Protein AF-A0A2B4S7H3-F1 (afdb_monomer_lite)

Structure (mmCIF, N/CA/C/O backbone):
data_AF-A0A2B4S7H3-F1
#
_entry.id   AF-A0A2B4S7H3-F1
#
loop_
_atom_site.group_PDB
_atom_site.id
_atom_site.type_symbol
_atom_site.label_atom_id
_atom_site.label_alt_id
_atom_site.label_comp_id
_atom_site.label_asym_id
_atom_site.label_entity_id
_atom_site.label_seq_id
_atom_site.pdbx_PDB_ins_code
_atom_site.Cartn_x
_atom_site.Cartn_y
_atom_site.Cartn_z
_atom_site.occupancy
_atom_site.B_iso_or_equiv
_atom_site.auth_seq_id
_atom_site.auth_comp_id
_atom_site.auth_asym_id
_atom_site.auth_atom_id
_atom_site.pdbx_PDB_model_num
ATOM 1 N N . MET A 1 1 ? -83.362 22.284 67.537 1.00 34.41 1 MET A N 1
ATOM 2 C CA . MET A 1 1 ? -83.623 21.867 66.145 1.00 34.41 1 MET A CA 1
ATOM 3 C C . MET A 1 1 ? -82.871 22.805 65.212 1.00 34.41 1 MET A C 1
ATOM 5 O O . MET A 1 1 ? -83.369 23.893 64.980 1.00 34.41 1 MET A O 1
ATOM 9 N N . LEU A 1 2 ? -81.685 22.493 64.699 1.00 31.84 2 LEU A N 1
ATOM 10 C CA . LEU A 1 2 ? -80.593 21.630 65.180 1.00 31.84 2 LEU A CA 1
ATOM 11 C C . LEU A 1 2 ? -79.336 22.086 64.398 1.00 31.84 2 LEU A C 1
ATOM 13 O O . LEU A 1 2 ? -79.417 22.077 63.178 1.00 31.84 2 LEU A O 1
ATOM 17 N N . ALA A 1 3 ? -78.272 22.494 65.109 1.00 28.67 3 ALA A N 1
ATOM 18 C CA . ALA A 1 3 ? -76.850 22.154 64.896 1.00 28.67 3 ALA A CA 1
ATOM 19 C C . ALA A 1 3 ? -76.158 22.307 63.515 1.00 28.67 3 ALA A C 1
ATOM 21 O O . ALA A 1 3 ? -76.767 22.058 62.487 1.00 28.67 3 ALA A O 1
ATOM 22 N N . GLU A 1 4 ? -74.845 22.555 63.360 1.00 30.20 4 GLU A N 1
ATOM 23 C CA . GLU A 1 4 ? -73.701 23.131 64.131 1.00 30.20 4 GLU A CA 1
ATOM 24 C C . GLU A 1 4 ? -72.479 23.115 63.136 1.00 30.20 4 GLU A C 1
ATOM 26 O O . GLU A 1 4 ? -72.575 22.444 62.112 1.00 30.20 4 GLU A O 1
ATOM 31 N N . SER A 1 5 ? -71.307 23.770 63.255 1.00 27.23 5 SER A N 1
ATOM 32 C CA . SER A 1 5 ? -70.693 24.744 64.187 1.00 27.23 5 SER A CA 1
ATOM 33 C C . SER A 1 5 ? -69.396 25.359 63.571 1.00 27.23 5 SER A C 1
ATOM 35 O O . SER A 1 5 ? -68.818 24.721 62.706 1.00 27.23 5 SER A O 1
ATOM 37 N N . TRP A 1 6 ? -68.936 26.537 64.052 1.00 25.72 6 TRP A N 1
ATOM 38 C CA . TRP A 1 6 ? -67.558 26.922 64.510 1.00 25.72 6 TRP A CA 1
ATOM 39 C C . TRP A 1 6 ? -66.275 26.328 63.823 1.00 25.72 6 TRP A C 1
ATOM 41 O O . TRP A 1 6 ? -66.257 25.157 63.491 1.00 25.72 6 TRP A O 1
ATOM 51 N N . SER A 1 7 ? -65.084 26.965 63.720 1.00 27.59 7 SER A N 1
ATOM 52 C CA . SER A 1 7 ? -64.559 28.320 64.043 1.00 27.59 7 SER A CA 1
ATOM 53 C C . SER A 1 7 ? -63.035 28.459 63.695 1.00 27.59 7 SER A C 1
ATOM 55 O O . SER A 1 7 ? -62.321 27.465 63.752 1.00 27.59 7 SER A O 1
ATOM 57 N N . LEU A 1 8 ? -62.546 29.703 63.486 1.00 28.56 8 LEU A N 1
ATOM 58 C CA . LEU A 1 8 ? -61.177 30.258 63.741 1.00 28.56 8 LEU A CA 1
ATOM 59 C C . LEU A 1 8 ? -59.907 29.991 62.859 1.00 28.56 8 LEU A C 1
ATOM 61 O O . LEU A 1 8 ? -59.495 28.858 62.648 1.00 28.56 8 LEU A O 1
ATOM 65 N N . LYS A 1 9 ? -59.180 31.119 62.637 1.00 24.50 9 LYS A N 1
ATOM 66 C CA . LYS A 1 9 ? -57.708 31.386 62.496 1.00 24.50 9 LYS A CA 1
ATOM 67 C C . LYS A 1 9 ? -57.012 31.576 61.119 1.00 24.50 9 LYS A C 1
ATOM 69 O O . LYS A 1 9 ? -57.218 30.837 60.169 1.00 24.50 9 LYS A O 1
ATOM 74 N N . GLU A 1 10 ? -56.133 32.594 61.104 1.00 27.91 10 GLU A N 1
ATOM 75 C CA . GLU A 1 10 ? -55.059 32.933 60.134 1.00 27.91 10 GLU A CA 1
ATOM 76 C C . GLU A 1 10 ? -53.807 32.013 60.308 1.00 27.91 10 GLU A C 1
ATOM 78 O O . GLU A 1 10 ? -53.836 31.203 61.242 1.00 27.91 10 GLU A O 1
ATOM 83 N N . PRO A 1 11 ? -52.660 32.172 59.580 1.00 41.97 11 PRO A N 1
ATOM 84 C CA . PRO A 1 11 ? -52.334 33.030 58.417 1.00 41.97 11 PRO A CA 1
ATOM 85 C C . PRO A 1 11 ? -51.598 32.308 57.243 1.00 41.97 11 PRO A C 1
ATOM 87 O O . PRO A 1 11 ? -51.229 31.144 57.328 1.00 41.97 11 PRO A O 1
ATOM 90 N N . SER A 1 12 ? -51.297 33.072 56.177 1.00 29.95 12 SER A N 1
ATOM 91 C CA . SER A 1 12 ? -50.147 32.939 55.239 1.00 29.95 12 SER A CA 1
ATOM 92 C C . SER A 1 12 ? -49.863 31.635 54.460 1.00 29.95 12 SER A C 1
ATOM 94 O O . SER A 1 12 ? -49.490 30.616 55.033 1.00 29.95 12 SER A O 1
ATOM 96 N N . SER A 1 13 ? -49.770 31.744 53.125 1.00 26.84 13 SER A N 1
ATOM 97 C CA . SER A 1 13 ? -48.615 31.237 52.343 1.00 26.84 13 SER A CA 1
ATOM 98 C C . SER A 1 13 ? -48.635 31.717 50.881 1.00 26.84 13 SER A C 1
ATOM 100 O O . SER A 1 13 ? -49.639 31.603 50.183 1.00 26.84 13 SER A O 1
ATOM 102 N N . LEU A 1 14 ? -47.495 32.233 50.406 1.00 32.25 14 LEU A N 1
ATOM 103 C CA . LEU A 1 14 ? -47.147 32.232 48.980 1.00 32.25 14 LEU A CA 1
ATOM 104 C C . LEU A 1 14 ? -46.810 30.790 48.585 1.00 32.25 14 LEU A C 1
ATOM 106 O O . LEU A 1 14 ? -45.944 30.214 49.236 1.00 32.25 14 LEU A O 1
ATOM 110 N N . LEU A 1 15 ? -47.414 30.261 47.515 1.00 28.00 15 LEU A N 1
ATOM 111 C CA . LEU A 1 15 ? -46.869 29.194 46.653 1.00 28.00 15 LEU A CA 1
ATOM 112 C C . LEU A 1 15 ? -47.893 28.833 45.563 1.00 28.00 15 LEU A C 1
ATOM 114 O O . LEU A 1 15 ? -48.907 28.223 45.879 1.00 28.00 15 LEU A O 1
ATOM 118 N N . CYS A 1 16 ? -47.626 29.222 44.306 1.00 25.30 16 CYS A N 1
ATOM 119 C CA . CYS A 1 16 ? -48.048 28.548 43.053 1.00 25.30 16 CYS A CA 1
ATOM 120 C C . CYS A 1 16 ? -47.700 29.392 41.803 1.00 25.30 16 CYS A C 1
ATOM 122 O O . CYS A 1 16 ? -48.545 29.654 40.952 1.00 25.30 16 CYS A O 1
ATOM 124 N N . ILE A 1 17 ? -46.439 29.821 41.675 1.00 29.22 17 ILE A N 1
ATOM 125 C CA . ILE A 1 17 ? -45.863 30.274 40.396 1.00 29.22 17 ILE A CA 1
ATOM 126 C C . ILE A 1 17 ? -44.456 29.675 40.311 1.00 29.22 17 ILE A C 1
ATOM 128 O O . ILE A 1 17 ? -43.520 30.251 40.850 1.00 29.22 17 ILE A O 1
ATOM 132 N N . ASN A 1 18 ? -44.343 28.479 39.724 1.00 28.16 18 ASN A N 1
ATOM 133 C CA . ASN A 1 18 ? -43.093 27.862 39.247 1.00 28.16 18 ASN A CA 1
ATOM 134 C C . ASN A 1 18 ? -43.422 26.554 38.501 1.00 28.16 18 ASN A C 1
ATOM 136 O O . ASN A 1 18 ? -43.292 25.465 39.051 1.00 28.16 18 ASN A O 1
ATOM 140 N N . ALA A 1 19 ? -43.919 26.671 37.264 1.00 26.91 19 ALA A N 1
ATOM 141 C CA . ALA A 1 19 ? -44.167 25.523 36.376 1.00 26.91 19 ALA A CA 1
ATOM 142 C C . ALA A 1 19 ? -44.256 25.890 34.873 1.00 26.91 19 ALA A C 1
ATOM 144 O O . ALA A 1 19 ? -44.846 25.136 34.105 1.00 26.91 19 ALA A O 1
ATOM 145 N N . VAL A 1 20 ? -43.731 27.047 34.431 1.00 28.33 20 VAL A N 1
ATOM 146 C CA . VAL A 1 20 ? -43.805 27.475 33.013 1.00 28.33 20 VAL A CA 1
ATOM 147 C C . VAL A 1 20 ? -42.570 28.287 32.577 1.00 28.33 20 VAL A C 1
ATOM 149 O O . VAL A 1 20 ? -42.705 29.470 32.309 1.00 28.33 20 VAL A O 1
ATOM 152 N N . VAL A 1 21 ? -41.382 27.665 32.493 1.00 29.25 21 VAL A N 1
ATOM 153 C CA . VAL A 1 21 ? -40.319 27.986 31.499 1.00 29.25 21 VAL A CA 1
ATOM 154 C C . VAL A 1 21 ? -39.378 26.769 31.355 1.00 29.25 21 VAL A C 1
ATOM 156 O O . VAL A 1 21 ? -38.278 26.786 31.894 1.00 29.25 21 VAL A O 1
ATOM 159 N N . LEU A 1 22 ? -39.786 25.697 30.657 1.00 34.03 22 LEU A N 1
ATOM 160 C CA . LEU A 1 22 ? -38.830 24.711 30.105 1.00 34.03 22 LEU A CA 1
ATOM 161 C C . LEU A 1 22 ? -39.448 23.806 29.015 1.00 34.03 22 LEU A C 1
ATOM 163 O O . LEU A 1 22 ? -39.567 22.601 29.198 1.00 34.03 22 LEU A O 1
ATOM 167 N N . ALA A 1 23 ? -39.874 24.391 27.890 1.00 31.88 23 ALA A N 1
ATOM 168 C CA . ALA A 1 23 ? -40.125 23.681 26.624 1.00 31.88 23 ALA A CA 1
ATOM 169 C C . ALA A 1 23 ? -40.464 24.683 25.505 1.00 31.88 23 ALA A C 1
ATOM 171 O O . ALA A 1 23 ? -41.635 24.936 25.225 1.00 31.88 23 ALA A O 1
ATOM 172 N N . LEU A 1 24 ? -39.450 25.240 24.838 1.00 28.36 24 LEU A N 1
ATOM 173 C CA . LEU A 1 24 ? -39.626 25.782 23.488 1.00 28.36 24 LEU A CA 1
ATOM 174 C C . LEU A 1 24 ? -39.149 24.726 22.493 1.00 28.36 24 LEU A C 1
ATOM 176 O O . LEU A 1 24 ? -37.999 24.714 22.069 1.00 28.36 24 LEU A O 1
ATOM 180 N N . VAL A 1 25 ? -40.057 23.809 22.157 1.00 34.62 25 VAL A N 1
ATOM 181 C CA . VAL A 1 25 ? -39.905 22.940 20.988 1.00 34.62 25 VAL A CA 1
ATOM 182 C C . VAL A 1 25 ? -40.322 23.763 19.773 1.00 34.62 25 VAL A C 1
ATOM 184 O O . VAL A 1 25 ? -41.513 23.972 19.545 1.00 34.62 25 VAL A O 1
ATOM 187 N N . VAL A 1 26 ? -39.344 24.246 19.010 1.00 28.08 26 VAL A N 1
ATOM 188 C CA . VAL A 1 26 ? -39.568 24.815 17.675 1.00 28.08 26 VAL A CA 1
ATOM 189 C C . VAL A 1 26 ? -39.280 23.723 16.647 1.00 28.08 26 VAL A C 1
ATOM 191 O O . VAL A 1 26 ? -38.313 22.977 16.771 1.00 28.08 26 VAL A O 1
ATOM 194 N N . SER A 1 27 ? -40.177 23.575 15.672 1.00 33.31 27 SER A N 1
ATOM 195 C CA . SER A 1 27 ? -40.174 22.473 14.708 1.00 33.31 27 SER A CA 1
ATOM 196 C C . SER A 1 27 ? -39.666 22.929 13.336 1.00 33.31 27 SER A C 1
ATOM 198 O O . SER A 1 27 ? -40.458 23.153 12.420 1.00 33.31 27 SER A O 1
ATOM 200 N N . SER A 1 28 ? -38.345 22.965 13.196 1.00 29.19 28 SER A N 1
ATOM 201 C CA . SER A 1 28 ? -37.583 23.046 11.939 1.00 29.19 28 SER A CA 1
ATOM 202 C C . SER A 1 28 ? -36.501 21.963 12.017 1.00 29.19 28 SER A C 1
ATOM 204 O O . SER A 1 28 ? -36.005 21.751 13.118 1.00 29.19 28 SER A O 1
ATOM 206 N N . CYS A 1 29 ? -36.168 21.260 10.918 1.00 29.39 29 CYS A N 1
ATOM 207 C CA . CYS A 1 29 ? -35.172 20.163 10.835 1.00 29.39 29 CYS A CA 1
ATOM 208 C C . CYS A 1 29 ? -34.281 19.994 12.082 1.00 29.39 29 CYS A C 1
ATOM 210 O O . CYS A 1 29 ? -33.235 20.632 12.175 1.00 29.39 29 CYS A O 1
ATOM 212 N N . ALA A 1 30 ? -34.709 19.147 13.026 1.00 39.62 30 ALA A N 1
ATOM 213 C CA . ALA A 1 30 ? -34.082 19.056 14.340 1.00 39.62 30 ALA A CA 1
ATOM 214 C C . ALA A 1 30 ? -32.590 18.721 14.210 1.00 39.62 30 ALA A C 1
ATOM 216 O O . ALA A 1 30 ? -32.221 17.588 13.889 1.00 39.62 30 ALA A O 1
ATOM 217 N N . ILE A 1 31 ? -31.739 19.718 14.467 1.00 51.81 31 ILE A N 1
ATOM 218 C CA . ILE A 1 31 ? -30.294 19.539 14.579 1.00 51.81 31 ILE A CA 1
ATOM 219 C C . ILE A 1 31 ? -30.084 18.487 15.661 1.00 51.81 31 ILE A C 1
ATOM 221 O O . ILE A 1 31 ? -30.572 18.647 16.783 1.00 51.81 31 ILE A O 1
ATOM 225 N N . ASN A 1 32 ? -29.377 17.401 15.342 1.00 61.34 32 ASN A N 1
ATOM 226 C CA . ASN A 1 32 ? -29.088 16.402 16.357 1.00 61.34 32 ASN A CA 1
ATOM 227 C C . ASN A 1 32 ? -28.058 16.959 17.351 1.00 61.34 32 ASN A C 1
ATOM 229 O O . ASN A 1 32 ? -26.849 16.832 17.164 1.00 61.34 32 ASN A O 1
ATOM 233 N N . MET A 1 33 ? -28.557 17.568 18.425 1.00 69.81 33 MET A N 1
ATOM 234 C CA . MET A 1 33 ? -27.746 18.126 19.504 1.00 69.81 33 MET A CA 1
ATOM 235 C C . MET A 1 33 ? -26.990 17.052 20.305 1.00 69.81 33 MET A C 1
ATOM 237 O O . MET A 1 33 ? -26.126 17.412 21.095 1.00 69.81 33 MET A O 1
ATOM 241 N N . SER A 1 34 ? -27.243 15.748 20.103 1.00 69.06 34 SER A N 1
ATOM 242 C CA . SER A 1 34 ? -26.579 14.682 20.874 1.00 69.06 34 SER A CA 1
ATOM 243 C C . SER A 1 34 ? -25.061 14.617 20.668 1.00 69.06 34 SER A C 1
ATOM 245 O O . SER A 1 34 ? -24.359 14.103 21.533 1.00 69.06 34 SER A O 1
ATOM 247 N N . SER A 1 35 ? -24.546 15.125 19.540 1.00 78.69 35 SER A N 1
ATOM 248 C CA . SER A 1 35 ? -23.104 15.214 19.263 1.00 78.69 35 SER A CA 1
ATOM 249 C C . SER A 1 35 ? -22.470 16.547 19.674 1.00 78.69 35 SER A C 1
ATOM 251 O O . SER A 1 35 ? -21.281 16.735 19.443 1.00 78.69 35 SER A O 1
ATOM 253 N N . TRP A 1 36 ? -23.250 17.500 20.192 1.00 87.44 36 TRP A N 1
ATOM 254 C CA . TRP A 1 36 ? -22.811 18.870 20.465 1.00 87.44 36 TRP A CA 1
ATOM 255 C C . TRP A 1 36 ? -22.725 19.128 21.968 1.00 87.44 36 TRP A C 1
ATOM 257 O O . TRP A 1 36 ? -23.679 18.906 22.711 1.00 87.44 36 TRP A O 1
ATOM 267 N N . GLN A 1 37 ? -21.588 19.646 22.425 1.00 88.62 37 GLN A N 1
ATOM 268 C CA . GLN A 1 37 ? -21.340 19.931 23.835 1.00 88.62 37 GLN A CA 1
ATOM 269 C C . GLN A 1 37 ? -21.399 21.427 24.107 1.00 88.62 37 GLN A C 1
ATOM 271 O O . GLN A 1 37 ? -20.606 22.186 23.555 1.00 88.62 37 GLN A O 1
ATOM 276 N N . ARG A 1 38 ? -22.321 21.861 24.975 1.00 92.19 38 ARG A N 1
ATOM 277 C CA . ARG A 1 38 ? -22.397 23.259 25.421 1.00 92.19 38 ARG A CA 1
ATOM 278 C C . ARG A 1 38 ? -21.208 23.553 26.332 1.00 92.19 38 ARG A C 1
ATOM 280 O O . ARG A 1 38 ? -21.051 22.870 27.340 1.00 92.19 38 ARG A O 1
ATOM 287 N N . PHE A 1 39 ? -20.413 24.567 26.002 1.00 92.88 39 PHE A N 1
ATOM 288 C CA . PHE A 1 39 ? -19.275 24.991 26.831 1.00 92.88 39 PHE A CA 1
ATOM 289 C C . PHE A 1 39 ? -19.446 26.412 27.374 1.00 92.88 39 PHE A C 1
ATOM 291 O O . PHE A 1 39 ? -19.030 26.702 28.488 1.00 92.88 39 PHE A O 1
ATOM 298 N N . TRP A 1 40 ? -20.129 27.286 26.634 1.00 96.69 40 TRP A N 1
ATOM 299 C CA . TRP A 1 40 ? -20.283 28.696 26.988 1.00 96.69 40 TRP A CA 1
ATOM 300 C C . TRP A 1 40 ? -21.749 29.110 26.879 1.00 96.69 40 TRP A C 1
ATOM 302 O O . TRP A 1 40 ? -22.422 28.709 25.927 1.00 96.69 40 TRP A O 1
ATOM 312 N N . TRP A 1 41 ? -22.274 29.899 27.820 1.00 96.25 41 TRP A N 1
ATOM 313 C CA . TRP A 1 41 ? -23.615 30.481 27.687 1.00 96.25 41 TRP A CA 1
ATOM 314 C C . TRP A 1 41 ? -23.860 31.722 28.549 1.00 96.25 41 TRP A C 1
ATOM 316 O O . TRP A 1 41 ? -23.256 31.927 29.599 1.00 96.25 41 TRP A O 1
ATOM 326 N N . TRP A 1 42 ? -24.847 32.511 28.131 1.00 95.69 42 TRP A N 1
ATOM 327 C CA . TRP A 1 42 ? -25.443 33.612 28.879 1.00 95.69 42 TRP A CA 1
ATOM 328 C C . TRP A 1 42 ? -26.968 33.557 28.722 1.00 95.69 42 TRP A C 1
ATOM 330 O O . TRP A 1 42 ? -27.479 33.602 27.599 1.00 95.69 42 TRP A O 1
ATOM 340 N N . ILE A 1 43 ? -27.703 33.438 29.833 1.00 94.44 43 ILE A N 1
ATOM 341 C CA . ILE A 1 43 ? -29.174 33.454 29.826 1.00 94.44 43 ILE A CA 1
ATOM 342 C C . ILE A 1 43 ? -29.668 34.913 29.721 1.00 94.44 43 ILE A C 1
ATOM 344 O O . ILE A 1 43 ? -29.138 35.787 30.410 1.00 94.44 43 ILE A O 1
ATOM 348 N N . PRO A 1 44 ? -30.695 35.215 28.901 1.00 94.44 44 PRO A N 1
ATOM 349 C CA . PRO A 1 44 ? -31.216 36.573 28.776 1.00 94.44 44 PRO A CA 1
ATOM 350 C C . PRO A 1 44 ? -31.860 37.067 30.080 1.00 94.44 44 PRO A C 1
ATOM 352 O O . PRO A 1 44 ? -32.512 36.319 30.808 1.00 94.44 44 PRO A O 1
ATOM 355 N N . GLY A 1 45 ? -31.715 38.364 30.351 1.00 92.06 45 GLY A N 1
ATOM 356 C CA . GLY A 1 45 ? -32.287 39.058 31.509 1.00 92.06 45 GLY A CA 1
ATOM 357 C C . GLY A 1 45 ? -31.418 39.055 32.771 1.00 92.06 45 GLY A C 1
ATOM 358 O O . GLY A 1 45 ? -31.830 39.633 33.777 1.00 92.06 45 GLY A O 1
ATOM 359 N N . GLN A 1 46 ? -30.234 38.438 32.743 1.00 90.75 46 GLN A N 1
ATOM 360 C CA . GLN A 1 46 ? -29.336 38.370 33.899 1.00 90.75 46 GLN A CA 1
ATOM 361 C C . GLN A 1 46 ? -28.596 39.696 34.155 1.00 90.75 46 GLN A C 1
ATOM 363 O O . GLN A 1 46 ? -28.410 40.524 33.263 1.00 90.75 46 GLN A O 1
ATOM 368 N N . THR A 1 47 ? -28.157 39.904 35.400 1.00 91.38 47 THR A N 1
ATOM 369 C CA . THR A 1 47 ? -27.265 41.021 35.764 1.00 91.38 47 THR A CA 1
ATOM 370 C C . THR A 1 47 ? -25.813 40.580 35.628 1.00 91.38 47 THR A C 1
ATOM 372 O O . THR A 1 47 ? -25.473 39.487 36.073 1.00 91.38 47 THR A O 1
ATOM 375 N N . TRP A 1 48 ? -24.950 41.419 35.046 1.00 92.50 48 TRP A N 1
ATOM 376 C CA . TRP A 1 48 ? -23.532 41.081 34.889 1.00 92.50 48 TRP A CA 1
ATOM 377 C C . TRP A 1 48 ? -22.852 40.827 36.251 1.00 92.50 48 TRP A C 1
ATOM 379 O O . TRP A 1 48 ? -22.938 41.697 37.126 1.00 92.50 48 TRP A O 1
ATOM 389 N N . PRO A 1 49 ? -22.165 39.686 36.454 1.00 90.75 49 PRO A N 1
ATOM 390 C CA . PRO A 1 49 ? -21.498 39.386 37.719 1.00 90.75 49 PRO A CA 1
ATOM 391 C C . PRO A 1 49 ? -20.367 40.379 38.015 1.00 90.75 49 PRO A C 1
ATOM 393 O O . PRO A 1 49 ? -19.521 40.665 37.166 1.00 90.75 49 PRO A O 1
ATOM 396 N N . ALA A 1 50 ? -20.331 40.915 39.236 1.00 86.19 50 ALA A N 1
ATOM 397 C CA . ALA A 1 50 ? -19.407 41.993 39.599 1.00 86.19 50 ALA A CA 1
ATOM 398 C C . ALA A 1 50 ? -17.922 41.573 39.566 1.00 86.19 50 ALA A C 1
ATOM 400 O O . ALA A 1 50 ? -17.048 42.408 39.308 1.00 86.19 50 ALA A O 1
ATOM 401 N N . ASP A 1 51 ? -17.647 40.292 39.808 1.00 87.56 51 ASP A N 1
ATOM 402 C CA . ASP A 1 51 ? -16.332 39.648 39.855 1.00 87.56 51 ASP A CA 1
ATOM 403 C C . ASP A 1 51 ? -15.879 39.059 38.505 1.00 87.56 51 ASP A C 1
ATOM 405 O O . ASP A 1 51 ? -14.704 38.722 38.344 1.00 87.56 51 ASP A O 1
ATOM 409 N N . VAL A 1 52 ? -16.765 38.989 37.505 1.00 91.06 52 VAL A N 1
ATOM 410 C CA . VAL A 1 52 ? -16.380 38.625 36.138 1.00 91.06 52 VAL A CA 1
ATOM 411 C C . VAL A 1 52 ? -15.722 39.825 35.452 1.00 91.06 52 VAL A C 1
ATOM 413 O O . VAL A 1 52 ? -16.291 40.919 35.350 1.00 91.06 52 VAL A O 1
ATOM 416 N N . LYS A 1 53 ? -14.495 39.595 34.975 1.00 94.81 53 LYS A N 1
ATOM 417 C CA . LYS A 1 53 ? -13.660 40.544 34.217 1.00 94.81 53 LYS A CA 1
ATOM 418 C C . LYS A 1 53 ? -13.215 39.994 32.865 1.00 94.81 53 LYS A C 1
ATOM 420 O O . LYS A 1 53 ? -12.386 40.604 32.203 1.00 94.81 53 LYS A O 1
ATOM 425 N N . ASP A 1 54 ? -13.737 38.843 32.465 1.00 96.75 54 ASP A N 1
ATOM 426 C CA . ASP A 1 54 ? -13.279 38.105 31.295 1.00 96.75 54 ASP A CA 1
ATOM 427 C C . ASP A 1 54 ? -14.375 37.118 30.868 1.00 96.75 54 ASP A C 1
ATOM 429 O O . ASP A 1 54 ? -14.883 36.371 31.707 1.00 96.75 54 ASP A O 1
ATOM 433 N N . VAL A 1 55 ? -14.776 37.152 29.593 1.00 96.38 55 VAL A N 1
ATOM 434 C CA . VAL A 1 55 ? -15.809 36.255 29.041 1.00 96.38 55 VAL A CA 1
ATOM 435 C C . VAL A 1 55 ? -15.292 34.859 28.696 1.00 96.38 55 VAL A C 1
ATOM 437 O O . VAL A 1 55 ? -16.095 33.985 28.400 1.00 96.38 55 VAL A O 1
ATOM 440 N N . LEU A 1 56 ? -13.982 34.626 28.769 1.00 96.25 56 LEU A N 1
ATOM 441 C CA . LEU A 1 56 ? -13.309 33.340 28.564 1.00 96.25 56 LEU A CA 1
ATOM 442 C C . LEU A 1 56 ? -12.414 33.002 29.767 1.00 96.25 56 LEU A C 1
ATOM 444 O O . LEU A 1 56 ? -11.344 32.411 29.616 1.00 96.25 56 LEU A O 1
ATOM 448 N N . LYS A 1 57 ? -12.837 33.409 30.971 1.00 88.38 57 LYS A N 1
ATOM 449 C CA . LYS A 1 57 ? -12.090 33.290 32.232 1.00 88.38 57 LYS A CA 1
ATOM 450 C C . LYS A 1 57 ? -11.778 31.843 32.612 1.00 88.38 57 LYS A C 1
ATOM 452 O O . LYS A 1 57 ? -10.651 31.538 33.015 1.00 88.38 57 LYS A O 1
ATOM 457 N N . ASP A 1 58 ? -12.769 30.965 32.526 1.00 90.81 58 ASP A N 1
ATOM 458 C CA . ASP A 1 58 ? -12.744 29.684 33.226 1.00 90.81 58 ASP A CA 1
ATOM 459 C C . ASP A 1 58 ? -12.342 28.521 32.297 1.00 90.81 58 ASP A C 1
ATOM 461 O O . ASP A 1 58 ? -12.457 28.590 31.073 1.00 90.81 58 ASP A O 1
ATOM 465 N N . ALA A 1 59 ? -11.812 27.441 32.873 1.00 89.56 59 ALA A N 1
ATOM 466 C CA . ALA A 1 59 ? -11.502 26.221 32.126 1.00 89.56 59 ALA A CA 1
ATOM 467 C C . ALA A 1 59 ? -12.763 25.363 31.929 1.00 89.56 59 ALA A C 1
ATOM 469 O O . ALA A 1 59 ? -13.675 25.416 32.755 1.00 89.56 59 ALA A O 1
ATOM 470 N N . PHE A 1 60 ? -12.793 24.560 30.862 1.00 89.62 60 PHE A N 1
ATOM 471 C CA . PHE A 1 60 ? -13.893 23.636 30.582 1.00 89.62 60 PHE A CA 1
ATOM 472 C C . PHE A 1 60 ? -14.239 22.748 31.794 1.00 89.62 60 PHE A C 1
ATOM 474 O O . PHE A 1 60 ? -13.345 22.287 32.501 1.00 89.62 60 PHE A O 1
ATOM 481 N N . GLY A 1 61 ? -15.533 22.516 32.036 1.00 83.81 61 GLY A N 1
ATOM 482 C CA . GLY A 1 61 ? -16.028 21.680 33.143 1.00 83.81 61 GLY A CA 1
ATOM 483 C C . GLY A 1 61 ? -16.186 22.377 34.507 1.00 83.81 61 GLY A C 1
ATOM 484 O O . GLY A 1 61 ? -16.614 21.746 35.468 1.00 83.81 61 GLY A O 1
ATOM 485 N N . SER A 1 62 ? -15.898 23.678 34.615 1.00 85.75 62 SER A N 1
ATOM 486 C CA . SER A 1 62 ? -16.059 24.481 35.845 1.00 85.75 62 SER A CA 1
ATOM 487 C C . SER A 1 62 ? -17.506 24.850 36.231 1.00 85.75 62 SER A C 1
ATOM 489 O O . SER A 1 62 ? -17.753 25.212 37.380 1.00 85.75 62 SER A O 1
ATOM 491 N N . CYS A 1 63 ? -18.444 24.783 35.283 1.00 85.50 63 CYS A N 1
ATOM 492 C CA . CYS A 1 63 ? -19.845 25.194 35.414 1.00 85.50 63 CYS A CA 1
ATOM 493 C C . CYS A 1 63 ? -20.768 23.976 35.458 1.00 85.50 63 CYS A C 1
ATOM 495 O O . CYS A 1 63 ? -20.476 22.933 34.868 1.00 85.50 63 CYS A O 1
ATOM 497 N N . LYS A 1 64 ? -21.939 24.145 36.063 1.00 86.00 64 LYS A N 1
ATOM 498 C CA . LYS A 1 64 ? -23.027 23.167 36.081 1.00 86.00 64 LYS A CA 1
ATOM 499 C C . LYS A 1 64 ? -24.050 23.459 34.979 1.00 86.00 64 LYS A C 1
ATOM 501 O O . LYS A 1 64 ? -24.197 24.613 34.585 1.00 86.00 64 LYS A O 1
ATOM 506 N N . PRO A 1 65 ? -24.808 22.460 34.487 1.00 79.88 65 PRO A N 1
ATOM 507 C CA . PRO A 1 65 ? -25.797 22.668 33.423 1.00 79.88 65 PRO A CA 1
ATOM 508 C C . PRO A 1 65 ? -26.895 23.702 33.737 1.00 79.88 65 PRO A C 1
ATOM 510 O O . PRO A 1 65 ? -27.473 24.263 32.801 1.00 79.88 65 PRO A O 1
ATOM 513 N N . ASP A 1 66 ? -27.174 23.935 35.022 1.00 84.50 66 ASP A N 1
ATOM 514 C CA . ASP A 1 66 ? -28.191 24.839 35.568 1.00 84.50 66 ASP A CA 1
ATOM 515 C C . ASP A 1 66 ? -27.672 26.239 35.957 1.00 84.50 66 ASP A C 1
ATOM 517 O O . ASP A 1 66 ? -28.477 27.093 36.336 1.00 84.50 66 ASP A O 1
ATOM 521 N N . ASP A 1 67 ? -26.368 26.516 35.827 1.00 90.06 67 ASP A N 1
ATOM 522 C CA . ASP A 1 67 ? -25.819 27.846 36.121 1.00 90.06 67 ASP A CA 1
ATOM 523 C C . ASP A 1 67 ? -26.406 28.920 35.170 1.00 90.06 67 ASP A C 1
ATOM 525 O O . ASP A 1 67 ? -26.578 28.673 33.970 1.00 90.06 67 ASP A O 1
ATOM 529 N N . PRO A 1 68 ? -26.692 30.150 35.651 1.00 90.25 68 PRO A N 1
ATOM 530 C CA . PRO A 1 68 ? -27.331 31.200 34.845 1.00 90.25 68 PRO A CA 1
ATOM 531 C C . PRO A 1 68 ? -26.442 31.769 33.724 1.00 90.25 68 PRO A C 1
ATOM 533 O O . PRO A 1 68 ? -26.926 32.461 32.827 1.00 90.25 68 PRO A O 1
ATOM 536 N N . TYR A 1 69 ? -25.143 31.493 33.778 1.00 93.06 69 TYR A N 1
ATOM 537 C CA . TYR A 1 69 ? -24.146 31.803 32.760 1.00 93.06 69 TYR A CA 1
ATOM 538 C C . TYR A 1 69 ? -22.972 30.834 32.917 1.00 93.06 69 TYR A C 1
ATOM 540 O O . TYR A 1 69 ? -22.793 30.234 33.976 1.00 93.06 69 TYR A O 1
ATOM 548 N N . CYS A 1 70 ? -22.148 30.716 31.885 1.00 94.06 70 CYS A N 1
ATOM 549 C CA . CYS A 1 70 ? -20.895 29.984 31.939 1.00 94.06 70 CYS A CA 1
ATOM 550 C C . CYS A 1 70 ? -19.903 30.563 30.933 1.00 94.06 70 CYS A C 1
ATOM 552 O O . CYS A 1 70 ? -20.201 30.646 29.742 1.00 94.06 70 CYS A O 1
ATOM 554 N N . PHE A 1 71 ? -18.728 30.957 31.420 1.00 95.38 71 PHE A N 1
ATOM 555 C CA . PHE A 1 71 ? -17.712 31.696 30.666 1.00 95.38 71 PHE A CA 1
ATOM 556 C C . PHE A 1 71 ? -16.425 30.874 30.514 1.00 95.38 71 PHE A C 1
ATOM 558 O O . PHE A 1 71 ? -15.324 31.314 30.857 1.00 95.38 71 PHE A O 1
ATOM 565 N N . GLN A 1 72 ? -16.592 29.637 30.032 1.00 94.69 72 GLN A N 1
ATOM 566 C CA . GLN A 1 72 ? -15.496 28.699 29.803 1.00 94.69 72 GLN A CA 1
ATOM 567 C C . GLN A 1 72 ? -14.847 28.855 28.433 1.00 94.69 72 GLN A C 1
ATOM 569 O O . GLN A 1 72 ? -15.472 29.242 27.446 1.00 94.69 72 GLN A O 1
ATOM 574 N N . ARG A 1 73 ? -13.593 28.422 28.379 1.00 95.19 73 ARG A N 1
ATOM 575 C CA . ARG A 1 73 ? -12.880 28.064 27.154 1.00 95.19 73 ARG A CA 1
ATOM 576 C C . ARG A 1 73 ? -13.274 26.676 26.639 1.00 95.19 73 ARG A C 1
ATOM 578 O O . ARG A 1 73 ? -13.822 25.853 27.375 1.00 95.19 73 ARG A O 1
ATOM 585 N N . LEU A 1 74 ? -12.946 26.412 25.377 1.00 94.81 74 LEU A N 1
ATOM 586 C CA . LEU A 1 74 ? -12.920 25.071 24.795 1.00 94.81 74 LEU A CA 1
ATOM 587 C C . LEU A 1 74 ? -12.003 24.151 25.627 1.00 94.81 74 LEU A C 1
ATOM 589 O O . LEU A 1 74 ? -11.039 24.624 26.239 1.00 94.81 74 LEU A O 1
ATOM 593 N N . PRO A 1 75 ? -12.276 22.837 25.678 1.00 91.19 75 PRO A N 1
ATOM 594 C CA . PRO A 1 75 ? -11.461 21.921 26.460 1.00 91.19 75 PRO A CA 1
ATOM 595 C C . PRO A 1 75 ? -10.056 21.766 25.882 1.00 91.19 75 PRO A C 1
ATOM 597 O O . PRO A 1 75 ? -9.878 21.639 24.673 1.00 91.19 75 PRO A O 1
ATOM 600 N N . SER A 1 76 ? -9.073 21.625 26.775 1.00 88.19 76 SER A N 1
ATOM 601 C CA . SER A 1 76 ? -7.637 21.504 26.465 1.00 88.19 76 SER A CA 1
ATOM 602 C C . SER A 1 76 ? -7.212 20.192 25.764 1.00 88.19 76 SER A C 1
ATOM 604 O O . SER A 1 76 ? -6.046 19.789 25.827 1.00 88.19 76 SER A O 1
ATOM 606 N N . TRP A 1 77 ? -8.167 19.469 25.173 1.00 86.38 77 TRP A N 1
ATOM 607 C CA . TRP A 1 77 ? -7.997 18.258 24.357 1.00 86.38 77 TRP A CA 1
ATOM 608 C C . TRP A 1 77 ? -8.631 18.366 22.969 1.00 86.38 77 TRP A C 1
ATOM 610 O O . TRP A 1 77 ? -8.600 17.386 22.214 1.00 86.38 77 TRP A O 1
ATOM 620 N N . ALA A 1 78 ? -9.288 19.486 22.665 1.00 90.00 78 ALA A N 1
ATOM 621 C CA . ALA A 1 78 ? -9.843 19.730 21.348 1.00 90.00 78 ALA A CA 1
ATOM 622 C C . ALA A 1 78 ? -8.693 20.031 20.374 1.00 90.00 78 ALA A C 1
ATOM 624 O O . ALA A 1 78 ? -7.758 20.755 20.704 1.00 90.00 78 ALA A O 1
ATOM 625 N N . GLU A 1 79 ? -8.757 19.454 19.179 1.00 90.44 79 GLU A N 1
ATOM 626 C CA . GLU A 1 79 ? -7.795 19.714 18.106 1.00 90.44 79 GLU A CA 1
ATOM 627 C C . GLU A 1 79 ? -8.442 20.677 17.109 1.00 90.44 79 GLU A C 1
ATOM 629 O O . GLU A 1 79 ? -9.595 20.471 16.723 1.00 90.44 79 GLU A O 1
ATOM 634 N N . GLU A 1 80 ? -7.724 21.729 16.715 1.00 94.50 80 GLU A N 1
ATOM 635 C CA . GLU A 1 80 ? -8.268 22.864 15.958 1.00 94.50 80 GLU A CA 1
ATOM 636 C C . GLU A 1 80 ? -8.981 22.426 14.670 1.00 94.50 80 GLU A C 1
ATOM 638 O O . GLU A 1 80 ? -10.204 22.501 14.589 1.00 94.50 80 GLU A O 1
ATOM 643 N N . ASP A 1 81 ? -8.253 21.850 13.710 1.00 91.50 81 ASP A N 1
ATOM 644 C CA . ASP A 1 81 ? -8.788 21.438 12.398 1.00 91.50 81 ASP A CA 1
ATOM 645 C C . ASP A 1 81 ? -9.860 20.321 12.470 1.00 91.50 81 ASP A C 1
ATOM 647 O O . ASP A 1 81 ? -10.556 20.033 11.484 1.00 91.50 81 ASP A O 1
ATOM 651 N N . ALA A 1 82 ? -9.992 19.672 13.632 1.00 88.56 82 ALA A N 1
ATOM 652 C CA . ALA A 1 82 ? -10.982 18.636 13.922 1.00 88.56 82 ALA A CA 1
ATOM 653 C C . ALA A 1 82 ? -12.228 19.174 14.648 1.00 88.56 82 ALA A C 1
ATOM 655 O O . ALA A 1 82 ? -13.172 18.412 14.870 1.00 88.56 82 ALA A O 1
ATOM 656 N N . THR A 1 83 ? -12.248 20.452 15.036 1.00 94.00 83 THR A N 1
ATOM 657 C CA . THR A 1 83 ? -13.300 21.031 15.878 1.00 94.00 83 TH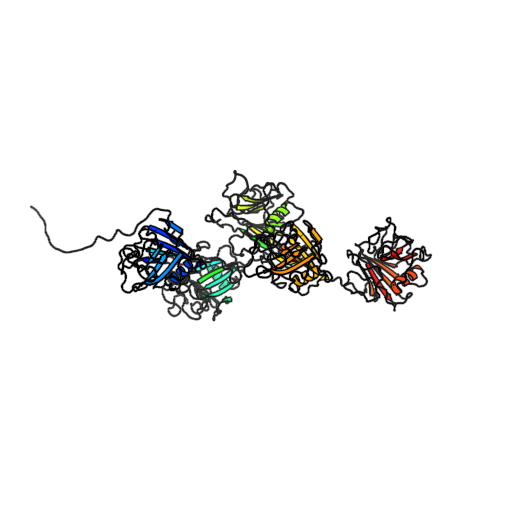R A CA 1
ATOM 658 C C . THR A 1 83 ? -14.233 21.952 15.096 1.00 94.00 83 THR A C 1
ATOM 660 O O . THR A 1 83 ? -13.834 22.742 14.240 1.00 94.00 83 THR A O 1
ATOM 663 N N . GLU A 1 84 ? -15.515 21.863 15.429 1.00 95.88 84 GLU A N 1
ATOM 664 C CA . GLU A 1 84 ? -16.561 22.752 14.941 1.00 95.88 84 GLU A CA 1
ATOM 665 C C . GLU A 1 84 ? -17.191 23.522 16.102 1.00 95.88 84 GLU A C 1
ATOM 667 O O . GLU A 1 84 ? -17.302 23.008 17.218 1.00 95.88 84 GLU A O 1
ATOM 672 N N . LEU A 1 85 ? -17.632 24.744 15.810 1.00 97.44 85 LEU A N 1
ATOM 673 C CA . LEU A 1 85 ? -18.325 25.658 16.713 1.00 97.44 85 LEU A CA 1
ATOM 674 C C . LEU A 1 85 ? -19.767 25.831 16.225 1.00 97.44 85 LEU A C 1
ATOM 676 O O . LEU A 1 85 ? -19.996 26.044 15.038 1.00 97.44 85 LEU A O 1
ATOM 680 N N . LEU A 1 86 ? -20.732 25.787 17.136 1.00 97.00 86 LEU A N 1
ATOM 681 C CA . LEU A 1 86 ? -22.141 26.073 16.876 1.00 97.00 86 LEU A CA 1
ATOM 682 C C . LEU A 1 86 ? -22.611 27.129 17.875 1.00 97.00 86 LEU A C 1
ATOM 684 O O . LEU A 1 86 ? -22.445 26.954 19.081 1.00 97.00 86 LEU A O 1
ATOM 688 N N . ALA A 1 87 ? -23.213 28.207 17.391 1.00 96.69 87 ALA A N 1
ATOM 689 C CA . ALA A 1 87 ? -23.782 29.258 18.222 1.00 96.69 87 ALA A CA 1
ATOM 690 C C . ALA A 1 87 ? -25.303 29.303 18.062 1.00 96.69 87 ALA A C 1
ATOM 692 O O . ALA A 1 87 ? -25.812 29.176 16.949 1.00 96.69 87 ALA A O 1
ATOM 693 N N . VAL A 1 88 ? -26.011 29.507 19.174 1.00 95.81 88 VAL A N 1
ATOM 694 C CA . VAL A 1 88 ? -27.474 29.638 19.234 1.00 95.81 88 VAL A CA 1
ATOM 695 C C . VAL A 1 88 ? -27.827 30.864 20.074 1.00 95.81 88 VAL A C 1
ATOM 697 O O . VAL A 1 88 ? -27.438 30.917 21.243 1.00 95.81 88 VAL A O 1
ATOM 700 N N . ASP A 1 89 ? -28.559 31.831 19.516 1.00 94.94 89 ASP A N 1
ATOM 701 C CA . ASP A 1 89 ? -29.053 32.994 20.273 1.00 94.94 89 ASP A CA 1
ATOM 702 C C . ASP A 1 89 ? -30.498 32.850 20.776 1.00 94.94 89 ASP A C 1
ATOM 704 O O . ASP A 1 89 ? -31.239 31.933 20.421 1.00 94.94 89 ASP A O 1
ATOM 708 N N . SER A 1 90 ? -30.908 33.783 21.639 1.00 93.06 90 SER A N 1
ATOM 709 C CA . SER A 1 90 ? -32.260 33.847 22.207 1.00 93.06 90 SER A CA 1
ATOM 710 C C . SER A 1 90 ? -33.370 34.164 21.198 1.00 93.06 90 SER A C 1
ATOM 712 O O . SER A 1 90 ? -34.542 34.058 21.557 1.00 93.06 90 SER A O 1
ATOM 714 N N . ASP A 1 91 ? -33.026 34.579 19.977 1.00 90.81 91 ASP A N 1
ATOM 715 C CA . ASP A 1 91 ? -33.981 34.832 18.894 1.00 90.81 91 ASP A CA 1
ATOM 716 C C . ASP A 1 91 ? -34.190 33.577 18.014 1.00 90.81 91 ASP A C 1
ATOM 718 O O . ASP A 1 91 ? -35.095 33.565 17.179 1.00 90.81 91 ASP A O 1
ATOM 722 N N . GLY A 1 92 ? -33.406 32.510 18.231 1.00 87.69 92 GLY A N 1
ATOM 723 C CA . GLY A 1 92 ? -33.474 31.250 17.484 1.00 87.69 92 GLY A CA 1
ATOM 724 C C . GLY A 1 92 ? -32.565 31.197 16.253 1.00 87.69 92 GLY A C 1
ATOM 725 O O . GLY A 1 92 ? -32.714 30.298 15.429 1.00 87.69 92 GLY A O 1
ATOM 726 N N . THR A 1 93 ? -31.629 32.137 16.102 1.00 91.81 93 THR A N 1
ATOM 727 C CA . THR A 1 93 ? -30.609 32.064 15.046 1.00 91.81 93 THR A CA 1
ATOM 728 C C . THR A 1 93 ? -29.603 30.970 15.394 1.00 91.81 93 THR A C 1
ATOM 730 O O . THR A 1 93 ? -29.171 30.881 16.546 1.00 91.81 93 THR A O 1
ATOM 733 N N . VAL A 1 94 ? -29.198 30.164 14.407 1.00 94.00 94 VAL A N 1
ATOM 734 C CA . VAL A 1 94 ? -28.202 29.099 14.579 1.00 94.00 94 VAL A CA 1
ATOM 735 C C . VAL A 1 94 ? -27.141 29.168 13.486 1.00 94.00 94 VAL A C 1
ATOM 737 O O . VAL A 1 94 ? -27.428 28.955 12.304 1.00 94.00 94 VAL A O 1
ATOM 740 N N . TYR A 1 95 ? -25.898 29.412 13.895 1.00 96.00 95 TYR A N 1
ATOM 741 C CA . TYR A 1 95 ? -24.724 29.462 13.021 1.00 96.00 95 TYR A CA 1
ATOM 742 C C . TYR A 1 95 ? -23.711 28.383 13.389 1.00 96.00 95 TYR A C 1
ATOM 744 O O . TYR A 1 95 ? -23.507 28.092 14.567 1.00 96.00 95 TYR A O 1
ATOM 752 N N . GLN A 1 96 ? -23.043 27.831 12.379 1.00 94.69 96 GLN A N 1
ATOM 753 C CA . GLN A 1 96 ? -22.005 26.817 12.520 1.00 94.69 96 GLN A CA 1
ATOM 754 C C . GLN A 1 96 ? -20.725 27.258 11.803 1.00 94.69 96 GLN A C 1
ATOM 756 O O . GLN A 1 96 ? -20.767 27.715 10.663 1.00 94.69 96 GLN A O 1
ATOM 761 N N . TRP A 1 97 ? -19.579 27.049 12.441 1.00 96.75 97 TRP A N 1
ATOM 762 C CA . TRP A 1 97 ? -18.253 27.225 11.858 1.00 96.75 97 TRP A CA 1
ATOM 763 C C . TRP A 1 97 ? -17.442 25.943 12.016 1.00 96.75 97 TRP A C 1
ATOM 765 O O . TRP A 1 97 ? -17.632 25.178 12.963 1.00 96.75 97 TRP A O 1
ATOM 775 N N . LYS A 1 98 ? -16.475 25.752 11.123 1.00 94.75 98 LYS A N 1
ATOM 776 C CA . LYS A 1 98 ? -15.383 24.797 11.306 1.00 94.75 98 LYS A CA 1
ATOM 777 C C . LYS A 1 98 ? -14.086 25.577 11.511 1.00 94.75 98 LYS A C 1
ATOM 779 O O . LYS A 1 98 ? -13.836 26.522 10.763 1.00 94.75 98 LYS A O 1
ATOM 784 N N . PHE A 1 99 ? -13.291 25.207 12.510 1.00 96.88 99 PHE A N 1
ATOM 785 C CA . PHE A 1 99 ? -11.967 25.796 12.704 1.00 96.88 99 PHE A CA 1
ATOM 786 C C . PHE A 1 99 ? -10.987 25.314 11.622 1.00 96.88 99 PHE A C 1
ATOM 788 O O . PHE A 1 99 ? -11.104 24.204 11.101 1.00 96.88 99 PHE A O 1
ATOM 795 N N . ASP A 1 100 ? -10.053 26.188 11.258 1.00 94.44 100 ASP A N 1
ATOM 796 C CA . ASP A 1 100 ? -9.026 25.954 10.242 1.00 94.44 100 ASP A CA 1
ATOM 797 C C . ASP A 1 100 ? -7.778 26.745 10.640 1.00 94.44 100 ASP A C 1
ATOM 799 O O . ASP A 1 100 ? -7.753 27.973 10.531 1.00 94.44 100 ASP A O 1
ATOM 803 N N . SER A 1 101 ? -6.743 26.030 11.076 1.00 95.69 101 SER A N 1
ATOM 804 C CA . SER A 1 101 ? -5.451 26.574 11.508 1.00 95.69 101 SER A CA 1
ATOM 805 C C . SER A 1 101 ? -4.723 27.379 10.425 1.00 95.69 101 SER A C 1
ATOM 807 O O . SER A 1 101 ? -3.815 28.158 10.723 1.00 95.69 101 SER A O 1
ATOM 809 N N . LYS A 1 102 ? -5.121 27.235 9.152 1.00 95.88 102 LYS A N 1
ATOM 810 C CA . LYS A 1 102 ? -4.567 27.992 8.019 1.00 95.88 102 LYS A CA 1
ATOM 811 C C . LYS A 1 102 ? -5.323 29.288 7.747 1.00 95.88 102 LYS A C 1
ATOM 813 O O . LYS A 1 102 ? -4.787 30.157 7.060 1.00 95.88 102 LYS A O 1
ATOM 818 N N . ASN A 1 103 ? -6.537 29.441 8.275 1.00 96.62 103 ASN A N 1
ATOM 819 C CA . ASN A 1 103 ? -7.308 30.671 8.177 1.00 96.62 103 ASN A CA 1
ATOM 820 C C . ASN A 1 103 ? -6.963 31.578 9.376 1.00 96.62 103 ASN A C 1
ATOM 822 O O . ASN A 1 103 ? -7.339 31.263 10.504 1.00 96.62 103 ASN A O 1
ATOM 826 N N . PRO A 1 104 ? -6.284 32.727 9.182 1.00 97.31 104 PRO A N 1
ATOM 827 C CA . PRO A 1 104 ? -5.810 33.566 10.287 1.00 97.31 104 PRO A CA 1
ATOM 828 C C . PRO A 1 104 ? -6.928 34.116 11.187 1.00 97.31 104 PRO A C 1
ATOM 830 O O . PRO A 1 104 ? -6.672 34.405 12.359 1.00 97.31 104 PRO A O 1
ATOM 833 N N . THR A 1 105 ? -8.151 34.260 10.667 1.00 97.50 105 THR A N 1
ATOM 834 C CA . THR A 1 105 ? -9.315 34.711 11.442 1.00 97.50 105 THR A CA 1
ATOM 835 C C . THR A 1 105 ? -9.822 33.578 12.330 1.00 97.50 105 THR A C 1
ATOM 837 O O . THR A 1 105 ? -9.887 33.748 13.548 1.00 97.50 105 THR A O 1
ATOM 840 N N . ALA A 1 106 ? -10.068 32.399 11.745 1.00 97.88 106 ALA A N 1
ATOM 841 C CA . ALA A 1 106 ? -10.468 31.195 12.477 1.00 97.88 106 ALA A CA 1
ATOM 842 C C . ALA A 1 106 ? -9.443 30.819 13.557 1.00 97.88 106 ALA A C 1
ATOM 844 O O . ALA A 1 106 ? -9.812 30.595 14.709 1.00 97.88 106 ALA A O 1
ATOM 845 N N . HIS A 1 107 ? -8.155 30.842 13.204 1.00 97.81 107 HIS A N 1
ATOM 846 C CA . HIS A 1 107 ? -7.058 30.515 14.108 1.00 97.81 107 HIS A CA 1
ATOM 847 C C . HIS A 1 107 ? -6.935 31.496 15.273 1.00 97.81 107 HIS A C 1
ATOM 849 O O . HIS A 1 107 ? -6.693 31.100 16.410 1.00 97.81 107 HIS A O 1
ATOM 855 N N . SER A 1 108 ? -7.167 32.790 15.044 1.00 98.00 108 SER A N 1
ATOM 856 C CA . SER A 1 108 ? -7.143 33.765 16.141 1.00 98.00 108 SER A CA 1
ATOM 857 C C . SER A 1 108 ? -8.353 33.622 17.071 1.00 98.00 108 SER A C 1
ATOM 859 O O . SER A 1 108 ? -8.215 33.807 18.281 1.00 98.00 108 SER A O 1
ATOM 861 N N . VAL A 1 109 ? -9.518 33.241 16.534 1.00 98.25 109 VAL A N 1
ATOM 862 C CA . VAL A 1 109 ? -10.698 32.891 17.340 1.00 98.25 109 VAL A CA 1
ATOM 863 C C . VAL A 1 109 ? -10.443 31.619 18.154 1.00 98.25 109 VAL A C 1
ATOM 865 O O . VAL A 1 109 ? -10.763 31.591 19.343 1.00 98.25 109 VAL A O 1
ATOM 868 N N . TRP A 1 110 ? -9.809 30.602 17.562 1.00 98.19 110 TRP A N 1
ATOM 869 C CA . TRP A 1 110 ? -9.357 29.402 18.269 1.00 98.19 110 TRP A CA 1
ATOM 870 C C . TRP A 1 110 ? -8.396 29.747 19.412 1.00 98.19 110 TRP A C 1
ATOM 872 O O . TRP A 1 110 ? -8.646 29.376 20.556 1.00 98.19 110 TRP A O 1
ATOM 882 N N . GLN A 1 111 ? -7.349 30.532 19.144 1.00 98.00 111 GLN A N 1
ATOM 883 C CA . GLN A 1 111 ? -6.378 30.975 20.151 1.00 98.00 111 GLN A CA 1
ATOM 884 C C . GLN A 1 111 ? -7.031 31.716 21.332 1.00 98.00 111 GLN A C 1
ATOM 886 O O . GLN A 1 111 ? -6.586 31.571 22.470 1.00 98.00 111 GLN A O 1
ATOM 891 N N . ALA A 1 112 ? -8.101 32.483 21.103 1.00 97.88 112 ALA A N 1
ATOM 892 C CA . ALA A 1 112 ? -8.871 33.088 22.188 1.00 97.88 112 ALA A CA 1
ATOM 893 C C . ALA A 1 112 ? -9.705 32.041 22.952 1.00 97.88 112 ALA A C 1
ATOM 895 O O . ALA A 1 112 ? -9.607 31.948 24.178 1.00 97.88 112 ALA A O 1
ATOM 896 N N . LEU A 1 113 ? -10.503 31.240 22.232 1.00 97.75 113 LEU A N 1
ATOM 897 C CA . LEU A 1 113 ? -11.446 30.272 22.805 1.00 97.75 113 LEU A CA 1
ATOM 898 C C . LEU A 1 113 ? -10.781 29.064 23.474 1.00 97.75 113 LEU A C 1
ATOM 900 O O . LEU A 1 113 ? -11.395 28.496 24.368 1.00 97.75 113 LEU A O 1
ATOM 904 N N . HIS A 1 114 ? -9.577 28.663 23.069 1.00 96.50 114 HIS A N 1
ATOM 905 C CA . HIS A 1 114 ? -8.842 27.506 23.594 1.00 96.50 114 HIS A CA 1
ATOM 906 C C . HIS A 1 114 ? -7.629 27.944 24.433 1.00 96.50 114 HIS A C 1
ATOM 908 O O . HIS A 1 114 ? -7.569 27.664 25.632 1.00 96.50 114 HIS A O 1
ATOM 914 N N . ASP A 1 115 ? -6.699 28.700 23.837 1.00 95.19 115 ASP A N 1
ATOM 915 C CA . ASP A 1 115 ? -5.407 29.052 24.457 1.00 95.19 115 ASP A CA 1
ATOM 916 C C . ASP A 1 115 ? -5.448 30.301 25.360 1.00 95.19 115 ASP A C 1
ATOM 918 O O . ASP A 1 115 ? -4.431 30.672 25.947 1.00 95.19 115 ASP A O 1
ATOM 922 N N . HIS A 1 116 ? -6.605 30.967 25.476 1.00 96.19 116 HIS A N 1
ATOM 923 C CA . HIS A 1 116 ? -6.802 32.213 26.239 1.00 96.19 116 HIS A CA 1
ATOM 924 C C . HIS A 1 116 ? -5.975 33.421 25.741 1.00 96.19 116 HIS A C 1
ATOM 926 O O . HIS A 1 116 ? -5.760 34.383 26.482 1.00 96.19 116 HIS A O 1
ATOM 932 N N . GLN A 1 117 ? -5.513 33.408 24.487 1.00 97.06 117 GLN A N 1
ATOM 933 C CA . GLN A 1 117 ? -4.619 34.440 23.947 1.00 97.06 117 GLN A CA 1
ATOM 934 C C . GLN A 1 117 ? -5.363 35.698 23.484 1.00 97.06 117 GLN A C 1
ATOM 936 O O . GLN A 1 117 ? -6.268 35.635 22.654 1.00 97.06 117 GLN A O 1
ATOM 941 N N . GLU A 1 118 ? -4.916 36.868 23.945 1.00 96.88 118 GLU A N 1
ATOM 942 C CA . GLU A 1 118 ? -5.460 38.159 23.510 1.00 96.88 118 GLU A CA 1
ATOM 943 C C . GLU A 1 118 ? -5.159 38.482 22.036 1.00 96.88 118 GLU A C 1
ATOM 945 O O . GLU A 1 118 ? -4.052 38.298 21.516 1.00 96.88 118 GLU A O 1
ATOM 950 N N . THR A 1 119 ? -6.159 39.059 21.371 1.00 97.12 119 THR A N 1
ATOM 951 C CA . THR A 1 119 ? -6.056 39.629 20.028 1.00 97.12 119 THR A CA 1
ATOM 952 C C . THR A 1 119 ? -6.427 41.114 20.100 1.00 97.12 119 THR A C 1
ATOM 954 O O . THR A 1 119 ? -7.613 41.450 20.165 1.00 97.12 119 THR A O 1
ATOM 957 N N . PRO A 1 120 ? -5.431 42.024 20.128 1.00 95.19 120 PRO A N 1
ATOM 958 C CA . PRO A 1 120 ? -5.681 43.458 20.142 1.00 95.19 120 PRO A CA 1
ATOM 959 C C . PRO A 1 120 ? -6.223 43.953 18.795 1.00 95.19 120 PRO A C 1
ATOM 961 O O . PRO A 1 120 ? -5.984 43.353 17.745 1.00 95.19 120 PRO A O 1
ATOM 964 N N . HIS A 1 121 ? -6.896 45.103 18.843 1.00 93.69 121 HIS A N 1
ATOM 965 C CA . HIS A 1 121 ? -7.391 45.838 17.679 1.00 93.69 121 HIS A CA 1
ATOM 966 C C . HIS A 1 121 ? -6.354 45.930 16.546 1.00 93.69 121 HIS A C 1
ATOM 968 O O . HIS A 1 121 ? -5.197 46.294 16.777 1.00 93.69 121 HIS A O 1
ATOM 974 N N . GLY A 1 122 ? -6.787 45.645 15.316 1.00 92.12 122 GLY A N 1
ATOM 975 C CA . GLY A 1 122 ? -5.971 45.760 14.108 1.00 92.12 122 GLY A CA 1
ATOM 976 C C . GLY A 1 122 ? -4.999 44.599 13.859 1.00 92.12 122 GLY A C 1
ATOM 977 O O . GLY A 1 122 ? -4.390 44.560 12.790 1.00 92.12 122 GLY A O 1
ATOM 978 N N . LYS A 1 123 ? -4.855 43.634 14.786 1.00 95.50 123 LYS A N 1
ATOM 979 C CA . LYS A 1 123 ? -4.083 42.394 14.547 1.00 95.50 123 LYS A CA 1
ATOM 980 C C . LYS A 1 123 ? -4.779 41.537 13.482 1.00 95.50 123 LYS A C 1
ATOM 982 O O . LYS A 1 123 ? -4.150 41.152 12.494 1.00 95.50 123 LYS A O 1
ATOM 987 N N . ILE A 1 124 ? -6.080 41.301 13.662 1.00 97.31 124 ILE A N 1
ATOM 988 C CA . ILE A 1 124 ? -6.959 40.606 12.714 1.00 97.31 124 ILE A CA 1
ATOM 989 C C . ILE A 1 124 ? -8.036 41.588 12.266 1.00 97.31 124 ILE A C 1
ATOM 991 O O . ILE A 1 124 ? -9.044 41.794 12.938 1.00 97.31 124 ILE A O 1
ATOM 995 N N . LEU A 1 125 ? -7.750 42.234 11.142 1.00 96.25 125 LEU A N 1
ATOM 996 C CA . LEU A 1 125 ? -8.593 43.220 10.486 1.00 96.25 125 LEU A CA 1
ATOM 997 C C . LEU A 1 125 ? -8.492 42.984 8.977 1.00 96.25 125 LEU A C 1
ATOM 999 O O . LEU A 1 125 ? -7.371 42.979 8.452 1.00 96.25 125 LEU A O 1
ATOM 1003 N N . ASN A 1 126 ? -9.637 42.794 8.318 1.00 94.19 126 ASN A N 1
ATOM 1004 C CA . ASN A 1 126 ? -9.779 42.525 6.884 1.00 94.19 126 ASN A CA 1
ATOM 1005 C C . ASN A 1 126 ? -8.800 41.432 6.395 1.00 94.19 126 ASN A C 1
ATOM 1007 O O . ASN A 1 126 ? -7.924 41.686 5.560 1.00 94.19 126 ASN A O 1
ATOM 1011 N N . LYS A 1 127 ? -8.844 40.246 7.022 1.00 95.25 127 LYS A N 1
ATOM 1012 C CA . LYS A 1 127 ? -7.926 39.127 6.743 1.00 95.25 127 LYS A CA 1
ATOM 1013 C C . LYS A 1 127 ? -8.536 38.129 5.761 1.00 95.25 127 LYS A C 1
ATOM 1015 O O . LYS A 1 127 ? -8.687 38.435 4.584 1.00 95.25 127 LYS A O 1
ATOM 1020 N N . GLN A 1 128 ? -8.797 36.908 6.213 1.00 95.81 128 GLN A N 1
ATOM 1021 C CA . GLN A 1 128 ? -9.437 35.867 5.421 1.00 95.81 128 GLN A CA 1
ATOM 1022 C C . GLN A 1 128 ? -10.829 35.638 5.997 1.00 95.81 128 GLN A C 1
ATOM 1024 O O . GLN A 1 128 ? -10.984 35.549 7.215 1.00 95.81 128 GLN A O 1
ATOM 1029 N N . LEU A 1 129 ? -11.834 35.546 5.129 1.00 94.38 129 LEU A N 1
ATOM 1030 C CA . LEU A 1 129 ? -13.210 35.319 5.557 1.00 94.38 129 LEU A CA 1
ATOM 1031 C C . LEU A 1 129 ? -13.364 33.982 6.287 1.00 94.38 129 LEU A C 1
ATOM 1033 O O . LEU A 1 129 ? -12.800 32.961 5.887 1.00 94.38 129 LEU A O 1
ATOM 1037 N N . TRP A 1 130 ? -14.150 34.011 7.354 1.00 96.56 130 TRP A N 1
ATOM 1038 C CA . TRP A 1 130 ? -14.566 32.867 8.155 1.00 96.56 130 TRP A CA 1
ATOM 1039 C C . TRP A 1 130 ? -16.071 32.975 8.450 1.00 96.56 130 TRP A C 1
ATOM 1041 O O . TRP A 1 130 ? -16.533 32.936 9.590 1.00 96.56 130 TRP A O 1
ATOM 1051 N N . ASP A 1 131 ? -16.843 33.171 7.377 1.00 94.44 131 ASP A N 1
ATOM 1052 C CA . ASP A 1 131 ? -18.300 33.287 7.422 1.00 94.44 131 ASP A CA 1
ATOM 1053 C C . ASP A 1 131 ? -18.954 31.996 7.971 1.00 94.44 131 ASP A C 1
ATOM 1055 O O . ASP A 1 131 ? -18.541 30.892 7.595 1.00 94.44 131 ASP A O 1
ATOM 1059 N N . PRO A 1 132 ? -20.018 32.101 8.790 1.00 95.12 132 PRO A N 1
ATOM 1060 C CA . PRO A 1 132 ? -20.765 30.939 9.260 1.00 95.12 132 PRO A CA 1
ATOM 1061 C C . PRO A 1 132 ? -21.537 30.225 8.146 1.00 95.12 132 PRO A C 1
ATOM 1063 O O . PRO A 1 132 ? -22.147 30.846 7.268 1.00 95.12 132 PRO A O 1
ATOM 1066 N N . LEU A 1 133 ? -21.651 28.905 8.284 1.00 92.88 133 LEU A N 1
ATOM 1067 C CA . LEU A 1 133 ? -22.772 28.157 7.732 1.00 92.88 133 LEU A CA 1
ATOM 1068 C C . LEU A 1 133 ? -24.036 28.513 8.529 1.00 92.88 133 LEU A C 1
ATOM 1070 O O . LEU A 1 133 ? -24.113 28.295 9.738 1.00 92.88 133 LEU A O 1
ATOM 1074 N N . VAL A 1 134 ? -25.043 29.046 7.840 1.00 91.38 134 VAL A N 1
ATOM 1075 C CA . VAL A 1 134 ? -26.365 29.310 8.423 1.00 91.38 134 VAL A CA 1
ATOM 1076 C C . VAL A 1 134 ? -27.116 27.988 8.528 1.00 91.38 134 VAL A C 1
ATOM 1078 O O . VAL A 1 134 ? -27.406 27.371 7.502 1.00 91.38 134 VAL A O 1
ATOM 1081 N N . VAL A 1 135 ? -27.444 27.569 9.749 1.00 87.88 135 VAL A N 1
ATOM 1082 C CA . VAL A 1 135 ? -28.270 26.378 9.994 1.00 87.88 135 VAL A CA 1
ATOM 1083 C C . VAL A 1 135 ? -29.734 26.782 10.182 1.00 87.88 135 VAL A C 1
ATOM 1085 O O . VAL A 1 135 ? -30.620 26.165 9.596 1.00 87.88 135 VAL A O 1
ATOM 1088 N N . GLU A 1 136 ? -29.986 27.869 10.919 1.00 86.50 136 GLU A N 1
ATOM 1089 C CA . GLU A 1 136 ? -31.310 28.485 11.072 1.00 86.50 136 GLU A CA 1
ATOM 1090 C C . GLU A 1 136 ? -31.187 30.016 11.206 1.00 86.50 136 GLU A C 1
ATOM 1092 O O . GLU A 1 136 ? -30.197 30.530 11.729 1.00 86.50 136 GLU A O 1
ATOM 1097 N N . GLY A 1 137 ? -32.180 30.761 10.711 1.00 89.88 137 GLY A N 1
ATOM 1098 C CA . GLY A 1 137 ? -32.181 32.229 10.692 1.00 89.88 137 GLY A CA 1
ATOM 1099 C C . GLY A 1 137 ? -31.749 32.843 9.351 1.00 89.88 137 GLY A C 1
ATOM 1100 O O . GLY A 1 137 ? -32.021 32.296 8.282 1.00 89.88 137 GLY A O 1
ATOM 1101 N N . TYR A 1 138 ? -31.131 34.026 9.401 1.00 89.75 138 TYR A N 1
ATOM 1102 C CA . TYR A 1 138 ? -30.727 34.805 8.220 1.00 89.75 138 TYR A CA 1
ATOM 1103 C C . TYR A 1 138 ? -29.225 34.684 7.946 1.00 89.75 138 TYR A C 1
ATOM 1105 O O . TYR A 1 138 ? -28.448 34.377 8.840 1.00 89.75 138 TYR A O 1
ATOM 1113 N N . LYS A 1 139 ? -28.787 34.970 6.712 1.00 89.50 139 LYS A N 1
ATOM 1114 C CA . LYS A 1 139 ? -27.351 35.075 6.415 1.00 89.50 139 LYS A CA 1
ATOM 1115 C C . LYS A 1 139 ? -26.745 36.301 7.105 1.00 89.50 139 LYS A C 1
ATOM 1117 O O . LYS A 1 139 ? -27.325 37.386 7.026 1.00 89.50 139 LYS A O 1
ATOM 1122 N N . ALA A 1 140 ? -25.554 36.128 7.685 1.00 88.12 140 ALA A N 1
ATOM 1123 C CA . ALA A 1 140 ? -24.678 37.215 8.118 1.00 88.12 140 ALA A CA 1
ATOM 1124 C C . ALA A 1 140 ? -24.616 38.336 7.061 1.00 88.12 140 ALA A C 1
ATOM 1126 O O . ALA A 1 140 ? -24.522 38.081 5.855 1.00 88.12 140 ALA A O 1
ATOM 1127 N N . LYS A 1 141 ? -24.751 39.585 7.521 1.00 88.12 141 LYS A N 1
ATOM 1128 C CA . LYS A 1 141 ? -24.945 40.759 6.653 1.00 88.12 141 LYS A CA 1
ATOM 1129 C C . LYS A 1 141 ? -23.627 41.345 6.130 1.00 88.12 141 LYS A C 1
ATOM 1131 O O . LYS A 1 141 ? -23.651 42.012 5.098 1.00 88.12 141 LYS A O 1
ATOM 1136 N N . ALA A 1 142 ? -22.523 41.072 6.818 1.00 88.69 142 ALA A N 1
ATOM 1137 C CA . ALA A 1 142 ? -21.161 41.433 6.446 1.00 88.69 142 ALA A CA 1
ATOM 1138 C C . ALA A 1 142 ? -20.249 40.192 6.501 1.00 88.69 142 ALA A C 1
ATOM 1140 O O . ALA A 1 142 ? -20.650 39.158 7.047 1.00 88.69 142 ALA A O 1
ATOM 1141 N N . THR A 1 143 ? -19.052 40.281 5.917 1.00 91.81 143 THR A N 1
ATOM 1142 C CA . THR A 1 143 ? -18.023 39.230 6.007 1.00 91.81 143 THR A CA 1
ATOM 1143 C C . THR A 1 143 ? -17.531 39.077 7.439 1.00 91.81 143 THR A C 1
ATOM 1145 O O . THR A 1 143 ? -17.655 39.998 8.233 1.00 91.81 143 THR A O 1
ATOM 1148 N N . GLN A 1 144 ? -17.021 37.903 7.800 1.00 94.19 144 GLN A N 1
ATOM 1149 C CA . GLN A 1 144 ? -16.448 37.667 9.127 1.00 94.19 144 GLN A CA 1
ATOM 1150 C C . GLN A 1 144 ? -14.946 37.408 8.986 1.00 94.19 144 GLN A C 1
ATOM 1152 O O . GLN A 1 144 ? -14.482 36.269 9.010 1.00 94.19 144 GLN A O 1
ATOM 1157 N N . ASP A 1 145 ? -14.194 38.476 8.725 1.00 95.81 145 ASP A N 1
ATOM 1158 C CA . ASP A 1 145 ? -12.759 38.479 8.409 1.00 95.81 145 ASP A CA 1
ATOM 1159 C C . ASP A 1 145 ? -11.914 39.345 9.365 1.00 95.81 145 ASP A C 1
ATOM 1161 O O . ASP A 1 145 ? -10.715 39.560 9.140 1.00 95.81 145 ASP A O 1
ATOM 1165 N N . SER A 1 146 ? -12.531 39.796 10.459 1.00 97.06 146 SER A N 1
ATOM 1166 C CA . SER A 1 146 ? -11.954 40.653 11.490 1.00 97.06 146 SER A CA 1
ATOM 1167 C C . SER A 1 146 ? -12.287 40.115 12.891 1.00 97.06 146 SER A C 1
ATOM 1169 O O . SER A 1 146 ? -13.375 39.603 13.143 1.00 97.06 146 SER A O 1
ATOM 1171 N N . PHE A 1 147 ? -11.317 40.155 13.813 1.00 97.81 147 PHE A N 1
ATOM 1172 C CA . PHE A 1 147 ? -11.460 39.563 15.150 1.00 97.81 147 PHE A CA 1
ATOM 1173 C C . PHE A 1 147 ? -10.715 40.348 16.239 1.00 97.81 147 PHE A C 1
ATOM 1175 O O . PHE A 1 147 ? -9.568 40.765 16.052 1.00 97.81 147 PHE A O 1
ATOM 1182 N N . MET A 1 148 ? -11.338 40.478 17.413 1.00 97.25 148 MET A N 1
ATOM 1183 C CA . MET A 1 148 ? -10.730 41.013 18.633 1.00 97.25 148 MET A CA 1
ATOM 1184 C C . MET A 1 148 ? -11.104 40.197 19.872 1.00 97.25 148 MET A C 1
ATOM 1186 O O . MET A 1 148 ? -12.258 39.829 20.080 1.00 97.25 148 MET A O 1
ATOM 1190 N N . TYR A 1 149 ? -10.133 40.035 20.769 1.00 97.81 149 TYR A N 1
ATOM 1191 C CA . TYR A 1 149 ? -10.362 39.590 22.142 1.00 97.81 149 TYR A CA 1
ATOM 1192 C C . TYR A 1 149 ? -9.396 40.328 23.076 1.00 97.81 149 TYR A C 1
ATOM 1194 O O . TYR A 1 149 ? -8.187 40.092 23.040 1.00 97.81 149 TYR A O 1
ATOM 1202 N N . ARG A 1 150 ? -9.915 41.300 23.837 1.00 96.25 150 ARG A N 1
ATOM 1203 C CA . ARG A 1 150 ? -9.119 42.273 24.615 1.00 96.25 150 ARG A CA 1
ATOM 1204 C C . ARG A 1 150 ? -9.940 42.919 25.730 1.00 96.25 150 ARG A C 1
ATOM 1206 O O . ARG A 1 150 ? -11.168 42.885 25.695 1.00 96.25 150 ARG A O 1
ATOM 1213 N N . GLU A 1 151 ? -9.282 43.550 26.701 1.00 94.88 151 GLU A N 1
ATOM 1214 C CA . GLU A 1 151 ? -9.980 44.335 27.728 1.00 94.88 151 GLU A CA 1
ATOM 1215 C C . GLU A 1 151 ? -10.652 45.589 27.137 1.00 94.88 151 GLU A C 1
ATOM 1217 O O . GLU A 1 151 ? -10.007 46.418 26.493 1.00 94.88 151 GLU A O 1
ATOM 1222 N N . GLN A 1 152 ? -11.951 45.743 27.407 1.00 91.88 152 GLN A N 1
ATOM 1223 C CA . GLN A 1 152 ? -12.734 46.943 27.129 1.00 91.88 152 GLN A CA 1
ATOM 1224 C C . GLN A 1 152 ? -13.623 47.250 28.345 1.00 91.88 152 GLN A C 1
ATOM 1226 O O . GLN A 1 152 ? -14.351 46.391 28.835 1.00 91.88 152 GLN A O 1
ATOM 1231 N N . ASN A 1 153 ? -13.542 48.480 28.869 1.00 89.88 153 ASN A N 1
ATOM 1232 C CA . ASN A 1 153 ? -14.267 48.922 30.073 1.00 89.88 153 ASN A CA 1
ATOM 1233 C C . ASN A 1 153 ? -14.144 47.965 31.287 1.00 89.88 153 ASN A C 1
ATOM 1235 O O . ASN A 1 153 ? -15.096 47.772 32.042 1.00 89.88 153 ASN A O 1
ATOM 1239 N N . GLY A 1 154 ? -12.958 47.374 31.484 1.00 90.62 154 GLY A N 1
ATOM 1240 C CA . GLY A 1 154 ? -12.664 46.475 32.606 1.00 90.62 154 GLY A CA 1
ATOM 1241 C C . GLY A 1 154 ? -13.210 45.049 32.460 1.00 90.62 154 GLY A C 1
ATOM 1242 O O . GLY A 1 154 ? -13.282 44.332 33.459 1.00 90.62 154 GLY A O 1
ATOM 1243 N N . VAL A 1 155 ? -13.615 44.637 31.252 1.00 94.38 155 VAL A N 1
ATOM 1244 C CA . VAL A 1 155 ? -13.976 43.251 30.916 1.00 94.38 155 VAL A CA 1
ATOM 1245 C C . VAL A 1 155 ? -13.265 42.837 29.625 1.00 94.38 155 VAL A C 1
ATOM 1247 O O . VAL A 1 155 ? -13.394 43.517 28.604 1.00 94.38 155 VAL A O 1
ATOM 1250 N N . LYS A 1 156 ? -12.536 41.713 29.630 1.00 96.62 156 LYS A N 1
ATOM 1251 C CA . LYS A 1 156 ? -12.054 41.094 28.387 1.00 96.62 156 LYS A CA 1
ATOM 1252 C C . LYS A 1 156 ? -13.242 40.602 27.582 1.00 96.62 156 LYS A C 1
ATOM 1254 O O . LYS A 1 156 ? -13.988 39.739 28.040 1.00 96.62 156 LYS A O 1
ATOM 1259 N N . SER A 1 157 ? -13.418 41.216 26.423 1.00 96.62 157 SER A N 1
ATOM 1260 C CA . SER A 1 157 ? -14.587 41.090 25.559 1.00 96.62 157 SER A CA 1
ATOM 1261 C C . SER A 1 157 ? -14.156 40.514 24.215 1.00 96.62 157 SER A C 1
ATOM 1263 O O . SER A 1 157 ? -13.010 40.696 23.804 1.00 96.62 157 SER A O 1
ATOM 1265 N N . PHE A 1 158 ? -15.059 39.799 23.555 1.00 97.44 158 PHE A N 1
ATOM 1266 C CA . PHE A 1 158 ? -14.822 39.038 22.328 1.00 97.44 158 PHE A CA 1
ATOM 1267 C C . PHE A 1 158 ? -15.696 39.602 21.209 1.00 97.44 158 PHE A C 1
ATOM 1269 O O . PHE A 1 158 ? -16.880 39.844 21.442 1.00 97.44 158 PHE A O 1
ATOM 1276 N N . LEU A 1 159 ? -15.135 39.775 20.011 1.00 97.19 159 LEU A N 1
ATOM 1277 C CA . LEU A 1 159 ? -15.841 40.286 18.837 1.00 97.19 159 LEU A CA 1
ATOM 1278 C C . LEU A 1 159 ? -15.319 39.645 17.543 1.00 97.19 159 LEU A C 1
ATOM 1280 O O . LEU A 1 159 ? -14.125 39.740 17.263 1.00 97.19 159 LEU A O 1
ATOM 1284 N N . LEU A 1 160 ? -16.219 39.043 16.763 1.00 97.12 160 LEU A N 1
ATOM 1285 C CA . LEU A 1 160 ? -16.018 38.568 15.388 1.00 97.12 160 LEU A CA 1
ATOM 1286 C C . LEU A 1 160 ? -16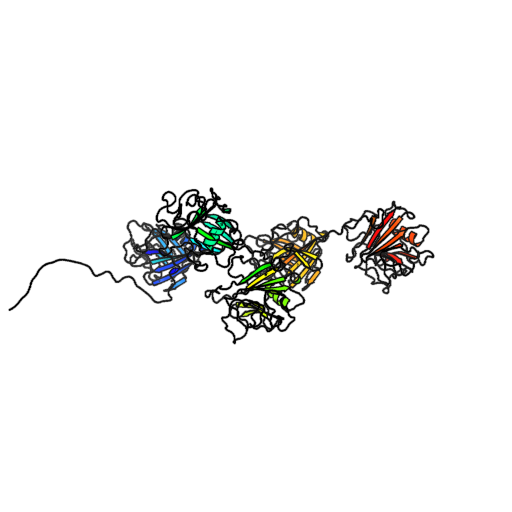.931 39.376 14.452 1.00 97.12 160 LEU A C 1
ATOM 1288 O O . LEU A 1 160 ? -18.153 39.360 14.633 1.00 97.12 160 LEU A O 1
ATOM 1292 N N . ASP A 1 161 ? -16.330 40.092 13.501 1.00 94.50 161 ASP A N 1
ATOM 1293 C CA . ASP A 1 161 ? -16.971 41.107 12.654 1.00 94.50 161 ASP A CA 1
ATOM 1294 C C . ASP A 1 161 ? -16.279 41.273 11.280 1.00 94.50 161 ASP A C 1
ATOM 1296 O O . ASP A 1 161 ? -15.429 40.461 10.896 1.00 94.50 161 ASP A O 1
ATOM 1300 N N . ASP A 1 162 ? -16.658 42.315 10.528 1.00 93.56 162 ASP A N 1
ATOM 1301 C CA . ASP A 1 162 ? -16.012 42.750 9.283 1.00 93.56 162 ASP A CA 1
ATOM 1302 C C . ASP A 1 162 ? -14.896 43.791 9.495 1.00 93.56 162 ASP A C 1
ATOM 1304 O O . ASP A 1 162 ? -13.883 43.734 8.793 1.00 93.56 162 ASP A O 1
ATOM 1308 N N . ASP A 1 163 ? -15.005 44.722 10.455 1.00 92.94 163 ASP A N 1
ATOM 1309 C CA . ASP A 1 163 ? -14.111 45.898 10.520 1.00 92.94 163 ASP A CA 1
ATOM 1310 C C . ASP A 1 163 ? -13.491 46.262 11.893 1.00 92.94 163 ASP A C 1
ATOM 1312 O O . ASP A 1 163 ? -12.890 47.333 12.025 1.00 92.94 163 ASP A O 1
ATOM 1316 N N . ASN A 1 164 ? -13.535 45.375 12.897 1.00 93.75 164 ASN A N 1
ATOM 1317 C CA . ASN A 1 164 ? -13.199 45.667 14.304 1.00 93.75 164 ASN A CA 1
ATOM 1318 C C . ASN A 1 164 ? -14.121 46.731 14.964 1.00 93.75 164 ASN A C 1
ATOM 1320 O O . ASN A 1 164 ? -13.672 47.487 15.843 1.00 93.75 164 ASN A O 1
ATOM 1324 N N . CYS A 1 165 ? -15.406 46.778 14.598 1.00 91.38 165 CYS A N 1
ATOM 1325 C CA . CYS A 1 165 ? -16.484 47.459 15.318 1.00 91.38 165 CYS A CA 1
ATOM 1326 C C . CYS A 1 165 ? -17.756 46.596 15.425 1.00 91.38 165 CYS A C 1
ATOM 1328 O O . CYS A 1 165 ? -18.216 46.050 14.437 1.00 91.38 165 CYS A O 1
ATOM 1330 N N . ASP A 1 166 ? -18.400 46.579 16.608 1.00 83.12 166 ASP A N 1
ATOM 1331 C CA . ASP A 1 166 ? -19.570 45.735 16.979 1.00 83.12 166 ASP A CA 1
ATOM 1332 C C . ASP A 1 166 ? -20.694 45.565 15.928 1.00 83.12 166 ASP A C 1
ATOM 1334 O O . ASP A 1 166 ? -21.483 44.617 15.989 1.00 83.12 166 ASP A O 1
ATOM 1338 N N . CYS A 1 167 ? -20.844 46.534 15.026 1.00 85.50 167 CYS A N 1
ATOM 1339 C CA . CYS A 1 167 ? -21.923 46.608 14.055 1.00 85.50 167 CYS A CA 1
ATOM 1340 C C . CYS A 1 167 ? -21.817 45.455 13.048 1.00 85.50 167 CYS A C 1
ATOM 1342 O O . CYS A 1 167 ? -20.773 45.260 12.454 1.00 85.50 167 CYS A O 1
ATOM 1344 N N . LEU A 1 168 ? -22.909 44.717 12.817 1.00 89.12 168 LEU A N 1
ATOM 1345 C CA . LEU A 1 168 ? -22.956 43.572 11.886 1.00 89.12 168 LEU A CA 1
ATOM 1346 C C . LEU A 1 168 ? -22.078 42.362 12.270 1.00 89.12 168 LEU A C 1
ATOM 1348 O O . LEU A 1 168 ? -21.931 41.441 11.461 1.00 89.12 168 LEU A O 1
ATOM 1352 N N . SER A 1 169 ? -21.578 42.326 13.507 1.00 92.25 169 SER A N 1
ATOM 1353 C CA . SER A 1 169 ? -20.898 41.164 14.081 1.00 92.25 169 SER A CA 1
ATOM 1354 C C . SER A 1 169 ? -21.774 39.906 14.094 1.00 92.25 169 SER A C 1
ATOM 1356 O O . SER A 1 169 ? -23.005 39.978 14.135 1.00 92.25 169 SER A O 1
ATOM 1358 N N . THR A 1 170 ? -21.130 38.736 14.061 1.00 93.94 170 THR A N 1
ATOM 1359 C CA . THR A 1 170 ? -21.815 37.440 14.246 1.00 93.94 170 THR A CA 1
ATOM 1360 C C . THR A 1 170 ? -21.571 36.820 15.615 1.00 93.94 170 THR A C 1
ATOM 1362 O O . THR A 1 170 ? -22.341 35.957 16.024 1.00 93.94 170 THR A O 1
ATOM 1365 N N . LEU A 1 171 ? -20.550 37.269 16.351 1.00 95.75 171 LEU A N 1
ATOM 1366 C CA . LEU A 1 171 ? -20.341 36.940 17.761 1.00 95.75 171 LEU A CA 1
ATOM 1367 C C . LEU A 1 171 ? -19.795 38.174 18.487 1.00 95.75 171 LEU A C 1
ATOM 1369 O O . LEU A 1 171 ? -18.683 38.610 18.198 1.00 95.75 171 LEU A O 1
ATOM 1373 N N . SER A 1 172 ? -20.541 38.698 19.462 1.00 95.56 172 SER A N 1
ATOM 1374 C CA . SER A 1 172 ? -20.075 39.762 20.362 1.00 95.56 172 SER A CA 1
ATOM 1375 C C . SER A 1 172 ? -20.472 39.448 21.807 1.00 95.56 172 SER A C 1
ATOM 1377 O O . SER A 1 172 ? -21.643 39.189 22.101 1.00 95.56 172 SER A O 1
ATOM 1379 N N . MET A 1 173 ? -19.487 39.405 22.709 1.00 95.94 173 MET A N 1
ATOM 1380 C CA . MET A 1 173 ? -19.638 38.958 24.102 1.00 95.94 173 MET A CA 1
ATOM 1381 C C . MET A 1 173 ? -18.827 39.848 25.053 1.00 95.94 173 MET A C 1
ATOM 1383 O O . MET A 1 173 ? -17.633 40.064 24.845 1.00 95.94 173 MET A O 1
ATOM 1387 N N . GLY A 1 174 ? -19.450 40.315 26.138 1.00 95.19 174 GLY A N 1
ATOM 1388 C CA . GLY A 1 174 ? -18.835 41.206 27.126 1.00 95.19 174 GLY A CA 1
ATOM 1389 C C . GLY A 1 174 ? -19.293 42.653 26.955 1.00 95.19 174 GLY A C 1
ATOM 1390 O O . GLY A 1 174 ? -20.488 42.936 27.044 1.00 95.19 174 GLY A O 1
ATOM 1391 N N . HIS A 1 175 ? -18.344 43.573 26.765 1.00 94.56 175 HIS A N 1
ATOM 1392 C CA . HIS A 1 175 ? -18.585 44.976 26.416 1.00 94.56 175 HIS A CA 1
ATOM 1393 C C . HIS A 1 175 ? -18.359 45.218 24.919 1.00 94.56 175 HIS A C 1
ATOM 1395 O O . HIS A 1 175 ? -17.504 44.585 24.307 1.00 94.56 175 HIS A O 1
ATOM 1401 N N . GLY A 1 176 ? -19.106 46.160 24.346 1.00 92.56 176 GLY A N 1
ATOM 1402 C CA . GLY A 1 176 ? -18.997 46.495 22.930 1.00 92.56 176 GLY A CA 1
ATOM 1403 C C . GLY A 1 176 ? -17.713 47.254 22.560 1.00 92.56 176 GLY A C 1
ATOM 1404 O O . GLY A 1 176 ? -17.334 48.238 23.209 1.00 92.56 176 GLY A O 1
ATOM 1405 N N . MET A 1 177 ? -17.052 46.811 21.494 1.00 93.88 177 MET A N 1
ATOM 1406 C CA . MET A 1 177 ? -15.774 47.320 21.003 1.00 93.88 177 MET A CA 1
ATOM 1407 C C . MET A 1 177 ? -15.912 47.986 19.630 1.00 93.88 177 MET A C 1
ATOM 1409 O O . MET A 1 177 ? -16.643 47.533 18.756 1.00 93.88 177 MET A O 1
ATOM 1413 N N . CYS A 1 178 ? -15.165 49.069 19.413 1.00 92.44 178 CYS A N 1
ATOM 1414 C CA . CYS A 1 178 ? -14.984 49.656 18.089 1.00 92.44 178 CYS A CA 1
ATOM 1415 C C . CYS A 1 178 ? -13.650 50.396 17.982 1.00 92.44 178 CYS A C 1
ATOM 1417 O O . CYS A 1 178 ? -13.327 51.255 18.812 1.00 92.44 178 CYS A O 1
ATOM 1419 N N . ASN A 1 179 ? -12.871 50.064 16.950 1.00 88.75 179 ASN A N 1
ATOM 1420 C CA . ASN A 1 179 ? -11.471 50.464 16.817 1.00 88.75 179 ASN A CA 1
ATOM 1421 C C . ASN A 1 179 ? -10.694 50.124 18.113 1.00 88.75 179 ASN A C 1
ATOM 1423 O O . ASN A 1 179 ? -10.855 49.044 18.680 1.00 88.75 179 ASN A O 1
ATOM 1427 N N . ALA A 1 180 ? -9.883 51.050 18.633 1.00 86.62 180 ALA A N 1
ATOM 1428 C CA . ALA A 1 180 ? -9.142 50.882 19.884 1.00 86.62 180 ALA A CA 1
ATOM 1429 C C . ALA A 1 180 ? -9.988 51.065 21.169 1.00 86.62 180 ALA A C 1
ATOM 1431 O O . ALA A 1 180 ? -9.457 50.887 22.266 1.00 86.62 180 ALA A O 1
ATOM 1432 N N . GLY A 1 181 ? -11.281 51.405 21.079 1.00 87.75 181 GLY A N 1
ATOM 1433 C CA . GLY A 1 181 ? -12.106 51.786 22.235 1.00 87.75 181 GLY A CA 1
ATOM 1434 C C . GLY A 1 181 ? -13.569 51.346 22.132 1.00 87.75 181 GLY A C 1
ATOM 1435 O O . GLY A 1 181 ? -13.859 50.250 21.661 1.00 87.75 181 GLY A O 1
ATOM 1436 N N . HIS A 1 182 ? -14.480 52.212 22.588 1.00 88.31 182 HIS A N 1
ATOM 1437 C CA . HIS A 1 182 ? -15.937 52.032 22.549 1.00 88.31 182 HIS A CA 1
ATOM 1438 C C . HIS A 1 182 ? -16.592 53.102 21.657 1.00 88.31 182 HIS A C 1
ATOM 1440 O O . HIS A 1 182 ? -16.150 54.251 21.648 1.00 88.31 182 HIS A O 1
ATOM 1446 N N . SER A 1 183 ? -17.669 52.743 20.948 1.00 87.56 183 SER A N 1
ATOM 1447 C CA . SER A 1 183 ? -18.497 53.663 20.158 1.00 87.56 183 SER A CA 1
ATOM 1448 C C . SER A 1 183 ? -19.940 53.679 20.667 1.00 87.56 183 SER A C 1
ATOM 1450 O O . SER A 1 183 ? -20.662 52.688 20.556 1.00 87.56 183 SER A O 1
ATOM 1452 N N . THR A 1 184 ? -20.416 54.835 21.144 1.00 86.31 184 THR A N 1
ATOM 1453 C CA . THR A 1 184 ? -21.827 55.016 21.545 1.00 86.31 184 THR A CA 1
ATOM 1454 C C . THR A 1 184 ? -22.818 54.921 20.381 1.00 86.31 184 THR A C 1
ATOM 1456 O O . THR A 1 184 ? -24.023 54.937 20.620 1.00 86.31 184 THR A O 1
ATOM 1459 N N . SER A 1 185 ? -22.332 54.853 19.138 1.00 83.88 185 SER A N 1
ATOM 1460 C CA . SER A 1 185 ? -23.155 54.652 17.940 1.00 83.88 185 SER A CA 1
ATOM 1461 C C . SER A 1 185 ? -23.530 53.187 17.703 1.00 83.88 185 SER A C 1
ATOM 1463 O O . SER A 1 185 ? -24.493 52.946 16.984 1.00 83.88 185 SER A O 1
ATOM 1465 N N . TYR A 1 186 ? -22.778 52.235 18.274 1.00 83.00 186 TYR A N 1
ATOM 1466 C CA . TYR A 1 186 ? -22.930 50.793 18.009 1.00 83.00 186 TYR A CA 1
ATOM 1467 C C . TYR A 1 186 ? -23.213 49.962 19.268 1.00 83.00 186 TYR A C 1
ATOM 1469 O O . TYR A 1 186 ? -23.753 48.867 19.177 1.00 83.00 186 TYR A O 1
ATOM 1477 N N . SER A 1 187 ? -22.888 50.480 20.455 1.00 84.56 187 SER A N 1
ATOM 1478 C CA . SER A 1 187 ? -23.164 49.804 21.725 1.00 84.56 187 SER A CA 1
ATOM 1479 C C . SER A 1 187 ? -23.304 50.802 22.879 1.00 84.56 187 SER A C 1
ATOM 1481 O O . SER A 1 187 ? -22.852 51.949 22.812 1.00 84.56 187 SER A O 1
ATOM 1483 N N . LYS A 1 188 ? -23.955 50.399 23.976 1.00 86.44 188 LYS A N 1
ATOM 1484 C CA . LYS A 1 188 ? -24.180 51.281 25.136 1.00 86.44 188 LYS A CA 1
ATOM 1485 C C . LYS A 1 188 ? -22.971 51.297 26.081 1.00 86.44 188 LYS A C 1
ATOM 1487 O O . LYS A 1 188 ? -22.397 50.263 26.419 1.00 86.44 188 LYS A O 1
ATOM 1492 N N . SER A 1 189 ? -22.608 52.488 26.558 1.00 85.44 189 SER A N 1
ATOM 1493 C CA . SER A 1 189 ? -21.532 52.649 27.545 1.00 85.44 189 SER A CA 1
ATOM 1494 C C . SER A 1 189 ? -21.895 51.951 28.864 1.00 85.44 189 SER A C 1
ATOM 1496 O O . SER A 1 189 ? -23.016 52.105 29.348 1.00 85.44 189 SER A O 1
ATOM 1498 N N . ASN A 1 190 ? -20.951 51.190 29.430 1.00 85.62 190 ASN A N 1
ATOM 1499 C CA . ASN A 1 190 ? -21.100 50.416 30.674 1.00 85.62 190 ASN A CA 1
ATOM 1500 C C . ASN A 1 190 ? -22.264 49.398 30.690 1.00 85.62 190 ASN A C 1
ATOM 1502 O O . ASN A 1 190 ? -22.784 49.070 31.757 1.00 85.62 190 ASN A O 1
ATOM 1506 N N . VAL A 1 191 ? -22.678 48.891 29.524 1.00 90.94 191 VAL A N 1
ATOM 1507 C CA . VAL A 1 191 ? -23.645 47.788 29.398 1.00 90.94 191 VAL A CA 1
ATOM 1508 C C . VAL A 1 191 ? -22.913 46.537 28.933 1.00 90.94 191 VAL A C 1
ATOM 1510 O O . VAL A 1 191 ? -22.253 46.570 27.900 1.00 90.94 191 VAL A O 1
ATOM 1513 N N . PHE A 1 192 ? -23.043 45.452 29.693 1.00 94.00 192 PHE A N 1
ATOM 1514 C CA . PHE A 1 192 ? -22.401 44.168 29.419 1.00 94.00 192 PHE A CA 1
ATOM 1515 C C . PHE A 1 192 ? -23.453 43.089 29.135 1.00 94.00 192 PHE A C 1
ATOM 1517 O O . PHE A 1 192 ? -24.567 43.155 29.665 1.00 94.00 192 PHE A O 1
ATOM 1524 N N . GLY A 1 193 ? -23.099 42.098 28.322 1.00 94.62 193 GLY A N 1
ATOM 1525 C CA . GLY A 1 193 ? -23.968 40.979 27.963 1.00 94.62 193 GLY A CA 1
ATOM 1526 C C . GLY A 1 193 ? -23.467 40.281 26.704 1.00 94.62 193 GLY A C 1
ATOM 1527 O O . GLY A 1 193 ? -22.265 40.075 26.548 1.00 94.62 193 GLY A O 1
ATOM 1528 N N . VAL A 1 194 ? -24.385 39.960 25.797 1.00 95.44 194 VAL A N 1
ATOM 1529 C CA . VAL A 1 194 ? -24.092 39.409 24.462 1.00 95.44 194 VAL A CA 1
ATOM 1530 C C . VAL A 1 194 ? -24.883 40.166 23.407 1.00 95.44 194 VAL A C 1
ATOM 1532 O O . VAL A 1 194 ? -25.912 40.759 23.740 1.00 95.44 194 VAL A O 1
ATOM 1535 N N . ASP A 1 195 ? -24.414 40.177 22.162 1.00 94.06 195 ASP A N 1
ATOM 1536 C CA . ASP A 1 195 ? -25.252 40.556 21.018 1.00 94.06 195 ASP A CA 1
ATOM 1537 C C . ASP A 1 195 ? -25.926 39.315 20.397 1.00 94.06 195 ASP A C 1
ATOM 1539 O O . ASP A 1 195 ? -25.680 38.175 20.801 1.00 94.06 195 ASP A O 1
ATOM 1543 N N . ARG A 1 196 ? -26.820 39.540 19.438 1.00 93.56 196 ARG A N 1
ATOM 1544 C CA . ARG A 1 196 ? -27.461 38.511 18.610 1.00 93.56 196 ARG A CA 1
ATOM 1545 C C . ARG A 1 196 ? -26.511 38.071 17.501 1.00 93.56 196 ARG A C 1
ATOM 1547 O O . ARG A 1 196 ? -25.720 38.876 17.021 1.00 93.56 196 ARG A O 1
ATOM 1554 N N . LEU A 1 197 ? -26.671 36.847 16.999 1.00 94.31 197 LEU A N 1
ATOM 1555 C CA . LEU A 1 197 ? -25.904 36.366 15.837 1.00 94.31 197 LEU A CA 1
ATOM 1556 C C . LEU A 1 197 ? -26.268 37.126 14.549 1.00 94.31 197 LEU A C 1
ATOM 1558 O O . LEU A 1 197 ? -25.508 37.165 13.582 1.00 94.31 197 LEU A O 1
ATOM 1562 N N . TYR A 1 198 ? -27.457 37.728 14.521 1.00 93.81 198 TYR A N 1
ATOM 1563 C CA . TYR A 1 198 ? -27.914 38.589 13.440 1.00 93.81 198 TYR A CA 1
ATOM 1564 C C . TYR A 1 198 ? -28.481 39.900 14.000 1.00 93.81 198 TYR A C 1
ATOM 1566 O O . TYR A 1 198 ? -29.692 40.021 14.219 1.00 93.81 198 TYR A O 1
ATOM 1574 N N . ASP A 1 199 ? -27.621 40.908 14.210 1.00 88.56 199 ASP A N 1
ATOM 1575 C CA . ASP A 1 199 ? -28.071 42.273 14.508 1.00 88.56 199 ASP A CA 1
ATOM 1576 C C . ASP A 1 199 ? -27.835 43.286 13.366 1.00 88.56 199 ASP A C 1
ATOM 1578 O O . ASP A 1 199 ? -26.876 44.062 13.380 1.00 88.56 199 ASP A O 1
ATOM 1582 N N . PRO A 1 200 ? -28.762 43.396 12.394 1.00 86.19 200 PRO A N 1
ATOM 1583 C CA . PRO A 1 200 ? -28.684 44.417 11.352 1.00 86.19 200 PRO A CA 1
ATOM 1584 C C . PRO A 1 200 ? -28.921 45.848 11.872 1.00 86.19 200 PRO A C 1
ATOM 1586 O O . PRO A 1 200 ? -28.836 46.777 11.063 1.00 86.19 200 PRO A O 1
ATOM 1589 N N . GLY A 1 201 ? -29.271 46.015 13.157 1.00 85.88 201 GLY A N 1
ATOM 1590 C CA . GLY A 1 201 ? -29.549 47.288 13.823 1.00 85.88 201 GLY A CA 1
ATOM 1591 C C . GLY A 1 201 ? -28.403 47.849 14.672 1.00 85.88 201 GLY A C 1
ATOM 1592 O O . GLY A 1 201 ? -28.570 48.949 15.194 1.00 85.88 201 GLY A O 1
ATOM 1593 N N . CYS A 1 202 ? -27.279 47.131 14.799 1.00 87.31 202 CYS A N 1
ATOM 1594 C CA . CYS A 1 202 ? -26.058 47.555 15.501 1.00 87.31 202 CYS A CA 1
ATOM 1595 C C . CYS A 1 202 ? -26.315 48.132 16.904 1.00 87.31 202 CYS A C 1
ATOM 1597 O O . CYS A 1 202 ? -26.031 49.296 17.194 1.00 87.31 202 CYS A O 1
ATOM 1599 N N . ARG A 1 203 ? -26.931 47.305 17.752 1.00 85.69 203 ARG A N 1
ATOM 1600 C CA . ARG A 1 203 ? -27.299 47.594 19.144 1.00 85.69 203 ARG A CA 1
ATOM 1601 C C . ARG A 1 203 ? -26.216 47.136 20.123 1.00 85.69 203 ARG A C 1
ATOM 1603 O O . ARG A 1 203 ? -26.148 47.705 21.220 1.00 85.69 203 ARG A O 1
ATOM 1610 N N . GLY A 1 204 ? -25.406 46.150 19.732 1.00 88.88 204 GLY A N 1
ATOM 1611 C CA . GLY A 1 204 ? -24.279 45.645 20.501 1.00 88.88 204 GLY A CA 1
ATOM 1612 C C . GLY A 1 204 ? -24.695 44.834 21.733 1.00 88.88 204 GLY A C 1
ATOM 1613 O O . GLY A 1 204 ? -25.890 44.625 21.988 1.00 88.88 204 GLY A O 1
ATOM 1614 N N . PRO A 1 205 ? -23.711 44.424 22.557 1.00 93.69 205 PRO A N 1
ATOM 1615 C CA . PRO A 1 205 ? -23.950 43.621 23.747 1.00 93.69 205 PRO A CA 1
ATOM 1616 C C . PRO A 1 205 ? -25.015 44.182 24.697 1.00 93.69 205 PRO A C 1
ATOM 1618 O O . PRO A 1 205 ? -25.011 45.357 25.080 1.00 93.69 205 PRO A O 1
ATOM 1621 N N . SER A 1 206 ? -25.931 43.307 25.115 1.00 93.25 206 SER A N 1
ATOM 1622 C CA . SER A 1 206 ? -27.055 43.636 25.987 1.00 93.25 206 SER A CA 1
ATOM 1623 C C . SER A 1 206 ? -27.333 42.514 26.991 1.00 93.25 206 SER A C 1
ATOM 1625 O O . SER A 1 206 ? -27.309 41.342 26.611 1.00 93.25 206 SER A O 1
ATOM 1627 N N . PRO A 1 207 ? -27.698 42.822 28.251 1.00 93.25 207 PRO A N 1
ATOM 1628 C CA . PRO A 1 207 ? -28.160 41.802 29.191 1.00 93.25 207 PRO A CA 1
ATOM 1629 C C . PRO A 1 207 ? -29.500 41.182 28.765 1.00 93.25 207 PRO A C 1
ATOM 1631 O O . PRO A 1 207 ? -29.877 40.138 29.283 1.00 93.25 207 PRO A O 1
ATOM 1634 N N . SER A 1 208 ? -30.244 41.808 27.843 1.00 93.88 208 SER A N 1
ATOM 1635 C CA . SER A 1 208 ? -31.560 41.339 27.387 1.00 93.88 208 SER A CA 1
ATOM 1636 C C . SER A 1 208 ? -31.513 40.235 26.328 1.00 93.88 208 SER A C 1
ATOM 1638 O O . SER A 1 208 ? -32.566 39.691 26.002 1.00 93.88 208 SER A O 1
ATOM 1640 N N . TYR A 1 209 ? -30.339 39.919 25.779 1.00 94.69 209 TYR A N 1
ATOM 1641 C CA . TYR A 1 209 ? -30.158 38.846 24.800 1.00 94.69 209 TYR A CA 1
ATOM 1642 C C . TYR A 1 209 ? -29.483 37.642 25.456 1.00 94.69 209 TYR A C 1
ATOM 1644 O O . TYR A 1 209 ? -28.863 37.769 26.512 1.00 94.69 209 TYR A O 1
ATOM 1652 N N . GLY A 1 210 ? -29.644 36.470 24.849 1.00 95.62 210 GLY A N 1
ATOM 1653 C CA . GLY A 1 210 ? -29.003 35.231 25.271 1.00 95.62 210 GLY A CA 1
ATOM 1654 C C . GLY A 1 210 ? -28.203 34.609 24.139 1.00 95.62 210 GLY A C 1
ATOM 1655 O O . GLY A 1 210 ? -28.541 34.790 22.972 1.00 95.62 210 GLY A O 1
ATOM 1656 N N . LEU A 1 211 ? -27.167 33.861 24.503 1.00 97.00 211 LEU A N 1
ATOM 1657 C CA . LEU A 1 211 ? -26.282 33.158 23.578 1.00 97.00 211 LEU A CA 1
ATOM 1658 C C . LEU A 1 211 ? -25.801 31.867 24.243 1.00 97.00 211 LEU A C 1
ATOM 1660 O O . LEU A 1 211 ? -25.537 31.839 25.444 1.00 97.00 211 LEU A O 1
ATOM 1664 N N . SER A 1 212 ? -25.689 30.790 23.477 1.00 96.75 212 SER A N 1
ATOM 1665 C CA . SER A 1 212 ? -25.051 29.537 23.881 1.00 96.75 212 SER A CA 1
ATOM 1666 C C . SER A 1 212 ? -24.112 29.073 22.780 1.00 96.75 212 SER A C 1
ATOM 1668 O O . SER A 1 212 ? -24.523 28.990 21.623 1.00 96.75 212 SER A O 1
ATOM 1670 N N . LEU A 1 213 ? -22.873 28.748 23.146 1.00 97.50 213 LEU A N 1
ATOM 1671 C CA . LEU A 1 213 ? -21.897 28.143 22.252 1.00 97.50 213 LEU A CA 1
ATOM 1672 C C . LEU A 1 213 ? -21.728 26.665 22.596 1.00 97.50 213 LEU A C 1
ATOM 1674 O O . LEU A 1 213 ? -21.570 26.269 23.759 1.00 97.50 213 LEU A O 1
ATOM 1678 N N . TYR A 1 214 ? -21.736 25.863 21.546 1.00 95.50 214 TYR A N 1
ATOM 1679 C CA . TYR A 1 214 ? -21.502 24.436 21.567 1.00 95.50 214 TYR A CA 1
ATOM 1680 C C . TYR A 1 214 ? -20.303 24.123 20.682 1.00 95.50 214 TYR A C 1
ATOM 1682 O O . TYR A 1 214 ? -20.033 24.830 19.712 1.00 95.50 214 TYR A O 1
ATOM 1690 N N . PHE A 1 215 ? -19.609 23.039 20.985 1.00 94.62 215 PHE A N 1
ATOM 1691 C CA . PHE A 1 215 ? -18.554 22.515 20.132 1.00 94.62 215 PHE A CA 1
ATOM 1692 C C . PHE A 1 215 ? -18.741 21.016 19.913 1.00 94.62 215 PHE A C 1
ATOM 1694 O O . PHE A 1 215 ? -19.441 20.337 20.671 1.00 94.62 215 PHE A O 1
ATOM 1701 N N . ARG A 1 216 ? -18.093 20.495 18.876 1.00 91.38 216 ARG A N 1
ATOM 1702 C CA . ARG A 1 216 ? -17.835 19.062 18.716 1.00 91.38 216 ARG A CA 1
ATOM 1703 C C . ARG A 1 216 ? -16.465 18.878 18.088 1.00 91.38 216 ARG A C 1
ATOM 1705 O O . ARG A 1 216 ? -16.067 19.689 17.258 1.00 91.38 216 ARG A O 1
ATOM 1712 N N . THR A 1 217 ? -15.751 17.830 18.481 1.00 88.25 217 THR A N 1
ATOM 1713 C CA . THR A 1 217 ? -14.463 17.464 17.878 1.00 88.25 217 THR A CA 1
ATOM 1714 C C . THR A 1 217 ? -14.618 16.106 17.204 1.00 88.25 217 THR A C 1
ATOM 1716 O O . THR A 1 217 ? -15.219 15.203 17.789 1.00 88.25 217 THR A O 1
ATOM 1719 N N . ALA A 1 218 ? -14.100 15.950 15.990 1.00 84.19 218 ALA A N 1
ATOM 1720 C CA . ALA A 1 218 ? -13.999 14.647 15.351 1.00 84.19 218 ALA A CA 1
ATOM 1721 C C . ALA A 1 218 ? -12.845 13.863 15.992 1.00 84.19 218 ALA A C 1
ATOM 1723 O O . ALA A 1 218 ? -11.695 14.306 16.020 1.00 84.19 218 ALA A O 1
ATOM 1724 N N . LYS A 1 219 ? -13.128 12.676 16.526 1.00 85.06 219 LYS A N 1
ATOM 1725 C CA . LYS A 1 219 ? -12.099 11.748 16.985 1.00 85.06 219 LYS A CA 1
ATOM 1726 C C . LYS A 1 219 ? -11.369 11.182 15.768 1.00 85.06 219 LYS A C 1
ATOM 1728 O O . LYS A 1 219 ? -11.983 10.539 14.925 1.00 85.06 219 LYS A O 1
ATOM 1733 N N . LYS A 1 220 ? -10.041 11.326 15.724 1.00 79.12 220 LYS A N 1
ATOM 1734 C CA . LYS A 1 220 ? -9.174 10.558 14.816 1.00 79.12 220 LYS A CA 1
ATOM 1735 C C . LYS A 1 220 ? -9.366 9.053 15.090 1.00 79.12 220 LYS A C 1
ATOM 1737 O O . LYS A 1 220 ? -8.827 8.528 16.065 1.00 79.12 220 LYS A O 1
ATOM 1742 N N . LEU A 1 221 ? -10.195 8.392 14.273 1.00 79.00 221 LEU A N 1
ATOM 1743 C CA . LEU A 1 221 ? -10.539 6.966 14.401 1.00 79.00 221 LEU A CA 1
ATOM 1744 C C . LEU A 1 221 ? -9.469 6.032 13.816 1.00 79.00 221 LEU A C 1
ATOM 1746 O O . LEU A 1 221 ? -9.402 4.873 14.218 1.00 79.00 221 LEU A O 1
ATOM 1750 N N . ALA A 1 222 ? -8.631 6.529 12.903 1.00 75.56 222 ALA A N 1
ATOM 1751 C CA . ALA A 1 222 ? -7.496 5.811 12.327 1.00 75.56 222 ALA A CA 1
ATOM 1752 C C . ALA A 1 222 ? -6.178 6.517 12.683 1.00 75.56 222 ALA A C 1
ATOM 1754 O O . ALA A 1 222 ? -6.075 7.740 12.556 1.00 75.56 222 ALA A O 1
ATOM 1755 N N . LEU A 1 223 ? -5.176 5.765 13.139 1.00 71.88 223 LEU A N 1
ATOM 1756 C CA . LEU A 1 223 ? -3.870 6.289 13.537 1.00 71.88 223 LEU A CA 1
ATOM 1757 C C . LEU A 1 223 ? -2.759 5.650 12.688 1.00 71.88 223 LEU A C 1
ATOM 1759 O O . LEU A 1 223 ? -2.441 4.474 12.840 1.00 71.88 223 LEU A O 1
ATOM 1763 N N . GLU A 1 224 ? -2.166 6.446 11.796 1.00 68.38 224 GLU A N 1
ATOM 1764 C CA . GLU A 1 224 ? -1.038 6.003 10.956 1.00 68.38 224 GLU A CA 1
ATOM 1765 C C . GLU A 1 224 ? 0.313 6.099 11.671 1.00 68.38 224 GLU A C 1
ATOM 1767 O O . GLU A 1 224 ? 1.234 5.310 11.430 1.00 68.38 224 GLU A O 1
ATOM 1772 N N . ASP A 1 225 ? 0.405 7.039 12.610 1.00 63.66 225 ASP A N 1
ATOM 1773 C CA . ASP A 1 225 ? 1.507 7.149 13.553 1.00 63.66 225 ASP A CA 1
ATOM 1774 C C . ASP A 1 225 ? 1.699 5.797 14.273 1.00 63.66 225 ASP A C 1
ATOM 1776 O O . ASP A 1 225 ? 0.734 5.095 14.576 1.00 63.66 225 ASP A O 1
ATOM 1780 N N . PHE A 1 226 ? 2.948 5.410 14.549 1.00 70.12 226 PHE A N 1
ATOM 1781 C CA . PHE A 1 226 ? 3.295 4.095 15.123 1.00 70.12 226 PHE A CA 1
ATOM 1782 C C . PHE A 1 226 ? 3.064 2.887 14.192 1.00 70.12 226 PHE A C 1
ATOM 1784 O O . PHE A 1 226 ? 2.850 1.756 14.641 1.00 70.12 226 PHE A O 1
ATOM 1791 N N . GLY A 1 227 ? 3.211 3.107 12.883 1.00 60.09 227 GLY A N 1
ATOM 1792 C CA . GLY A 1 227 ? 3.403 2.044 11.895 1.00 60.09 227 GLY A CA 1
ATOM 1793 C C . GLY A 1 227 ? 2.121 1.519 11.258 1.00 60.09 227 GLY A C 1
ATOM 1794 O O . GLY A 1 227 ? 2.092 0.341 10.902 1.00 60.09 227 GLY A O 1
ATOM 1795 N N . GLY A 1 228 ? 1.103 2.371 11.135 1.00 65.88 228 GLY A N 1
ATOM 1796 C CA . GLY A 1 228 ? -0.054 2.163 10.268 1.00 65.88 228 GLY A CA 1
ATOM 1797 C C . GLY A 1 228 ? -1.166 1.255 10.793 1.00 65.88 228 GLY A C 1
ATOM 1798 O O . GLY A 1 228 ? -0.945 0.341 11.599 1.00 65.88 228 GLY A O 1
ATOM 1799 N N . GLY A 1 229 ? -2.370 1.485 10.263 1.00 68.25 229 GLY A N 1
ATOM 1800 C CA . GLY A 1 229 ? -3.502 0.558 10.351 1.00 68.25 229 GLY A CA 1
ATOM 1801 C C . GLY A 1 229 ? -4.148 0.407 11.732 1.00 68.25 229 GLY A C 1
ATOM 1802 O O . GLY A 1 229 ? -4.858 -0.571 11.957 1.00 68.25 229 GLY A O 1
ATOM 1803 N N . TRP A 1 230 ? -3.906 1.328 12.666 1.00 81.69 230 TRP A N 1
ATOM 1804 C CA . TRP A 1 230 ? -4.523 1.311 13.994 1.00 81.69 230 TRP A CA 1
ATOM 1805 C C . TRP A 1 230 ? -5.934 1.904 13.962 1.00 81.69 230 TRP A C 1
ATOM 1807 O O . TRP A 1 230 ? -6.113 3.055 13.568 1.00 81.69 230 TRP A O 1
ATOM 1817 N N . ARG A 1 231 ? -6.933 1.159 14.445 1.00 86.00 231 ARG A N 1
ATOM 1818 C CA . ARG A 1 231 ? -8.338 1.586 14.536 1.00 86.00 231 ARG A CA 1
ATOM 1819 C C . ARG A 1 231 ? -8.757 1.795 15.982 1.00 86.00 231 ARG A C 1
ATOM 1821 O O . ARG A 1 231 ? -8.671 0.871 16.787 1.00 86.00 231 ARG A O 1
ATOM 1828 N N . ALA A 1 232 ? -9.238 2.991 16.312 1.00 90.75 232 ALA A N 1
ATOM 1829 C CA . ALA A 1 232 ? -9.779 3.291 17.630 1.00 90.75 232 ALA A CA 1
ATOM 1830 C C . ALA A 1 232 ? -11.018 2.424 17.869 1.00 90.75 232 ALA A C 1
ATOM 1832 O O . ALA A 1 232 ? -11.945 2.419 17.057 1.00 90.75 232 ALA A O 1
ATOM 1833 N N . PHE A 1 233 ? -11.043 1.715 18.995 1.00 91.94 233 PHE A N 1
ATOM 1834 C CA . PHE A 1 233 ? -12.268 1.085 19.478 1.00 91.94 233 PHE A CA 1
ATOM 1835 C C . PHE A 1 233 ? -12.717 1.715 20.790 1.00 91.94 233 PHE A C 1
ATOM 1837 O O . PHE A 1 233 ? -13.899 1.980 20.929 1.00 91.94 233 PHE A O 1
ATOM 1844 N N . TRP A 1 234 ? -11.813 2.072 21.698 1.00 96.19 234 TRP A N 1
ATOM 1845 C CA . TRP A 1 234 ? -12.183 2.556 23.030 1.00 96.19 234 TRP A CA 1
ATOM 1846 C C . TRP A 1 234 ? -11.574 3.934 23.301 1.00 96.19 234 TRP A C 1
ATOM 1848 O O . TRP A 1 234 ? -10.410 4.154 22.966 1.00 96.19 234 TRP A O 1
ATOM 1858 N N . TRP A 1 235 ? -12.307 4.875 23.905 1.00 95.31 235 TRP A N 1
ATOM 1859 C CA . TRP A 1 235 ? -11.713 6.141 24.360 1.00 95.31 235 TRP A CA 1
ATOM 1860 C C . TRP A 1 235 ? -12.451 6.839 25.501 1.00 95.31 235 TRP A C 1
ATOM 1862 O O . TRP A 1 235 ? -13.665 6.747 25.653 1.00 95.31 235 TRP A O 1
ATOM 1872 N N . TRP A 1 236 ? -11.686 7.644 26.233 1.00 93.81 236 TRP A N 1
ATOM 1873 C CA . TRP A 1 236 ? -12.132 8.608 27.229 1.00 93.81 236 TRP A CA 1
ATOM 1874 C C . TRP A 1 236 ? -11.349 9.910 27.019 1.00 93.81 236 TRP A C 1
ATOM 1876 O O . TRP A 1 236 ? -10.118 9.888 26.971 1.00 93.81 236 TRP A O 1
ATOM 1886 N N . LYS A 1 237 ? -12.021 11.053 26.843 1.00 90.62 237 LYS A N 1
ATOM 1887 C CA . LYS A 1 237 ? -11.347 12.365 26.808 1.00 90.62 237 LYS A CA 1
ATOM 1888 C C . LYS A 1 237 ? -11.164 12.883 28.243 1.00 90.62 237 LYS A C 1
ATOM 1890 O O . LYS A 1 237 ? -12.035 12.679 29.083 1.00 90.62 237 LYS A O 1
ATOM 1895 N N . LYS A 1 238 ? -10.039 13.558 28.514 1.00 89.44 238 LYS A N 1
ATOM 1896 C CA . LYS A 1 238 ? -9.758 14.154 29.834 1.00 89.44 238 LYS A CA 1
ATOM 1897 C C . LYS A 1 238 ? -10.789 15.230 30.199 1.00 89.44 238 LYS A C 1
ATOM 1899 O O . LYS A 1 238 ? -11.433 15.808 29.327 1.00 89.44 238 LYS A O 1
ATOM 1904 N N . ASP A 1 239 ? -10.892 15.527 31.485 1.00 83.88 239 ASP A N 1
ATOM 1905 C CA . ASP A 1 239 ? -11.745 16.566 32.073 1.00 83.88 239 ASP A CA 1
ATOM 1906 C C . ASP A 1 239 ? -13.260 16.348 31.839 1.00 83.88 239 ASP A C 1
ATOM 1908 O O . ASP A 1 239 ? -14.061 17.270 31.990 1.00 83.88 239 ASP A O 1
ATOM 1912 N N . LEU A 1 240 ? -13.674 15.123 31.487 1.00 84.31 240 LEU A N 1
ATOM 1913 C CA . LEU A 1 240 ? -15.081 14.731 31.382 1.00 84.31 240 LEU A CA 1
ATOM 1914 C C . LEU A 1 240 ? -15.661 14.284 32.737 1.00 84.31 240 LEU A C 1
ATOM 1916 O O . LEU A 1 240 ? -14.975 13.701 33.577 1.00 84.31 240 LEU A O 1
ATOM 1920 N N . THR A 1 241 ? -16.968 14.484 32.909 1.00 85.88 241 THR A N 1
ATOM 1921 C CA . THR A 1 241 ? -17.759 13.872 33.991 1.00 85.88 241 THR A CA 1
ATOM 1922 C C . THR A 1 241 ? -18.199 12.468 33.580 1.00 85.88 241 THR A C 1
ATOM 1924 O O . THR A 1 241 ? -18.674 12.284 32.457 1.00 85.88 241 THR A O 1
ATOM 1927 N N . TRP A 1 242 ? -18.071 11.479 34.475 1.00 88.31 242 TRP A N 1
ATOM 1928 C CA . TRP A 1 242 ? -18.494 10.101 34.191 1.00 88.31 242 TRP A CA 1
ATOM 1929 C C . TRP A 1 242 ? -19.995 10.028 33.853 1.00 88.31 242 TRP A C 1
ATOM 1931 O O . TRP A 1 242 ? -20.800 10.580 34.608 1.00 88.31 242 TRP A O 1
ATOM 1941 N N . PRO A 1 243 ? -20.410 9.374 32.751 1.00 88.44 243 PRO A N 1
ATOM 1942 C CA . PRO A 1 243 ? -21.820 9.307 32.385 1.00 88.44 243 PRO A CA 1
ATOM 1943 C C . PRO A 1 243 ? -22.583 8.375 33.334 1.00 88.44 243 PRO A C 1
ATOM 1945 O O . PRO A 1 243 ? -22.269 7.192 33.422 1.00 88.44 243 PRO A O 1
ATOM 1948 N N . GLU A 1 244 ? -23.635 8.873 33.990 1.00 85.19 244 GLU A N 1
ATOM 1949 C CA . GLU A 1 244 ? -24.399 8.125 35.013 1.00 85.19 244 GLU A CA 1
ATOM 1950 C C . GLU A 1 244 ? -25.007 6.796 34.522 1.00 85.19 244 GLU A C 1
ATOM 1952 O O . GLU A 1 244 ? -25.295 5.911 35.322 1.00 85.19 244 GLU A O 1
ATOM 1957 N N . HIS A 1 245 ? -25.211 6.643 33.210 1.00 87.44 245 HIS A N 1
ATOM 1958 C CA . HIS A 1 245 ? -25.755 5.426 32.601 1.00 87.44 245 HIS A CA 1
ATOM 1959 C C . HIS A 1 245 ? -24.681 4.388 32.222 1.00 87.44 245 HIS A C 1
ATOM 1961 O O . HIS A 1 245 ? -25.028 3.283 31.805 1.00 87.44 245 HIS A O 1
ATOM 1967 N N . VAL A 1 246 ? -23.389 4.723 32.331 1.00 91.69 246 VAL A N 1
ATOM 1968 C CA . VAL A 1 246 ? -22.290 3.789 32.061 1.00 91.69 246 VAL A CA 1
ATOM 1969 C C . VAL A 1 246 ? -21.964 3.009 33.328 1.00 91.69 246 VAL A C 1
ATOM 1971 O O . VAL A 1 246 ? -21.338 3.525 34.254 1.00 91.69 246 VAL A O 1
ATOM 1974 N N . ILE A 1 247 ? -22.324 1.728 33.298 1.00 95.19 247 ILE A N 1
ATOM 1975 C CA . ILE A 1 247 ? -22.030 0.734 34.341 1.00 95.19 247 ILE A CA 1
ATOM 1976 C C . ILE A 1 247 ? -20.969 -0.293 33.911 1.00 95.19 247 ILE A C 1
ATOM 1978 O O . ILE A 1 247 ? -20.712 -1.250 34.635 1.00 95.19 247 ILE A O 1
ATOM 1982 N N . ASP A 1 248 ? -20.371 -0.147 32.725 1.00 96.81 248 ASP A N 1
ATOM 1983 C CA . ASP A 1 248 ? -19.419 -1.118 32.174 1.00 96.81 248 ASP A CA 1
ATOM 1984 C C . ASP A 1 248 ? -18.485 -0.473 31.140 1.00 96.81 248 ASP A C 1
ATOM 1986 O O . ASP A 1 248 ? -18.950 0.037 30.116 1.00 96.81 248 ASP A O 1
ATOM 1990 N N . VAL A 1 249 ? -17.169 -0.521 31.379 1.00 96.50 249 VAL A N 1
ATOM 1991 C CA . VAL A 1 249 ? -16.164 0.021 30.447 1.00 96.50 249 VAL A CA 1
ATOM 1992 C C . VAL A 1 249 ? -16.034 -0.782 29.148 1.00 96.50 249 VAL A C 1
ATOM 1994 O O . VAL A 1 249 ? -15.475 -0.268 28.184 1.00 96.50 249 VAL A O 1
ATOM 1997 N N . LEU A 1 250 ? -16.584 -1.997 29.075 1.00 96.62 250 LEU A N 1
ATOM 1998 C CA . LEU A 1 250 ? -16.622 -2.855 27.882 1.00 96.62 250 LEU A CA 1
ATOM 1999 C C . LEU A 1 250 ? -18.061 -3.268 27.518 1.00 96.62 250 LEU A C 1
ATOM 2001 O O . LEU A 1 250 ? -18.285 -4.301 26.885 1.00 96.62 250 LEU A O 1
ATOM 2005 N N . GLY A 1 251 ? -19.059 -2.468 27.907 1.00 90.62 251 GLY A N 1
ATOM 2006 C CA . GLY A 1 251 ? -20.473 -2.826 27.758 1.00 90.62 251 GLY A CA 1
ATOM 2007 C C . GLY A 1 251 ? -20.971 -2.916 26.309 1.00 90.62 251 GLY A C 1
ATOM 2008 O O . GLY A 1 251 ? -21.822 -3.758 26.006 1.00 90.62 251 GLY A O 1
ATOM 2009 N N . SER A 1 252 ? -20.442 -2.093 25.398 1.00 88.19 252 SER A N 1
ATOM 2010 C CA . SER A 1 252 ? -20.992 -1.948 24.039 1.00 88.19 252 SER A CA 1
ATOM 2011 C C . SER A 1 252 ? -20.329 -2.890 23.016 1.00 88.19 252 SER A C 1
ATOM 2013 O O . SER A 1 252 ? -19.124 -3.136 23.097 1.00 88.19 252 SER A O 1
ATOM 2015 N N . PRO A 1 253 ? -21.053 -3.402 22.004 1.00 85.81 253 PRO A N 1
ATOM 2016 C CA . PRO A 1 253 ? -20.432 -4.074 20.862 1.00 85.81 253 PRO A CA 1
ATOM 2017 C C . PRO A 1 253 ? -19.692 -3.071 19.960 1.00 85.81 253 PRO A C 1
ATOM 2019 O O . PRO A 1 253 ? -20.033 -1.885 19.926 1.00 85.81 253 PRO A O 1
ATOM 2022 N N . TYR A 1 254 ? -18.700 -3.548 19.204 1.00 84.62 254 TYR A N 1
ATOM 2023 C CA . TYR A 1 254 ? -17.989 -2.722 18.226 1.00 84.62 254 TYR A CA 1
ATOM 2024 C C . TYR A 1 254 ? -18.945 -2.139 17.167 1.00 84.62 254 TYR A C 1
ATOM 2026 O O . TYR A 1 254 ? -19.833 -2.836 16.680 1.00 84.62 254 TYR A O 1
ATOM 2034 N N . GLY A 1 255 ? -18.754 -0.866 16.814 1.00 75.12 255 GLY A N 1
ATOM 2035 C CA . GLY A 1 255 ? -19.629 -0.101 15.917 1.00 75.12 255 GLY A CA 1
ATOM 2036 C C . GLY A 1 255 ? -20.656 0.786 16.636 1.00 75.12 255 GLY A C 1
ATOM 2037 O O . GLY A 1 255 ? -21.363 1.543 15.980 1.00 75.12 255 GLY A O 1
ATOM 2038 N N . SER A 1 256 ? -20.714 0.761 17.973 1.00 80.19 256 SER A N 1
ATOM 2039 C CA . SER A 1 256 ? -21.689 1.545 18.760 1.00 80.19 256 SER A CA 1
ATOM 2040 C C . SER A 1 256 ? -21.368 3.046 18.866 1.00 80.19 256 SER A C 1
ATOM 2042 O O . SER A 1 256 ? -22.146 3.805 19.445 1.00 80.19 256 SER A O 1
ATOM 2044 N N . CYS A 1 257 ? -20.215 3.490 18.358 1.00 80.06 257 CYS A N 1
ATOM 2045 C CA . CYS A 1 257 ? -19.697 4.843 18.560 1.00 80.06 257 CYS A CA 1
ATOM 2046 C C . CYS A 1 257 ? -19.434 5.582 17.245 1.00 80.06 257 CYS A C 1
ATOM 2048 O O . CYS A 1 257 ? -18.788 5.044 16.348 1.00 80.06 257 CYS A O 1
ATOM 2050 N N . GLY A 1 258 ? -19.865 6.844 17.170 1.00 77.19 258 GLY A N 1
ATOM 2051 C CA . GLY A 1 258 ? -19.505 7.765 16.090 1.00 77.19 258 GLY A CA 1
ATOM 2052 C C . GLY A 1 258 ? -18.264 8.604 16.411 1.00 77.19 258 GLY A C 1
ATOM 2053 O O . GLY A 1 258 ? -17.890 8.765 17.573 1.00 77.19 258 GLY A O 1
ATOM 2054 N N . GLU A 1 259 ? -17.656 9.200 15.383 1.00 78.94 259 GLU A N 1
ATOM 2055 C CA . GLU A 1 259 ? -16.440 10.024 15.510 1.00 78.94 259 GLU A CA 1
ATOM 2056 C C . GLU A 1 259 ? -16.598 11.227 16.459 1.00 78.94 259 GLU A C 1
ATOM 2058 O O . GLU A 1 259 ? -15.640 11.621 17.113 1.00 78.94 259 GLU A O 1
ATOM 2063 N N . PHE A 1 260 ? -17.802 11.791 16.587 1.00 83.06 260 PHE A N 1
ATOM 2064 C CA . PHE A 1 260 ? -18.069 12.945 17.458 1.00 83.06 260 PHE A CA 1
ATOM 2065 C C . PHE A 1 260 ? -18.371 12.573 18.920 1.00 83.06 260 PHE A C 1
ATOM 2067 O O . PHE A 1 260 ? -18.655 13.455 19.731 1.00 83.06 260 PHE A O 1
ATOM 2074 N N . HIS A 1 261 ? -18.351 11.286 19.288 1.00 85.31 261 HIS A N 1
ATOM 2075 C CA . HIS A 1 261 ? -18.532 10.891 20.685 1.00 85.31 261 HIS A CA 1
ATOM 2076 C C . HIS A 1 261 ? -17.278 11.248 21.497 1.00 85.31 261 HIS A C 1
ATOM 2078 O O . HIS A 1 261 ? -16.160 10.899 21.120 1.00 85.31 261 HIS A O 1
ATOM 2084 N N . VAL A 1 262 ? -17.439 11.903 22.649 1.00 86.25 262 VAL A N 1
ATOM 2085 C CA . VAL A 1 262 ? -16.296 12.278 23.510 1.00 86.25 262 VAL A CA 1
ATOM 2086 C C . VAL A 1 262 ? -15.769 11.129 24.381 1.00 86.25 262 VAL A C 1
ATOM 2088 O O . VAL A 1 262 ? -14.651 11.199 24.883 1.00 86.25 262 VAL A O 1
ATOM 2091 N N . TYR A 1 263 ? -16.540 10.053 24.518 1.00 91.12 263 TYR A N 1
ATOM 2092 C CA . TYR A 1 263 ? -16.107 8.770 25.067 1.00 91.12 263 TYR A CA 1
ATOM 2093 C C . TYR A 1 263 ? -16.706 7.633 24.233 1.00 91.12 263 TYR A C 1
ATOM 2095 O O . TYR A 1 263 ? -17.712 7.816 23.546 1.00 91.12 263 TYR A O 1
ATOM 2103 N N . CYS A 1 264 ? -16.100 6.456 24.299 1.00 92.75 264 CYS A N 1
ATOM 2104 C CA . CYS A 1 264 ? -16.603 5.246 23.674 1.00 92.75 264 CYS A CA 1
ATOM 2105 C C . CYS A 1 264 ? -16.126 4.020 24.447 1.00 92.75 264 CYS A C 1
ATOM 2107 O O . CYS A 1 264 ? -14.924 3.790 24.571 1.00 92.75 264 CYS A O 1
ATOM 2109 N N . PHE A 1 265 ? -17.080 3.229 24.931 1.00 95.38 265 PHE A N 1
ATOM 2110 C CA . PHE A 1 265 ? -16.854 2.069 25.790 1.00 95.38 265 PHE A CA 1
ATOM 2111 C C . PHE A 1 265 ? -17.398 0.809 25.110 1.00 95.38 265 PHE A C 1
ATOM 2113 O O . PHE A 1 265 ? -18.422 0.239 25.503 1.00 95.38 265 PHE A O 1
ATOM 2120 N N . GLN A 1 266 ? -16.739 0.437 24.011 1.00 93.88 266 GLN A N 1
ATOM 2121 C CA . GLN A 1 266 ? -17.046 -0.758 23.225 1.00 93.88 266 GLN A CA 1
ATOM 2122 C C . GLN A 1 266 ? -15.904 -1.776 23.264 1.00 93.88 266 GLN A C 1
ATOM 2124 O O . GLN A 1 266 ? -14.753 -1.441 23.549 1.00 93.88 266 GLN A O 1
ATOM 2129 N N . ARG A 1 267 ? -16.255 -3.021 22.951 1.00 94.25 267 ARG A N 1
ATOM 2130 C CA . ARG A 1 267 ? -15.353 -4.165 22.805 1.00 94.25 267 ARG A CA 1
ATOM 2131 C C . ARG A 1 267 ? -14.576 -4.147 21.491 1.00 94.25 267 ARG A C 1
ATOM 2133 O O . ARG A 1 267 ? -14.877 -3.378 20.573 1.00 94.25 267 ARG A O 1
ATOM 2140 N N . LEU A 1 268 ? -13.584 -5.028 21.407 1.00 91.50 268 LEU A N 1
ATOM 2141 C CA . LEU A 1 268 ? -12.954 -5.414 20.152 1.00 91.50 268 LEU A CA 1
ATOM 2142 C C . LEU A 1 268 ? -14.000 -6.019 19.189 1.00 91.50 268 LEU A C 1
ATOM 2144 O O . LEU A 1 268 ? -14.960 -6.650 19.637 1.00 91.50 268 LEU A O 1
ATOM 2148 N N . PRO A 1 269 ? -13.835 -5.841 17.867 1.00 83.94 269 PRO A N 1
ATOM 2149 C CA . PRO A 1 269 ? -14.699 -6.482 16.887 1.00 83.94 269 PRO A CA 1
ATOM 2150 C C . PRO A 1 269 ? -14.647 -8.015 16.951 1.00 83.94 269 PRO A C 1
ATOM 2152 O O . PRO A 1 269 ? -13.569 -8.603 17.001 1.00 83.94 269 PRO A O 1
ATOM 2155 N N . SER A 1 270 ? -15.816 -8.652 16.842 1.00 80.69 270 SER A N 1
ATOM 2156 C CA . SER A 1 270 ? -16.020 -10.106 16.983 1.00 80.69 270 SER A CA 1
ATOM 2157 C C . SER A 1 270 ? -15.433 -10.975 15.858 1.00 80.69 270 SER A C 1
ATOM 2159 O O . SER A 1 270 ? -15.546 -12.200 15.892 1.00 80.69 270 SER A O 1
ATOM 2161 N N . TRP A 1 271 ? -14.860 -10.354 14.823 1.00 72.06 271 TRP A N 1
ATOM 2162 C CA . TRP A 1 271 ? -14.184 -11.029 13.709 1.00 72.06 271 TRP A CA 1
ATOM 2163 C C . TRP A 1 271 ? -12.662 -11.098 13.873 1.00 72.06 271 TRP A C 1
ATOM 2165 O O . TRP A 1 271 ? -11.980 -11.671 13.020 1.00 72.06 271 TRP A O 1
ATOM 2175 N N . LEU A 1 272 ? -12.107 -10.486 14.923 1.00 80.25 272 LEU A N 1
ATOM 2176 C CA . LEU A 1 272 ? -10.670 -10.506 15.161 1.00 80.25 272 LEU A CA 1
ATOM 2177 C C . LEU A 1 272 ? -10.209 -11.879 15.674 1.00 80.25 272 LEU A C 1
ATOM 2179 O O . LEU A 1 272 ? -10.968 -12.652 16.253 1.00 80.25 272 LEU A O 1
ATOM 2183 N N . LYS A 1 273 ? -8.925 -12.179 15.466 1.00 83.88 273 LYS A N 1
ATOM 2184 C CA . LYS A 1 273 ? -8.267 -13.393 15.965 1.00 83.88 273 LYS A CA 1
ATOM 2185 C C . LYS A 1 273 ? -7.193 -13.009 16.968 1.00 83.88 273 LYS A C 1
ATOM 2187 O O . LYS A 1 273 ? -6.383 -12.122 16.689 1.00 83.88 273 LYS A O 1
ATOM 2192 N N . GLU A 1 274 ? -7.160 -13.699 18.102 1.00 90.56 274 GLU A N 1
ATOM 2193 C CA . GLU A 1 274 ? -6.285 -13.364 19.226 1.00 90.56 274 GLU A CA 1
ATOM 2194 C C . GLU A 1 274 ? -4.806 -13.286 18.816 1.00 90.56 274 GLU A C 1
ATOM 2196 O O . GLU A 1 274 ? -4.175 -12.242 18.933 1.00 90.56 274 GLU A O 1
ATOM 2201 N N . ASN A 1 275 ? -4.258 -14.358 18.240 1.00 87.56 275 ASN A N 1
ATOM 2202 C CA . ASN A 1 275 ? -2.848 -14.446 17.839 1.00 87.56 275 ASN A CA 1
ATOM 2203 C C . ASN A 1 275 ? -2.419 -13.415 16.774 1.00 87.56 275 ASN A C 1
ATOM 2205 O O . ASN A 1 275 ? -1.223 -13.145 16.623 1.00 87.56 275 ASN A O 1
ATOM 2209 N N . ASP A 1 276 ? -3.375 -12.854 16.033 1.00 84.94 276 ASP A N 1
ATOM 2210 C CA . ASP A 1 276 ? -3.126 -11.911 14.943 1.00 84.94 276 ASP A CA 1
ATOM 2211 C C . ASP A 1 276 ? -3.343 -10.449 15.366 1.00 84.94 276 ASP A C 1
ATOM 2213 O O . ASP A 1 276 ? -2.953 -9.543 14.630 1.00 84.94 276 ASP A O 1
ATOM 2217 N N . THR A 1 277 ? -3.896 -10.192 16.557 1.00 89.19 277 THR A N 1
ATOM 2218 C CA . THR A 1 277 ? -4.272 -8.842 17.002 1.00 89.19 277 THR A CA 1
ATOM 2219 C C . THR A 1 277 ? -3.187 -8.178 17.856 1.00 89.19 277 THR A C 1
ATOM 2221 O O . THR A 1 277 ? -2.580 -8.778 18.746 1.00 89.19 277 THR A O 1
ATOM 2224 N N . GLU A 1 278 ? -2.948 -6.894 17.599 1.00 93.19 278 GLU A N 1
ATOM 2225 C CA . GLU A 1 278 ? -2.181 -5.998 18.464 1.00 93.19 278 GLU A CA 1
ATOM 2226 C C . GLU A 1 278 ? -3.102 -4.946 19.093 1.00 93.19 278 GLU A C 1
ATOM 2228 O O . GLU A 1 278 ? -4.066 -4.497 18.468 1.00 93.19 278 GLU A O 1
ATOM 2233 N N . LEU A 1 279 ? -2.762 -4.533 20.313 1.00 96.00 279 LEU A N 1
ATOM 2234 C CA . LEU A 1 279 ? -3.409 -3.459 21.068 1.00 96.00 279 LEU A CA 1
ATOM 2235 C C . LEU A 1 279 ? -2.429 -2.286 21.184 1.00 96.00 279 LEU A C 1
ATOM 2237 O O . LEU A 1 279 ? -1.252 -2.501 21.474 1.00 96.00 279 LEU A O 1
ATOM 2241 N N . LEU A 1 280 ? -2.905 -1.060 20.993 1.00 95.88 280 LEU A N 1
ATOM 2242 C CA . LEU A 1 280 ? -2.154 0.175 21.214 1.00 95.88 280 LEU A CA 1
ATOM 2243 C C . LEU A 1 280 ? -2.951 1.077 22.153 1.00 95.88 280 LEU A C 1
ATOM 2245 O O . LEU A 1 280 ? -4.136 1.300 21.922 1.00 95.88 280 LEU A O 1
ATOM 2249 N N . ALA A 1 281 ? -2.302 1.639 23.163 1.00 96.69 281 ALA A N 1
ATOM 2250 C CA . ALA A 1 281 ? -2.891 2.629 24.052 1.00 96.69 281 ALA A CA 1
ATOM 2251 C C . ALA A 1 281 ? -2.143 3.962 23.938 1.00 96.69 281 ALA A C 1
ATOM 2253 O O . ALA A 1 281 ? -0.913 3.980 23.870 1.00 96.69 281 ALA A O 1
ATOM 2254 N N . VAL A 1 282 ? -2.889 5.069 23.919 1.00 95.44 282 VAL A N 1
ATOM 2255 C CA . VAL A 1 282 ? -2.363 6.443 23.890 1.00 95.44 282 VAL A CA 1
ATOM 2256 C C . VAL A 1 282 ? -3.070 7.265 24.962 1.00 95.44 282 VAL A C 1
ATOM 2258 O O . VAL A 1 282 ? -4.286 7.455 24.869 1.00 95.44 282 VAL A O 1
ATOM 2261 N N . ASP A 1 283 ? -2.329 7.758 25.955 1.00 95.06 283 ASP A N 1
ATOM 2262 C CA . ASP A 1 283 ? -2.869 8.641 26.998 1.00 95.06 283 ASP A CA 1
ATOM 2263 C C . ASP A 1 283 ? -2.736 10.137 26.653 1.00 95.06 283 ASP A C 1
ATOM 2265 O O . ASP A 1 283 ? -2.051 10.543 25.709 1.00 95.06 283 ASP A O 1
ATOM 2269 N N . SER A 1 284 ? -3.409 10.986 27.432 1.00 92.50 284 SER A N 1
ATOM 2270 C CA . SER A 1 284 ? -3.370 12.444 27.286 1.00 92.50 284 SER A CA 1
ATOM 2271 C C . SER A 1 284 ? -2.079 13.099 27.789 1.00 92.50 284 SER A C 1
ATOM 2273 O O . SER A 1 284 ? -1.940 14.313 27.652 1.00 92.50 284 SER A O 1
ATOM 2275 N N . LEU A 1 285 ? -1.162 12.335 28.391 1.00 92.06 285 LEU A N 1
ATOM 2276 C CA . LEU A 1 285 ? 0.185 12.789 28.759 1.00 92.06 285 LEU A CA 1
ATOM 2277 C C . LEU A 1 285 ? 1.189 12.536 27.618 1.00 92.06 285 LEU A C 1
ATOM 2279 O O . LEU A 1 285 ? 2.269 13.126 27.585 1.00 92.06 285 LEU A O 1
ATOM 2283 N N . GLY A 1 286 ? 0.804 11.716 26.636 1.00 90.00 286 GLY A N 1
ATOM 2284 C CA . GLY A 1 286 ? 1.576 11.400 25.443 1.00 90.00 286 GLY A CA 1
ATOM 2285 C C . GLY A 1 286 ? 2.386 10.108 25.547 1.00 90.00 286 GLY A C 1
ATOM 2286 O O . GLY A 1 286 ? 3.257 9.905 24.695 1.00 90.00 286 GLY A O 1
ATOM 2287 N N . THR A 1 287 ? 2.117 9.260 26.544 1.00 94.31 287 THR A N 1
ATOM 2288 C CA . THR A 1 287 ? 2.634 7.886 26.626 1.00 94.31 287 THR A CA 1
ATOM 2289 C C . THR A 1 287 ? 1.952 7.029 25.563 1.00 94.31 287 THR A C 1
ATOM 2291 O O . THR A 1 287 ? 0.753 7.175 25.312 1.00 94.31 287 THR A O 1
ATOM 2294 N N . VAL A 1 288 ? 2.710 6.134 24.925 1.00 96.12 288 VAL A N 1
ATOM 2295 C CA . VAL A 1 288 ? 2.194 5.217 23.901 1.00 96.12 288 VAL A CA 1
ATOM 2296 C C . VAL A 1 288 ? 2.717 3.811 24.148 1.00 96.12 288 VAL A C 1
ATOM 2298 O O . VAL A 1 288 ? 3.917 3.559 24.014 1.00 96.12 288 VAL A O 1
ATOM 2301 N N . TYR A 1 289 ? 1.810 2.894 24.472 1.00 97.25 289 TYR A N 1
ATOM 2302 C CA . TYR A 1 289 ? 2.098 1.486 24.752 1.00 97.25 289 TYR A CA 1
ATOM 2303 C C . TYR A 1 289 ? 1.511 0.573 23.687 1.00 97.25 289 TYR A C 1
ATOM 2305 O O . TYR A 1 289 ? 0.429 0.836 23.167 1.00 97.25 289 TYR A O 1
ATOM 2313 N N . LYS A 1 290 ? 2.214 -0.524 23.387 1.00 95.56 290 LYS A N 1
ATOM 2314 C CA . LYS A 1 290 ? 1.777 -1.539 22.428 1.00 95.56 290 LYS A CA 1
ATOM 2315 C C . LYS A 1 290 ? 1.925 -2.953 22.986 1.00 95.56 290 LYS A C 1
ATOM 2317 O O . LYS A 1 290 ? 3.012 -3.333 23.415 1.00 95.56 290 LYS A O 1
ATOM 2322 N N . TRP A 1 291 ? 0.886 -3.766 22.839 1.00 96.25 291 TRP A N 1
ATOM 2323 C CA . TRP A 1 291 ? 0.884 -5.197 23.139 1.00 96.25 291 TRP A CA 1
ATOM 2324 C C . TRP A 1 291 ? 0.592 -6.030 21.881 1.00 96.25 291 TRP A C 1
ATOM 2326 O O . TRP A 1 291 ? 0.026 -5.549 20.900 1.00 96.25 291 TRP A O 1
ATOM 2336 N N . SER A 1 292 ? 0.954 -7.312 21.914 1.00 93.75 292 SER A N 1
ATOM 2337 C CA . SER A 1 292 ? 0.412 -8.344 21.016 1.00 93.75 292 SER A CA 1
ATOM 2338 C C . SER A 1 292 ? -0.352 -9.352 21.864 1.00 93.75 292 SER A C 1
ATOM 2340 O O . SER A 1 292 ? 0.190 -9.817 22.868 1.00 93.75 292 SER A O 1
ATOM 2342 N N . PHE A 1 293 ? -1.571 -9.702 21.464 1.00 95.12 293 PHE A N 1
ATOM 2343 C CA . PHE A 1 293 ? -2.321 -10.782 22.101 1.00 95.12 293 PHE A CA 1
ATOM 2344 C C . PHE A 1 293 ? -1.680 -12.146 21.785 1.00 95.12 293 PHE A C 1
ATOM 2346 O O . PHE A 1 293 ? -0.985 -12.310 20.776 1.00 95.12 293 PHE A O 1
ATOM 2353 N N . ASN A 1 294 ? -1.832 -13.113 22.694 1.00 92.19 294 ASN A N 1
ATOM 2354 C CA . ASN A 1 294 ? -1.181 -14.419 22.596 1.00 92.19 294 ASN A CA 1
ATOM 2355 C C . ASN A 1 294 ? -1.911 -15.464 23.467 1.00 92.19 294 ASN A C 1
ATOM 2357 O O . ASN A 1 294 ? -1.722 -15.427 24.685 1.00 92.19 294 ASN A O 1
ATOM 2361 N N . PRO A 1 295 ? -2.576 -16.479 22.877 1.00 94.50 295 PRO A N 1
ATOM 2362 C CA . PRO A 1 295 ? -3.339 -17.494 23.623 1.00 94.50 295 PRO A CA 1
ATOM 2363 C C . PRO A 1 295 ? -2.491 -18.400 24.530 1.00 94.50 295 PRO A C 1
ATOM 2365 O O . PRO A 1 295 ? -3.019 -19.256 25.233 1.00 94.50 295 PRO A O 1
ATOM 2368 N N . LYS A 1 296 ? -1.158 -18.271 24.497 1.00 95.50 296 LYS A N 1
ATOM 2369 C CA . LYS A 1 296 ? -0.229 -19.001 25.376 1.00 95.50 296 LYS A CA 1
ATOM 2370 C C . LYS A 1 296 ? 0.256 -18.183 26.576 1.00 95.50 296 LYS A C 1
ATOM 2372 O O . LYS A 1 296 ? 1.004 -18.719 27.388 1.00 95.50 296 LYS A O 1
ATOM 2377 N N . ASN A 1 297 ? -0.106 -16.905 26.672 1.00 97.19 297 ASN A N 1
ATOM 2378 C CA . ASN A 1 297 ? 0.156 -16.069 27.839 1.00 97.19 297 ASN A CA 1
ATOM 2379 C C . ASN A 1 297 ? -1.178 -15.838 28.564 1.00 97.19 297 ASN A C 1
ATOM 2381 O O . ASN A 1 297 ? -2.101 -15.282 27.978 1.00 97.19 297 ASN A O 1
ATOM 2385 N N . SER A 1 298 ? -1.276 -16.263 29.825 1.00 97.12 298 SER A N 1
ATOM 2386 C CA . SER A 1 298 ? -2.528 -16.241 30.596 1.00 97.12 298 SER A CA 1
ATOM 2387 C C . SER A 1 298 ? -3.143 -14.845 30.727 1.00 97.12 298 SER A C 1
ATOM 2389 O O . SER A 1 298 ? -4.358 -14.705 30.661 1.00 97.12 298 SER A O 1
ATOM 2391 N N . VAL A 1 299 ? -2.304 -13.818 30.883 1.00 97.62 299 VAL A N 1
ATOM 2392 C CA . VAL A 1 299 ? -2.713 -12.419 31.076 1.00 97.62 299 VAL A CA 1
ATOM 2393 C C . VAL A 1 299 ? -3.210 -11.835 29.760 1.00 97.62 299 VAL A C 1
ATOM 2395 O O . VAL A 1 299 ? -4.291 -11.258 29.710 1.00 97.62 299 VAL A O 1
ATOM 2398 N N . ALA A 1 300 ? -2.470 -12.069 28.672 1.00 97.69 300 ALA A N 1
ATOM 2399 C CA . ALA A 1 300 ? -2.878 -11.684 27.325 1.00 97.69 300 ALA A CA 1
ATOM 2400 C C . ALA A 1 300 ? -4.202 -12.350 26.919 1.00 97.69 300 ALA A C 1
ATOM 2402 O O . ALA A 1 300 ? -5.067 -11.692 26.348 1.00 97.69 300 ALA A O 1
ATOM 2403 N N . HIS A 1 301 ? -4.366 -13.637 27.236 1.00 97.62 301 HIS A N 1
ATOM 2404 C CA . HIS A 1 301 ? -5.566 -14.401 26.908 1.00 97.62 301 HIS A CA 1
ATOM 2405 C C . HIS A 1 301 ? -6.778 -13.961 27.737 1.00 97.62 301 HIS A C 1
ATOM 2407 O O . HIS A 1 301 ? -7.848 -13.724 27.186 1.00 97.62 301 HIS A O 1
ATOM 2413 N N . ALA A 1 302 ? -6.619 -13.747 29.044 1.00 97.81 302 ALA A N 1
ATOM 2414 C CA . ALA A 1 302 ? -7.694 -13.204 29.872 1.00 97.81 302 ALA A CA 1
ATOM 2415 C C . ALA A 1 302 ? -8.069 -11.765 29.466 1.00 97.81 302 ALA A C 1
ATOM 2417 O O . ALA A 1 302 ? -9.250 -11.417 29.439 1.00 97.81 302 ALA A O 1
ATOM 2418 N N . ALA A 1 303 ? -7.091 -10.945 29.061 1.00 97.94 303 ALA A N 1
ATOM 2419 C CA . ALA A 1 303 ? -7.351 -9.614 28.521 1.00 97.94 303 ALA A CA 1
ATOM 2420 C C . ALA A 1 303 ? -8.098 -9.693 27.184 1.00 97.94 303 ALA A C 1
ATOM 2422 O O . ALA A 1 303 ? -9.021 -8.914 26.958 1.00 97.94 303 ALA A O 1
ATOM 2423 N N . TRP A 1 304 ? -7.750 -10.650 26.317 1.00 97.88 304 TRP A N 1
ATOM 2424 C CA . TRP A 1 304 ? -8.499 -10.926 25.093 1.00 97.88 304 TRP A CA 1
ATOM 2425 C C . TRP A 1 304 ? -9.958 -11.276 25.400 1.00 97.88 304 TRP A C 1
ATOM 2427 O O . TRP A 1 304 ? -10.851 -10.608 24.885 1.00 97.88 304 TRP A O 1
ATOM 2437 N N . LEU A 1 305 ? -10.208 -12.251 26.280 1.00 97.69 305 LEU A N 1
ATOM 2438 C CA . LEU A 1 305 ? -11.561 -12.684 26.651 1.00 97.69 305 LEU A CA 1
ATOM 2439 C C . LEU A 1 305 ? -12.397 -11.539 27.255 1.00 97.69 305 LEU A C 1
ATOM 2441 O O . LEU A 1 305 ? -13.579 -11.409 26.939 1.00 97.69 305 LEU A O 1
ATOM 2445 N N . ALA A 1 306 ? -11.786 -10.649 28.043 1.00 97.56 306 ALA A N 1
ATOM 2446 C CA . ALA A 1 306 ? -12.447 -9.436 28.526 1.00 97.56 306 ALA A CA 1
ATOM 2447 C C . ALA A 1 306 ? -12.773 -8.458 27.377 1.00 97.56 306 ALA A C 1
ATOM 2449 O O . ALA A 1 306 ? -13.928 -8.057 27.205 1.00 97.56 306 ALA A O 1
ATOM 2450 N N . PHE A 1 307 ? -11.773 -8.088 26.564 1.00 97.38 307 PHE A N 1
ATOM 2451 C CA . PHE A 1 307 ? -11.915 -7.096 25.491 1.00 97.38 307 PHE A CA 1
ATOM 2452 C C . PHE A 1 307 ? -12.775 -7.557 24.308 1.00 97.38 307 PHE A C 1
ATOM 2454 O O . PHE A 1 307 ? -13.378 -6.703 23.662 1.00 97.38 307 PHE A O 1
ATOM 2461 N N . HIS A 1 308 ? -12.816 -8.852 23.996 1.00 95.62 308 HIS A N 1
ATOM 2462 C CA . HIS A 1 308 ? -13.493 -9.434 22.832 1.00 95.62 308 HIS A CA 1
ATOM 2463 C C . HIS A 1 308 ? -14.800 -10.135 23.234 1.00 95.62 308 HIS A C 1
ATOM 2465 O O . HIS A 1 308 ? -15.882 -9.734 22.796 1.00 95.62 308 HIS A O 1
ATOM 2471 N N . ASP A 1 309 ? -14.708 -11.128 24.121 1.00 94.31 309 ASP A N 1
ATOM 2472 C CA . ASP A 1 309 ? -15.802 -12.051 24.460 1.00 94.31 309 ASP A CA 1
ATOM 2473 C C . ASP A 1 309 ? -16.671 -11.592 25.650 1.00 94.31 309 ASP A C 1
ATOM 2475 O O . ASP A 1 309 ? -17.712 -12.188 25.925 1.00 94.31 309 ASP A O 1
ATOM 2479 N N . HIS A 1 310 ? -16.310 -10.473 26.297 1.00 96.12 310 HIS A N 1
ATOM 2480 C CA . HIS A 1 310 ? -16.998 -9.877 27.458 1.00 96.12 310 HIS A CA 1
ATOM 2481 C C . HIS A 1 310 ? -16.929 -10.725 28.744 1.00 96.12 310 HIS A C 1
ATOM 2483 O O . HIS A 1 310 ? -17.746 -10.556 29.654 1.00 96.12 310 HIS A O 1
ATOM 2489 N N . GLU A 1 311 ? -15.954 -11.632 28.846 1.00 96.94 311 GLU A N 1
ATOM 2490 C CA . GLU A 1 311 ? -15.794 -12.506 30.013 1.00 96.94 311 GLU A CA 1
ATOM 2491 C C . GLU A 1 311 ? -15.139 -11.777 31.192 1.00 96.94 311 GLU A C 1
ATOM 2493 O O . GLU A 1 311 ? -14.158 -11.056 31.029 1.00 96.94 311 GLU A O 1
ATOM 2498 N N . GLN A 1 312 ? -15.682 -11.964 32.398 1.00 96.69 312 GLN A N 1
ATOM 2499 C CA . GLN A 1 312 ? -15.161 -11.343 33.620 1.00 96.69 312 GLN A CA 1
ATOM 2500 C C . GLN A 1 312 ? -13.975 -12.115 34.199 1.00 96.69 312 GLN A C 1
ATOM 2502 O O . GLN A 1 312 ? -13.969 -13.343 34.195 1.00 96.69 312 GLN A O 1
ATOM 2507 N N . VAL A 1 313 ? -13.044 -11.375 34.799 1.00 96.62 313 VAL A N 1
ATOM 2508 C CA . VAL A 1 313 ? -11.855 -11.894 35.485 1.00 96.62 313 VAL A CA 1
ATOM 2509 C C . VAL A 1 313 ? -11.872 -11.353 36.914 1.00 96.62 313 VAL A C 1
ATOM 2511 O O . VAL A 1 313 ? -11.774 -10.142 37.128 1.00 96.62 313 VAL A O 1
ATOM 2514 N N . GLN A 1 314 ? -12.071 -12.231 37.895 1.00 95.31 314 GLN A N 1
ATOM 2515 C CA . GLN A 1 314 ? -12.113 -11.871 39.311 1.00 95.31 314 GLN A CA 1
ATOM 2516 C C . GLN A 1 314 ? -10.703 -11.833 39.913 1.00 95.31 314 GLN A C 1
ATOM 2518 O O . GLN A 1 314 ? -9.732 -12.328 39.343 1.00 95.31 314 GLN A O 1
ATOM 2523 N N . HIS A 1 315 ? -10.586 -11.263 41.114 1.00 91.88 315 HIS A N 1
ATOM 2524 C CA . HIS A 1 315 ? -9.318 -11.259 41.844 1.00 91.88 315 HIS A CA 1
ATOM 2525 C C . HIS A 1 315 ? -8.843 -12.693 42.122 1.00 91.88 315 HIS A C 1
ATOM 2527 O O . HIS A 1 315 ? -9.600 -13.499 42.671 1.00 91.88 315 HIS A O 1
ATOM 2533 N N . LYS A 1 316 ? -7.569 -12.958 41.797 1.00 92.25 316 LYS A N 1
ATOM 2534 C CA . LYS A 1 316 ? -6.891 -14.276 41.795 1.00 92.25 316 LYS A CA 1
ATOM 2535 C C . LYS A 1 316 ? -7.231 -15.231 40.648 1.00 92.25 316 LYS A C 1
ATOM 2537 O O . LYS A 1 316 ? -6.627 -16.301 40.610 1.00 92.25 316 LYS A O 1
ATOM 2542 N N . ASP A 1 317 ? -8.104 -14.868 39.709 1.00 94.12 317 ASP A N 1
ATOM 2543 C CA . ASP A 1 317 ? -8.266 -15.668 38.486 1.00 94.12 317 ASP A CA 1
ATOM 2544 C C . ASP A 1 317 ? -7.006 -15.550 37.606 1.00 94.12 317 ASP A C 1
ATOM 2546 O O . ASP A 1 317 ? -6.531 -16.547 37.059 1.00 94.12 317 ASP A O 1
ATOM 2550 N N . VAL A 1 318 ? -6.412 -14.347 37.546 1.00 95.81 318 VAL A N 1
ATOM 2551 C CA . VAL A 1 318 ? -5.094 -14.074 36.950 1.00 95.81 318 VAL A CA 1
ATOM 2552 C C . VAL A 1 318 ? -4.284 -13.154 37.875 1.00 95.81 318 VAL A C 1
ATOM 2554 O O . VAL A 1 318 ? -4.561 -11.961 37.993 1.00 95.81 318 VAL A O 1
ATOM 2557 N N . LEU A 1 319 ? -3.290 -13.734 38.549 1.00 96.00 319 LEU A N 1
ATOM 2558 C CA . LEU A 1 319 ? -2.384 -13.086 39.507 1.00 96.00 319 LEU A CA 1
ATOM 2559 C C . LEU A 1 319 ? -0.998 -13.747 39.407 1.00 96.00 319 LEU A C 1
ATOM 2561 O O . LEU A 1 319 ? -0.942 -14.969 39.227 1.00 96.00 319 LEU A O 1
ATOM 2565 N N . ASP A 1 320 ? 0.082 -12.968 39.533 1.00 94.25 320 ASP A N 1
ATOM 2566 C CA . ASP A 1 320 ? 1.487 -13.423 39.543 1.00 94.25 320 ASP A CA 1
ATOM 2567 C C . ASP A 1 320 ? 1.829 -14.382 38.373 1.00 94.25 320 ASP A C 1
ATOM 2569 O O . ASP A 1 320 ? 2.471 -15.428 38.547 1.00 94.25 320 ASP A O 1
ATOM 2573 N N . SER A 1 321 ? 1.299 -14.109 37.174 1.00 95.06 321 SER A N 1
ATOM 2574 C CA . SER A 1 321 ? 1.293 -15.065 36.059 1.00 95.06 321 SER A CA 1
ATOM 2575 C C . SER A 1 321 ? 2.492 -14.903 35.105 1.00 95.06 321 SER A C 1
ATOM 2577 O O . SER A 1 321 ? 3.596 -14.542 35.497 1.00 95.06 321 SER A O 1
ATOM 2579 N N . SER A 1 322 ? 2.331 -15.238 33.820 1.00 94.56 322 SER A N 1
ATOM 2580 C CA . SER A 1 322 ? 3.338 -14.914 32.796 1.00 94.56 322 SER A CA 1
ATOM 2581 C C . SER A 1 322 ? 3.198 -13.448 32.359 1.00 94.56 322 SER A C 1
ATOM 2583 O O . SER A 1 322 ? 2.171 -13.129 31.758 1.00 94.56 322 SER A O 1
ATOM 2585 N N . PRO A 1 323 ? 4.205 -12.571 32.554 1.00 95.38 323 PRO A N 1
ATOM 2586 C CA . PRO A 1 323 ? 4.058 -11.143 32.273 1.00 95.38 323 PRO A CA 1
ATOM 2587 C C . PRO A 1 323 ? 3.679 -10.819 30.829 1.00 95.38 323 PRO A C 1
ATOM 2589 O O . PRO A 1 323 ? 4.258 -11.355 29.879 1.00 95.38 323 PRO A O 1
ATOM 2592 N N . TRP A 1 324 ? 2.738 -9.892 30.669 1.00 96.88 324 TRP A N 1
ATOM 2593 C CA . TRP A 1 324 ? 2.291 -9.325 29.398 1.00 96.88 324 TRP A CA 1
ATOM 2594 C C . TRP A 1 324 ? 2.658 -7.837 29.314 1.00 96.88 324 TRP A C 1
ATOM 2596 O O . TRP A 1 324 ? 1.829 -6.951 29.115 1.00 96.88 324 TRP A O 1
ATOM 2606 N N . ASN A 1 325 ? 3.952 -7.565 29.482 1.00 96.00 325 ASN A N 1
ATOM 2607 C CA . ASN A 1 325 ? 4.492 -6.208 29.492 1.00 96.00 325 ASN A CA 1
ATOM 2608 C C . ASN A 1 325 ? 4.296 -5.500 28.132 1.00 96.00 325 ASN A C 1
ATOM 2610 O O . ASN A 1 325 ? 4.611 -6.093 27.092 1.00 96.00 325 ASN A O 1
ATOM 2614 N N . PRO A 1 326 ? 3.866 -4.224 28.114 1.00 95.94 326 PRO A N 1
ATOM 2615 C CA . PRO A 1 326 ? 3.827 -3.426 26.895 1.00 95.94 326 PRO A CA 1
ATOM 2616 C C . PRO A 1 326 ? 5.224 -3.127 26.349 1.00 95.94 326 PRO A C 1
ATOM 2618 O O . PRO A 1 326 ? 6.195 -2.942 27.084 1.00 95.94 326 PRO A O 1
ATOM 2621 N N . VAL A 1 327 ? 5.293 -2.943 25.033 1.00 94.44 327 VAL A N 1
ATOM 2622 C CA . VAL A 1 327 ? 6.377 -2.204 24.385 1.00 94.44 327 VAL A CA 1
ATOM 2623 C C . VAL A 1 327 ? 6.030 -0.717 24.439 1.00 94.44 327 VAL A C 1
ATOM 2625 O O . VAL A 1 327 ? 5.072 -0.282 23.798 1.00 94.44 327 VAL A O 1
ATOM 2628 N N . ALA A 1 328 ? 6.817 0.072 25.170 1.00 93.75 328 ALA A N 1
ATOM 2629 C CA . ALA A 1 328 ? 6.715 1.527 25.132 1.00 93.75 328 ALA A CA 1
ATOM 2630 C C . ALA A 1 328 ? 7.249 2.055 23.789 1.00 93.75 328 ALA A C 1
ATOM 2632 O O . ALA A 1 328 ? 8.436 1.932 23.488 1.00 93.75 328 ALA A O 1
ATOM 2633 N N . LEU A 1 329 ? 6.366 2.634 22.973 1.00 90.25 329 LEU A N 1
ATOM 2634 C CA . LEU A 1 329 ? 6.725 3.326 21.729 1.00 90.25 329 LEU A CA 1
ATOM 2635 C C . LEU A 1 329 ? 7.035 4.809 21.976 1.00 90.25 329 LEU A C 1
ATOM 2637 O O . LEU A 1 329 ? 7.759 5.430 21.200 1.00 90.25 329 LEU A O 1
ATOM 2641 N N . LYS A 1 330 ? 6.490 5.371 23.061 1.00 91.06 330 LYS A N 1
ATOM 2642 C CA . LYS A 1 330 ? 6.778 6.718 23.562 1.00 91.06 330 LYS A CA 1
ATOM 2643 C C . LYS A 1 330 ? 6.523 6.762 25.071 1.00 91.06 330 LYS A C 1
ATOM 2645 O O . LYS A 1 330 ? 5.524 6.217 25.533 1.00 91.06 330 LYS A O 1
ATOM 2650 N N . GLY A 1 331 ? 7.402 7.427 25.819 1.00 90.94 331 GLY A N 1
ATOM 2651 C CA . GLY A 1 331 ? 7.409 7.391 27.286 1.00 90.94 331 GLY A CA 1
ATOM 2652 C C . GLY A 1 331 ? 8.304 6.275 27.840 1.00 90.94 331 GLY A C 1
ATOM 2653 O O . GLY A 1 331 ? 9.096 5.687 27.104 1.00 90.94 331 GLY A O 1
ATOM 2654 N N . ASN A 1 332 ? 8.198 6.012 29.142 1.00 91.81 332 ASN A N 1
ATOM 2655 C CA . ASN A 1 332 ? 8.930 4.937 29.821 1.00 91.81 332 ASN A CA 1
ATOM 2656 C C . ASN A 1 332 ? 8.094 3.653 29.823 1.00 91.81 332 ASN A C 1
ATOM 2658 O O . ASN A 1 332 ? 6.875 3.738 29.817 1.00 91.81 332 ASN A O 1
ATOM 2662 N N . ALA A 1 333 ? 8.727 2.480 29.865 1.00 88.75 333 ALA A N 1
ATOM 2663 C CA . ALA A 1 333 ? 8.018 1.222 30.121 1.00 88.75 333 ALA A CA 1
ATOM 2664 C C . ALA A 1 333 ? 7.619 1.100 31.612 1.00 88.75 333 ALA A C 1
ATOM 2666 O O . ALA A 1 333 ? 8.255 1.754 32.446 1.00 88.75 333 ALA A O 1
ATOM 2667 N N . PRO A 1 334 ? 6.629 0.253 31.968 1.00 89.44 334 PRO A N 1
ATOM 2668 C CA . PRO A 1 334 ? 6.259 0.005 33.360 1.00 89.44 334 PRO A CA 1
ATOM 2669 C C . PRO A 1 334 ? 7.449 -0.460 34.204 1.00 89.44 334 PRO A C 1
ATOM 2671 O O . PRO A 1 334 ? 8.317 -1.199 33.734 1.00 89.44 334 PRO A O 1
ATOM 2674 N N . SER A 1 335 ? 7.484 -0.019 35.460 1.00 87.00 335 SER A N 1
ATOM 2675 C CA . SER A 1 335 ? 8.535 -0.355 36.427 1.00 87.00 335 SER A CA 1
ATOM 2676 C C . SER A 1 335 ? 8.329 -1.716 37.105 1.00 87.00 335 SER A C 1
ATOM 2678 O O . SER A 1 335 ? 9.303 -2.289 37.597 1.00 87.00 335 SER A O 1
ATOM 2680 N N . ALA A 1 336 ? 7.102 -2.245 37.079 1.00 90.38 336 ALA A N 1
ATOM 2681 C CA . ALA A 1 336 ? 6.717 -3.563 37.579 1.00 90.38 336 ALA A CA 1
ATOM 2682 C C . ALA A 1 336 ? 6.244 -4.493 36.442 1.00 90.38 336 ALA A C 1
ATOM 2684 O O . ALA A 1 336 ? 5.870 -4.035 35.356 1.00 90.38 336 ALA A O 1
ATOM 2685 N N . ALA A 1 337 ? 6.280 -5.806 36.683 1.00 92.81 337 ALA A N 1
ATOM 2686 C CA . ALA A 1 337 ? 5.837 -6.810 35.719 1.00 92.81 337 ALA A CA 1
ATOM 2687 C C . ALA A 1 337 ? 4.308 -6.813 35.620 1.00 92.81 337 ALA A C 1
ATOM 2689 O O . ALA A 1 337 ? 3.629 -6.926 36.620 1.00 92.81 337 ALA A O 1
ATOM 2690 N N . GLN A 1 338 ? 3.766 -6.698 34.413 1.00 94.75 338 GLN A N 1
ATOM 2691 C CA . GLN A 1 338 ? 2.326 -6.656 34.175 1.00 94.75 338 GLN A CA 1
ATOM 2692 C C . GLN A 1 338 ? 1.812 -8.092 34.024 1.00 94.75 338 GLN A C 1
ATOM 2694 O O . GLN A 1 338 ? 1.621 -8.576 32.902 1.00 94.75 338 GLN A O 1
ATOM 2699 N N . ASP A 1 339 ? 1.739 -8.824 35.136 1.00 96.50 339 ASP A N 1
ATOM 2700 C CA . ASP A 1 339 ? 1.422 -10.258 35.186 1.00 96.50 339 ASP A CA 1
ATOM 2701 C C . ASP A 1 339 ? 0.089 -10.610 35.880 1.00 96.50 339 ASP A C 1
ATOM 2703 O O . ASP A 1 339 ? -0.250 -11.793 36.026 1.00 96.50 339 ASP A O 1
ATOM 2707 N N . SER A 1 340 ? -0.708 -9.580 36.174 1.00 97.12 340 SER A N 1
ATOM 2708 C CA . SER A 1 340 ? -1.994 -9.633 36.865 1.00 97.12 340 SER A CA 1
ATOM 2709 C C . SER A 1 340 ? -3.103 -8.912 36.084 1.00 97.12 340 SER A C 1
ATOM 2711 O O . SER A 1 340 ? -2.856 -7.922 35.397 1.00 97.12 340 SER A O 1
ATOM 2713 N N . LEU A 1 341 ? -4.342 -9.422 36.143 1.00 97.56 341 LEU A N 1
ATOM 2714 C CA . LEU A 1 341 ? -5.485 -8.829 35.433 1.00 97.56 341 LEU A CA 1
ATOM 2715 C C . LEU A 1 341 ? -6.799 -9.010 36.202 1.00 97.56 341 LEU A C 1
ATOM 2717 O O . LEU A 1 341 ? -7.124 -10.111 36.643 1.00 97.56 341 LEU A O 1
ATOM 2721 N N . MET A 1 342 ? -7.616 -7.956 36.242 1.00 97.12 342 MET A N 1
ATOM 2722 C CA . MET A 1 342 ? -9.020 -8.015 36.656 1.00 97.12 342 MET A CA 1
ATOM 2723 C C . MET A 1 342 ? -9.939 -7.312 35.653 1.00 97.12 342 MET A C 1
ATOM 2725 O O . MET A 1 342 ? -9.615 -6.250 35.127 1.00 97.12 342 MET A O 1
ATOM 2729 N N . TYR A 1 343 ? -11.137 -7.864 35.458 1.00 97.56 343 TYR A N 1
ATOM 2730 C CA . TYR A 1 343 ? -12.262 -7.186 34.816 1.00 97.56 343 TYR A CA 1
ATOM 2731 C C . TYR A 1 343 ? -13.566 -7.624 35.494 1.00 97.56 343 TYR A C 1
ATOM 2733 O O . TYR A 1 343 ? -14.072 -8.725 35.264 1.00 97.56 343 TYR A O 1
ATOM 2741 N N . ARG A 1 344 ? -14.090 -6.775 36.384 1.00 95.75 344 ARG A N 1
ATOM 2742 C CA . ARG A 1 344 ? -15.238 -7.086 37.253 1.00 95.75 344 ARG A CA 1
ATOM 2743 C C . ARG A 1 344 ? -15.978 -5.825 37.688 1.00 95.75 344 ARG A C 1
ATOM 2745 O O . ARG A 1 344 ? -15.473 -4.718 37.530 1.00 95.75 344 ARG A O 1
ATOM 2752 N N . GLU A 1 345 ? -17.155 -5.987 38.286 1.00 93.94 345 GLU A N 1
ATOM 2753 C CA . GLU A 1 345 ? -17.876 -4.879 38.922 1.00 93.94 345 GLU A CA 1
ATOM 2754 C C . GLU A 1 345 ? -17.132 -4.357 40.164 1.00 93.94 345 GLU A C 1
ATOM 2756 O O . GLU A 1 345 ? -16.855 -5.111 41.096 1.00 93.94 345 GLU A O 1
ATOM 2761 N N . GLN A 1 346 ? -16.841 -3.054 40.186 1.00 89.00 346 GLN A N 1
ATOM 2762 C CA . GLN A 1 346 ? -16.322 -2.335 41.345 1.00 89.00 346 GLN A CA 1
ATOM 2763 C C . GLN A 1 346 ? -17.109 -1.030 41.510 1.00 89.00 346 GLN A C 1
ATOM 2765 O O . GLN A 1 346 ? -17.220 -0.235 40.581 1.00 89.00 346 GLN A O 1
ATOM 2770 N N . ASN A 1 347 ? -17.671 -0.804 42.701 1.00 89.19 347 ASN A N 1
ATOM 2771 C CA . ASN A 1 347 ? -18.445 0.403 43.028 1.00 89.19 347 ASN A CA 1
ATOM 2772 C C . ASN A 1 347 ? -19.583 0.733 42.024 1.00 89.19 347 ASN A C 1
ATOM 2774 O O . ASN A 1 347 ? -19.866 1.897 41.760 1.00 89.19 347 ASN A O 1
ATOM 2778 N N . GLY A 1 348 ? -20.227 -0.291 41.447 1.00 89.81 348 GLY A N 1
ATOM 2779 C CA . GLY A 1 348 ? -21.313 -0.145 40.464 1.00 89.81 348 GLY A CA 1
ATOM 2780 C C . GLY A 1 348 ? -20.876 0.039 39.003 1.00 89.81 348 GLY A C 1
ATOM 2781 O O . GLY A 1 348 ? -21.736 0.190 38.138 1.00 89.81 348 GLY A O 1
ATOM 2782 N N . VAL A 1 349 ? -19.571 0.000 38.706 1.00 94.12 349 VAL A N 1
ATOM 2783 C CA . VAL A 1 349 ? -19.030 0.045 37.337 1.00 94.12 349 VAL A CA 1
ATOM 2784 C C . VAL A 1 349 ? -18.130 -1.165 37.098 1.00 94.12 349 VAL A C 1
ATOM 2786 O O . VAL A 1 349 ? -17.164 -1.382 37.834 1.00 94.12 349 VAL A O 1
ATOM 2789 N N . LYS A 1 350 ? -18.390 -1.952 36.047 1.00 96.31 350 LYS A N 1
ATOM 2790 C CA . LYS A 1 350 ? -17.419 -2.951 35.590 1.00 96.31 350 LYS A CA 1
ATOM 2791 C C . LYS A 1 350 ? -16.178 -2.256 35.062 1.00 96.31 350 LYS A C 1
ATOM 2793 O O . LYS A 1 350 ? -16.250 -1.528 34.074 1.00 96.31 350 LYS A O 1
ATOM 2798 N N . SER A 1 351 ? -15.078 -2.485 35.762 1.00 96.12 351 SER A N 1
ATOM 2799 C CA . SER A 1 351 ? -13.800 -1.796 35.631 1.00 96.12 351 SER A CA 1
ATOM 2800 C C . SER A 1 351 ? -12.721 -2.811 35.261 1.00 96.12 351 SER A C 1
ATOM 2802 O O . SER A 1 351 ? -12.858 -3.993 35.585 1.00 96.12 351 SER A O 1
ATOM 2804 N N . LEU A 1 352 ? -11.676 -2.371 34.560 1.00 97.00 352 LEU A N 1
ATOM 2805 C CA . LEU A 1 352 ? -10.577 -3.216 34.080 1.00 97.00 352 LEU A CA 1
ATOM 2806 C C . LEU A 1 352 ? -9.250 -2.717 34.648 1.00 97.00 352 LEU A C 1
ATOM 2808 O O . LEU A 1 352 ? -9.017 -1.511 34.656 1.00 97.00 352 LEU A O 1
ATOM 2812 N N . LEU A 1 353 ? -8.391 -3.640 35.076 1.00 96.06 353 LEU A N 1
ATOM 2813 C CA . LEU A 1 353 ? -7.058 -3.360 35.603 1.00 96.06 353 LEU A CA 1
ATOM 2814 C C . LEU A 1 353 ? -6.051 -4.399 35.093 1.00 96.06 353 LEU A C 1
ATOM 2816 O O . LEU A 1 353 ? -6.319 -5.596 35.181 1.00 96.06 353 LEU A O 1
ATOM 2820 N N . LEU A 1 354 ? -4.920 -3.923 34.570 1.00 95.88 354 LEU A N 1
ATOM 2821 C CA . LEU A 1 354 ? -3.713 -4.675 34.215 1.00 95.88 354 LEU A CA 1
ATOM 2822 C C . LEU A 1 354 ? -2.540 -4.084 35.011 1.00 95.88 354 LEU A C 1
ATOM 2824 O O . LEU A 1 354 ? -2.162 -2.929 34.782 1.00 95.88 354 LEU A O 1
ATOM 2828 N N . ASP A 1 355 ? -2.007 -4.874 35.939 1.00 93.75 355 ASP A N 1
ATOM 2829 C CA . ASP A 1 355 ? -1.037 -4.478 36.967 1.00 93.75 355 ASP A CA 1
ATOM 2830 C C . ASP A 1 355 ? -0.069 -5.631 37.311 1.00 93.75 355 ASP A C 1
ATOM 2832 O O . ASP A 1 355 ? 0.033 -6.609 36.560 1.00 93.75 355 ASP A O 1
ATOM 2836 N N . ASP A 1 356 ? 0.674 -5.494 38.415 1.00 92.88 356 ASP A N 1
ATOM 2837 C CA . ASP A 1 356 ? 1.530 -6.538 38.983 1.00 92.88 356 ASP A CA 1
ATOM 2838 C C . ASP A 1 356 ? 0.834 -7.389 40.060 1.00 92.88 356 ASP A C 1
ATOM 2840 O O . ASP A 1 356 ? 0.946 -8.610 40.006 1.00 92.88 356 ASP A O 1
ATOM 2844 N N . ASP A 1 357 ? 0.063 -6.821 40.997 1.00 92.19 357 ASP A N 1
ATOM 2845 C CA . ASP A 1 357 ? -0.424 -7.570 42.178 1.00 92.19 357 ASP A CA 1
ATOM 2846 C C . ASP A 1 357 ? -1.956 -7.630 42.396 1.00 92.19 357 ASP A C 1
ATOM 2848 O O . ASP A 1 357 ? -2.411 -8.007 43.483 1.00 92.19 357 ASP A O 1
ATOM 2852 N N . ASN A 1 358 ? -2.777 -7.337 41.374 1.00 93.00 358 ASN A N 1
ATOM 2853 C CA . ASN A 1 358 ? -4.227 -7.094 41.505 1.00 93.00 358 ASN A CA 1
ATOM 2854 C C . ASN A 1 358 ? -4.557 -5.869 42.408 1.00 93.00 358 ASN A C 1
ATOM 2856 O O . ASN A 1 358 ? -5.647 -5.817 43.003 1.00 93.00 358 ASN A O 1
ATOM 2860 N N . CYS A 1 359 ? -3.662 -4.883 42.528 1.00 91.19 359 CYS A N 1
ATOM 2861 C CA . CYS A 1 359 ? -3.945 -3.549 43.050 1.00 91.19 359 CYS A CA 1
ATOM 2862 C C . CYS A 1 359 ? -3.358 -2.424 42.174 1.00 91.19 359 CYS A C 1
ATOM 2864 O O . CYS A 1 359 ? -2.200 -2.448 41.793 1.00 91.19 359 CYS A O 1
ATOM 2866 N N . ASP A 1 360 ? -4.150 -1.360 41.981 1.00 84.94 360 ASP A N 1
ATOM 2867 C CA . ASP A 1 360 ? -3.982 -0.225 41.037 1.00 84.94 360 ASP A CA 1
ATOM 2868 C C . ASP A 1 360 ? -2.601 0.481 40.948 1.00 84.94 360 ASP A C 1
ATOM 2870 O O . ASP A 1 360 ? -2.381 1.288 40.043 1.00 84.94 360 ASP A O 1
ATOM 2874 N N . CYS A 1 361 ? -1.676 0.235 41.883 1.00 84.88 361 CYS A N 1
ATOM 2875 C CA . CYS A 1 361 ? -0.324 0.793 41.820 1.00 84.88 361 CYS A CA 1
ATOM 2876 C C . CYS A 1 361 ? 0.442 0.215 40.620 1.00 84.88 361 CYS A C 1
ATOM 2878 O O . CYS A 1 361 ? 0.274 -0.945 40.274 1.00 84.88 361 CYS A O 1
ATOM 2880 N N . TYR A 1 362 ? 1.330 1.002 40.004 1.00 87.12 362 TYR A N 1
ATOM 2881 C CA . TYR A 1 362 ? 2.198 0.540 38.898 1.00 87.12 362 TYR A CA 1
ATOM 2882 C C . TYR A 1 362 ? 1.469 -0.110 37.702 1.00 87.12 362 TYR A C 1
ATOM 2884 O O . TYR A 1 362 ? 2.105 -0.788 36.884 1.00 87.12 362 TYR A O 1
ATOM 2892 N N . SER A 1 363 ? 0.163 0.137 37.566 1.00 91.06 363 SER A N 1
ATOM 2893 C CA . SER A 1 363 ? -0.645 -0.379 36.468 1.00 91.06 363 SER A CA 1
ATOM 2894 C C . SER A 1 363 ? -0.179 0.166 35.114 1.00 91.06 363 SER A C 1
ATOM 2896 O O . SER A 1 363 ? 0.393 1.255 35.002 1.00 91.06 363 SER A O 1
ATOM 2898 N N . SER A 1 364 ? -0.407 -0.617 34.060 1.00 93.12 364 SER A N 1
ATOM 2899 C CA . SER A 1 364 ? -0.199 -0.192 32.667 1.00 93.12 364 SER A CA 1
ATOM 2900 C C . SER A 1 364 ? -1.506 0.042 31.917 1.00 93.12 364 SER A C 1
ATOM 2902 O O . SER A 1 364 ? -1.479 0.566 30.801 1.00 93.12 364 SER A O 1
ATOM 2904 N N . LEU A 1 365 ? -2.642 -0.336 32.516 1.00 95.00 365 LEU A N 1
ATOM 2905 C CA . LEU A 1 365 ? -3.979 -0.016 32.032 1.00 95.00 365 LEU A CA 1
ATOM 2906 C C . LEU A 1 365 ? -5.009 -0.135 33.168 1.00 95.00 365 LEU A C 1
ATOM 2908 O O . LEU A 1 365 ? -5.284 -1.241 33.626 1.00 95.00 365 LEU A O 1
ATOM 2912 N N . SER A 1 366 ? -5.620 0.983 33.571 1.00 94.94 366 SER A N 1
ATOM 2913 C CA . SER A 1 366 ? -6.698 1.021 34.573 1.00 94.94 366 SER A CA 1
ATOM 2914 C C . SER A 1 366 ? -7.876 1.860 34.062 1.00 94.94 366 SER A C 1
ATOM 2916 O O . SER A 1 366 ? -7.706 3.023 33.681 1.00 94.94 366 SER A O 1
ATOM 2918 N N . LEU A 1 367 ? -9.064 1.247 33.979 1.00 95.88 367 LEU A N 1
ATOM 2919 C CA . LEU A 1 367 ? -10.271 1.778 33.329 1.00 95.88 367 LEU A CA 1
ATOM 2920 C C . LEU A 1 367 ? -11.489 1.674 34.256 1.00 95.88 367 LEU A C 1
ATOM 2922 O O . LEU A 1 367 ? -11.843 0.577 34.690 1.00 95.88 367 LEU A O 1
ATOM 2926 N N . GLY A 1 368 ? -12.212 2.778 34.460 1.00 94.94 368 GLY A N 1
ATOM 2927 C CA . GLY A 1 368 ? -13.428 2.810 35.278 1.00 94.94 368 GLY A CA 1
ATOM 2928 C C . GLY A 1 368 ? -13.133 3.282 36.697 1.00 94.94 368 GLY A C 1
ATOM 2929 O O . GLY A 1 368 ? -12.782 4.445 36.883 1.00 94.94 368 GLY A O 1
ATOM 2930 N N . HIS A 1 369 ? -13.312 2.408 37.687 1.00 93.38 369 HIS A N 1
ATOM 2931 C CA . HIS A 1 369 ? -13.001 2.650 39.096 1.00 93.38 369 HIS A CA 1
ATOM 2932 C C . HIS A 1 369 ? -11.791 1.820 39.536 1.00 93.38 369 HIS A C 1
ATOM 2934 O O . HIS A 1 369 ? -11.690 0.643 39.193 1.00 93.38 369 HIS A O 1
ATOM 2940 N N . GLY A 1 370 ? -10.913 2.402 40.354 1.00 91.25 370 GLY A N 1
ATOM 2941 C CA . GLY A 1 370 ? -9.717 1.713 40.837 1.00 91.25 370 GLY A CA 1
ATOM 2942 C C . GLY A 1 370 ? -10.027 0.507 41.732 1.00 91.25 370 GLY A C 1
ATOM 2943 O O . GLY A 1 370 ? -10.968 0.538 42.537 1.00 91.25 370 GLY A O 1
ATOM 2944 N N . MET A 1 371 ? -9.234 -0.557 41.598 1.00 91.94 371 MET A N 1
ATOM 2945 C CA . MET A 1 371 ? -9.437 -1.856 42.259 1.00 91.94 371 MET A CA 1
ATOM 2946 C C . MET A 1 371 ? -8.218 -2.254 43.101 1.00 91.94 371 MET A C 1
ATOM 2948 O O . MET A 1 371 ? -7.090 -1.895 42.773 1.00 91.94 371 MET A O 1
ATOM 2952 N N . CYS A 1 372 ? -8.437 -2.987 44.198 1.00 92.06 372 CYS A N 1
ATOM 2953 C CA . CYS A 1 372 ? -7.352 -3.628 44.944 1.00 92.06 372 CYS A CA 1
ATOM 2954 C C . CYS A 1 372 ? -7.844 -4.859 45.714 1.00 92.06 372 CYS A C 1
ATOM 2956 O O . CYS A 1 372 ? -8.752 -4.773 46.546 1.00 92.06 372 CYS A O 1
ATOM 2958 N N . LEU A 1 373 ? -7.233 -6.017 45.452 1.00 89.38 373 LEU A N 1
ATOM 2959 C CA . LEU A 1 373 ? -7.667 -7.317 45.968 1.00 89.38 373 LEU A CA 1
ATOM 2960 C C . LEU A 1 373 ? -9.152 -7.568 45.631 1.00 89.38 373 LEU A C 1
ATOM 2962 O O . LEU A 1 373 ? -9.586 -7.342 44.504 1.00 89.38 373 LEU A O 1
ATOM 2966 N N . ALA A 1 374 ? -9.960 -8.023 46.592 1.00 85.94 374 ALA A N 1
ATOM 2967 C CA . ALA A 1 374 ? -11.391 -8.282 46.406 1.00 85.94 374 ALA A CA 1
ATOM 2968 C C . ALA A 1 374 ? -12.286 -7.022 46.440 1.00 85.94 374 ALA A C 1
ATOM 2970 O O . ALA A 1 374 ? -13.465 -7.130 46.120 1.00 85.94 374 ALA A O 1
ATOM 2971 N N . ASP A 1 375 ? -11.748 -5.850 46.801 1.00 83.94 375 ASP A N 1
ATOM 2972 C CA . ASP A 1 375 ? -12.521 -4.645 47.134 1.00 83.94 375 ASP A CA 1
ATOM 2973 C C . ASP A 1 375 ? -11.883 -3.363 46.530 1.00 83.94 375 ASP A C 1
ATOM 2975 O O . ASP A 1 375 ? -11.127 -3.405 45.555 1.00 83.94 375 ASP A O 1
ATOM 2979 N N . HIS A 1 376 ? -12.216 -2.196 47.094 1.00 84.56 376 HIS A N 1
ATOM 2980 C CA . HIS A 1 376 ? -11.516 -0.922 46.886 1.00 84.56 376 HIS A CA 1
ATOM 2981 C C . HIS A 1 376 ? -10.569 -0.634 48.061 1.00 84.56 376 HIS A C 1
ATOM 2983 O O . HIS A 1 376 ? -10.855 -1.008 49.198 1.00 84.56 376 HIS A O 1
ATOM 2989 N N . SER A 1 377 ? -9.478 0.096 47.810 1.00 84.44 377 SER A N 1
ATOM 2990 C CA . SER A 1 377 ? -8.594 0.603 48.860 1.00 84.44 377 SER A CA 1
ATOM 2991 C C . SER A 1 377 ? -8.220 2.069 48.638 1.00 84.44 377 SER A C 1
ATOM 2993 O O . SER A 1 377 ? -7.641 2.436 47.616 1.00 84.44 377 SER A O 1
ATOM 2995 N N . ILE A 1 378 ? -8.478 2.902 49.653 1.00 84.00 378 ILE A N 1
ATOM 2996 C CA . ILE A 1 378 ? -8.141 4.339 49.667 1.00 84.00 378 ILE A CA 1
ATOM 2997 C C . ILE A 1 378 ? -6.632 4.630 49.605 1.00 84.00 378 ILE A C 1
ATOM 2999 O O . ILE A 1 378 ? -6.245 5.780 49.416 1.00 84.00 378 ILE A O 1
ATOM 3003 N N . SER A 1 379 ? -5.789 3.612 49.802 1.00 83.25 379 SER A N 1
ATOM 3004 C CA . SER A 1 379 ? -4.333 3.713 49.650 1.00 83.25 379 SER A CA 1
ATOM 3005 C C . SER A 1 379 ? -3.868 3.607 48.194 1.00 83.25 379 SER A C 1
ATOM 3007 O O . SER A 1 379 ? -2.712 3.918 47.929 1.00 83.25 379 SER A O 1
ATOM 3009 N N . TYR A 1 380 ? -4.744 3.160 47.287 1.00 81.75 380 TYR A N 1
ATOM 3010 C CA . TYR A 1 380 ? -4.421 2.834 45.894 1.00 81.75 380 TYR A CA 1
ATOM 3011 C C . TYR A 1 380 ? -5.182 3.727 44.905 1.00 81.75 380 TYR A C 1
ATOM 3013 O O . TYR A 1 380 ? -4.632 4.113 43.883 1.00 81.75 380 TYR A O 1
ATOM 3021 N N . SER A 1 381 ? -6.423 4.111 45.231 1.00 83.75 381 SER A N 1
ATOM 3022 C CA . SER A 1 381 ? -7.220 5.046 44.425 1.00 83.75 381 SER A CA 1
ATOM 3023 C C . SER A 1 381 ? -8.274 5.780 45.262 1.00 83.75 381 SER A C 1
ATOM 3025 O O . SER A 1 381 ? -8.601 5.393 46.388 1.00 83.75 381 SER A O 1
ATOM 3027 N N . LYS A 1 382 ? -8.836 6.871 44.730 1.00 85.19 382 LYS A N 1
ATOM 3028 C CA . LYS A 1 382 ? -9.845 7.679 45.440 1.00 85.19 382 LYS A CA 1
ATOM 3029 C C . LYS A 1 382 ? -11.237 7.025 45.381 1.00 85.19 382 LYS A C 1
ATOM 3031 O O . LYS A 1 382 ? -11.655 6.603 44.308 1.00 85.19 382 LYS A O 1
ATOM 3036 N N . PRO A 1 383 ? -12.001 6.996 46.489 1.00 83.75 383 PRO A N 1
ATOM 3037 C CA . PRO A 1 383 ? -13.341 6.414 46.495 1.00 83.75 383 PRO A CA 1
ATOM 3038 C C . PRO A 1 383 ? -14.323 7.271 45.684 1.00 83.75 383 PRO A C 1
ATOM 3040 O O . PRO A 1 383 ? -14.334 8.496 45.824 1.00 83.75 383 PRO A O 1
ATOM 3043 N N . ASN A 1 384 ? -15.194 6.625 44.902 1.00 84.94 384 ASN A N 1
ATOM 3044 C CA . ASN A 1 384 ? -16.192 7.271 44.033 1.00 84.94 384 ASN A CA 1
ATOM 3045 C C . ASN A 1 384 ? -15.599 8.191 42.948 1.00 84.94 384 ASN A C 1
ATOM 3047 O O . ASN A 1 384 ? -16.264 9.131 42.510 1.00 84.94 384 ASN A O 1
ATOM 3051 N N . VAL A 1 385 ? -14.362 7.935 42.514 1.00 88.81 385 VAL A N 1
ATOM 3052 C CA . VAL A 1 385 ? -13.755 8.604 41.356 1.00 88.81 385 VAL A CA 1
ATOM 3053 C C . VAL A 1 385 ? -13.694 7.613 40.199 1.00 88.81 385 VAL A C 1
ATOM 3055 O O . VAL A 1 385 ? -13.278 6.472 40.379 1.00 88.81 385 VAL A O 1
ATOM 3058 N N . TYR A 1 386 ? -14.141 8.056 39.025 1.00 92.31 386 TYR A N 1
ATOM 3059 C CA . TYR A 1 386 ? -14.188 7.252 37.808 1.00 92.31 386 TYR A CA 1
ATOM 3060 C C . TYR A 1 386 ? -13.451 7.968 36.676 1.00 92.31 386 TYR A C 1
ATOM 3062 O O . TYR A 1 386 ? -13.486 9.200 36.591 1.00 92.31 386 TYR A O 1
ATOM 3070 N N . GLY A 1 387 ? -12.819 7.200 35.795 1.00 93.62 387 GLY A N 1
ATOM 3071 C CA . GLY A 1 387 ? -12.080 7.721 34.652 1.00 93.62 387 GLY A CA 1
ATOM 3072 C C . GLY A 1 387 ? -11.116 6.682 34.095 1.00 93.62 387 GLY A C 1
ATOM 3073 O O . GLY A 1 387 ? -11.494 5.532 33.866 1.00 93.62 387 GLY A O 1
ATOM 3074 N N . VAL A 1 388 ? -9.870 7.100 33.893 1.00 94.31 388 VAL A N 1
ATOM 3075 C CA . VAL A 1 388 ? -8.739 6.251 33.490 1.00 94.31 388 VAL A CA 1
ATOM 3076 C C . VAL A 1 388 ? -7.484 6.702 34.224 1.00 94.31 388 VAL A C 1
ATOM 3078 O O . VAL A 1 388 ? -7.398 7.869 34.611 1.00 94.31 388 VAL A O 1
ATOM 3081 N N . ASP A 1 389 ? -6.528 5.802 34.421 1.00 92.81 389 ASP A N 1
ATOM 3082 C CA . ASP A 1 389 ? -5.189 6.184 34.885 1.00 92.81 389 ASP A CA 1
ATOM 3083 C C . ASP A 1 389 ? -4.266 6.517 33.691 1.00 92.81 389 ASP A C 1
ATOM 3085 O O . ASP A 1 389 ? -4.594 6.258 32.525 1.00 92.81 389 ASP A O 1
ATOM 3089 N N . ALA A 1 390 ? -3.116 7.130 33.965 1.00 92.00 390 ALA A N 1
ATOM 3090 C CA . ALA A 1 390 ? -2.034 7.283 33.001 1.00 92.00 390 ALA A CA 1
ATOM 3091 C C . ALA A 1 390 ? -1.395 5.919 32.690 1.00 92.00 390 ALA A C 1
ATOM 3093 O O . ALA A 1 390 ? -1.285 5.059 33.557 1.00 92.00 390 ALA A O 1
ATOM 3094 N N . LEU A 1 391 ? -0.898 5.724 31.463 1.00 93.00 391 LEU A N 1
ATOM 3095 C CA . LEU A 1 391 ? -0.238 4.459 31.093 1.00 93.00 391 LEU A CA 1
ATOM 3096 C C . LEU A 1 391 ? 1.107 4.274 31.816 1.00 93.00 391 LEU A C 1
ATOM 3098 O O . LEU A 1 391 ? 1.586 3.157 32.000 1.00 93.00 391 LEU A O 1
ATOM 3102 N N . TYR A 1 392 ? 1.738 5.379 32.212 1.00 90.00 392 TYR A N 1
ATOM 3103 C CA . TYR A 1 392 ? 2.927 5.389 33.054 1.00 90.00 392 TYR A CA 1
ATOM 3104 C C . TYR A 1 392 ? 2.694 6.320 34.246 1.00 90.00 392 TYR A C 1
ATOM 3106 O O . TYR A 1 392 ? 3.041 7.501 34.200 1.00 90.00 392 TYR A O 1
ATOM 3114 N N . ASP A 1 393 ? 2.095 5.783 35.307 1.00 73.56 393 ASP A N 1
ATOM 3115 C CA . ASP A 1 393 ? 1.837 6.533 36.540 1.00 73.56 393 ASP A CA 1
ATOM 3116 C C . ASP A 1 393 ? 2.999 6.430 37.557 1.00 73.56 393 ASP A C 1
ATOM 3118 O O . ASP A 1 393 ? 3.376 7.404 38.211 1.00 73.56 393 ASP A O 1
ATOM 3122 N N . ASN A 1 394 ? 3.637 5.252 37.648 1.00 73.25 394 ASN A N 1
ATOM 3123 C CA . ASN A 1 394 ? 4.732 4.941 38.588 1.00 73.25 394 ASN A CA 1
ATOM 3124 C C . ASN A 1 394 ? 4.422 5.336 40.054 1.00 73.25 394 ASN A C 1
ATOM 3126 O O . ASN A 1 394 ? 5.313 5.699 40.831 1.00 73.25 394 ASN A O 1
ATOM 3130 N N . GLY A 1 395 ? 3.142 5.267 40.410 1.00 77.25 395 GLY A N 1
ATOM 3131 C CA . GLY A 1 395 ? 2.577 5.607 41.701 1.00 77.25 395 GLY A CA 1
ATOM 3132 C C . GLY A 1 395 ? 1.290 4.821 41.928 1.00 77.25 395 GLY A C 1
ATOM 3133 O O . GLY A 1 395 ? 1.135 3.718 41.406 1.00 77.25 395 GLY A O 1
ATOM 3134 N N . CYS A 1 396 ? 0.411 5.389 42.749 1.00 83.56 396 CYS A N 1
ATOM 3135 C CA . CYS A 1 396 ? -0.888 4.823 43.098 1.00 83.56 396 CYS A CA 1
ATOM 3136 C C . CYS A 1 396 ? -1.928 5.953 43.052 1.00 83.56 396 CYS A C 1
ATOM 3138 O O . CYS A 1 396 ? -2.422 6.411 44.090 1.00 83.56 396 CYS A O 1
ATOM 3140 N N . HIS A 1 397 ? -2.144 6.515 41.861 1.00 81.25 397 HIS A N 1
ATOM 3141 C CA . HIS A 1 397 ? -3.123 7.583 41.659 1.00 81.25 397 HIS A CA 1
ATOM 3142 C C . HIS A 1 397 ? -4.486 7.021 41.222 1.00 81.25 397 HIS A C 1
ATOM 3144 O O . HIS A 1 397 ? -5.516 7.524 41.699 1.00 81.25 397 HIS A O 1
ATOM 3150 N N . GLY A 1 398 ? -4.483 5.950 40.419 1.00 84.00 398 GLY A N 1
ATOM 3151 C CA . GLY A 1 398 ? -5.663 5.231 39.950 1.00 84.00 398 GLY A CA 1
ATOM 3152 C C . GLY A 1 398 ? -6.491 6.039 38.945 1.00 84.00 398 GLY A C 1
ATOM 3153 O O . GLY A 1 398 ? -6.110 7.146 38.558 1.00 84.00 398 GLY A O 1
ATOM 3154 N N . PRO A 1 399 ? -7.672 5.544 38.536 1.00 91.75 399 PRO A N 1
ATOM 3155 C CA . PRO A 1 399 ? -8.538 6.250 37.601 1.00 91.75 399 PRO A CA 1
ATOM 3156 C C . PRO A 1 399 ? -8.909 7.675 38.035 1.00 91.75 399 PRO A C 1
ATOM 3158 O O . PRO A 1 399 ? -9.477 7.904 39.107 1.00 91.75 399 PRO A O 1
ATOM 3161 N N . LEU A 1 400 ? -8.637 8.644 37.157 1.00 89.88 400 LEU A N 1
ATOM 3162 C CA . LEU A 1 400 ? -8.939 10.063 37.347 1.00 89.88 400 LEU A CA 1
ATOM 3163 C C . LEU A 1 400 ? -9.709 10.634 36.148 1.00 89.88 400 LEU A C 1
ATOM 3165 O O . LEU A 1 400 ? -9.551 10.203 35.006 1.00 89.88 400 LEU A O 1
ATOM 3169 N N . SER A 1 401 ? -10.518 11.667 36.391 1.00 85.31 401 SER A N 1
ATOM 3170 C CA . SER A 1 401 ? -11.261 12.357 35.328 1.00 85.31 401 SER A CA 1
ATOM 3171 C C . SER A 1 401 ? -10.373 13.244 34.447 1.00 85.31 401 SER A C 1
ATOM 3173 O O . SER A 1 401 ? -10.687 13.439 33.277 1.00 85.31 401 SER A O 1
ATOM 3175 N N . ASN A 1 402 ? -9.259 13.765 34.974 1.00 87.25 402 ASN A N 1
ATOM 3176 C CA . ASN A 1 402 ? -8.349 14.684 34.274 1.00 87.25 402 ASN A CA 1
ATOM 3177 C C . ASN A 1 402 ? -7.272 13.983 33.419 1.00 87.25 402 ASN A C 1
ATOM 3179 O O . ASN A 1 402 ? -6.390 14.651 32.875 1.00 87.25 402 ASN A O 1
ATOM 3183 N N . ILE A 1 403 ? -7.342 12.656 33.286 1.00 91.62 403 ILE A N 1
ATOM 3184 C CA . ILE A 1 403 ? -6.565 11.874 32.320 1.00 91.62 403 ILE A CA 1
ATOM 3185 C C . ILE A 1 403 ? -7.511 11.409 31.209 1.00 91.62 403 ILE A C 1
ATOM 3187 O O . ILE A 1 403 ? -8.684 11.122 31.439 1.00 91.62 403 ILE A O 1
ATOM 3191 N N . GLY A 1 404 ? -7.011 11.388 29.979 1.00 93.81 404 GLY A N 1
ATOM 3192 C CA . GLY A 1 404 ? -7.690 10.846 28.810 1.00 93.81 404 GLY A CA 1
ATOM 3193 C C . GLY A 1 404 ? -6.893 9.685 28.236 1.00 93.81 404 GLY A C 1
ATOM 3194 O O . GLY A 1 404 ? -5.674 9.638 28.373 1.00 93.81 404 GLY A O 1
ATOM 3195 N N . LEU A 1 405 ? -7.577 8.768 27.565 1.00 96.06 405 LEU A N 1
ATOM 3196 C CA . LEU A 1 405 ? -6.995 7.549 27.017 1.00 96.06 405 LEU A CA 1
ATOM 3197 C C . LEU A 1 405 ? -7.715 7.147 25.729 1.00 96.06 405 LEU A C 1
ATOM 3199 O O . LEU A 1 405 ? -8.898 7.425 25.525 1.00 96.06 405 LEU A O 1
ATOM 3203 N N . THR A 1 406 ? -7.010 6.490 24.819 1.00 96.25 406 THR A N 1
ATOM 3204 C CA . THR A 1 406 ? -7.605 5.834 23.652 1.00 96.25 406 THR A CA 1
ATOM 3205 C C . THR A 1 406 ? -6.909 4.515 23.394 1.00 96.25 406 THR A C 1
ATOM 3207 O O . THR A 1 406 ? -5.683 4.481 23.311 1.00 96.25 406 THR A O 1
ATOM 3210 N N . LEU A 1 407 ? -7.702 3.459 23.224 1.00 97.31 407 LEU A N 1
ATOM 3211 C CA . LEU A 1 407 ? -7.238 2.155 22.785 1.00 97.31 407 LEU A CA 1
ATOM 3212 C C . LEU A 1 407 ? -7.576 1.967 21.307 1.00 97.31 407 LEU A C 1
ATOM 3214 O O . LEU A 1 407 ? -8.715 2.163 20.864 1.00 97.31 407 LEU A O 1
ATOM 3218 N N . TYR A 1 408 ? -6.563 1.555 20.561 1.00 93.88 408 TYR A N 1
ATOM 3219 C CA . TYR A 1 408 ? -6.652 1.160 19.170 1.00 93.88 408 TYR A CA 1
ATOM 3220 C C . TYR A 1 408 ? -6.309 -0.323 19.059 1.00 93.88 408 TYR A C 1
ATOM 3222 O O . TYR A 1 408 ? -5.467 -0.832 19.797 1.00 93.88 408 TYR A O 1
ATOM 3230 N N . PHE A 1 409 ? -6.918 -1.006 18.101 1.00 91.88 409 PHE A N 1
ATOM 3231 C CA . PHE A 1 409 ? -6.501 -2.340 17.689 1.00 91.88 409 PHE A CA 1
ATOM 3232 C C . PHE A 1 409 ? -5.958 -2.294 16.267 1.00 91.88 409 PHE A C 1
ATOM 3234 O O . PHE A 1 409 ? -6.269 -1.386 15.494 1.00 91.88 409 PHE A O 1
ATOM 3241 N N . ARG A 1 410 ? -5.200 -3.319 15.896 1.00 86.00 410 ARG A N 1
ATOM 3242 C CA . ARG A 1 410 ? -5.059 -3.727 14.497 1.00 86.00 410 ARG A CA 1
ATOM 3243 C C . ARG A 1 410 ? -4.879 -5.230 14.439 1.00 86.00 410 ARG A C 1
ATOM 3245 O O . ARG A 1 410 ? -4.189 -5.790 15.291 1.00 86.00 410 ARG A O 1
ATOM 3252 N N . ALA A 1 411 ? -5.438 -5.879 13.427 1.00 78.94 411 ALA A N 1
ATOM 3253 C CA .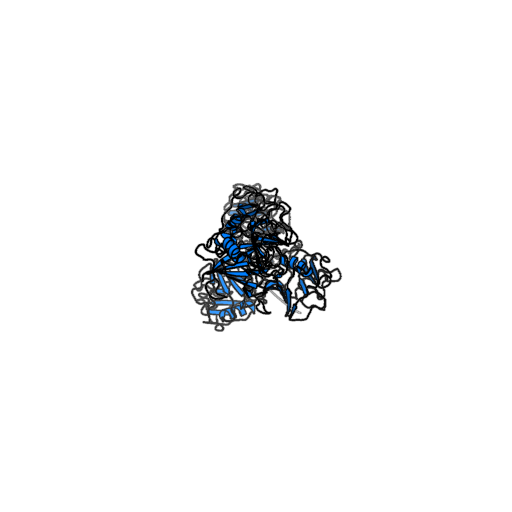 ALA A 1 411 ? -4.973 -7.213 13.081 1.00 78.94 411 ALA A CA 1
ATOM 3254 C C . ALA A 1 411 ? -3.799 -7.097 12.106 1.00 78.94 411 ALA A C 1
ATOM 3256 O O . ALA A 1 411 ? -3.815 -6.316 11.147 1.00 78.94 411 ALA A O 1
ATOM 3257 N N . LYS A 1 412 ? -2.775 -7.913 12.351 1.00 67.00 412 LYS A N 1
ATOM 3258 C CA . LYS A 1 412 ? -1.784 -8.288 11.344 1.00 67.00 412 LYS A CA 1
ATOM 3259 C C . LYS A 1 412 ? -2.546 -8.861 10.141 1.00 67.00 412 LYS A C 1
ATOM 3261 O O . LYS A 1 412 ? -3.642 -9.389 10.297 1.00 67.00 412 LYS A O 1
ATOM 3266 N N . ARG A 1 413 ? -1.974 -8.784 8.939 1.00 63.47 413 ARG A N 1
ATOM 3267 C CA . ARG A 1 413 ? -2.442 -9.593 7.804 1.00 63.47 413 ARG A CA 1
ATOM 3268 C C . ARG A 1 413 ? -1.738 -10.958 7.912 1.00 63.47 413 ARG A C 1
ATOM 3270 O O . ARG A 1 413 ? -0.591 -11.033 7.463 1.00 63.47 413 ARG A O 1
ATOM 3277 N N . PRO A 1 414 ? -2.306 -11.995 8.567 1.00 62.06 414 PRO A N 1
ATOM 3278 C CA . PRO A 1 414 ? -1.672 -13.304 8.586 1.00 62.06 414 PRO A CA 1
ATOM 3279 C C . PRO A 1 414 ? -1.600 -13.847 7.161 1.00 62.06 414 PRO A C 1
ATOM 3281 O O . PRO A 1 414 ? -2.500 -13.631 6.348 1.00 62.06 414 PRO A O 1
ATOM 3284 N N . ASP A 1 415 ? -0.532 -14.580 6.872 1.00 73.62 415 ASP A N 1
ATOM 3285 C CA . ASP A 1 415 ? -0.523 -15.438 5.699 1.00 73.62 415 ASP A CA 1
ATOM 3286 C C . ASP A 1 415 ? -1.249 -16.741 6.061 1.00 73.62 415 ASP A C 1
ATOM 3288 O O . ASP A 1 415 ? -0.916 -17.389 7.055 1.00 73.62 415 ASP A O 1
ATOM 3292 N N . LEU A 1 416 ? -2.235 -17.123 5.257 1.00 76.62 416 LEU A N 1
ATOM 3293 C CA . LEU A 1 416 ? -2.892 -18.421 5.313 1.00 76.62 416 LEU A CA 1
ATOM 3294 C C . LEU A 1 416 ? -1.946 -19.457 4.685 1.00 76.62 416 LEU A C 1
ATOM 3296 O O . LEU A 1 416 ? -1.617 -19.360 3.505 1.00 76.62 416 LEU A O 1
ATOM 3300 N N . TYR A 1 417 ? -1.479 -20.425 5.477 1.00 80.25 417 TYR A N 1
ATOM 3301 C CA . TYR A 1 417 ? -0.563 -21.489 5.023 1.00 80.25 417 TYR A CA 1
ATOM 3302 C C . TYR A 1 417 ? -1.283 -22.777 4.590 1.00 80.25 417 TYR A C 1
ATOM 3304 O O . TYR A 1 417 ? -0.643 -23.744 4.166 1.00 80.25 417 TYR A O 1
ATOM 3312 N N . ASP A 1 418 ? -2.609 -22.798 4.714 1.00 70.81 418 ASP A N 1
ATOM 3313 C CA . ASP A 1 418 ? -3.448 -23.896 4.252 1.00 70.81 418 ASP A CA 1
ATOM 3314 C C . ASP A 1 418 ? -3.496 -23.943 2.712 1.00 70.81 418 ASP A C 1
ATOM 3316 O O . ASP A 1 418 ? -2.974 -23.075 2.008 1.00 70.81 418 ASP A O 1
ATOM 3320 N N . PHE A 1 419 ? -4.117 -24.987 2.158 1.00 83.62 419 PHE A N 1
ATOM 3321 C CA . PHE A 1 419 ? -4.362 -25.101 0.711 1.00 83.62 419 PHE A CA 1
ATOM 3322 C C . PHE A 1 419 ? -3.093 -25.073 -0.176 1.00 83.62 419 PHE A C 1
ATOM 3324 O O . PHE A 1 419 ? -3.128 -24.642 -1.326 1.00 83.62 419 PHE A O 1
ATOM 3331 N N . GLY A 1 420 ? -1.955 -25.560 0.337 1.00 79.19 420 GLY A N 1
ATOM 3332 C CA . GLY A 1 420 ? -0.743 -25.812 -0.464 1.00 79.19 420 GLY A CA 1
ATOM 3333 C C . GLY A 1 420 ? 0.043 -24.562 -0.885 1.00 79.19 420 GLY A C 1
ATOM 3334 O O . GLY A 1 420 ? 0.837 -24.608 -1.832 1.00 79.19 420 GLY A O 1
ATOM 3335 N N . GLY A 1 421 ? -0.153 -23.436 -0.203 1.00 82.50 421 GLY A N 1
ATOM 3336 C CA . GLY A 1 421 ? 0.535 -22.185 -0.502 1.00 82.50 421 GLY A CA 1
ATOM 3337 C C . GLY A 1 421 ? 0.646 -21.274 0.711 1.00 82.50 421 GLY A C 1
ATOM 3338 O O . GLY A 1 421 ? 0.079 -21.541 1.761 1.00 82.50 421 GLY A O 1
ATOM 3339 N N . ARG A 1 422 ? 1.395 -20.184 0.549 1.00 89.19 422 ARG A N 1
ATOM 3340 C CA . ARG A 1 422 ? 1.363 -19.035 1.453 1.00 89.19 422 ARG A CA 1
ATOM 3341 C C . ARG A 1 422 ? 0.447 -18.007 0.800 1.00 89.19 422 ARG A C 1
ATOM 3343 O O . ARG A 1 422 ? 0.836 -17.408 -0.195 1.00 89.19 422 ARG A O 1
ATOM 3350 N N . TRP A 1 423 ? -0.762 -17.843 1.307 1.00 91.12 423 TRP A N 1
ATOM 3351 C CA . TRP A 1 423 ? -1.798 -16.992 0.725 1.00 91.12 423 TRP A CA 1
ATOM 3352 C C . TRP A 1 423 ? -1.988 -15.739 1.575 1.00 91.12 423 TRP A C 1
ATOM 3354 O O . TRP A 1 423 ? -2.081 -15.836 2.796 1.00 91.12 423 TRP A O 1
ATOM 3364 N N . ARG A 1 424 ? -2.069 -14.556 0.962 1.00 90.50 424 ARG A N 1
ATOM 3365 C CA . ARG A 1 424 ? -2.295 -13.298 1.688 1.00 90.50 424 ARG A CA 1
ATOM 3366 C C . ARG A 1 424 ? -3.535 -12.589 1.182 1.00 90.50 424 ARG A C 1
ATOM 3368 O O . ARG A 1 424 ? -3.665 -12.374 -0.019 1.00 90.50 424 ARG A O 1
ATOM 3375 N N . ALA A 1 425 ? -4.409 -12.196 2.106 1.00 90.12 425 ALA A N 1
ATOM 3376 C CA . ALA A 1 425 ? -5.611 -11.442 1.782 1.00 90.12 425 ALA A CA 1
ATOM 3377 C C . ALA A 1 425 ? -5.241 -10.103 1.126 1.00 90.12 425 ALA A C 1
ATOM 3379 O O . ALA A 1 425 ? -4.434 -9.333 1.665 1.00 90.12 425 ALA A O 1
ATOM 3380 N N . PHE A 1 426 ? -5.842 -9.835 -0.032 1.00 91.25 426 PHE A N 1
ATOM 3381 C CA . PHE A 1 426 ? -5.823 -8.516 -0.656 1.00 91.25 426 PHE A CA 1
ATOM 3382 C C . PHE A 1 426 ? -7.205 -7.871 -0.658 1.00 91.25 426 PHE A C 1
ATOM 3384 O O . PHE A 1 426 ? -7.254 -6.661 -0.591 1.00 91.25 426 PHE A O 1
ATOM 3391 N N . TRP A 1 427 ? -8.309 -8.612 -0.638 1.00 93.50 427 TRP A N 1
ATOM 3392 C CA . TRP A 1 427 ? -9.654 -8.026 -0.675 1.00 93.50 427 TRP A CA 1
ATOM 3393 C C . TRP A 1 427 ? -10.576 -8.780 0.278 1.00 93.50 427 TRP A C 1
ATOM 3395 O O . TRP A 1 427 ? -10.435 -9.997 0.391 1.00 93.50 427 TRP A O 1
ATOM 3405 N N . TRP A 1 428 ? -11.504 -8.111 0.965 1.00 90.44 428 TRP A N 1
ATOM 3406 C CA . TRP A 1 428 ? -12.538 -8.818 1.735 1.00 90.44 428 TRP A CA 1
ATOM 3407 C C . TRP A 1 428 ? -13.787 -7.989 2.026 1.00 90.44 428 TRP A C 1
ATOM 3409 O O . TRP A 1 428 ? -13.765 -6.761 2.060 1.00 90.44 428 TRP A O 1
ATOM 3419 N N . TRP A 1 429 ? -14.867 -8.699 2.335 1.00 87.50 429 TRP A N 1
ATOM 3420 C CA . 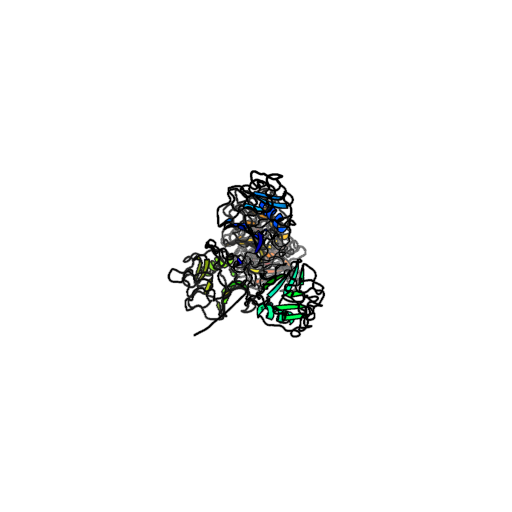TRP A 1 429 ? -16.087 -8.183 2.940 1.00 87.50 429 TRP A CA 1
ATOM 3421 C C . TRP A 1 429 ? -16.537 -9.154 4.034 1.00 87.50 429 TRP A C 1
ATOM 3423 O O . TRP A 1 429 ? -16.845 -10.316 3.746 1.00 87.50 429 TRP A O 1
ATOM 3433 N N . ASN A 1 430 ? -16.583 -8.703 5.289 1.00 82.56 430 ASN A N 1
ATOM 3434 C CA . ASN A 1 430 ? -17.049 -9.543 6.391 1.00 82.56 430 ASN A CA 1
ATOM 3435 C C . ASN A 1 430 ? -18.583 -9.627 6.407 1.00 82.56 430 ASN A C 1
ATOM 3437 O O . ASN A 1 430 ? -19.293 -8.649 6.174 1.00 82.56 430 ASN A O 1
ATOM 3441 N N . ALA A 1 431 ? -19.110 -10.807 6.730 1.00 81.75 431 ALA A N 1
ATOM 3442 C CA . ALA A 1 431 ? -20.549 -11.008 6.849 1.00 81.75 431 ALA A CA 1
ATOM 3443 C C . ALA A 1 431 ? -21.135 -10.188 8.013 1.00 81.75 431 ALA A C 1
ATOM 3445 O O . ALA A 1 431 ? -20.636 -10.242 9.135 1.00 81.75 431 ALA A O 1
ATOM 3446 N N . GLY A 1 432 ? -22.230 -9.474 7.750 1.00 72.81 432 GLY A N 1
ATOM 3447 C CA . GLY A 1 432 ? -22.920 -8.616 8.718 1.00 72.81 432 GLY A CA 1
ATOM 3448 C C . GLY A 1 432 ? -22.472 -7.151 8.713 1.00 72.81 432 GLY A C 1
ATOM 3449 O O . GLY A 1 432 ? -22.969 -6.379 9.527 1.00 72.81 432 GLY A O 1
ATOM 3450 N N . VAL A 1 433 ? -21.572 -6.753 7.811 1.00 71.56 433 VAL A N 1
ATOM 3451 C CA . VAL A 1 433 ? -21.168 -5.350 7.641 1.00 71.56 433 VAL A CA 1
ATOM 3452 C C . VAL A 1 433 ? -22.311 -4.532 7.043 1.00 71.56 433 VAL A C 1
ATOM 3454 O O . VAL A 1 433 ? -22.831 -4.855 5.975 1.00 71.56 433 VAL A O 1
ATOM 3457 N N . GLU A 1 434 ? -22.687 -3.437 7.704 1.00 67.69 434 GLU A N 1
ATOM 3458 C CA . GLU A 1 434 ? -23.633 -2.474 7.141 1.00 67.69 434 GLU A CA 1
ATOM 3459 C C . GLU A 1 434 ? -22.932 -1.529 6.158 1.00 67.69 434 GLU A C 1
ATOM 3461 O O . GLU A 1 434 ? -21.998 -0.803 6.506 1.00 67.69 434 GLU A O 1
ATOM 3466 N N . TRP A 1 435 ? -23.427 -1.492 4.921 1.00 61.06 435 TRP A N 1
ATOM 3467 C CA . TRP A 1 435 ? -23.040 -0.476 3.946 1.00 61.06 435 TRP A CA 1
ATOM 3468 C C . TRP A 1 435 ? -23.607 0.871 4.408 1.00 61.06 435 TRP A C 1
ATOM 3470 O O . TRP A 1 435 ? -24.827 1.043 4.434 1.00 61.06 435 TRP A O 1
ATOM 3480 N N . SER A 1 436 ? -22.754 1.817 4.816 1.00 48.28 436 SER A N 1
ATOM 3481 C CA . SER A 1 436 ? -23.242 2.994 5.548 1.00 48.28 436 SER A CA 1
ATOM 3482 C C . SER A 1 436 ? -24.225 3.831 4.712 1.00 48.28 436 SER A C 1
ATOM 3484 O O . SER A 1 436 ? -23.915 4.338 3.632 1.00 48.28 436 SER A O 1
ATOM 3486 N N . ALA A 1 437 ? -25.441 4.007 5.235 1.00 36.25 437 ALA A N 1
ATOM 3487 C CA . ALA A 1 437 ? -26.500 4.780 4.578 1.00 36.25 437 ALA A CA 1
ATOM 3488 C C . ALA A 1 437 ? -26.216 6.299 4.539 1.00 36.25 437 ALA A C 1
ATOM 3490 O O . ALA A 1 437 ? -26.967 7.061 3.928 1.00 36.25 437 ALA A O 1
ATOM 3491 N N . CYS A 1 438 ? -25.137 6.735 5.199 1.00 31.44 438 CYS A N 1
ATOM 3492 C CA . CYS A 1 438 ? -24.744 8.130 5.382 1.00 31.44 438 CYS A CA 1
ATOM 3493 C C . CYS A 1 438 ? -23.623 8.593 4.437 1.00 31.44 438 CYS A C 1
ATOM 3495 O O . CYS A 1 438 ? -23.217 9.752 4.523 1.00 31.44 438 CYS A O 1
ATOM 3497 N N . ALA A 1 439 ? -23.129 7.738 3.532 1.00 38.22 439 ALA A N 1
ATOM 3498 C CA . ALA A 1 439 ? -22.205 8.175 2.488 1.00 38.22 439 ALA A CA 1
ATOM 3499 C C . ALA A 1 439 ? -22.843 9.312 1.653 1.00 38.22 439 ALA A C 1
ATOM 3501 O O . ALA A 1 439 ? -24.007 9.200 1.242 1.00 38.22 439 ALA A O 1
ATOM 3502 N N . PRO A 1 440 ? -22.133 10.430 1.397 1.00 38.94 440 PRO A N 1
ATOM 3503 C CA . PRO A 1 440 ? -22.692 11.536 0.629 1.00 38.94 440 PRO A CA 1
ATOM 3504 C C . PRO A 1 440 ? -23.072 11.060 -0.779 1.00 38.94 440 PRO A C 1
ATOM 3506 O O . PRO A 1 440 ? -22.261 10.463 -1.480 1.00 38.94 440 PRO A O 1
ATOM 3509 N N . LYS A 1 441 ? -24.299 11.383 -1.223 1.00 41.25 441 LYS A N 1
ATOM 3510 C CA . LYS A 1 441 ? -24.923 10.956 -2.503 1.00 41.25 441 LYS A CA 1
ATOM 3511 C C . LYS A 1 441 ? -24.230 11.462 -3.792 1.00 41.25 441 LYS A C 1
ATOM 3513 O O . LYS A 1 441 ? -24.888 11.641 -4.814 1.00 41.25 441 LYS A O 1
ATOM 3518 N N . LYS A 1 442 ? -22.937 11.783 -3.741 1.00 44.78 442 LYS A N 1
ATOM 3519 C CA . LYS A 1 442 ? -22.131 12.355 -4.828 1.00 44.78 442 LYS A CA 1
ATOM 3520 C C . LYS A 1 442 ? -20.810 11.623 -5.081 1.00 44.78 442 LYS A C 1
ATOM 3522 O O . LYS A 1 442 ? -20.088 12.042 -5.978 1.00 44.78 442 LYS A O 1
ATOM 3527 N N . GLN A 1 443 ? -20.502 10.571 -4.326 1.00 58.16 443 GLN A N 1
ATOM 3528 C CA . GLN A 1 443 ? -19.307 9.761 -4.537 1.00 58.16 443 GLN A CA 1
ATOM 3529 C C . GLN A 1 443 ? -19.737 8.314 -4.789 1.00 58.16 443 GLN A C 1
ATOM 3531 O O . GLN A 1 443 ? -20.532 7.753 -4.034 1.00 58.16 443 GLN A O 1
ATOM 3536 N N . GLU A 1 444 ? -19.289 7.765 -5.914 1.00 69.44 444 GLU A N 1
ATOM 3537 C CA . GLU A 1 444 ? -19.458 6.355 -6.257 1.00 69.44 444 GLU A CA 1
ATOM 3538 C C . GLU A 1 444 ? -18.512 5.528 -5.385 1.00 69.44 444 GLU A C 1
ATOM 3540 O O . GLU A 1 444 ? -17.370 5.934 -5.187 1.00 69.44 444 GLU A O 1
ATOM 3545 N N . VAL A 1 445 ? -18.984 4.403 -4.844 1.00 84.25 445 VAL A N 1
ATOM 3546 C CA . VAL A 1 445 ? -18.137 3.492 -4.055 1.00 84.25 445 VAL A CA 1
ATOM 3547 C C . VAL A 1 445 ? -17.541 2.456 -4.996 1.00 84.25 445 VAL A C 1
ATOM 3549 O O . VAL A 1 445 ? -18.298 1.757 -5.665 1.00 84.25 445 VAL A O 1
ATOM 3552 N N . ASP A 1 446 ? -16.220 2.333 -5.056 1.00 91.19 446 ASP A N 1
ATOM 3553 C CA . ASP A 1 446 ? -15.546 1.390 -5.951 1.00 91.19 446 ASP A CA 1
ATOM 3554 C C . ASP A 1 446 ? -15.032 0.179 -5.158 1.00 91.19 446 ASP A C 1
ATOM 3556 O O . ASP A 1 446 ? -14.305 0.324 -4.178 1.00 91.19 446 ASP A O 1
ATOM 3560 N N . VAL A 1 447 ? -15.419 -1.041 -5.548 1.00 92.69 447 VAL A N 1
ATOM 3561 C CA . VAL A 1 447 ? -14.968 -2.255 -4.840 1.00 92.69 447 VAL A CA 1
ATOM 3562 C C . VAL A 1 447 ? -13.486 -2.566 -5.052 1.00 92.69 447 VAL A C 1
ATOM 3564 O O . VAL A 1 447 ? -12.960 -3.443 -4.374 1.00 92.69 447 VAL A O 1
ATOM 3567 N N . LEU A 1 448 ? -12.800 -1.865 -5.956 1.00 94.56 448 LEU A N 1
ATOM 3568 C CA . LEU A 1 448 ? -11.354 -1.946 -6.160 1.00 94.56 448 LEU A CA 1
ATOM 3569 C C . LEU A 1 448 ? -10.708 -0.548 -6.122 1.00 94.56 448 LEU A C 1
ATOM 3571 O O . LEU A 1 448 ? -9.716 -0.338 -6.815 1.00 94.56 448 LEU A O 1
ATOM 3575 N N . GLU A 1 449 ? -11.261 0.392 -5.338 1.00 88.75 449 GLU A N 1
ATOM 3576 C CA . GLU A 1 449 ? -10.823 1.799 -5.226 1.00 88.75 449 GLU A CA 1
ATOM 3577 C C . GLU A 1 449 ? -9.330 1.954 -4.902 1.00 88.75 449 GLU A C 1
ATOM 3579 O O . GLU A 1 449 ? -8.622 2.753 -5.526 1.00 88.75 449 GLU A O 1
ATOM 3584 N N . ASP A 1 450 ? -8.833 1.162 -3.953 1.00 88.62 450 ASP A N 1
ATOM 3585 C CA . ASP A 1 450 ? -7.542 1.393 -3.314 1.00 88.62 450 ASP A CA 1
ATOM 3586 C C . ASP A 1 450 ? -6.378 0.611 -3.950 1.00 88.62 450 ASP A C 1
ATOM 3588 O O . ASP A 1 450 ? -6.539 -0.520 -4.423 1.00 88.62 450 ASP A O 1
ATOM 3592 N N . PRO A 1 451 ? -5.145 1.144 -3.922 1.00 90.69 451 PRO A N 1
ATOM 3593 C CA . PRO A 1 451 ? -3.958 0.349 -4.198 1.00 90.69 451 PRO A CA 1
ATOM 3594 C C . PRO A 1 451 ? -3.691 -0.648 -3.058 1.00 90.69 451 PRO A C 1
ATOM 3596 O O . PRO A 1 451 ? -3.998 -0.409 -1.889 1.00 90.69 451 PRO A O 1
ATOM 3599 N N . TYR A 1 452 ? -3.072 -1.783 -3.385 1.00 90.06 452 TYR A N 1
ATOM 3600 C CA . TYR A 1 452 ? -2.703 -2.772 -2.376 1.00 90.06 452 TYR A CA 1
ATOM 3601 C C . TYR A 1 452 ? -1.799 -2.178 -1.291 1.00 90.06 452 TYR A C 1
ATOM 3603 O O . TYR A 1 452 ? -0.746 -1.624 -1.589 1.00 90.06 452 TYR A O 1
ATOM 3611 N N . GLY A 1 453 ? -2.177 -2.382 -0.034 1.00 81.94 453 GLY A N 1
ATOM 3612 C CA . GLY A 1 453 ? -1.455 -1.906 1.144 1.00 81.94 453 GLY A CA 1
ATOM 3613 C C . GLY A 1 453 ? -2.229 -0.847 1.933 1.00 81.94 453 GLY A C 1
ATOM 3614 O O . GLY A 1 453 ? -1.911 -0.661 3.102 1.00 81.94 453 GLY A O 1
ATOM 3615 N N . THR A 1 454 ? -3.276 -0.237 1.358 1.00 80.75 454 THR A N 1
ATOM 3616 C CA . THR A 1 454 ? -4.119 0.754 2.053 1.00 80.75 454 THR A CA 1
ATOM 3617 C C . THR A 1 454 ? -4.875 0.165 3.251 1.00 80.75 454 THR A C 1
ATOM 3619 O O . THR A 1 454 ? -4.911 0.778 4.313 1.00 80.75 454 THR A O 1
ATOM 3622 N N . CYS A 1 455 ? -5.455 -1.035 3.128 1.00 72.75 455 CYS A N 1
ATOM 3623 C CA . CYS A 1 455 ? -6.245 -1.623 4.220 1.00 72.75 455 CYS A CA 1
ATOM 3624 C C . CYS A 1 455 ? -5.375 -2.129 5.390 1.00 72.75 455 CYS A C 1
ATOM 3626 O O . CYS A 1 455 ? -4.283 -2.671 5.182 1.00 72.75 455 CYS A O 1
ATOM 3628 N N . SER A 1 456 ? -5.889 -2.124 6.621 1.00 64.88 456 SER A N 1
ATOM 3629 C CA . SER A 1 456 ? -5.306 -2.924 7.715 1.00 64.88 456 SER A CA 1
ATOM 3630 C C . SER A 1 456 ? -5.945 -4.317 7.749 1.00 64.88 456 SER A C 1
ATOM 3632 O O . SER A 1 456 ? -7.055 -4.489 7.265 1.00 64.88 456 SER A O 1
ATOM 3634 N N . GLY A 1 457 ? -5.310 -5.325 8.359 1.00 59.84 457 GLY A N 1
ATOM 3635 C CA . GLY A 1 457 ? -5.948 -6.645 8.509 1.00 59.84 457 GLY A CA 1
ATOM 3636 C C . GLY A 1 457 ? -7.184 -6.650 9.424 1.00 59.84 457 GLY A C 1
ATOM 3637 O O . GLY A 1 457 ? -7.898 -7.645 9.470 1.00 59.84 457 GLY A O 1
ATOM 3638 N N . GLY A 1 458 ? -7.424 -5.570 10.183 1.00 58.28 458 GLY A N 1
ATOM 3639 C CA . GLY A 1 458 ? -8.539 -5.454 11.131 1.00 58.28 458 GLY A CA 1
ATOM 3640 C C . GLY A 1 458 ? -9.815 -4.836 10.552 1.00 58.28 458 GLY A C 1
ATOM 3641 O O . GLY A 1 458 ? -10.804 -4.703 11.274 1.00 58.28 458 GLY A O 1
ATOM 3642 N N . ASP A 1 459 ? -9.793 -4.424 9.285 1.00 69.00 459 ASP A N 1
ATOM 3643 C CA . ASP A 1 459 ? -10.882 -3.676 8.658 1.00 69.00 459 ASP A CA 1
ATOM 3644 C C . ASP A 1 459 ? -12.128 -4.573 8.474 1.00 69.00 459 ASP A C 1
ATOM 3646 O O . ASP A 1 459 ? -11.984 -5.764 8.192 1.00 69.00 459 ASP A O 1
ATOM 3650 N N . PRO A 1 460 ? -13.365 -4.054 8.613 1.00 70.06 460 PRO A N 1
ATOM 3651 C CA . PRO A 1 460 ? -14.583 -4.845 8.377 1.00 70.06 460 PRO A CA 1
ATOM 3652 C C . PRO A 1 460 ? -14.743 -5.277 6.907 1.00 70.06 460 PRO A C 1
ATOM 3654 O O . PRO A 1 460 ? -15.365 -6.292 6.605 1.00 70.06 460 PRO A O 1
ATOM 3657 N N . PHE A 1 461 ? -14.173 -4.503 5.992 1.00 81.31 461 PHE A N 1
ATOM 3658 C CA . PHE A 1 461 ? -14.077 -4.773 4.565 1.00 81.31 461 PHE A CA 1
ATOM 3659 C C . PHE A 1 461 ? -12.819 -4.081 4.035 1.00 81.31 461 PHE A C 1
ATOM 3661 O O . PHE A 1 461 ? -12.273 -3.193 4.693 1.00 81.31 461 PHE A O 1
ATOM 3668 N N . CYS A 1 462 ? -12.372 -4.473 2.851 1.00 85.94 462 CYS A N 1
ATOM 3669 C CA . CYS A 1 462 ? -11.209 -3.913 2.189 1.00 85.94 462 CYS A CA 1
ATOM 3670 C C . CYS A 1 462 ? -11.382 -3.972 0.673 1.00 85.94 462 CYS A C 1
ATOM 3672 O O . CYS A 1 462 ? -11.472 -5.059 0.102 1.00 85.94 462 CYS A O 1
ATOM 3674 N N . PHE A 1 463 ? -11.388 -2.798 0.042 1.00 90.62 463 PHE A N 1
ATOM 3675 C CA . PHE A 1 463 ? -11.620 -2.596 -1.389 1.00 90.62 463 PHE A CA 1
ATOM 3676 C C . PHE A 1 463 ? -10.334 -2.170 -2.112 1.00 90.62 463 PHE A C 1
ATOM 3678 O O . PHE A 1 463 ? -10.308 -1.182 -2.840 1.00 90.62 463 PHE A O 1
ATOM 3685 N N . GLN A 1 464 ? -9.246 -2.915 -1.895 1.00 91.69 464 GLN A N 1
ATOM 3686 C CA . GLN A 1 464 ? -7.965 -2.676 -2.569 1.00 91.69 464 GLN A CA 1
ATOM 3687 C C . GLN A 1 464 ? -7.679 -3.713 -3.671 1.00 91.69 464 GLN A C 1
ATOM 3689 O O . GLN A 1 464 ? -8.192 -4.835 -3.675 1.00 91.69 464 GLN A O 1
ATOM 3694 N N . ARG A 1 465 ? -6.797 -3.320 -4.588 1.00 94.25 465 ARG A N 1
ATOM 3695 C CA . ARG A 1 465 ? -6.270 -4.104 -5.712 1.00 94.25 465 ARG A CA 1
ATOM 3696 C C . ARG A 1 465 ? -5.198 -5.120 -5.285 1.00 94.25 465 ARG A C 1
ATOM 3698 O O . ARG A 1 465 ? -4.811 -5.209 -4.119 1.00 94.25 465 ARG A O 1
ATOM 3705 N N . LEU A 1 466 ? -4.704 -5.893 -6.250 1.00 96.12 466 LEU A N 1
ATOM 3706 C CA . LEU A 1 466 ? -3.508 -6.731 -6.139 1.00 96.12 466 LEU A CA 1
ATOM 3707 C C . LEU A 1 466 ? -2.225 -5.876 -6.005 1.00 96.12 466 LEU A C 1
ATOM 3709 O O . LEU A 1 466 ? -2.189 -4.745 -6.498 1.00 96.12 466 LEU A O 1
ATOM 3713 N N . PRO A 1 467 ? -1.159 -6.395 -5.361 1.00 95.19 467 PRO A N 1
ATOM 3714 C CA . PRO A 1 467 ? 0.138 -5.719 -5.288 1.00 95.19 467 PRO A CA 1
ATOM 3715 C C . PRO A 1 467 ? 0.712 -5.359 -6.663 1.00 95.19 467 PRO A C 1
ATOM 3717 O O . PRO A 1 467 ? 0.835 -6.228 -7.520 1.00 95.19 467 PRO A O 1
ATOM 3720 N N . ALA A 1 468 ? 1.149 -4.105 -6.829 1.00 94.69 468 ALA A N 1
ATOM 3721 C CA . ALA A 1 468 ? 1.638 -3.559 -8.103 1.00 94.69 468 ALA A CA 1
ATOM 3722 C C . ALA A 1 468 ? 2.922 -4.221 -8.654 1.00 94.69 468 ALA A C 1
ATOM 3724 O O . ALA A 1 468 ? 3.281 -4.002 -9.807 1.00 94.69 468 ALA A O 1
ATOM 3725 N N . TRP A 1 469 ? 3.630 -5.000 -7.828 1.00 95.31 469 TRP A N 1
ATOM 3726 C CA . TRP A 1 469 ? 4.821 -5.768 -8.207 1.00 95.31 469 TRP A CA 1
ATOM 3727 C C . TRP A 1 469 ? 4.504 -7.184 -8.715 1.00 95.31 469 TRP A C 1
ATOM 3729 O O . TRP A 1 469 ? 5.429 -7.938 -9.012 1.00 95.31 469 TRP A O 1
ATOM 3739 N N . LEU A 1 470 ? 3.233 -7.594 -8.763 1.00 95.44 470 LEU A N 1
ATOM 3740 C CA . LEU A 1 470 ? 2.869 -8.907 -9.286 1.00 95.44 470 LEU A CA 1
ATOM 3741 C C . LEU A 1 470 ? 2.897 -8.918 -10.816 1.00 95.44 470 LEU A C 1
ATOM 3743 O O . LEU A 1 470 ? 2.472 -7.978 -11.486 1.00 95.44 470 LEU A O 1
ATOM 3747 N N . GLU A 1 471 ? 3.348 -10.036 -11.376 1.00 94.38 471 GLU A N 1
ATOM 3748 C CA . GLU A 1 471 ? 3.274 -10.302 -12.807 1.00 94.38 471 GLU A CA 1
ATOM 3749 C C . GLU A 1 471 ? 2.086 -11.238 -13.092 1.00 94.38 471 GLU A C 1
ATOM 3751 O O . GLU A 1 471 ? 1.747 -12.099 -12.277 1.00 94.38 471 GLU A O 1
ATOM 3756 N N . LYS A 1 472 ? 1.414 -11.044 -14.233 1.00 93.81 472 LYS A N 1
ATOM 3757 C CA . LYS A 1 472 ? 0.155 -11.724 -14.547 1.00 93.81 472 LYS A CA 1
ATOM 3758 C C . LYS A 1 472 ? 0.276 -13.247 -14.542 1.00 93.81 472 LYS A C 1
ATOM 3760 O O . LYS A 1 472 ? -0.443 -13.896 -13.793 1.00 93.81 472 LYS A O 1
ATOM 3765 N N . ASP A 1 473 ? 1.107 -13.816 -15.409 1.00 91.12 473 ASP A N 1
ATOM 3766 C CA . ASP A 1 473 ? 1.082 -15.257 -15.704 1.00 91.12 473 ASP A CA 1
ATOM 3767 C C . ASP A 1 473 ? 1.679 -16.108 -14.571 1.00 91.12 473 ASP A C 1
ATOM 3769 O O . ASP A 1 473 ? 1.475 -17.320 -14.515 1.00 91.12 473 ASP A O 1
ATOM 3773 N N . SER A 1 474 ? 2.370 -15.460 -13.634 1.00 91.31 474 SER A N 1
ATOM 3774 C CA . SER A 1 474 ? 2.879 -16.041 -12.391 1.00 91.31 474 SER A CA 1
ATOM 3775 C C . SER A 1 474 ? 1.958 -15.854 -11.172 1.00 91.31 474 SER A C 1
ATOM 3777 O O . SER A 1 474 ? 2.263 -16.384 -10.100 1.00 91.31 474 SER A O 1
ATOM 3779 N N . THR A 1 475 ? 0.829 -15.143 -11.302 1.00 95.06 475 THR A N 1
ATOM 3780 C CA . THR A 1 475 ? -0.092 -14.877 -10.183 1.00 95.06 475 THR A CA 1
ATOM 3781 C C . THR A 1 475 ? -1.254 -15.867 -10.112 1.00 95.06 475 THR A C 1
ATOM 3783 O O . THR A 1 475 ? -1.962 -16.130 -11.088 1.00 95.06 475 THR A O 1
ATOM 3786 N N . GLU A 1 476 ? -1.520 -16.332 -8.893 1.00 96.06 476 GLU A N 1
ATOM 3787 C CA . GLU A 1 476 ? -2.703 -17.112 -8.533 1.00 96.06 476 GLU A CA 1
ATOM 3788 C C . GLU A 1 476 ? -3.484 -16.409 -7.421 1.00 96.06 476 GLU A C 1
ATOM 3790 O O . GLU A 1 476 ? -2.888 -15.824 -6.508 1.00 96.06 476 GLU A O 1
ATOM 3795 N N . ILE A 1 477 ? -4.812 -16.513 -7.477 1.00 97.19 477 ILE A N 1
ATOM 3796 C CA . ILE A 1 477 ? -5.727 -16.051 -6.431 1.00 97.19 477 ILE A CA 1
ATOM 3797 C C . ILE A 1 477 ? -6.499 -17.215 -5.810 1.00 97.19 477 ILE A C 1
ATOM 3799 O O . ILE A 1 477 ? -6.773 -18.223 -6.463 1.00 97.19 477 ILE A O 1
ATOM 3803 N N . LEU A 1 478 ? -6.855 -17.051 -4.540 1.00 96.56 478 LEU A N 1
ATOM 3804 C CA . LEU A 1 478 ? -7.719 -17.938 -3.766 1.00 96.56 478 LEU A CA 1
ATOM 3805 C C . LEU A 1 478 ? -8.884 -17.116 -3.216 1.00 96.56 478 LEU A C 1
ATOM 3807 O O . LEU A 1 478 ? -8.682 -15.972 -2.819 1.00 96.56 478 LEU A O 1
ATOM 3811 N N . ALA A 1 479 ? -10.080 -17.688 -3.164 1.00 95.81 479 ALA A N 1
ATOM 3812 C CA . ALA A 1 479 ? -11.234 -17.086 -2.509 1.00 95.81 479 ALA A CA 1
ATOM 3813 C C . ALA A 1 479 ? -11.790 -18.017 -1.427 1.00 95.81 479 ALA A C 1
ATOM 3815 O O . ALA A 1 479 ? -11.868 -19.224 -1.654 1.00 95.81 479 ALA A O 1
ATOM 3816 N N . GLU A 1 480 ? -12.200 -17.462 -0.285 1.00 92.69 480 GLU A N 1
ATOM 3817 C CA . GLU A 1 480 ? -12.949 -18.157 0.773 1.00 92.69 480 GLU A CA 1
ATOM 3818 C C . GLU A 1 480 ? -14.222 -17.368 1.108 1.00 92.69 480 GLU A C 1
ATOM 3820 O O . GLU A 1 480 ? -14.145 -16.166 1.374 1.00 92.69 480 GLU A O 1
ATOM 3825 N N . ASP A 1 481 ? -15.385 -18.030 1.120 1.00 92.44 481 ASP A N 1
ATOM 3826 C CA . ASP A 1 481 ? -16.660 -17.413 1.519 1.00 92.44 481 ASP A CA 1
ATOM 3827 C C . ASP A 1 481 ? -17.121 -17.770 2.942 1.00 92.44 481 ASP A C 1
ATOM 3829 O O . ASP A 1 481 ? -16.620 -18.679 3.606 1.00 92.44 481 ASP A O 1
ATOM 3833 N N . SER A 1 482 ? -18.162 -17.079 3.411 1.00 88.00 482 SER A N 1
ATOM 3834 C CA . SER A 1 482 ? -18.785 -17.296 4.722 1.00 88.00 482 SER A CA 1
ATOM 3835 C C . SER A 1 482 ? -19.499 -18.650 4.884 1.00 88.00 482 SER A C 1
ATOM 3837 O O . SER A 1 482 ? -20.006 -18.952 5.970 1.00 88.00 482 SER A O 1
ATOM 3839 N N . LYS A 1 483 ? -19.540 -19.493 3.841 1.00 88.88 483 LYS A N 1
ATOM 3840 C CA . LYS A 1 483 ? -19.961 -20.904 3.899 1.00 88.88 483 LYS A CA 1
ATOM 3841 C C . LYS A 1 483 ? -18.784 -21.882 3.837 1.00 88.88 483 LYS A C 1
ATOM 3843 O O . LYS A 1 483 ? -19.017 -23.089 3.917 1.00 88.88 483 LYS A O 1
ATOM 3848 N N . ARG A 1 484 ? -17.544 -21.380 3.807 1.00 86.62 484 ARG A N 1
ATOM 3849 C CA . ARG A 1 484 ? -16.294 -22.140 3.672 1.00 86.62 484 ARG A CA 1
ATOM 3850 C C . ARG A 1 484 ? -16.195 -22.905 2.349 1.00 86.62 484 ARG A C 1
ATOM 3852 O O . ARG A 1 484 ? -15.610 -23.988 2.313 1.00 86.62 484 ARG A O 1
ATOM 3859 N N . ASN A 1 485 ? -16.757 -22.380 1.263 1.00 92.75 485 ASN A N 1
ATOM 3860 C CA . ASN A 1 485 ? -16.282 -22.772 -0.063 1.00 92.75 485 ASN A CA 1
ATOM 3861 C C . ASN A 1 485 ? -14.894 -22.141 -0.272 1.00 92.75 485 ASN A C 1
ATOM 3863 O O . ASN A 1 485 ? -14.662 -21.025 0.194 1.00 92.75 485 ASN A O 1
ATOM 3867 N N . VAL A 1 486 ? -13.978 -22.852 -0.935 1.00 95.00 486 VAL A N 1
ATOM 3868 C CA . VAL A 1 486 ? -12.604 -22.393 -1.197 1.00 95.00 486 VAL A CA 1
ATOM 3869 C C . VAL A 1 486 ? -12.205 -22.737 -2.626 1.00 95.00 486 VAL A C 1
ATOM 3871 O O . VAL A 1 486 ? -12.065 -23.916 -2.971 1.00 95.00 486 VAL A O 1
ATOM 3874 N N . TYR A 1 487 ? -12.027 -21.712 -3.456 1.00 97.38 487 TYR A N 1
ATOM 3875 C CA . TYR A 1 487 ? -11.711 -21.822 -4.886 1.00 97.38 487 TYR A CA 1
ATOM 3876 C C . TYR A 1 487 ? -10.371 -21.152 -5.200 1.00 97.38 487 TYR A C 1
ATOM 3878 O O . TYR A 1 487 ? -9.986 -20.204 -4.516 1.00 97.38 487 TYR A O 1
ATOM 3886 N N . THR A 1 488 ? -9.683 -21.592 -6.256 1.00 97.12 488 THR A N 1
ATOM 3887 C CA . THR A 1 488 ? -8.484 -20.921 -6.779 1.00 97.12 488 THR A CA 1
ATOM 3888 C C . THR A 1 488 ? -8.522 -20.722 -8.290 1.00 97.12 488 THR A C 1
ATOM 3890 O O . THR A 1 488 ? -9.093 -21.525 -9.026 1.00 97.12 488 THR A O 1
ATOM 3893 N N . TRP A 1 489 ? -7.861 -19.663 -8.756 1.00 97.31 489 TRP A N 1
ATOM 3894 C CA . TRP A 1 489 ? -7.674 -19.347 -10.170 1.00 97.31 489 TRP A CA 1
ATOM 3895 C C . TRP A 1 489 ? -6.219 -18.953 -10.427 1.00 97.31 489 TRP A C 1
ATOM 3897 O O . TRP A 1 489 ? -5.629 -18.204 -9.647 1.00 97.31 489 TRP A O 1
ATOM 3907 N N . SER A 1 490 ? -5.669 -19.383 -11.559 1.00 95.75 490 SER A N 1
ATOM 3908 C CA . SER A 1 490 ? -4.377 -18.911 -12.072 1.00 95.75 490 SER A CA 1
ATOM 3909 C C . SER A 1 490 ? -4.638 -17.953 -13.240 1.00 95.75 490 SER A C 1
ATOM 3911 O O . SER A 1 490 ? -5.468 -18.242 -14.110 1.00 95.75 490 SER A O 1
ATOM 3913 N N . PHE A 1 491 ? -3.977 -16.797 -13.274 1.00 95.94 491 PHE A N 1
ATOM 3914 C CA . PHE A 1 491 ? -4.117 -15.860 -14.391 1.00 95.94 491 PHE A CA 1
ATOM 3915 C C . PHE A 1 491 ? -3.339 -16.347 -15.629 1.00 95.94 491 PHE A C 1
ATOM 3917 O O . PHE A 1 491 ? -2.349 -17.060 -15.523 1.00 95.94 491 PHE A O 1
ATOM 3924 N N . ASN A 1 492 ? -3.803 -15.977 -16.829 1.00 89.56 492 ASN A N 1
ATOM 3925 C CA . ASN A 1 492 ? -3.166 -16.376 -18.093 1.00 89.56 492 ASN A CA 1
ATOM 3926 C C . ASN A 1 492 ? -3.359 -15.301 -19.174 1.00 89.56 492 ASN A C 1
ATOM 3928 O O . ASN A 1 492 ? -4.491 -14.919 -19.478 1.00 89.56 492 ASN A O 1
ATOM 3932 N N . ALA A 1 493 ? -2.283 -14.788 -19.770 1.00 85.81 493 ALA A N 1
ATOM 3933 C CA . ALA A 1 493 ? -2.257 -13.766 -20.817 1.00 85.81 493 ALA A CA 1
ATOM 3934 C C . ALA A 1 493 ? -3.102 -14.116 -22.049 1.00 85.81 493 ALA A C 1
ATOM 3936 O O . ALA A 1 493 ? -3.652 -13.205 -22.674 1.00 85.81 493 ALA A O 1
ATOM 3937 N N . SER A 1 494 ? -3.225 -15.409 -22.353 1.00 90.38 494 SER A N 1
ATOM 3938 C CA . SER A 1 494 ? -3.923 -15.955 -23.521 1.00 90.38 494 SER A CA 1
ATOM 3939 C C . SER A 1 494 ? -5.428 -16.136 -23.309 1.00 90.38 494 SER A C 1
ATOM 3941 O O . SER A 1 494 ? -6.164 -16.211 -24.289 1.00 90.38 494 SER A O 1
ATOM 3943 N N . ASN A 1 495 ? -5.906 -16.198 -22.059 1.00 95.69 495 ASN A N 1
ATOM 3944 C CA . ASN A 1 495 ? -7.340 -16.251 -21.767 1.00 95.69 495 ASN A CA 1
ATOM 3945 C C . ASN A 1 495 ? -7.902 -14.806 -21.662 1.00 95.69 495 ASN A C 1
ATOM 3947 O O . ASN A 1 495 ? -7.383 -14.012 -20.865 1.00 95.69 495 ASN A O 1
ATOM 3951 N N . PRO A 1 496 ? -8.930 -14.433 -22.454 1.00 96.19 496 PRO A N 1
ATOM 3952 C CA . PRO A 1 496 ? -9.507 -13.085 -22.459 1.00 96.19 496 PRO A CA 1
ATOM 3953 C C . PRO A 1 496 ? -10.222 -12.727 -21.147 1.00 96.19 496 PRO A C 1
ATOM 3955 O O . PRO A 1 496 ? -10.027 -11.621 -20.644 1.00 96.19 496 PRO A O 1
ATOM 3958 N N . THR A 1 497 ? -10.962 -13.655 -20.544 1.00 97.06 497 THR A N 1
ATOM 3959 C CA . THR A 1 497 ? -11.700 -13.464 -19.285 1.00 97.06 497 THR A CA 1
ATOM 3960 C C . THR A 1 497 ? -10.733 -13.257 -18.118 1.00 97.06 497 THR A C 1
ATOM 3962 O O . THR A 1 497 ? -10.788 -12.235 -17.434 1.00 97.06 497 THR A O 1
ATOM 3965 N N . ALA A 1 498 ? -9.699 -14.097 -18.008 1.00 97.19 498 ALA A N 1
ATOM 3966 C CA . ALA A 1 498 ? -8.585 -13.903 -17.076 1.00 97.19 498 ALA A CA 1
ATOM 3967 C C . ALA A 1 498 ? -7.797 -12.599 -17.335 1.00 97.19 498 ALA A C 1
ATOM 3969 O O . ALA A 1 498 ? -7.125 -12.067 -16.452 1.00 97.19 498 ALA A O 1
ATOM 3970 N N . LYS A 1 499 ? -7.795 -12.078 -18.571 1.00 95.62 499 LYS A N 1
ATOM 3971 C CA . LYS A 1 499 ? -7.162 -10.792 -18.921 1.00 95.62 499 LYS A CA 1
ATOM 3972 C C . LYS A 1 499 ? -8.002 -9.594 -18.495 1.00 95.62 499 LYS A C 1
ATOM 3974 O O . LYS A 1 499 ? -7.407 -8.617 -18.049 1.00 95.62 499 LYS A O 1
ATOM 3979 N N . ALA A 1 500 ? -9.323 -9.671 -18.591 1.00 96.75 500 ALA A N 1
ATOM 3980 C CA . ALA A 1 500 ? -10.211 -8.641 -18.065 1.00 96.75 500 ALA A CA 1
ATOM 3981 C C . ALA A 1 500 ? -10.203 -8.625 -16.530 1.00 96.75 500 ALA A C 1
ATOM 3983 O O . ALA A 1 500 ? -10.015 -7.561 -15.942 1.00 96.75 500 ALA A O 1
ATOM 3984 N N . ALA A 1 501 ? -10.235 -9.800 -15.892 1.00 97.38 501 ALA A N 1
ATOM 3985 C CA . ALA A 1 501 ? -10.089 -9.932 -14.444 1.00 97.38 501 ALA A CA 1
ATOM 3986 C C . ALA A 1 501 ? -8.761 -9.350 -13.926 1.00 97.38 501 ALA A C 1
ATOM 3988 O O . ALA A 1 501 ? -8.772 -8.553 -12.993 1.00 97.38 501 ALA A O 1
ATOM 3989 N N . TRP A 1 502 ? -7.622 -9.653 -14.565 1.00 97.38 502 TRP A N 1
ATOM 3990 C CA . TRP A 1 502 ? -6.344 -8.990 -14.247 1.00 97.38 502 TRP A CA 1
ATOM 3991 C C . TRP A 1 502 ? -6.405 -7.470 -14.477 1.00 97.38 502 TRP A C 1
ATOM 3993 O O . TRP A 1 502 ? -5.874 -6.686 -13.690 1.00 97.38 502 TRP A O 1
ATOM 4003 N N . GLY A 1 503 ? -7.076 -7.052 -15.554 1.00 96.25 503 GLY A N 1
ATOM 4004 C CA . GLY A 1 503 ? -7.340 -5.651 -15.864 1.00 96.25 503 GLY A CA 1
ATOM 4005 C C . GLY A 1 503 ? -7.990 -4.916 -14.694 1.00 96.25 503 GLY A C 1
ATOM 4006 O O . GLY A 1 503 ? -7.476 -3.878 -14.288 1.00 96.25 503 GLY A O 1
ATOM 4007 N N . ALA A 1 504 ? -9.048 -5.479 -14.112 1.00 96.81 504 ALA A N 1
ATOM 4008 C CA . ALA A 1 504 ? -9.707 -4.931 -12.932 1.00 96.81 504 ALA A CA 1
ATOM 4009 C C . ALA A 1 504 ? -8.831 -5.055 -11.671 1.00 96.81 504 ALA A C 1
ATOM 4011 O O . ALA A 1 504 ? -8.437 -4.041 -11.094 1.00 96.81 504 ALA A O 1
ATOM 4012 N N . PHE A 1 505 ? -8.477 -6.285 -11.274 1.00 97.38 505 PHE A N 1
ATOM 4013 C CA . PHE A 1 505 ? -7.825 -6.574 -9.991 1.00 97.38 505 PHE A CA 1
ATOM 4014 C C . PHE A 1 505 ? -6.436 -5.948 -9.829 1.00 97.38 505 PHE A C 1
ATOM 4016 O O . PHE A 1 505 ? -6.039 -5.709 -8.694 1.00 97.38 505 PHE A O 1
ATOM 4023 N N . HIS A 1 506 ? -5.690 -5.691 -10.908 1.00 96.19 506 HIS A N 1
ATOM 4024 C CA . HIS A 1 506 ? -4.339 -5.119 -10.841 1.00 96.19 506 HIS A CA 1
ATOM 4025 C C . HIS A 1 506 ? -4.235 -3.763 -11.556 1.00 96.19 506 HIS A C 1
ATOM 4027 O O . HIS A 1 506 ? -3.777 -2.783 -10.972 1.00 96.19 506 HIS A O 1
ATOM 4033 N N . ASN A 1 507 ? -4.689 -3.671 -12.812 1.00 94.50 507 ASN A N 1
ATOM 4034 C CA . ASN A 1 507 ? -4.479 -2.476 -13.645 1.00 94.50 507 ASN A CA 1
ATOM 4035 C C . ASN A 1 507 ? -5.563 -1.386 -13.475 1.00 94.50 507 ASN A C 1
ATOM 4037 O O . ASN A 1 507 ? -5.531 -0.396 -14.210 1.00 94.50 507 ASN A O 1
ATOM 4041 N N . HIS A 1 508 ? -6.522 -1.570 -12.558 1.00 95.00 508 HIS A N 1
ATOM 4042 C CA . HIS A 1 508 ? -7.680 -0.691 -12.338 1.00 95.00 508 HIS A CA 1
ATOM 4043 C C . HIS A 1 508 ? -8.433 -0.329 -13.636 1.00 95.00 508 HIS A C 1
ATOM 4045 O O . HIS A 1 508 ? -8.767 0.824 -13.909 1.00 95.00 508 HIS A O 1
ATOM 4051 N N . LYS A 1 509 ? -8.638 -1.325 -14.503 1.00 94.69 509 LYS A N 1
ATOM 4052 C CA . LYS A 1 509 ? -9.201 -1.153 -15.844 1.00 94.69 509 LYS A CA 1
ATOM 4053 C C . LYS A 1 509 ? -10.623 -1.691 -15.924 1.00 94.69 509 LYS A C 1
ATOM 4055 O O . LYS A 1 509 ? -10.844 -2.899 -15.856 1.00 94.69 509 LYS A O 1
ATOM 4060 N N . GLU A 1 510 ? -11.566 -0.781 -16.135 1.00 95.06 510 GLU A N 1
ATOM 4061 C CA . GLU A 1 510 ? -12.978 -1.094 -16.359 1.00 95.06 510 GLU A CA 1
ATOM 4062 C C . GLU A 1 510 ? -13.194 -2.036 -17.549 1.00 95.06 510 GLU A C 1
ATOM 4064 O O . GLU A 1 510 ? -12.516 -1.958 -18.578 1.00 95.06 510 GLU A O 1
ATOM 4069 N N . THR A 1 511 ? -14.177 -2.922 -17.398 1.00 95.81 511 THR A N 1
ATOM 4070 C CA . THR A 1 511 ? -14.659 -3.831 -18.440 1.00 95.81 511 THR A CA 1
ATOM 4071 C C . THR A 1 511 ? -16.172 -3.683 -18.535 1.00 95.81 511 THR A C 1
ATOM 4073 O O . THR A 1 511 ? -16.914 -4.148 -17.666 1.00 95.81 511 THR A O 1
ATOM 4076 N N . ALA A 1 512 ? -16.636 -3.012 -19.589 1.00 92.81 512 ALA A N 1
ATOM 4077 C CA . ALA A 1 512 ? -18.059 -2.835 -19.854 1.00 92.81 512 ALA A CA 1
ATOM 4078 C C . ALA A 1 512 ? -18.756 -4.190 -20.075 1.00 92.81 512 ALA A C 1
ATOM 4080 O O . ALA A 1 512 ? -18.180 -5.092 -20.683 1.00 92.81 512 ALA A O 1
ATOM 4081 N N . ALA A 1 513 ? -20.001 -4.324 -19.615 1.00 87.69 513 ALA A N 1
ATOM 4082 C CA . ALA A 1 513 ? -20.788 -5.538 -19.839 1.00 87.69 513 ALA A CA 1
ATOM 4083 C C . ALA A 1 513 ? -20.945 -5.826 -21.341 1.00 87.69 513 ALA A C 1
ATOM 4085 O O . ALA A 1 513 ? -21.111 -4.900 -22.141 1.00 87.69 513 ALA A O 1
ATOM 4086 N N . GLY A 1 514 ? -20.867 -7.102 -21.718 1.00 89.75 514 GLY A N 1
ATOM 4087 C CA . GLY A 1 514 ? -20.854 -7.537 -23.115 1.00 89.75 514 GLY A CA 1
ATOM 4088 C C . GLY A 1 514 ? -19.507 -7.372 -23.834 1.00 89.75 514 GLY A C 1
ATOM 4089 O O . GLY A 1 514 ? -19.384 -7.819 -24.971 1.00 89.75 514 GLY A O 1
ATOM 4090 N N . ALA A 1 515 ? -18.487 -6.754 -23.219 1.00 94.81 515 ALA A N 1
ATOM 4091 C CA . ALA A 1 515 ? -17.138 -6.692 -23.799 1.00 94.81 515 ALA A CA 1
ATOM 4092 C C . ALA A 1 515 ? -16.356 -8.007 -23.616 1.00 94.81 515 ALA A C 1
ATOM 4094 O O . ALA A 1 515 ? -15.481 -8.320 -24.424 1.00 94.81 515 ALA A O 1
ATOM 4095 N N . VAL A 1 516 ? -16.678 -8.760 -22.561 1.00 96.19 516 VAL A N 1
ATOM 4096 C CA . VAL A 1 516 ? -16.220 -10.129 -22.295 1.00 96.19 516 VAL A CA 1
ATOM 4097 C C . VAL A 1 516 ? -17.450 -10.928 -21.873 1.00 96.19 516 VAL A C 1
ATOM 4099 O O . VAL A 1 516 ? -17.833 -10.920 -20.707 1.00 96.19 516 VAL A O 1
ATOM 4102 N N . LEU A 1 517 ? -18.079 -11.539 -22.873 1.00 95.62 517 LEU A N 1
ATOM 4103 C CA . LEU A 1 517 ? -19.296 -12.344 -22.795 1.00 95.62 517 LEU A CA 1
ATOM 4104 C C . LEU A 1 517 ? -19.081 -13.604 -23.645 1.00 95.62 517 LEU A C 1
ATOM 4106 O O . LEU A 1 517 ? -18.534 -13.475 -24.749 1.00 95.62 517 LEU A O 1
ATOM 4110 N N . ASP A 1 518 ? -19.463 -14.780 -23.147 1.00 94.56 518 ASP A N 1
ATOM 4111 C CA . ASP A 1 518 ? -19.342 -16.081 -23.832 1.00 94.56 518 ASP A CA 1
ATOM 4112 C C . ASP A 1 518 ? -17.923 -16.336 -24.412 1.00 94.56 518 ASP A C 1
ATOM 4114 O O . ASP A 1 518 ? -17.755 -16.705 -25.582 1.00 94.56 518 ASP A O 1
ATOM 4118 N N . GLN A 1 519 ? -16.863 -16.013 -23.656 1.00 96.25 519 GLN A N 1
ATOM 4119 C CA . GLN A 1 519 ? -15.469 -16.125 -24.122 1.00 96.25 519 GLN A CA 1
ATOM 4120 C C . GLN A 1 519 ? -14.837 -17.491 -23.771 1.00 96.25 519 GLN A C 1
ATOM 4122 O O . GLN A 1 519 ? -15.500 -18.521 -23.765 1.00 96.25 519 GLN A O 1
ATOM 4127 N N . SER A 1 520 ? -13.519 -17.557 -23.542 1.00 95.44 520 SER A N 1
ATOM 4128 C CA . SER A 1 520 ? -12.873 -18.792 -23.076 1.00 95.44 520 SER A CA 1
ATOM 4129 C C . SER A 1 520 ? -13.030 -18.918 -21.554 1.00 95.44 520 SER A C 1
ATOM 4131 O O . SER A 1 520 ? -12.486 -18.058 -20.853 1.00 95.44 520 SER A O 1
ATOM 4133 N N . PRO A 1 521 ? -13.643 -19.992 -21.017 1.00 94.88 521 PRO A N 1
ATOM 4134 C CA . PRO A 1 521 ? -13.876 -20.134 -19.580 1.00 94.88 521 PRO A CA 1
ATOM 4135 C C . PRO A 1 521 ? -12.619 -19.972 -18.725 1.00 94.88 521 PRO A C 1
ATOM 4137 O O . PRO A 1 521 ? -11.559 -20.537 -19.014 1.00 94.88 521 PRO A O 1
ATOM 4140 N N . TRP A 1 522 ? -12.750 -19.208 -17.643 1.00 96.75 522 TRP A N 1
ATOM 4141 C CA . TRP A 1 522 ? -11.760 -19.046 -16.581 1.00 96.75 522 TRP A CA 1
ATOM 4142 C C . TRP A 1 522 ? -12.294 -19.662 -15.280 1.00 96.75 522 TRP A C 1
ATOM 4144 O O . TRP A 1 522 ? -12.413 -19.018 -14.240 1.00 96.75 522 TRP A O 1
ATOM 4154 N N . ASN A 1 523 ? -12.648 -20.945 -15.369 1.00 96.19 523 ASN A N 1
ATOM 4155 C CA . ASN A 1 523 ? -13.249 -21.697 -14.270 1.00 96.19 523 ASN A CA 1
ATOM 4156 C C . ASN A 1 523 ? -12.282 -21.871 -13.082 1.00 96.19 523 ASN A C 1
ATOM 4158 O O . ASN A 1 523 ? -11.096 -22.144 -13.299 1.00 96.19 523 ASN A O 1
ATOM 4162 N N . PRO A 1 524 ? -12.782 -21.802 -11.833 1.00 96.50 524 PRO A N 1
ATOM 4163 C CA . PRO A 1 524 ? -11.989 -22.106 -10.650 1.00 96.50 524 PRO A CA 1
ATOM 4164 C C . PRO A 1 524 ? -11.592 -23.581 -10.569 1.00 96.50 524 PRO A C 1
ATOM 4166 O O . PRO A 1 524 ? -12.365 -24.484 -10.898 1.00 96.50 524 PRO A O 1
ATOM 4169 N N . ASN A 1 525 ? -10.429 -23.829 -9.975 1.00 95.88 525 ASN A N 1
ATOM 4170 C CA . ASN A 1 525 ? -10.143 -25.093 -9.316 1.00 95.88 525 ASN A CA 1
ATOM 4171 C C . ASN A 1 525 ? -10.773 -25.080 -7.912 1.00 95.88 525 ASN A C 1
ATOM 4173 O O . ASN A 1 525 ? -10.499 -24.189 -7.107 1.00 95.88 525 ASN A O 1
ATOM 4177 N N . VAL A 1 526 ? -11.619 -26.061 -7.600 1.00 96.31 526 VAL A N 1
ATOM 4178 C CA . VAL A 1 526 ? -12.331 -26.122 -6.313 1.00 96.31 526 VAL A CA 1
ATOM 4179 C C . VAL A 1 526 ? -11.542 -26.957 -5.313 1.00 96.31 526 VAL A C 1
ATOM 4181 O O . VAL A 1 526 ? -11.378 -28.163 -5.493 1.00 96.31 526 VAL A O 1
ATOM 4184 N N . LEU A 1 527 ? -11.088 -26.320 -4.233 1.00 93.31 527 LEU A N 1
ATOM 4185 C CA . LEU A 1 527 ? -10.377 -26.981 -3.136 1.00 93.31 527 LEU A CA 1
ATOM 4186 C C . LEU A 1 527 ? -11.334 -27.427 -2.022 1.00 93.31 527 LEU A C 1
ATOM 4188 O O . LEU A 1 527 ? -11.115 -28.464 -1.398 1.00 93.31 527 LEU A O 1
ATOM 4192 N N . GLN A 1 528 ? -12.410 -26.670 -1.794 1.00 92.81 528 GLN A N 1
ATOM 4193 C CA . GLN A 1 528 ? -13.478 -27.004 -0.852 1.00 92.81 528 GLN A CA 1
ATOM 4194 C C . GLN A 1 528 ? -14.822 -26.460 -1.354 1.00 92.81 528 GLN A C 1
ATOM 4196 O O . GLN A 1 528 ? -14.883 -25.357 -1.889 1.00 92.81 528 GLN A O 1
ATOM 4201 N N . GLY A 1 529 ? -15.909 -27.212 -1.163 1.00 92.56 529 GLY A N 1
ATOM 4202 C CA . GLY A 1 529 ? -17.249 -26.831 -1.623 1.00 92.56 529 GLY A CA 1
ATOM 4203 C C . GLY A 1 529 ? -17.749 -27.699 -2.778 1.00 92.56 529 GLY A C 1
ATOM 4204 O O . GLY A 1 529 ? -17.535 -28.913 -2.788 1.00 92.56 529 GLY A O 1
ATOM 4205 N N . LYS A 1 530 ? -18.448 -27.085 -3.734 1.00 93.19 530 LYS A N 1
ATOM 4206 C CA . LYS A 1 530 ? -18.956 -27.717 -4.964 1.00 93.19 530 LYS A CA 1
ATOM 4207 C C . LYS A 1 530 ? -18.424 -26.977 -6.189 1.00 93.19 530 LYS A C 1
ATOM 4209 O O . LYS A 1 530 ? -18.031 -25.828 -6.077 1.00 93.19 530 LYS A O 1
ATOM 4214 N N . SER A 1 531 ? -18.427 -27.627 -7.349 1.00 92.00 531 SER A N 1
ATOM 4215 C CA . SER A 1 531 ? -18.127 -26.958 -8.621 1.00 92.00 531 SER A CA 1
ATOM 4216 C C . SER A 1 531 ? -19.213 -25.938 -8.993 1.00 92.00 531 SER A C 1
ATOM 4218 O O . SER A 1 531 ? -20.382 -26.183 -8.671 1.00 92.00 531 SER A O 1
ATOM 4220 N N . PRO A 1 532 ? -18.860 -24.845 -9.698 1.00 90.62 532 PRO A N 1
ATOM 4221 C CA . PRO A 1 532 ? -19.829 -23.953 -10.335 1.00 90.62 532 PRO A CA 1
ATOM 4222 C C . PRO A 1 532 ? -20.785 -24.718 -11.258 1.00 90.62 532 PRO A C 1
ATOM 4224 O O . PRO A 1 532 ? -20.456 -25.796 -11.757 1.00 90.62 532 PRO A O 1
ATOM 4227 N N . VAL A 1 533 ? -21.987 -24.172 -11.453 1.00 88.19 533 VAL A N 1
ATOM 4228 C CA . VAL A 1 533 ? -23.043 -24.812 -12.261 1.00 88.19 533 VAL A CA 1
ATOM 4229 C C . VAL A 1 533 ? -22.907 -24.473 -13.749 1.00 88.19 533 VAL A C 1
ATOM 4231 O O . VAL A 1 533 ? -23.273 -25.296 -14.586 1.00 88.19 533 VAL A O 1
ATOM 4234 N N . ALA A 1 534 ? -22.361 -23.296 -14.057 1.00 90.50 534 ALA A N 1
ATOM 4235 C CA . ALA A 1 534 ? -22.086 -22.807 -15.402 1.00 90.50 534 ALA A CA 1
ATOM 4236 C C . ALA A 1 534 ? -20.592 -22.483 -15.569 1.00 90.50 534 ALA A C 1
ATOM 4238 O O . ALA A 1 534 ? -19.858 -22.356 -14.581 1.00 90.50 534 ALA A O 1
ATOM 4239 N N . ASP A 1 535 ? -20.148 -22.374 -16.821 1.00 94.62 535 ASP A N 1
ATOM 4240 C CA . ASP A 1 535 ? -18.806 -21.893 -17.143 1.00 94.62 535 ASP A CA 1
ATOM 4241 C C . ASP A 1 535 ? -18.646 -20.422 -16.716 1.00 94.62 535 ASP A C 1
ATOM 4243 O O . ASP A 1 535 ? -19.615 -19.694 -16.562 1.00 94.62 535 ASP A O 1
ATOM 4247 N N . GLN A 1 536 ? -17.419 -20.005 -16.425 1.00 94.69 536 GLN A N 1
ATOM 4248 C CA . GLN A 1 536 ? -17.084 -18.667 -15.933 1.00 94.69 536 GLN A CA 1
ATOM 4249 C C . GLN A 1 536 ? -16.280 -17.946 -17.015 1.00 94.69 536 GLN A C 1
ATOM 4251 O O . GLN A 1 536 ? -15.065 -17.752 -16.903 1.00 94.69 536 GLN A O 1
ATOM 4256 N N . ASP A 1 537 ? -16.935 -17.684 -18.140 1.00 95.19 537 ASP A N 1
ATOM 4257 C CA . ASP A 1 537 ? -16.361 -17.109 -19.355 1.00 95.19 537 ASP A CA 1
ATOM 4258 C C . ASP A 1 537 ? -16.725 -15.633 -19.567 1.00 95.19 537 ASP A C 1
ATOM 4260 O O . ASP A 1 537 ? -16.072 -14.963 -20.379 1.00 95.19 537 ASP A O 1
ATOM 4264 N N . SER A 1 538 ? -17.652 -15.099 -18.775 1.00 95.88 538 SER A N 1
ATOM 4265 C CA . SER A 1 538 ? -18.125 -13.719 -18.834 1.00 95.88 538 SER A CA 1
ATOM 4266 C C . SER A 1 538 ? -17.583 -12.886 -17.665 1.00 95.88 538 SER A C 1
ATOM 4268 O O . SER A 1 538 ? -17.444 -13.356 -16.538 1.00 95.88 538 SER A O 1
ATOM 4270 N N . PHE A 1 539 ? -17.187 -11.636 -17.938 1.00 96.25 539 PHE A N 1
ATOM 4271 C CA . PHE A 1 539 ? -16.613 -10.747 -16.918 1.00 96.25 539 PHE A CA 1
ATOM 4272 C C . PHE A 1 539 ? -16.977 -9.277 -17.140 1.00 96.25 539 PHE A C 1
ATOM 4274 O O . PHE A 1 539 ? -16.816 -8.741 -18.239 1.00 96.25 539 PHE A O 1
ATOM 4281 N N . THR A 1 540 ? -17.366 -8.581 -16.071 1.00 95.06 540 THR A N 1
ATOM 4282 C CA . THR A 1 540 ? -17.562 -7.126 -16.087 1.00 95.06 540 THR A CA 1
ATOM 4283 C C . THR A 1 540 ? -17.043 -6.461 -14.811 1.00 95.06 540 THR A C 1
ATOM 4285 O O . THR A 1 540 ? -17.098 -7.017 -13.719 1.00 95.06 540 THR A O 1
ATOM 4288 N N . TYR A 1 541 ? -16.531 -5.239 -14.961 1.00 95.81 541 TYR A N 1
ATOM 4289 C CA . TYR A 1 541 ? -16.149 -4.351 -13.868 1.00 95.81 541 TYR A CA 1
ATOM 4290 C C . TYR A 1 541 ? -16.545 -2.926 -14.262 1.00 95.81 541 TYR A C 1
ATOM 4292 O O . TYR A 1 541 ? -15.936 -2.348 -15.170 1.00 95.81 541 TYR A O 1
ATOM 4300 N N . ARG A 1 542 ? -17.633 -2.412 -13.671 1.00 92.25 542 ARG A N 1
ATOM 4301 C CA . ARG A 1 542 ? -18.315 -1.186 -14.125 1.00 92.25 542 ARG A CA 1
ATOM 4302 C C . ARG A 1 542 ? -19.152 -0.502 -13.044 1.00 92.25 542 ARG A C 1
ATOM 4304 O O . ARG A 1 542 ? -19.627 -1.140 -12.107 1.00 92.25 542 ARG A O 1
ATOM 4311 N N . SER A 1 543 ? -19.419 0.784 -13.246 1.00 88.44 543 SER A N 1
ATOM 4312 C CA . SER A 1 543 ? -20.320 1.606 -12.433 1.00 88.44 543 SER A CA 1
ATOM 4313 C C . SER A 1 543 ? -21.783 1.203 -12.637 1.00 88.44 543 SER A C 1
ATOM 4315 O O . SER A 1 543 ? -22.296 1.257 -13.757 1.00 88.44 543 SER A O 1
ATOM 4317 N N . THR A 1 544 ? -22.495 0.798 -11.584 1.00 79.69 544 THR A N 1
ATOM 4318 C CA . THR A 1 544 ? -23.947 0.520 -11.616 1.00 79.69 544 THR A CA 1
ATOM 4319 C C . THR A 1 544 ? -24.561 0.762 -10.229 1.00 79.69 544 THR A C 1
ATOM 4321 O O . THR A 1 544 ? -23.930 0.514 -9.210 1.00 79.69 544 THR A O 1
ATOM 4324 N N . ASN A 1 545 ? -25.777 1.319 -10.151 1.00 77.06 545 ASN A N 1
ATOM 4325 C CA . ASN A 1 545 ? -26.482 1.601 -8.882 1.00 77.06 545 ASN A CA 1
ATOM 4326 C C . ASN A 1 545 ? -25.681 2.425 -7.835 1.00 77.06 545 ASN A C 1
ATOM 4328 O O . ASN A 1 545 ? -25.926 2.334 -6.627 1.00 77.06 545 ASN A O 1
ATOM 4332 N N . GLY A 1 546 ? -24.743 3.264 -8.299 1.00 79.62 546 GLY A N 1
ATOM 4333 C CA . GLY A 1 546 ? -23.866 4.095 -7.461 1.00 79.62 546 GLY A CA 1
ATOM 4334 C C . GLY A 1 546 ? -22.672 3.356 -6.844 1.00 79.62 546 GLY A C 1
ATOM 4335 O O . GLY A 1 546 ? -22.082 3.865 -5.891 1.00 79.62 546 GLY A O 1
ATOM 4336 N N . VAL A 1 547 ? -22.345 2.165 -7.353 1.00 86.12 547 VAL A N 1
ATOM 4337 C CA . VAL A 1 547 ? -21.210 1.338 -6.926 1.00 86.12 547 VAL A CA 1
ATOM 4338 C C . VAL A 1 547 ? -20.467 0.830 -8.164 1.00 86.12 547 VAL A C 1
ATOM 4340 O O . VAL A 1 547 ? -21.097 0.268 -9.067 1.00 86.12 547 VAL A O 1
ATOM 4343 N N . LYS A 1 548 ? -19.139 0.959 -8.220 1.00 91.25 548 LYS A N 1
ATOM 4344 C CA . LYS A 1 548 ? -18.353 0.226 -9.216 1.00 91.25 548 LYS A CA 1
ATOM 4345 C C . LYS A 1 548 ? -18.197 -1.209 -8.750 1.00 91.25 548 LYS A C 1
ATOM 4347 O O . LYS A 1 548 ? -17.602 -1.461 -7.707 1.00 91.25 548 LYS A O 1
ATOM 4352 N N . SER A 1 549 ? -18.804 -2.123 -9.494 1.00 92.12 549 SER A N 1
ATOM 4353 C CA . SER A 1 549 ? -19.022 -3.512 -9.087 1.00 92.12 549 SER A CA 1
ATOM 4354 C C . SER A 1 549 ? -18.336 -4.462 -10.064 1.00 92.12 549 SER A C 1
ATOM 4356 O O . SER A 1 549 ? -18.189 -4.131 -11.244 1.00 92.12 549 SER A O 1
ATOM 4358 N N . LEU A 1 550 ? -17.910 -5.624 -9.572 1.00 94.12 550 LEU A N 1
ATOM 4359 C CA . LEU A 1 550 ? -17.218 -6.667 -10.335 1.00 94.12 550 LEU A CA 1
ATOM 4360 C C . LEU A 1 550 ? -18.059 -7.945 -10.351 1.00 94.12 550 LEU A C 1
ATOM 4362 O O . LEU A 1 550 ? -18.583 -8.341 -9.310 1.00 94.12 550 LEU A O 1
ATOM 4366 N N . LEU A 1 551 ? -18.145 -8.593 -11.512 1.00 94.06 551 LEU A N 1
ATOM 4367 C CA . LEU A 1 551 ? -18.826 -9.871 -11.710 1.00 94.06 551 LEU A CA 1
ATOM 4368 C C . LEU A 1 551 ? -17.988 -10.793 -12.619 1.00 94.06 551 LEU A C 1
ATOM 4370 O O . LEU A 1 551 ? -17.495 -10.352 -13.660 1.00 94.06 551 LEU A O 1
ATOM 4374 N N . LEU A 1 552 ? -17.843 -12.053 -12.200 1.00 95.12 552 LEU A N 1
ATOM 4375 C CA . LEU A 1 552 ? -17.351 -13.203 -12.967 1.00 95.12 552 LEU A CA 1
ATOM 4376 C C . LEU A 1 552 ? -18.430 -14.294 -12.929 1.00 95.12 552 LEU A C 1
ATOM 4378 O O . LEU A 1 552 ? -18.784 -14.763 -11.840 1.00 95.12 552 LEU A O 1
ATOM 4382 N N . ASP A 1 553 ? -18.938 -14.649 -14.105 1.00 92.69 553 ASP A N 1
ATOM 4383 C CA . ASP A 1 553 ? -20.173 -15.412 -14.301 1.00 92.69 553 ASP A CA 1
ATOM 4384 C C . ASP A 1 553 ? -20.259 -16.025 -15.719 1.00 92.69 553 ASP A C 1
ATOM 4386 O O . ASP A 1 553 ? -19.252 -16.056 -16.434 1.00 92.69 553 ASP A O 1
ATOM 4390 N N . ASP A 1 554 ? -21.442 -16.511 -16.119 1.00 91.00 554 ASP A N 1
ATOM 4391 C CA . ASP A 1 554 ? -21.716 -17.045 -17.460 1.00 91.00 554 ASP A CA 1
ATOM 4392 C C . ASP A 1 554 ? -22.281 -16.020 -18.464 1.00 91.00 554 ASP A C 1
ATOM 4394 O O . ASP A 1 554 ? -21.908 -16.093 -19.630 1.00 91.00 554 ASP A O 1
ATOM 4398 N N . ASP A 1 555 ? -23.102 -15.027 -18.081 1.00 89.81 555 ASP A N 1
ATOM 4399 C CA . ASP A 1 555 ? -23.818 -14.169 -19.063 1.00 89.81 555 ASP A CA 1
ATOM 4400 C C . ASP A 1 555 ? -23.802 -12.636 -18.809 1.00 89.81 555 ASP A C 1
ATOM 4402 O O . ASP A 1 555 ? -24.512 -11.866 -19.465 1.00 89.81 555 ASP A O 1
ATOM 4406 N N . ASN A 1 556 ? -22.942 -12.163 -17.904 1.00 86.81 556 ASN A N 1
ATOM 4407 C CA . ASN A 1 556 ? -22.953 -10.828 -17.285 1.00 86.81 556 ASN A CA 1
ATOM 4408 C C . ASN A 1 556 ? -24.256 -10.475 -16.523 1.00 86.81 556 ASN A C 1
ATOM 4410 O O . ASN A 1 556 ? -24.649 -9.298 -16.477 1.00 86.81 556 ASN A O 1
ATOM 4414 N N . CYS A 1 557 ? -24.896 -11.456 -15.880 1.00 83.50 557 CYS A N 1
ATOM 4415 C CA . CYS A 1 557 ? -26.034 -11.287 -14.977 1.00 83.50 557 CYS A CA 1
ATOM 4416 C C . CYS A 1 557 ? -25.780 -11.896 -13.584 1.00 83.50 557 CYS A C 1
ATOM 4418 O O . CYS A 1 557 ? -24.942 -12.760 -13.373 1.00 83.50 557 CYS A O 1
ATOM 4420 N N . ASP A 1 558 ? -26.523 -11.436 -12.575 1.00 74.88 558 ASP A N 1
ATOM 4421 C CA . ASP A 1 558 ? -26.237 -11.703 -11.155 1.00 74.88 558 ASP A CA 1
ATOM 4422 C C . ASP A 1 558 ? -26.613 -13.132 -10.669 1.00 74.88 558 ASP A C 1
ATOM 4424 O O . ASP A 1 558 ? -27.008 -13.304 -9.515 1.00 74.88 558 ASP A O 1
ATOM 4428 N N . CYS A 1 559 ? -26.561 -14.157 -11.527 1.00 82.50 559 CYS A N 1
ATOM 4429 C CA . CYS A 1 559 ? -26.797 -15.558 -11.158 1.00 82.50 559 CYS A CA 1
ATOM 4430 C C . CYS A 1 559 ? -25.630 -16.452 -11.596 1.00 82.50 559 CYS A C 1
ATOM 4432 O O . CYS A 1 559 ? -24.870 -16.091 -12.477 1.00 82.50 559 CYS A O 1
ATOM 4434 N N . LEU A 1 560 ? -25.468 -17.608 -10.937 1.00 87.38 560 LEU A N 1
ATOM 4435 C CA . LEU A 1 560 ? -24.422 -18.614 -11.200 1.00 87.38 560 LEU A CA 1
ATOM 4436 C C . LEU A 1 560 ? -22.977 -18.071 -11.170 1.00 87.38 560 LEU A C 1
ATOM 4438 O O . LEU A 1 560 ? -22.043 -18.760 -11.589 1.00 87.38 560 LEU A O 1
ATOM 4442 N N . SER A 1 561 ? -22.799 -16.877 -10.600 1.00 89.62 561 SER A N 1
ATOM 4443 C CA . SER A 1 561 ? -21.509 -16.227 -10.421 1.00 89.62 561 SER A CA 1
ATOM 4444 C C . SER A 1 561 ? -20.595 -17.036 -9.505 1.00 89.62 561 SER A C 1
ATOM 4446 O O . SER A 1 561 ? -21.045 -17.769 -8.618 1.00 89.62 561 SER A O 1
ATOM 4448 N N . THR A 1 562 ? -19.288 -16.874 -9.696 1.00 92.75 562 THR A N 1
ATOM 4449 C CA . THR A 1 562 ? -18.286 -17.348 -8.730 1.00 92.75 562 THR A CA 1
ATOM 4450 C C . THR A 1 562 ? -17.557 -16.215 -8.031 1.00 92.75 562 THR A C 1
ATOM 4452 O O . THR A 1 562 ? -16.980 -16.443 -6.972 1.00 92.75 562 THR A O 1
ATOM 4455 N N . ILE A 1 563 ? -17.589 -14.997 -8.579 1.00 94.12 563 ILE A N 1
ATOM 4456 C CA . ILE A 1 563 ? -17.129 -13.789 -7.891 1.00 94.12 563 ILE A CA 1
ATOM 4457 C C . ILE A 1 563 ? -18.087 -12.646 -8.233 1.00 94.12 563 ILE A C 1
ATOM 4459 O O . ILE A 1 563 ? -18.097 -12.170 -9.365 1.00 94.12 563 ILE A O 1
ATOM 4463 N N . GLN A 1 564 ? -18.828 -12.156 -7.240 1.00 92.62 564 GLN A N 1
ATOM 4464 C CA . GLN A 1 564 ? -19.636 -10.943 -7.357 1.00 92.62 564 GLN A CA 1
ATOM 4465 C C . GLN A 1 564 ? -19.349 -10.009 -6.180 1.00 92.62 564 GLN A C 1
ATOM 4467 O O . GLN A 1 564 ? -19.581 -10.359 -5.019 1.00 92.62 564 GLN A O 1
ATOM 4472 N N . LEU A 1 565 ? -18.837 -8.818 -6.492 1.00 93.06 565 LEU A N 1
ATOM 4473 C CA . LEU A 1 565 ? -18.412 -7.804 -5.530 1.00 93.06 565 LEU A CA 1
ATOM 4474 C C . LEU A 1 565 ? -19.182 -6.505 -5.791 1.00 93.06 565 LEU A C 1
ATOM 4476 O O . LEU A 1 565 ? -19.055 -5.918 -6.867 1.00 93.06 565 LEU A O 1
ATOM 4480 N N . GLY A 1 566 ? -19.920 -6.012 -4.795 1.00 90.00 566 GLY A N 1
ATOM 4481 C CA . GLY A 1 566 ? -20.565 -4.702 -4.845 1.00 90.00 566 GLY A CA 1
ATOM 4482 C C . GLY A 1 566 ? -22.082 -4.771 -4.982 1.00 90.00 566 GLY A C 1
ATOM 4483 O O . GLY A 1 566 ? -22.755 -5.383 -4.154 1.00 90.00 566 GLY A O 1
ATOM 4484 N N . ALA A 1 567 ? -22.635 -4.070 -5.969 1.00 87.31 567 ALA A N 1
ATOM 4485 C CA . ALA A 1 567 ? -24.068 -4.041 -6.244 1.00 87.31 567 ALA A CA 1
ATOM 4486 C C . ALA A 1 567 ? -24.471 -5.057 -7.325 1.00 87.31 567 ALA A C 1
ATOM 4488 O O . ALA A 1 567 ? -23.638 -5.506 -8.110 1.00 87.31 567 ALA A O 1
ATOM 4489 N N . THR A 1 568 ? -25.771 -5.357 -7.404 1.00 84.38 568 THR A N 1
ATOM 4490 C CA . THR A 1 568 ? -26.375 -5.998 -8.589 1.00 84.38 568 THR A CA 1
ATOM 4491 C C . THR A 1 568 ? -26.009 -5.217 -9.859 1.00 84.38 568 THR A C 1
ATOM 4493 O O . THR A 1 568 ? -26.153 -3.987 -9.905 1.00 84.38 568 THR A O 1
ATOM 4496 N N . VAL A 1 569 ? -25.513 -5.928 -10.877 1.00 79.31 569 VAL A N 1
ATOM 4497 C CA . VAL A 1 569 ? -25.130 -5.363 -12.180 1.00 79.31 569 VAL A CA 1
ATOM 4498 C C . VAL A 1 569 ? -26.116 -5.702 -13.296 1.00 79.31 569 VAL A C 1
ATOM 4500 O O . VAL A 1 569 ? -25.986 -5.140 -14.385 1.00 79.31 569 VAL A O 1
ATOM 4503 N N . CYS A 1 570 ? -27.101 -6.570 -13.064 1.00 74.56 570 CYS A N 1
ATOM 4504 C CA . CYS A 1 570 ? -28.082 -6.960 -14.072 1.00 74.56 570 CYS A CA 1
ATOM 4505 C C . CYS A 1 570 ? -29.324 -6.037 -14.107 1.00 74.56 570 CYS A C 1
ATOM 4507 O O . CYS A 1 570 ? -29.478 -5.099 -13.325 1.00 74.56 570 CYS A O 1
ATOM 4509 N N . GLY A 1 571 ? -30.186 -6.236 -15.111 1.00 58.72 571 GLY A N 1
ATOM 4510 C CA . GLY A 1 571 ? -31.298 -5.337 -15.443 1.00 58.72 571 GLY A CA 1
ATOM 4511 C C . GLY A 1 571 ? -32.463 -5.311 -14.438 1.00 58.72 571 GLY A C 1
ATOM 4512 O O . GLY A 1 571 ? -32.473 -6.000 -13.424 1.00 58.72 571 GLY A O 1
ATOM 4513 N N . SER A 1 572 ? -33.500 -4.531 -14.766 1.00 51.41 572 SER A N 1
ATOM 4514 C CA . SER A 1 572 ? -34.608 -4.089 -13.891 1.00 51.41 572 SER A CA 1
ATOM 4515 C C . SER A 1 572 ? -35.579 -5.165 -13.350 1.00 51.41 572 SER A C 1
ATOM 4517 O O . SER A 1 572 ? -36.742 -4.854 -13.089 1.00 51.41 572 SER A O 1
ATOM 4519 N N . GLN A 1 573 ? -35.159 -6.425 -13.249 1.00 52.47 573 GLN A N 1
ATOM 4520 C CA . GLN A 1 573 ? -35.929 -7.539 -12.683 1.00 52.47 573 GLN A CA 1
ATOM 4521 C C . GLN A 1 573 ? -35.469 -7.933 -11.268 1.00 52.47 573 GLN A C 1
ATOM 4523 O O . GLN A 1 573 ? -36.190 -8.652 -10.579 1.00 52.47 573 GLN A O 1
ATOM 4528 N N . LEU A 1 574 ? -34.302 -7.451 -10.834 1.00 60.97 574 LEU A N 1
ATOM 4529 C CA . LEU A 1 574 ? -33.704 -7.716 -9.524 1.00 60.97 574 LEU A CA 1
ATOM 4530 C C . LEU A 1 574 ? -33.751 -6.452 -8.643 1.00 60.97 574 LEU A C 1
ATOM 4532 O O . LEU A 1 574 ? -33.978 -5.352 -9.150 1.00 60.97 574 LEU A O 1
ATOM 4536 N N . ASP A 1 575 ? -33.604 -6.599 -7.320 1.00 65.44 575 ASP A N 1
ATOM 4537 C CA . ASP A 1 575 ? -33.687 -5.467 -6.381 1.00 65.44 575 ASP A CA 1
ATOM 4538 C C . ASP A 1 575 ? -32.506 -4.500 -6.596 1.00 65.44 575 ASP A C 1
ATOM 4540 O O . ASP A 1 575 ? -31.379 -4.865 -6.258 1.00 65.44 575 ASP A O 1
ATOM 4544 N N . PRO A 1 576 ? -32.727 -3.257 -7.076 1.00 61.94 576 PRO A N 1
ATOM 4545 C CA . PRO A 1 576 ? -31.650 -2.301 -7.355 1.00 61.94 576 PRO A CA 1
ATOM 4546 C C . PRO A 1 576 ? -30.891 -1.838 -6.098 1.00 61.94 576 PRO A C 1
ATOM 4548 O O . PRO A 1 576 ? -29.902 -1.112 -6.208 1.00 61.94 576 PRO A O 1
ATOM 4551 N N . ASN A 1 577 ? -31.347 -2.232 -4.904 1.00 65.50 577 ASN A N 1
ATOM 4552 C CA . ASN A 1 577 ? -30.685 -1.975 -3.626 1.00 65.50 577 ASN A CA 1
ATOM 4553 C C . ASN A 1 577 ? -29.804 -3.150 -3.154 1.00 65.50 577 ASN A C 1
ATOM 4555 O O . ASN A 1 577 ? -29.138 -3.014 -2.127 1.00 65.50 577 ASN A O 1
ATOM 4559 N N . GLY A 1 578 ? -29.773 -4.275 -3.882 1.00 75.94 578 GLY A N 1
ATOM 4560 C CA . GLY A 1 578 ? -28.918 -5.428 -3.587 1.00 75.94 578 GLY A CA 1
ATOM 4561 C C . GLY A 1 578 ? -27.437 -5.045 -3.608 1.00 75.94 578 GLY A C 1
ATOM 4562 O O . GLY A 1 578 ? -26.928 -4.569 -4.626 1.00 75.94 578 GLY A O 1
ATOM 4563 N N . ARG A 1 579 ? -26.763 -5.207 -2.464 1.00 85.06 579 ARG A N 1
ATOM 4564 C CA . ARG A 1 579 ? -25.397 -4.737 -2.196 1.00 85.06 579 ARG A CA 1
ATOM 4565 C C . ARG A 1 579 ? -24.683 -5.661 -1.209 1.00 85.06 579 ARG A C 1
ATOM 4567 O O . ARG A 1 579 ? -25.265 -6.045 -0.199 1.00 85.06 579 ARG A O 1
ATOM 4574 N N . GLY A 1 580 ? -23.411 -5.951 -1.459 1.00 87.06 580 GLY A N 1
ATOM 4575 C CA . GLY A 1 580 ? -22.534 -6.737 -0.591 1.00 87.06 580 GLY A CA 1
ATOM 4576 C C . GLY A 1 580 ? -21.643 -7.653 -1.422 1.00 87.06 580 GLY A C 1
ATOM 4577 O O . GLY A 1 580 ? -20.953 -7.191 -2.330 1.00 87.06 580 GLY A O 1
ATOM 4578 N N . VAL A 1 581 ? -21.689 -8.950 -1.125 1.00 90.75 581 VAL A N 1
ATOM 4579 C CA . VAL A 1 581 ? -21.033 -10.010 -1.909 1.00 90.75 581 VAL A CA 1
ATOM 4580 C C . VAL A 1 581 ? -21.967 -11.192 -2.127 1.00 90.75 581 VAL A C 1
ATOM 4582 O O . VAL A 1 581 ? -22.927 -11.365 -1.369 1.00 90.75 581 VAL A O 1
ATOM 4585 N N . ASP A 1 582 ? -21.675 -12.010 -3.135 1.00 90.44 582 ASP A N 1
ATOM 4586 C CA . ASP A 1 582 ? -22.250 -13.351 -3.281 1.00 90.44 582 ASP A CA 1
ATOM 4587 C C . ASP A 1 582 ? -21.367 -14.430 -2.604 1.00 90.44 582 ASP A C 1
ATOM 4589 O O . ASP A 1 582 ? -20.274 -14.154 -2.104 1.00 90.44 582 ASP A O 1
ATOM 4593 N N . LEU A 1 583 ? -21.870 -15.662 -2.527 1.00 91.19 583 LEU A N 1
ATOM 4594 C CA . LEU A 1 583 ? -21.125 -16.868 -2.184 1.00 91.19 583 LEU A CA 1
ATOM 4595 C C . LEU A 1 583 ? -20.451 -17.425 -3.440 1.00 91.19 583 LEU A C 1
ATOM 4597 O O . LEU A 1 583 ? -20.965 -17.276 -4.541 1.00 91.19 583 LEU A O 1
ATOM 4601 N N . LEU A 1 584 ? -19.368 -18.184 -3.272 1.00 93.56 584 LEU A N 1
ATOM 4602 C CA . LEU A 1 584 ? -18.693 -18.855 -4.394 1.00 93.56 584 LEU A CA 1
ATOM 4603 C C . LEU A 1 584 ? -19.565 -19.952 -5.040 1.00 93.56 584 LEU A C 1
ATOM 4605 O O . LEU A 1 584 ? -19.278 -20.435 -6.135 1.00 93.56 584 LEU A O 1
ATOM 4609 N N . TYR A 1 585 ? -20.611 -20.395 -4.337 1.00 93.25 585 TYR A N 1
ATOM 4610 C CA . TYR A 1 585 ? -21.589 -21.370 -4.809 1.00 93.25 585 TYR A CA 1
ATOM 4611 C C . TYR A 1 585 ? -23.012 -20.933 -4.426 1.00 93.25 585 TYR A C 1
ATOM 4613 O O . TYR A 1 585 ? -23.524 -21.330 -3.373 1.00 93.25 585 TYR A O 1
ATOM 4621 N N . ASP A 1 586 ? -23.669 -20.153 -5.289 1.00 87.25 586 ASP A N 1
ATOM 4622 C CA . ASP A 1 586 ? -25.099 -19.827 -5.180 1.00 87.25 586 ASP A CA 1
ATOM 4623 C C . ASP A 1 586 ? -25.904 -20.395 -6.377 1.00 87.25 586 ASP A C 1
ATOM 4625 O O . ASP A 1 586 ? -26.180 -19.707 -7.360 1.00 87.25 586 ASP A O 1
ATOM 4629 N N . PRO A 1 587 ? -26.341 -21.672 -6.318 1.00 84.75 587 PRO A N 1
ATOM 4630 C CA . PRO A 1 587 ? -27.175 -22.290 -7.355 1.00 84.75 587 PRO A CA 1
ATOM 4631 C C . PRO A 1 587 ? -28.637 -21.802 -7.307 1.00 84.75 587 PRO A C 1
ATOM 4633 O O . PRO A 1 587 ? -29.512 -22.418 -7.916 1.00 84.75 587 PRO A O 1
ATOM 4636 N N . THR A 1 588 ? -28.931 -20.770 -6.512 1.00 83.69 588 THR A N 1
ATOM 4637 C CA . THR A 1 588 ? -30.273 -20.234 -6.256 1.00 83.69 588 THR A CA 1
ATOM 4638 C C . THR A 1 588 ? -30.452 -18.792 -6.740 1.00 83.69 588 THR A C 1
ATOM 4640 O O . THR A 1 588 ? -31.517 -18.224 -6.504 1.00 83.69 588 THR A O 1
ATOM 4643 N N . CYS A 1 589 ? -29.463 -18.220 -7.441 1.00 80.56 589 CYS A N 1
ATOM 4644 C CA . CYS A 1 589 ? -29.443 -16.813 -7.869 1.00 80.56 589 CYS A CA 1
ATOM 4645 C C . CYS A 1 589 ? -29.632 -15.823 -6.700 1.00 80.56 589 CYS A C 1
ATOM 4647 O O . CYS A 1 589 ? -30.364 -14.835 -6.814 1.00 80.56 589 CYS A O 1
ATOM 4649 N N . GLY A 1 590 ? -29.058 -16.111 -5.530 1.00 80.94 590 GLY A N 1
ATOM 4650 C CA . GLY A 1 590 ? -29.162 -15.226 -4.376 1.00 80.94 590 GLY A CA 1
ATOM 4651 C C . GLY A 1 590 ? -28.343 -13.949 -4.562 1.00 80.94 590 GLY A C 1
ATOM 4652 O O . GLY A 1 590 ? -27.123 -13.996 -4.512 1.00 80.94 590 GLY A O 1
ATOM 4653 N N . LEU A 1 591 ? -29.013 -12.800 -4.664 1.00 83.31 591 LEU A N 1
ATOM 4654 C CA . LEU A 1 591 ? -28.384 -11.479 -4.812 1.00 83.31 591 LEU A CA 1
ATOM 4655 C C . LEU A 1 591 ? -27.238 -11.191 -3.815 1.00 83.31 591 LEU A C 1
ATOM 4657 O O . LEU A 1 591 ? -27.240 -11.729 -2.694 1.00 83.31 591 LEU A O 1
ATOM 4661 N N . PRO A 1 592 ? -26.304 -10.281 -4.174 1.00 87.00 592 PRO A N 1
ATOM 4662 C CA . PRO A 1 592 ? -25.232 -9.869 -3.283 1.00 87.00 592 PRO A CA 1
ATOM 4663 C C . PRO A 1 592 ? -25.825 -9.214 -2.032 1.00 87.00 592 PRO A C 1
ATOM 4665 O O . PRO A 1 592 ? -26.760 -8.410 -2.104 1.00 87.00 592 PRO A O 1
ATOM 4668 N N . SER A 1 593 ? -25.307 -9.598 -0.867 1.00 85.12 593 SER A N 1
ATOM 4669 C CA . SER A 1 593 ? -25.943 -9.325 0.426 1.00 85.12 593 SER A CA 1
ATOM 4670 C C . SER A 1 593 ? -24.920 -8.907 1.481 1.00 85.12 593 SER A C 1
ATOM 4672 O O . SER A 1 593 ? -23.845 -9.510 1.536 1.00 85.12 593 SER A O 1
ATOM 4674 N N . PRO A 1 594 ? -25.246 -7.969 2.396 1.00 80.75 594 PRO A N 1
ATOM 4675 C CA . PRO A 1 594 ? -24.350 -7.617 3.497 1.00 80.75 594 PRO A CA 1
ATOM 4676 C C . PRO A 1 594 ? -24.146 -8.783 4.476 1.00 80.75 594 PRO A C 1
ATOM 4678 O O . PRO A 1 594 ? -23.157 -8.811 5.201 1.00 80.75 594 PRO A O 1
ATOM 4681 N N . HIS A 1 595 ? -25.058 -9.763 4.503 1.00 83.25 595 HIS A N 1
ATOM 4682 C CA . HIS A 1 595 ? -24.991 -10.942 5.376 1.00 83.25 595 HIS A CA 1
ATOM 4683 C C . HIS A 1 595 ? -24.153 -12.098 4.800 1.00 83.25 595 HIS A C 1
ATOM 4685 O O . HIS A 1 595 ? -23.899 -13.081 5.500 1.00 83.25 595 HIS A O 1
ATOM 4691 N N . LYS A 1 596 ? -23.737 -12.007 3.532 1.00 87.88 596 LYS A N 1
ATOM 4692 C CA . LYS A 1 596 ? -22.728 -12.887 2.930 1.00 87.88 596 LYS A CA 1
ATOM 4693 C C . LYS A 1 596 ? -21.341 -12.279 3.194 1.00 87.88 596 LYS A C 1
ATOM 4695 O O . LYS A 1 596 ? -21.228 -11.095 3.497 1.00 87.88 596 LYS A O 1
ATOM 4700 N N . GLY A 1 597 ? -20.296 -13.099 3.149 1.00 89.31 597 GLY A N 1
ATOM 4701 C CA . GLY A 1 597 ? -18.918 -12.652 3.360 1.00 89.31 597 GLY A CA 1
ATOM 4702 C C . GLY A 1 597 ? -17.968 -13.411 2.449 1.00 89.31 597 GLY A C 1
ATOM 4703 O O . GLY A 1 597 ? -18.241 -14.567 2.126 1.00 89.31 597 GLY A O 1
ATOM 4704 N N . LEU A 1 598 ? -16.894 -12.752 2.027 1.00 92.94 598 LEU A N 1
ATOM 4705 C CA . LEU A 1 598 ? -15.956 -13.237 1.016 1.00 92.94 598 LEU A CA 1
ATOM 4706 C C . LEU A 1 598 ? -14.588 -12.583 1.228 1.00 92.94 598 LEU A C 1
ATOM 4708 O O . LEU A 1 598 ? -14.516 -11.370 1.410 1.00 92.94 598 LEU A O 1
ATOM 4712 N N . THR A 1 599 ? -13.516 -13.368 1.151 1.00 92.19 599 THR A N 1
ATOM 4713 C CA . THR A 1 599 ? -12.124 -12.896 1.194 1.00 92.19 599 THR A CA 1
ATOM 4714 C C . THR A 1 599 ? -11.374 -13.419 -0.022 1.00 92.19 599 THR A C 1
ATOM 4716 O O . THR A 1 599 ? -11.409 -14.619 -0.292 1.00 92.19 599 THR A O 1
ATOM 4719 N N . LEU A 1 600 ? -10.665 -12.536 -0.729 1.00 95.69 600 LEU A N 1
ATOM 4720 C CA . LEU A 1 600 ? -9.755 -12.879 -1.819 1.00 95.69 600 LEU A CA 1
ATOM 4721 C C . LEU A 1 600 ? -8.300 -12.732 -1.362 1.00 95.69 600 LEU A C 1
ATOM 4723 O O . LEU A 1 600 ? -7.894 -11.734 -0.755 1.00 95.69 600 LEU A O 1
ATOM 4727 N N . PHE A 1 601 ? -7.500 -13.729 -1.708 1.00 94.81 601 PHE A N 1
ATOM 4728 C CA . PHE A 1 601 ? -6.087 -13.852 -1.392 1.00 94.81 601 PHE A CA 1
ATOM 4729 C C . PHE A 1 601 ? -5.275 -13.978 -2.681 1.00 94.81 601 PHE A C 1
ATOM 4731 O O . PHE A 1 601 ? -5.767 -14.507 -3.672 1.00 94.81 601 PHE A O 1
ATOM 4738 N N . PHE A 1 602 ? -4.010 -13.566 -2.649 1.00 95.25 602 PHE A N 1
ATOM 4739 C CA . PHE A 1 602 ? -3.025 -13.886 -3.686 1.00 95.25 602 PHE A CA 1
ATOM 4740 C C . PHE A 1 602 ? -1.945 -14.812 -3.123 1.00 95.25 602 PHE A C 1
ATOM 4742 O O . PHE A 1 602 ? -1.674 -14.809 -1.915 1.00 95.25 602 PHE A O 1
ATOM 4749 N N . ARG A 1 603 ? -1.318 -15.612 -3.988 1.00 94.06 603 ARG A N 1
ATOM 4750 C CA . ARG A 1 603 ? -0.214 -16.490 -3.588 1.00 94.06 603 ARG A CA 1
ATOM 4751 C C . ARG A 1 603 ? 1.073 -15.683 -3.416 1.00 94.06 603 ARG A C 1
ATOM 4753 O O . ARG A 1 603 ? 1.569 -15.076 -4.358 1.00 94.06 603 ARG A O 1
ATOM 4760 N N . VAL A 1 604 ? 1.637 -15.695 -2.213 1.00 90.75 604 VAL A N 1
ATOM 4761 C CA . VAL A 1 604 ? 2.933 -15.084 -1.902 1.00 90.75 604 VAL A CA 1
ATOM 4762 C C . VAL A 1 604 ? 4.052 -16.028 -2.375 1.00 90.75 604 VAL A C 1
ATOM 4764 O O . VAL A 1 604 ? 4.108 -17.171 -1.906 1.00 90.75 604 VAL A O 1
ATOM 4767 N N . PRO A 1 605 ? 4.968 -15.583 -3.257 1.00 86.31 605 PRO A N 1
ATOM 4768 C CA . PRO A 1 605 ? 6.104 -16.391 -3.703 1.00 86.31 605 PRO A CA 1
ATOM 4769 C C . PRO A 1 605 ? 7.004 -16.845 -2.543 1.00 86.31 605 PRO A C 1
ATOM 4771 O O . PRO A 1 605 ? 7.166 -16.128 -1.552 1.00 86.31 605 PRO A O 1
ATOM 4774 N N . GLN A 1 606 ? 7.635 -18.022 -2.671 1.00 83.31 606 GLN A N 1
ATOM 4775 C CA . GLN A 1 606 ? 8.536 -18.558 -1.633 1.00 83.31 606 GLN A CA 1
ATOM 4776 C C . GLN A 1 606 ? 9.699 -17.600 -1.333 1.00 83.31 606 GLN A C 1
ATOM 4778 O O . GLN A 1 606 ? 9.979 -17.301 -0.172 1.00 83.31 606 GLN A O 1
ATOM 4783 N N . GLN A 1 607 ? 10.338 -17.081 -2.384 1.00 86.44 607 GLN A N 1
ATOM 4784 C CA . GLN A 1 607 ? 11.243 -15.943 -2.296 1.00 86.44 607 GLN A CA 1
ATOM 4785 C C . GLN A 1 607 ? 10.437 -14.679 -2.610 1.00 86.44 607 GLN A C 1
ATOM 4787 O O . GLN A 1 607 ? 9.990 -14.488 -3.740 1.00 86.44 607 GLN A O 1
ATOM 4792 N N . LYS A 1 608 ? 10.225 -13.837 -1.592 1.00 87.56 608 LYS A N 1
ATOM 4793 C CA . LYS A 1 608 ? 9.438 -12.597 -1.694 1.00 87.56 608 LYS A CA 1
ATOM 4794 C C . LYS A 1 608 ? 9.872 -11.734 -2.880 1.00 87.56 608 LYS A C 1
ATOM 4796 O O . LYS A 1 608 ? 11.060 -11.670 -3.177 1.00 87.56 608 LYS A O 1
ATOM 4801 N N . LEU A 1 609 ? 8.909 -11.029 -3.479 1.00 92.62 609 LEU A N 1
ATOM 4802 C CA . LEU A 1 609 ? 9.119 -10.106 -4.602 1.00 92.62 609 LEU A CA 1
ATOM 4803 C C . LEU A 1 609 ? 9.693 -10.764 -5.875 1.00 92.62 609 LEU A C 1
ATOM 4805 O O . LEU A 1 609 ? 10.155 -10.044 -6.757 1.00 92.62 609 LEU A O 1
ATOM 4809 N N . THR A 1 610 ? 9.674 -12.100 -5.999 1.00 93.62 610 THR A N 1
ATOM 4810 C CA . THR A 1 610 ? 10.186 -12.796 -7.194 1.00 93.62 610 THR A CA 1
ATOM 4811 C C . THR A 1 610 ? 9.114 -13.515 -7.996 1.00 93.62 610 THR A C 1
ATOM 4813 O O . THR A 1 610 ? 8.139 -14.012 -7.434 1.00 93.62 610 THR A O 1
ATOM 4816 N N . PHE A 1 611 ? 9.343 -13.608 -9.305 1.00 93.38 611 PHE A N 1
ATOM 4817 C CA . PHE A 1 611 ? 8.585 -14.458 -10.221 1.00 93.38 611 PHE A CA 1
ATOM 4818 C C . PHE A 1 611 ? 9.506 -15.056 -11.296 1.00 93.38 611 PHE A C 1
ATOM 4820 O O . PHE A 1 611 ? 10.624 -14.579 -11.510 1.00 93.38 611 PHE A O 1
ATOM 4827 N N . GLU A 1 612 ? 9.037 -16.098 -11.979 1.00 88.12 612 GLU A N 1
ATOM 4828 C CA . GLU A 1 612 ? 9.710 -16.691 -13.139 1.00 88.12 612 GLU A CA 1
ATOM 4829 C C . GLU A 1 612 ? 8.893 -16.396 -14.399 1.00 88.12 612 GLU A C 1
ATOM 4831 O O . GLU A 1 612 ? 7.698 -16.670 -14.456 1.00 88.12 612 GLU A O 1
ATOM 4836 N N . GLY A 1 613 ? 9.529 -15.796 -15.404 1.00 83.75 613 GLY A N 1
ATOM 4837 C CA . GLY A 1 613 ? 8.863 -15.347 -16.624 1.00 83.75 613 GLY A CA 1
ATOM 4838 C C . GLY A 1 613 ? 9.837 -14.680 -17.591 1.00 83.75 613 GLY A C 1
ATOM 4839 O O . GLY A 1 613 ? 10.967 -14.348 -17.237 1.00 83.75 613 GLY A O 1
ATOM 4840 N N . TYR A 1 614 ? 9.441 -14.507 -18.854 1.00 84.69 614 TYR A N 1
ATOM 4841 C CA . TYR A 1 614 ? 10.309 -13.915 -19.890 1.00 84.69 614 TYR A CA 1
ATOM 4842 C C . TYR A 1 614 ? 11.701 -14.594 -19.994 1.00 84.69 614 TYR A C 1
ATOM 4844 O O . TYR A 1 614 ? 12.712 -13.947 -20.277 1.00 84.69 614 TYR A O 1
ATOM 4852 N N . GLY A 1 615 ? 11.747 -15.908 -19.727 1.00 78.56 615 GLY A N 1
ATOM 4853 C CA . GLY A 1 615 ? 12.947 -16.752 -19.763 1.00 78.56 615 GLY A CA 1
ATOM 4854 C C . GLY A 1 615 ? 13.903 -16.624 -18.570 1.00 78.56 615 GLY A C 1
ATOM 4855 O O . GLY A 1 615 ? 15.004 -17.159 -18.642 1.00 78.56 615 GLY A O 1
ATOM 4856 N N . GLN A 1 616 ? 13.541 -15.898 -17.506 1.00 85.25 616 GLN A N 1
ATOM 4857 C CA . GLN A 1 616 ? 14.417 -15.627 -16.358 1.00 85.25 616 GLN A CA 1
ATOM 4858 C C . GLN A 1 616 ? 13.641 -15.586 -15.036 1.00 85.25 616 GLN A C 1
ATOM 4860 O O . GLN A 1 616 ? 12.417 -15.458 -15.013 1.00 85.25 616 GLN A O 1
ATOM 4865 N N . LYS A 1 617 ? 14.377 -15.639 -13.924 1.00 87.06 617 LYS A N 1
ATOM 4866 C CA . LYS A 1 617 ? 13.864 -15.278 -12.603 1.00 87.06 617 LYS A CA 1
ATOM 4867 C C . LYS A 1 617 ? 14.094 -13.789 -12.354 1.00 87.06 617 LYS A C 1
ATOM 4869 O O . LYS A 1 617 ? 15.211 -13.294 -12.518 1.00 87.06 617 LYS A O 1
ATOM 4874 N N . TRP A 1 618 ? 13.038 -13.093 -11.960 1.00 94.88 618 TRP A N 1
ATOM 4875 C CA . TRP A 1 618 ? 13.004 -11.648 -11.747 1.00 94.88 618 TRP A CA 1
ATOM 4876 C C . TRP A 1 618 ? 12.774 -11.330 -10.277 1.00 94.88 618 TRP A C 1
ATOM 4878 O O . TRP A 1 618 ? 12.065 -12.064 -9.594 1.00 94.88 618 TRP A O 1
ATOM 4888 N N . THR A 1 619 ? 13.353 -10.229 -9.798 1.00 95.56 619 THR A N 1
ATOM 4889 C CA . THR A 1 619 ? 13.128 -9.698 -8.445 1.00 95.56 619 THR A CA 1
ATOM 4890 C C . THR A 1 619 ? 12.693 -8.241 -8.541 1.00 95.56 619 THR A C 1
ATOM 4892 O O . THR A 1 619 ? 13.420 -7.426 -9.109 1.00 95.56 619 THR A O 1
ATOM 4895 N N . ALA A 1 620 ? 11.519 -7.905 -8.003 1.00 97.25 620 ALA A N 1
ATOM 4896 C CA . ALA A 1 620 ? 11.038 -6.530 -7.938 1.00 97.25 620 ALA A CA 1
ATOM 4897 C C . ALA A 1 620 ? 11.884 -5.724 -6.947 1.00 97.25 620 ALA A C 1
ATOM 4899 O O . ALA A 1 620 ? 12.150 -6.176 -5.832 1.00 97.25 620 ALA A O 1
ATOM 4900 N N . PHE A 1 621 ? 12.296 -4.526 -7.353 1.00 96.94 621 PHE A N 1
ATOM 4901 C CA . PHE A 1 621 ? 13.069 -3.609 -6.506 1.00 96.94 621 PHE A CA 1
ATOM 4902 C C . PHE A 1 621 ? 12.501 -2.186 -6.490 1.00 96.94 621 PHE A C 1
ATOM 4904 O O . PHE A 1 621 ? 12.958 -1.365 -5.701 1.00 96.94 621 PHE A O 1
ATOM 4911 N N . TRP A 1 622 ? 11.514 -1.902 -7.343 1.00 97.75 622 TRP A N 1
ATOM 4912 C CA . TRP A 1 622 ? 10.858 -0.607 -7.453 1.00 97.75 622 TRP A CA 1
ATOM 4913 C C . TRP A 1 622 ? 9.421 -0.804 -7.955 1.00 97.75 622 TRP A C 1
ATOM 4915 O O . TRP A 1 622 ? 9.210 -1.589 -8.882 1.00 97.75 622 TRP A O 1
ATOM 4925 N N . TRP A 1 623 ? 8.430 -0.123 -7.376 1.00 97.56 623 TRP A N 1
ATOM 4926 C CA . TRP A 1 623 ? 7.064 -0.082 -7.915 1.00 97.56 623 TRP A CA 1
ATOM 4927 C C . TRP A 1 623 ? 6.275 1.151 -7.468 1.00 97.56 623 TRP A C 1
ATOM 4929 O O . TRP A 1 623 ? 6.440 1.660 -6.359 1.00 97.56 623 TRP A O 1
ATOM 4939 N N . TRP A 1 624 ? 5.342 1.562 -8.322 1.00 96.25 624 TRP A N 1
ATOM 4940 C CA . TRP A 1 624 ? 4.337 2.588 -8.083 1.00 96.25 624 TRP A CA 1
ATOM 4941 C C . TRP A 1 624 ? 2.965 2.082 -8.558 1.00 96.25 624 TRP A C 1
ATOM 4943 O O . TRP A 1 624 ? 2.856 1.632 -9.703 1.00 96.25 624 TRP A O 1
ATOM 4953 N N . PRO A 1 625 ? 1.910 2.122 -7.725 1.00 94.56 625 PRO A N 1
ATOM 4954 C CA . PRO A 1 625 ? 0.587 1.662 -8.119 1.00 94.56 625 PRO A CA 1
ATOM 4955 C C . PRO A 1 625 ? -0.174 2.735 -8.904 1.00 94.56 625 PRO A C 1
ATOM 4957 O O . PRO A 1 625 ? -0.082 3.930 -8.622 1.00 94.56 625 PRO A O 1
ATOM 4960 N N . LYS A 1 626 ? -1.019 2.288 -9.836 1.00 93.75 626 LYS A N 1
ATOM 4961 C CA . LYS A 1 626 ? -1.998 3.156 -10.496 1.00 93.75 626 LYS A CA 1
ATOM 4962 C C . LYS A 1 626 ? -2.975 3.741 -9.474 1.00 93.75 626 LYS A C 1
ATOM 4964 O O . LYS A 1 626 ? -3.403 3.046 -8.551 1.00 93.75 626 LYS A O 1
ATOM 4969 N N . ASP A 1 627 ? -3.277 5.019 -9.665 1.00 89.94 627 ASP A N 1
ATOM 4970 C CA . ASP A 1 627 ? -4.065 5.907 -8.804 1.00 89.94 627 ASP A CA 1
ATOM 4971 C C . ASP A 1 627 ? -3.480 6.095 -7.389 1.00 89.94 627 ASP A C 1
ATOM 4973 O O . ASP A 1 627 ? -4.182 6.451 -6.445 1.00 89.94 627 ASP A O 1
ATOM 4977 N N . GLY A 1 628 ? -2.165 5.893 -7.238 1.00 85.12 628 GLY A N 1
ATOM 4978 C CA . GLY A 1 628 ? -1.441 6.184 -6.002 1.00 85.12 628 GLY A CA 1
ATOM 4979 C C . GLY A 1 628 ? -1.430 7.678 -5.644 1.00 85.12 628 GLY A C 1
ATOM 4980 O O . GLY A 1 628 ? -1.319 8.550 -6.507 1.00 85.12 628 GLY A O 1
ATOM 4981 N N . SER A 1 629 ? -1.494 7.982 -4.345 1.00 87.81 629 SER A N 1
ATOM 4982 C CA . SER A 1 629 ? -1.283 9.338 -3.811 1.00 87.81 629 SER A CA 1
ATOM 4983 C C . SER A 1 629 ? 0.187 9.551 -3.453 1.00 87.81 629 SER A C 1
ATOM 4985 O O . SER A 1 629 ? 0.765 8.720 -2.751 1.00 87.81 629 SER A O 1
ATOM 4987 N N . TRP A 1 630 ? 0.805 10.649 -3.911 1.00 86.75 630 TRP A N 1
ATOM 4988 C CA . TRP A 1 630 ? 2.228 10.894 -3.639 1.00 86.75 630 TRP A CA 1
ATOM 4989 C C . TRP A 1 630 ? 2.492 11.067 -2.131 1.00 86.75 630 TRP A C 1
ATOM 4991 O O . TRP A 1 630 ? 1.807 11.874 -1.491 1.00 86.75 630 TRP A O 1
ATOM 5001 N N . PRO A 1 631 ? 3.463 10.348 -1.539 1.00 86.69 631 PRO A N 1
ATOM 5002 C CA . PRO A 1 631 ? 3.747 10.452 -0.112 1.00 86.69 631 PRO A CA 1
ATOM 5003 C C . PRO A 1 631 ? 4.371 11.810 0.225 1.00 86.69 631 PRO A C 1
ATOM 5005 O O . PRO A 1 631 ? 5.296 12.257 -0.449 1.00 86.69 631 PRO A O 1
ATOM 5008 N N . LYS A 1 632 ? 3.897 12.459 1.294 1.00 79.75 632 LYS A N 1
ATOM 5009 C CA . LYS A 1 632 ? 4.295 13.838 1.645 1.00 79.75 632 LYS A CA 1
ATOM 5010 C C . LYS A 1 632 ? 5.786 14.005 1.945 1.00 79.75 632 LYS A C 1
ATOM 5012 O O . LYS A 1 632 ? 6.337 15.059 1.648 1.00 79.75 632 LYS A O 1
ATOM 5017 N N . ASP A 1 633 ? 6.406 12.984 2.528 1.00 84.25 633 ASP A N 1
ATOM 5018 C CA . ASP A 1 633 ? 7.787 13.042 3.020 1.00 84.25 633 ASP A CA 1
ATOM 5019 C C . ASP A 1 633 ? 8.808 12.474 2.016 1.00 84.25 633 ASP A C 1
ATOM 5021 O O . ASP A 1 633 ? 10.015 12.556 2.237 1.00 84.25 633 ASP A O 1
ATOM 5025 N N . VAL A 1 634 ? 8.339 11.912 0.894 1.00 88.06 634 VAL A N 1
ATOM 5026 C CA . VAL A 1 634 ? 9.196 11.255 -0.100 1.00 88.06 634 VAL A CA 1
ATOM 5027 C C . VAL A 1 634 ? 9.710 12.269 -1.117 1.00 88.06 634 VAL A C 1
ATOM 5029 O O . VAL A 1 634 ? 8.964 12.804 -1.941 1.00 88.06 634 VAL A O 1
ATOM 5032 N N . THR A 1 635 ? 11.022 12.495 -1.060 1.00 94.50 635 THR A N 1
ATOM 5033 C CA . THR A 1 635 ? 11.751 13.511 -1.837 1.00 94.50 635 THR A CA 1
ATOM 5034 C C . THR A 1 635 ? 12.709 12.914 -2.873 1.00 94.50 635 THR A C 1
ATOM 5036 O O . THR A 1 635 ? 13.469 13.646 -3.504 1.00 94.50 635 THR A O 1
ATOM 5039 N N . ASP A 1 636 ? 12.687 11.596 -3.084 1.00 97.12 636 ASP A N 1
ATOM 5040 C CA . ASP A 1 636 ? 13.602 10.893 -3.988 1.00 97.12 636 ASP A CA 1
ATOM 5041 C C . ASP A 1 636 ? 12.964 9.591 -4.516 1.00 97.12 636 ASP A C 1
ATOM 5043 O O . ASP A 1 636 ? 12.497 8.764 -3.734 1.00 97.12 636 ASP A O 1
ATOM 5047 N N . VAL A 1 637 ? 12.940 9.390 -5.841 1.00 97.00 637 VAL A N 1
ATOM 5048 C CA . VAL A 1 637 ? 12.405 8.154 -6.450 1.00 97.00 637 VAL A CA 1
ATOM 5049 C C . VAL A 1 637 ? 13.335 6.944 -6.335 1.00 97.00 637 VAL A C 1
ATOM 5051 O O . VAL A 1 637 ? 12.942 5.851 -6.733 1.00 97.00 637 VAL A O 1
ATOM 5054 N N . LEU A 1 638 ? 14.536 7.105 -5.774 1.00 97.19 638 LEU A N 1
ATOM 5055 C CA . LEU A 1 638 ? 15.512 6.048 -5.473 1.00 97.19 638 LEU A CA 1
ATOM 5056 C C . LEU A 1 638 ? 15.983 6.096 -4.005 1.00 97.19 638 LEU A C 1
ATOM 5058 O O . LEU A 1 638 ? 17.072 5.619 -3.673 1.00 97.19 638 LEU A O 1
ATOM 5062 N N . GLU A 1 639 ? 15.160 6.668 -3.119 1.00 91.19 639 GLU A N 1
ATOM 5063 C CA . GLU A 1 639 ? 15.430 6.852 -1.688 1.00 91.19 639 GLU A CA 1
ATOM 5064 C C . GLU A 1 639 ? 15.988 5.587 -1.009 1.00 91.19 639 GLU A C 1
ATOM 5066 O O . GLU A 1 639 ? 17.055 5.619 -0.385 1.00 91.19 639 GLU A O 1
ATOM 5071 N N . LYS A 1 640 ? 15.300 4.450 -1.163 1.00 93.19 640 LYS A N 1
ATOM 5072 C CA . LYS A 1 640 ? 15.545 3.239 -0.372 1.00 93.19 640 LYS A CA 1
ATOM 5073 C C . LYS A 1 640 ? 16.721 2.411 -0.920 1.00 93.19 640 LYS A C 1
ATOM 5075 O O . LYS A 1 640 ? 16.739 2.064 -2.104 1.00 93.19 640 LYS A O 1
ATOM 5080 N N . PRO A 1 641 ? 17.692 2.014 -0.077 1.00 93.62 641 PRO A N 1
ATOM 5081 C CA . PRO A 1 641 ? 18.602 0.911 -0.370 1.00 93.62 641 PRO A CA 1
ATOM 5082 C C . PRO A 1 641 ? 17.865 -0.389 -0.731 1.00 93.62 641 PRO A C 1
ATOM 5084 O O . PRO A 1 641 ? 16.709 -0.609 -0.357 1.00 93.62 641 PRO A O 1
ATOM 5087 N N . HIS A 1 642 ? 18.560 -1.291 -1.426 1.00 90.38 642 HIS A N 1
ATOM 5088 C CA . HIS A 1 642 ? 18.021 -2.615 -1.720 1.00 90.38 642 HIS A CA 1
ATOM 5089 C C . HIS A 1 642 ? 17.662 -3.387 -0.436 1.00 90.38 642 HIS A C 1
ATOM 5091 O O . HIS A 1 642 ? 18.429 -3.406 0.525 1.00 90.38 642 HIS A O 1
ATOM 5097 N N . GLY A 1 643 ? 16.509 -4.062 -0.441 1.00 84.44 643 GLY A N 1
ATOM 5098 C CA . GLY A 1 643 ? 16.037 -4.897 0.670 1.00 84.44 643 GLY A CA 1
ATOM 5099 C C . GLY A 1 643 ? 15.201 -4.182 1.741 1.00 84.44 643 GLY A C 1
ATOM 5100 O O . GLY A 1 643 ? 14.622 -4.862 2.585 1.00 84.44 643 GLY A O 1
ATOM 5101 N N . GLU A 1 644 ? 15.073 -2.849 1.709 1.00 90.44 644 GLU A N 1
ATOM 5102 C CA . GLU A 1 644 ? 14.197 -2.124 2.651 1.00 90.44 644 GLU A CA 1
ATOM 5103 C C . GLU A 1 644 ? 12.705 -2.190 2.290 1.00 90.44 644 GLU A C 1
ATOM 5105 O O . GLU A 1 644 ? 11.844 -2.036 3.160 1.00 90.44 644 GLU A O 1
ATOM 5110 N N . CYS A 1 645 ? 12.383 -2.422 1.016 1.00 87.38 645 CYS A N 1
ATOM 5111 C CA . CYS A 1 645 ? 11.004 -2.560 0.561 1.00 87.38 645 CYS A CA 1
ATOM 5112 C C . CYS A 1 645 ? 10.400 -3.906 0.964 1.00 87.38 645 CYS A C 1
ATOM 5114 O O . CYS A 1 645 ? 11.021 -4.961 0.819 1.00 87.38 645 CYS A O 1
ATOM 5116 N N . LYS A 1 646 ? 9.149 -3.876 1.422 1.00 88.94 646 LYS A N 1
ATOM 5117 C CA . LYS A 1 646 ? 8.400 -5.073 1.817 1.00 88.94 646 LYS A CA 1
ATOM 5118 C C . LYS A 1 646 ? 7.380 -5.437 0.747 1.00 88.94 646 LYS A C 1
ATOM 5120 O O . LYS A 1 646 ? 6.785 -4.578 0.113 1.00 88.94 646 LYS A O 1
ATOM 5125 N N . ASP A 1 647 ? 7.062 -6.722 0.666 1.00 85.19 647 ASP A N 1
ATOM 5126 C CA . ASP A 1 647 ? 5.945 -7.307 -0.096 1.00 85.19 647 ASP A CA 1
ATOM 5127 C C . ASP A 1 647 ? 4.544 -6.831 0.358 1.00 85.19 647 ASP A C 1
ATOM 5129 O O . ASP A 1 647 ? 3.525 -7.281 -0.167 1.00 85.19 647 ASP A O 1
ATOM 5133 N N . THR A 1 648 ? 4.487 -5.939 1.348 1.00 85.00 648 THR A N 1
ATOM 5134 C CA . THR A 1 648 ? 3.290 -5.253 1.854 1.00 85.00 648 THR A CA 1
ATOM 5135 C C . THR A 1 648 ? 3.241 -3.760 1.523 1.00 85.00 648 THR A C 1
ATOM 5137 O O . THR A 1 648 ? 2.216 -3.145 1.799 1.00 85.00 648 THR A O 1
ATOM 5140 N N . ASP A 1 649 ? 4.316 -3.164 0.999 1.00 86.88 649 ASP A N 1
ATOM 5141 C CA . ASP A 1 649 ? 4.380 -1.715 0.783 1.00 86.88 649 ASP A CA 1
ATOM 5142 C C . ASP A 1 649 ? 3.565 -1.309 -0.462 1.00 86.88 649 ASP A C 1
ATOM 5144 O O . ASP A 1 649 ? 3.678 -1.932 -1.521 1.00 86.88 649 ASP A O 1
ATOM 5148 N N . ILE A 1 650 ? 2.778 -0.231 -0.343 1.00 89.31 650 ILE A N 1
ATOM 5149 C CA . ILE A 1 650 ? 1.951 0.332 -1.431 1.00 89.31 650 ILE A CA 1
ATOM 5150 C C . ILE A 1 650 ? 2.812 0.686 -2.654 1.00 89.31 650 ILE A C 1
ATOM 5152 O O . ILE A 1 650 ? 2.448 0.404 -3.794 1.00 89.31 650 ILE A O 1
ATOM 5156 N N . TYR A 1 651 ? 3.983 1.264 -2.396 1.00 92.31 651 TYR A N 1
ATOM 5157 C CA . TYR A 1 651 ? 4.996 1.655 -3.370 1.00 92.31 651 TYR A CA 1
ATOM 5158 C C . TYR A 1 651 ? 6.391 1.324 -2.818 1.00 92.31 651 TYR A C 1
ATOM 5160 O O . TYR A 1 651 ? 6.597 1.213 -1.606 1.00 92.31 651 TYR A O 1
ATOM 5168 N N . CYS A 1 652 ? 7.372 1.215 -3.704 1.00 95.06 652 CYS A N 1
ATOM 5169 C CA . CYS A 1 652 ? 8.773 1.023 -3.359 1.00 95.06 652 CYS A CA 1
ATOM 5170 C C . CYS A 1 652 ? 9.645 1.860 -4.285 1.00 95.06 652 CYS A C 1
ATOM 5172 O O . CYS A 1 652 ? 9.650 1.640 -5.490 1.00 95.06 652 CYS A O 1
ATOM 5174 N N . PHE A 1 653 ? 10.418 2.777 -3.712 1.00 96.50 653 PHE A N 1
ATOM 5175 C CA . PHE A 1 653 ? 11.394 3.600 -4.426 1.00 96.50 653 PHE A CA 1
ATOM 5176 C C . PHE A 1 653 ? 12.804 3.100 -4.111 1.00 96.50 653 PHE A C 1
ATOM 5178 O O . PHE A 1 653 ? 13.594 3.763 -3.441 1.00 96.50 653 PHE A O 1
ATOM 5185 N N . GLY A 1 654 ? 13.046 1.841 -4.485 1.00 96.44 654 GLY A N 1
ATOM 5186 C CA . GLY A 1 654 ? 14.241 1.087 -4.132 1.00 96.44 654 GLY A CA 1
ATOM 5187 C C . GLY A 1 654 ? 15.330 1.100 -5.201 1.00 96.44 654 GLY A C 1
ATOM 5188 O O . GLY A 1 654 ? 15.097 1.392 -6.374 1.00 96.44 654 GLY A O 1
ATOM 5189 N N . ARG A 1 655 ? 16.539 0.742 -4.766 1.00 97.19 655 ARG A N 1
ATOM 5190 C CA . ARG A 1 655 ? 17.741 0.589 -5.594 1.00 97.19 655 ARG A CA 1
ATOM 5191 C C . ARG A 1 655 ? 18.095 -0.877 -5.869 1.00 97.19 655 ARG A C 1
ATOM 5193 O O . ARG A 1 655 ? 17.586 -1.806 -5.230 1.00 97.19 655 ARG A O 1
ATOM 5200 N N . LEU A 1 656 ? 18.986 -1.073 -6.838 1.00 97.06 656 LEU A N 1
ATOM 5201 C CA . LEU A 1 656 ? 19.583 -2.366 -7.171 1.00 97.06 656 LEU A CA 1
ATOM 5202 C C . LEU A 1 656 ? 20.485 -2.880 -6.024 1.00 97.06 656 LEU A C 1
ATOM 5204 O O . LEU A 1 656 ? 21.008 -2.072 -5.251 1.00 97.06 656 LEU A O 1
ATOM 5208 N N . PRO A 1 657 ? 20.688 -4.207 -5.894 1.00 93.75 657 PRO A N 1
ATOM 5209 C CA . PRO A 1 657 ? 21.598 -4.777 -4.898 1.00 93.75 657 PRO A CA 1
ATOM 5210 C C . PRO A 1 657 ? 23.035 -4.278 -5.070 1.00 93.75 657 PRO A C 1
ATOM 5212 O O . PRO A 1 657 ? 23.531 -4.217 -6.191 1.00 93.75 657 PRO A O 1
ATOM 5215 N N . THR A 1 658 ? 23.732 -3.998 -3.967 1.00 90.69 658 THR A N 1
ATOM 5216 C CA . THR A 1 658 ? 25.114 -3.472 -3.971 1.00 90.69 658 THR A CA 1
ATOM 5217 C C . THR A 1 658 ? 26.174 -4.479 -4.436 1.00 90.69 658 THR A C 1
ATOM 5219 O O . THR A 1 658 ? 27.322 -4.116 -4.705 1.00 90.69 658 THR A O 1
ATOM 5222 N N . ASP A 1 659 ? 25.819 -5.760 -4.513 1.00 83.94 659 ASP A N 1
ATOM 5223 C CA . ASP A 1 659 ? 26.642 -6.842 -5.044 1.00 83.94 659 ASP A CA 1
ATOM 5224 C C . ASP A 1 659 ? 26.377 -7.126 -6.532 1.00 83.94 659 ASP A C 1
ATOM 5226 O O . ASP A 1 659 ? 27.199 -7.796 -7.170 1.00 83.94 659 ASP A O 1
ATOM 5230 N N . ALA A 1 660 ? 25.322 -6.549 -7.119 1.00 87.75 660 ALA A N 1
ATOM 5231 C CA . ALA A 1 660 ? 25.026 -6.664 -8.541 1.00 87.75 660 ALA A CA 1
ATOM 5232 C C . ALA A 1 660 ? 26.186 -6.131 -9.411 1.00 87.75 660 ALA A C 1
ATOM 5234 O O . ALA A 1 660 ? 27.108 -5.443 -8.954 1.00 87.75 660 ALA A O 1
ATOM 5235 N N . LYS A 1 661 ? 26.207 -6.530 -10.685 1.00 85.44 661 LYS A N 1
ATOM 5236 C CA . LYS A 1 661 ? 27.281 -6.185 -11.629 1.00 85.44 661 LYS A CA 1
ATOM 5237 C C . LYS A 1 661 ? 26.659 -5.667 -12.912 1.00 85.44 661 LYS A C 1
ATOM 5239 O O . LYS A 1 661 ? 25.811 -6.351 -13.481 1.00 85.44 661 LYS A O 1
ATOM 5244 N N . GLU A 1 662 ? 27.101 -4.493 -13.350 1.00 87.38 662 GLU A N 1
ATOM 5245 C CA . GLU A 1 662 ? 26.499 -3.727 -14.443 1.00 87.38 662 GLU A CA 1
ATOM 5246 C C . GLU A 1 662 ? 26.257 -4.576 -15.698 1.00 87.38 662 GLU A C 1
ATOM 5248 O O . GLU A 1 662 ? 25.120 -4.948 -15.966 1.00 87.38 662 GLU A O 1
ATOM 5253 N N . ASP A 1 663 ? 27.309 -5.013 -16.397 1.00 81.50 663 ASP A N 1
ATOM 5254 C CA . ASP A 1 663 ? 27.194 -5.794 -17.644 1.00 81.50 663 ASP A CA 1
ATOM 5255 C C . ASP A 1 663 ? 26.512 -7.179 -17.492 1.00 81.50 663 ASP A C 1
ATOM 5257 O O . ASP A 1 663 ? 26.242 -7.858 -18.487 1.00 81.50 663 ASP A O 1
ATOM 5261 N N . ARG A 1 664 ? 26.224 -7.614 -16.254 1.00 78.38 664 ARG A N 1
ATOM 5262 C CA . ARG A 1 664 ? 25.510 -8.865 -15.923 1.00 78.38 664 ARG A CA 1
ATOM 5263 C C . ARG A 1 664 ? 24.052 -8.647 -15.510 1.00 78.38 664 ARG A C 1
ATOM 5265 O O . ARG A 1 664 ? 23.329 -9.623 -15.316 1.00 78.38 664 ARG A O 1
ATOM 5272 N N . THR A 1 665 ? 23.609 -7.403 -15.349 1.00 89.69 665 THR A N 1
ATOM 5273 C CA . THR A 1 665 ? 22.264 -7.093 -14.857 1.00 89.69 665 THR A CA 1
ATOM 5274 C C . THR A 1 665 ? 21.339 -6.728 -16.014 1.00 89.69 665 THR A C 1
ATOM 5276 O O . THR A 1 665 ? 21.705 -6.006 -16.944 1.00 89.69 665 THR A O 1
ATOM 5279 N N . LYS A 1 666 ? 20.106 -7.226 -15.956 1.00 95.06 666 LYS A N 1
ATOM 5280 C CA . LYS A 1 666 ? 19.016 -6.839 -16.855 1.00 95.06 666 LYS A CA 1
ATOM 5281 C C . LYS A 1 666 ? 17.921 -6.141 -16.066 1.00 95.06 666 LYS A C 1
ATOM 5283 O O . LYS A 1 666 ? 17.658 -6.512 -14.924 1.00 95.06 666 LYS A O 1
ATOM 5288 N N . LEU A 1 667 ? 17.279 -5.172 -16.707 1.00 98.06 667 LEU A N 1
ATOM 5289 C CA . LEU A 1 667 ? 16.141 -4.420 -16.190 1.00 98.06 667 LEU A CA 1
ATOM 5290 C C . LEU A 1 667 ? 14.894 -4.825 -16.976 1.00 98.06 667 LEU A C 1
ATOM 5292 O O . LEU A 1 667 ? 14.894 -4.742 -18.203 1.00 98.06 667 LEU A O 1
ATOM 5296 N N . LEU A 1 668 ? 13.845 -5.246 -16.280 1.00 98.19 668 LEU A N 1
ATOM 5297 C CA . LEU A 1 668 ? 12.510 -5.452 -16.834 1.00 98.19 668 LEU A CA 1
ATOM 5298 C C . LEU A 1 668 ? 11.584 -4.383 -16.255 1.00 98.19 668 LEU A C 1
ATOM 5300 O O . LEU A 1 668 ? 11.597 -4.162 -15.045 1.00 98.19 668 LEU A O 1
ATOM 5304 N N . ALA A 1 669 ? 10.767 -3.762 -17.098 1.00 98.19 669 ALA A N 1
ATOM 5305 C CA . ALA A 1 669 ? 9.720 -2.839 -16.677 1.00 98.19 669 ALA A CA 1
ATOM 5306 C C . ALA A 1 669 ? 8.355 -3.307 -17.191 1.00 98.19 669 ALA A C 1
ATOM 5308 O O . ALA A 1 669 ? 8.247 -3.771 -18.330 1.00 98.19 669 ALA A O 1
ATOM 5309 N N . ILE A 1 670 ? 7.325 -3.177 -16.352 1.00 97.25 670 ILE A N 1
ATOM 5310 C CA . ILE A 1 670 ? 5.929 -3.512 -16.666 1.00 97.25 670 ILE A CA 1
ATOM 5311 C C . ILE A 1 670 ? 5.040 -2.352 -16.211 1.00 97.25 670 ILE A C 1
ATOM 5313 O O . ILE A 1 670 ? 5.107 -1.971 -15.043 1.00 97.25 670 ILE A O 1
ATOM 5317 N N . ASP A 1 671 ? 4.197 -1.821 -17.103 1.00 96.19 671 ASP A N 1
ATOM 5318 C CA . ASP A 1 671 ? 3.203 -0.792 -16.762 1.00 96.19 671 ASP A CA 1
ATOM 5319 C C . ASP A 1 671 ? 1.756 -1.317 -16.733 1.00 96.19 671 ASP A C 1
ATOM 5321 O O . ASP A 1 671 ? 1.428 -2.406 -17.218 1.00 96.19 671 ASP A O 1
ATOM 5325 N N . THR A 1 672 ? 0.852 -0.517 -16.161 1.00 94.50 672 THR A N 1
ATOM 5326 C CA . THR A 1 672 ? -0.587 -0.829 -16.111 1.00 94.50 672 THR A CA 1
ATOM 5327 C C . THR A 1 672 ? -1.317 -0.649 -17.442 1.00 94.50 672 THR A C 1
ATOM 5329 O O . THR A 1 672 ? -2.462 -1.090 -17.570 1.00 94.50 672 THR A O 1
ATOM 5332 N N . GLU A 1 673 ? -0.684 -0.051 -18.449 1.00 92.00 673 GLU A N 1
ATOM 5333 C CA . GLU A 1 673 ? -1.253 0.070 -19.796 1.00 92.00 673 GLU A CA 1
ATOM 5334 C C . GLU A 1 673 ? -0.986 -1.189 -20.648 1.00 92.00 673 GLU A C 1
ATOM 5336 O O . GLU A 1 673 ? -1.711 -1.470 -21.606 1.00 92.00 673 GLU A O 1
ATOM 5341 N N . GLY A 1 674 ? -0.053 -2.039 -20.205 1.00 89.94 674 GLY A N 1
ATOM 5342 C CA . GLY A 1 674 ? 0.183 -3.396 -20.694 1.00 89.94 674 GLY A CA 1
ATOM 5343 C C . GLY A 1 674 ? 1.484 -3.578 -21.474 1.00 89.94 674 GLY A C 1
ATOM 5344 O O . GLY A 1 674 ? 1.652 -4.631 -22.103 1.00 89.94 674 GLY A O 1
ATOM 5345 N N . ASN A 1 675 ? 2.380 -2.589 -21.443 1.00 94.25 675 ASN A N 1
ATOM 5346 C CA . ASN A 1 675 ? 3.703 -2.660 -22.052 1.00 94.25 675 ASN A CA 1
ATOM 5347 C C . ASN A 1 675 ? 4.674 -3.449 -21.157 1.00 94.25 675 ASN A C 1
ATOM 5349 O O . ASN A 1 675 ? 4.588 -3.406 -19.929 1.00 94.25 675 ASN A O 1
ATOM 5353 N N . VAL A 1 676 ? 5.606 -4.171 -21.783 1.00 95.81 676 VAL A N 1
ATOM 5354 C CA . VAL A 1 676 ? 6.685 -4.908 -21.109 1.00 95.81 676 VAL A CA 1
ATOM 5355 C C . VAL A 1 676 ? 7.984 -4.711 -21.881 1.00 95.81 676 VAL A C 1
ATOM 5357 O O . VAL A 1 676 ? 8.115 -5.171 -23.023 1.00 95.81 676 VAL A O 1
ATOM 5360 N N . TYR A 1 677 ? 8.941 -4.033 -21.253 1.00 97.75 677 TYR A N 1
ATOM 5361 C CA . TYR A 1 677 ? 10.227 -3.650 -21.839 1.00 97.75 677 TYR A CA 1
ATOM 5362 C C . TYR A 1 677 ? 11.394 -4.299 -21.093 1.00 97.75 677 TYR A C 1
ATOM 5364 O O . TYR A 1 677 ? 11.359 -4.439 -19.872 1.00 97.75 677 TYR A O 1
ATOM 5372 N N . LEU A 1 678 ? 12.442 -4.669 -21.832 1.00 95.62 678 LEU A N 1
ATOM 5373 C CA . LEU A 1 678 ? 13.635 -5.335 -21.313 1.00 95.62 678 LEU A CA 1
ATOM 5374 C C . LEU A 1 678 ? 14.919 -4.642 -21.789 1.00 95.62 678 LEU A C 1
ATOM 5376 O O . LEU A 1 678 ? 15.158 -4.545 -22.990 1.00 95.62 678 LEU A O 1
ATOM 5380 N N . TRP A 1 679 ? 15.801 -4.276 -20.863 1.00 95.75 679 TRP A N 1
ATOM 5381 C CA . TRP A 1 679 ? 17.149 -3.774 -21.144 1.00 95.75 679 TRP A CA 1
ATOM 5382 C C . TRP A 1 679 ? 18.232 -4.707 -20.572 1.00 95.75 679 TRP A C 1
ATOM 5384 O O . TRP A 1 679 ? 18.019 -5.390 -19.569 1.00 95.75 679 TRP A O 1
ATOM 5394 N N . LYS A 1 680 ? 19.427 -4.699 -21.179 1.00 92.06 680 LYS A N 1
ATOM 5395 C CA . LYS A 1 680 ? 20.684 -5.208 -20.590 1.00 92.06 680 LYS A CA 1
ATOM 5396 C C . LYS A 1 680 ? 21.548 -3.989 -20.262 1.00 92.06 680 LYS A C 1
ATOM 5398 O O . LYS A 1 680 ? 21.757 -3.158 -21.149 1.00 92.06 680 LYS A O 1
ATOM 5403 N N . PHE A 1 681 ? 22.006 -3.853 -19.020 1.00 89.75 681 PHE A N 1
ATOM 5404 C CA . PHE A 1 681 ? 22.953 -2.796 -18.653 1.00 89.75 681 PHE A CA 1
ATOM 5405 C C . PHE A 1 681 ? 24.296 -3.010 -19.356 1.00 89.75 681 PHE A C 1
ATOM 5407 O O . PHE A 1 681 ? 24.631 -4.135 -19.734 1.00 89.75 681 PHE A O 1
ATOM 5414 N N . SER A 1 682 ? 25.048 -1.929 -19.581 1.00 83.75 682 SER A N 1
ATOM 5415 C CA . SER A 1 682 ? 26.359 -2.035 -20.212 1.00 83.75 682 SER A CA 1
ATOM 5416 C C . SER A 1 682 ? 27.274 -0.857 -19.895 1.00 83.75 682 SER A C 1
ATOM 5418 O O . SER A 1 682 ? 26.984 0.270 -20.297 1.00 83.75 682 SER A O 1
ATOM 5420 N N . SER A 1 683 ? 28.436 -1.151 -19.311 1.00 82.44 683 SER A N 1
ATOM 5421 C CA . SER A 1 683 ? 29.456 -0.159 -18.938 1.00 82.44 683 SER A CA 1
ATOM 5422 C C . SER A 1 683 ? 30.088 0.551 -20.144 1.00 82.44 683 SER A C 1
ATOM 5424 O O . SER A 1 683 ? 30.653 1.637 -20.019 1.00 82.44 683 SER A O 1
ATOM 5426 N N . VAL A 1 684 ? 29.948 -0.022 -21.348 1.00 77.94 684 VAL A N 1
ATOM 5427 C CA . VAL A 1 684 ? 30.389 0.563 -22.631 1.00 77.94 684 VAL A CA 1
ATOM 5428 C C . VAL A 1 684 ? 29.274 1.305 -23.391 1.00 77.94 684 VAL A C 1
ATOM 5430 O O . VAL A 1 684 ? 29.448 1.705 -24.552 1.00 77.94 684 VAL A O 1
ATOM 5433 N N . ASN A 1 685 ? 28.105 1.490 -22.775 1.00 84.88 685 ASN A N 1
ATOM 5434 C CA . ASN A 1 685 ? 27.069 2.406 -23.242 1.00 84.88 685 ASN A CA 1
ATOM 5435 C C . ASN A 1 685 ? 26.899 3.537 -22.207 1.00 84.88 685 ASN A C 1
ATOM 5437 O O . ASN A 1 685 ? 26.374 3.278 -21.129 1.00 84.88 685 ASN A O 1
ATOM 5441 N N . PRO A 1 686 ? 27.297 4.789 -22.518 1.00 86.94 686 PRO A N 1
ATOM 5442 C CA . PRO A 1 686 ? 27.217 5.901 -21.569 1.00 86.94 686 PRO A CA 1
ATOM 5443 C C . PRO A 1 686 ? 25.826 6.140 -20.970 1.00 86.94 686 PRO A C 1
ATOM 5445 O O . PRO A 1 686 ? 25.734 6.480 -19.793 1.00 86.94 686 PRO A O 1
ATOM 5448 N N . THR A 1 687 ? 24.753 5.953 -21.746 1.00 92.88 687 THR A N 1
ATOM 5449 C CA . THR A 1 687 ? 23.374 6.141 -21.269 1.00 92.88 687 THR A CA 1
ATOM 5450 C C . THR A 1 687 ? 22.964 4.997 -20.343 1.00 92.88 687 THR A C 1
ATOM 5452 O O . THR A 1 687 ? 22.457 5.253 -19.253 1.00 92.88 687 THR A O 1
ATOM 5455 N N . ALA A 1 688 ? 23.284 3.747 -20.699 1.00 93.94 688 ALA A N 1
ATOM 5456 C CA . ALA A 1 688 ? 23.068 2.594 -19.817 1.00 93.94 688 ALA A CA 1
ATOM 5457 C C . ALA A 1 688 ? 23.841 2.725 -18.493 1.00 93.94 688 ALA A C 1
ATOM 5459 O O . ALA A 1 688 ? 23.289 2.450 -17.430 1.00 93.94 688 ALA A O 1
ATOM 5460 N N . HIS A 1 689 ? 25.092 3.185 -18.564 1.00 93.69 689 HIS A N 1
ATOM 5461 C CA . HIS A 1 689 ? 25.963 3.386 -17.411 1.00 93.69 689 HIS A CA 1
ATOM 5462 C C . HIS A 1 689 ? 25.477 4.515 -16.499 1.00 93.69 689 HIS A C 1
ATOM 5464 O O . HIS A 1 689 ? 25.455 4.367 -15.281 1.00 93.69 689 HIS A O 1
ATOM 5470 N N . ALA A 1 690 ? 24.999 5.628 -17.063 1.00 97.38 690 ALA A N 1
ATOM 5471 C CA . ALA A 1 690 ? 24.418 6.701 -16.263 1.00 97.38 690 ALA A CA 1
ATOM 5472 C C . ALA A 1 690 ? 23.132 6.254 -15.538 1.00 97.38 690 ALA A C 1
ATOM 5474 O O . ALA A 1 690 ? 22.947 6.597 -14.369 1.00 97.38 690 ALA A O 1
ATOM 5475 N N . VAL A 1 691 ? 22.288 5.443 -16.192 1.00 98.19 691 VAL A N 1
ATOM 5476 C CA . VAL A 1 691 ? 21.107 4.834 -15.556 1.00 98.19 691 VAL A CA 1
ATOM 5477 C C . VAL A 1 691 ? 21.514 3.827 -14.475 1.00 98.19 691 VAL A C 1
ATOM 5479 O O . VAL A 1 691 ? 20.937 3.838 -13.387 1.00 98.19 691 VAL A O 1
ATOM 5482 N N . TRP A 1 692 ? 22.529 2.992 -14.729 1.00 97.81 692 TRP A N 1
ATOM 5483 C CA . TRP A 1 692 ? 23.096 2.085 -13.728 1.00 97.81 692 TRP A CA 1
ATOM 5484 C C . TRP A 1 692 ? 23.570 2.850 -12.489 1.00 97.81 692 TRP A C 1
ATOM 5486 O O . TRP A 1 692 ? 23.137 2.542 -11.382 1.00 97.81 692 TRP A O 1
ATOM 5496 N N . SER A 1 693 ? 24.389 3.892 -12.656 1.00 97.94 693 SER A N 1
ATOM 5497 C CA . SER A 1 693 ? 24.905 4.667 -11.526 1.00 97.94 693 SER A CA 1
ATOM 5498 C C . SER A 1 693 ? 23.820 5.425 -10.759 1.00 97.94 693 SER A C 1
ATOM 5500 O O . SER A 1 693 ? 23.976 5.631 -9.559 1.00 97.94 693 SER A O 1
ATOM 5502 N N . ALA A 1 694 ? 22.686 5.771 -11.375 1.00 98.06 694 ALA A N 1
ATOM 5503 C CA . ALA A 1 694 ? 21.519 6.237 -10.625 1.00 98.06 694 ALA A CA 1
ATOM 5504 C C . ALA A 1 694 ? 20.887 5.097 -9.796 1.00 98.06 694 ALA A C 1
ATOM 5506 O O . ALA A 1 694 ? 20.753 5.222 -8.578 1.00 98.06 694 ALA A O 1
ATOM 5507 N N . LEU A 1 695 ? 20.542 3.972 -10.435 1.00 98.06 695 LEU A N 1
ATOM 5508 C CA . LEU A 1 695 ? 19.802 2.856 -9.821 1.00 98.06 695 LEU A CA 1
ATOM 5509 C C . LEU A 1 695 ? 20.614 2.014 -8.821 1.00 98.06 695 LEU A C 1
ATOM 5511 O O . LEU A 1 695 ? 20.018 1.353 -7.972 1.00 98.06 695 LEU A O 1
ATOM 5515 N N . HIS A 1 696 ? 21.943 2.009 -8.919 1.00 97.62 696 HIS A N 1
ATOM 5516 C CA . HIS A 1 696 ? 22.862 1.261 -8.055 1.00 97.62 696 HIS A CA 1
ATOM 5517 C C . HIS A 1 696 ? 23.647 2.201 -7.127 1.00 97.62 696 HIS A C 1
ATOM 5519 O O . HIS A 1 696 ? 23.517 2.121 -5.904 1.00 97.62 696 HIS A O 1
ATOM 5525 N N . ASP A 1 697 ? 24.414 3.137 -7.697 1.00 95.94 697 ASP A N 1
ATOM 5526 C CA . ASP A 1 697 ? 25.333 4.009 -6.944 1.00 95.94 697 ASP A CA 1
ATOM 5527 C C . ASP A 1 697 ? 24.655 5.258 -6.343 1.00 95.94 697 ASP A C 1
ATOM 5529 O O . ASP A 1 697 ? 25.302 6.026 -5.630 1.00 95.94 697 ASP A O 1
ATOM 5533 N N . HIS A 1 698 ? 23.357 5.467 -6.612 1.00 97.12 698 HIS A N 1
ATOM 5534 C CA . HIS A 1 698 ? 22.574 6.646 -6.201 1.00 97.12 698 HIS A CA 1
ATOM 5535 C C . HIS A 1 698 ? 23.136 7.979 -6.739 1.00 97.12 698 HIS A C 1
ATOM 5537 O O . HIS A 1 698 ? 22.950 9.043 -6.145 1.00 97.12 698 HIS A O 1
ATOM 5543 N N . GLN A 1 699 ? 23.837 7.937 -7.876 1.00 97.12 699 GLN A N 1
ATOM 5544 C CA . GLN A 1 699 ? 24.562 9.074 -8.438 1.00 97.12 699 GLN A CA 1
ATOM 5545 C C . GLN A 1 699 ? 23.690 9.950 -9.347 1.00 97.12 699 GLN A C 1
ATOM 5547 O O . GLN A 1 699 ? 23.173 9.501 -10.368 1.00 97.12 699 GLN A O 1
ATOM 5552 N N . GLU A 1 700 ? 23.623 11.246 -9.036 1.00 96.88 700 GLU A N 1
ATOM 5553 C CA . GLU A 1 700 ? 22.909 12.231 -9.853 1.00 96.88 700 GLU A CA 1
ATOM 5554 C C . GLU A 1 700 ? 23.526 12.440 -11.251 1.00 96.88 700 GLU A C 1
ATOM 5556 O O . GLU A 1 700 ? 24.747 12.511 -11.460 1.00 96.88 700 GLU A O 1
ATOM 5561 N N . THR A 1 701 ? 22.635 12.608 -12.227 1.00 97.00 701 THR A N 1
ATOM 5562 C CA . THR A 1 701 ? 22.949 13.009 -13.598 1.00 97.00 701 THR A CA 1
ATOM 5563 C C . THR A 1 701 ? 22.177 14.295 -13.905 1.00 97.00 701 THR A C 1
ATOM 5565 O O . THR A 1 701 ? 20.983 14.235 -14.205 1.00 97.00 701 THR A O 1
ATOM 5568 N N . PRO A 1 702 ? 22.827 15.472 -13.784 1.00 94.00 702 PRO A N 1
ATOM 5569 C CA . PRO A 1 702 ? 22.202 16.751 -14.098 1.00 94.00 702 PRO A CA 1
ATOM 5570 C C . PRO A 1 702 ? 21.949 16.919 -15.601 1.00 94.00 702 PRO A C 1
ATOM 5572 O O . PRO A 1 702 ? 22.569 16.261 -16.439 1.00 94.00 702 PRO A O 1
ATOM 5575 N N . PHE A 1 703 ? 21.074 17.873 -15.921 1.00 89.00 703 PHE A N 1
ATOM 5576 C CA . PHE A 1 703 ? 20.785 18.336 -17.279 1.00 89.00 703 PHE A CA 1
ATOM 5577 C C . PHE A 1 703 ? 22.058 18.554 -18.122 1.00 89.00 703 PHE A C 1
ATOM 5579 O O . PHE A 1 703 ? 23.085 19.015 -17.618 1.00 89.00 703 PHE A O 1
ATOM 5586 N N . ASN A 1 704 ? 21.977 18.227 -19.417 1.00 86.12 704 ASN A N 1
ATOM 5587 C CA . ASN A 1 704 ? 23.059 18.287 -20.412 1.00 86.12 704 ASN A CA 1
ATOM 5588 C C . ASN A 1 704 ? 24.298 17.404 -20.149 1.00 86.12 704 ASN A C 1
ATOM 5590 O O . ASN A 1 704 ? 25.183 17.377 -21.003 1.00 86.12 704 ASN A O 1
ATOM 5594 N N . LYS A 1 705 ? 24.386 16.645 -19.044 1.00 93.25 705 LYS A N 1
ATOM 5595 C CA . LYS A 1 705 ? 25.486 15.679 -18.839 1.00 93.25 705 LYS A CA 1
ATOM 5596 C C . LYS A 1 705 ? 25.394 14.513 -19.834 1.00 93.25 705 LYS A C 1
ATOM 5598 O O . LYS A 1 705 ? 26.404 14.141 -20.425 1.00 93.25 705 LYS A O 1
ATOM 5603 N N . LEU A 1 706 ? 24.188 13.973 -20.026 1.00 93.19 706 LEU A N 1
ATOM 5604 C CA . LEU A 1 706 ? 23.845 12.883 -20.946 1.00 93.19 706 LEU A CA 1
ATOM 5605 C C . LEU A 1 706 ? 22.658 13.340 -21.812 1.00 93.19 706 LEU A C 1
ATOM 5607 O O . LEU A 1 706 ? 21.507 13.226 -21.401 1.00 93.19 706 LEU A O 1
ATOM 5611 N N . LYS A 1 707 ? 22.942 13.912 -22.988 1.00 94.81 707 LYS A N 1
ATOM 5612 C CA . LYS A 1 707 ? 21.945 14.334 -23.987 1.00 94.81 707 LYS A CA 1
ATOM 5613 C C . LYS A 1 707 ? 22.361 13.829 -25.374 1.00 94.81 707 LYS A C 1
ATOM 5615 O O . LYS A 1 707 ? 23.536 13.980 -25.716 1.00 94.81 707 LYS A O 1
ATOM 5620 N N . ASN A 1 708 ? 21.429 13.266 -26.146 1.00 91.81 708 ASN A N 1
ATOM 5621 C CA . ASN A 1 708 ? 21.611 12.801 -27.528 1.00 91.81 708 ASN A CA 1
ATOM 5622 C C . ASN A 1 708 ? 22.856 11.897 -27.694 1.00 91.81 708 ASN A C 1
ATOM 5624 O O . ASN A 1 708 ? 23.711 12.146 -28.551 1.00 91.81 708 ASN A O 1
ATOM 5628 N N . ASN A 1 709 ? 23.027 10.920 -26.794 1.00 93.12 709 ASN A N 1
ATOM 5629 C CA . ASN A 1 709 ? 24.245 10.110 -26.687 1.00 93.12 709 ASN A CA 1
ATOM 5630 C C . ASN A 1 709 ? 24.114 8.769 -27.450 1.00 93.12 709 ASN A C 1
ATOM 5632 O O . ASN A 1 709 ? 23.519 8.697 -28.522 1.00 93.12 709 ASN A O 1
ATOM 5636 N N . LYS A 1 710 ? 24.705 7.679 -26.949 1.00 90.56 710 LYS A N 1
ATOM 5637 C CA . LYS A 1 710 ? 24.532 6.336 -27.515 1.00 90.56 710 LYS A CA 1
ATOM 5638 C C . LYS A 1 710 ? 23.227 5.724 -27.003 1.00 90.56 710 LYS A C 1
ATOM 5640 O O . LYS A 1 710 ? 23.145 5.344 -25.841 1.00 90.56 710 LYS A O 1
ATOM 5645 N N . ALA A 1 711 ? 22.248 5.558 -27.889 1.00 90.88 711 ALA A N 1
ATOM 5646 C CA . ALA A 1 711 ? 20.949 4.984 -27.543 1.00 90.88 711 ALA A CA 1
ATOM 5647 C C . ALA A 1 711 ? 21.030 3.651 -26.780 1.00 90.88 711 ALA A C 1
ATOM 5649 O O . ALA A 1 711 ? 21.803 2.747 -27.114 1.00 90.88 711 ALA A O 1
ATOM 5650 N N . TRP A 1 712 ? 20.178 3.532 -25.766 1.00 95.38 712 TRP A N 1
ATOM 5651 C CA . TRP A 1 712 ? 19.970 2.363 -24.921 1.00 95.38 712 TRP A CA 1
ATOM 5652 C C . TRP A 1 712 ? 18.492 1.949 -24.974 1.00 95.38 712 TRP A C 1
ATOM 5654 O O . TRP A 1 712 ? 17.753 1.969 -23.991 1.00 95.38 712 TRP A O 1
ATOM 5664 N N . ASN A 1 713 ? 18.046 1.605 -26.183 1.00 93.25 713 ASN A N 1
ATOM 5665 C CA . ASN A 1 713 ? 16.656 1.242 -26.449 1.00 93.25 713 ASN A CA 1
ATOM 5666 C C . ASN A 1 713 ? 16.278 -0.105 -25.796 1.00 93.25 713 ASN A C 1
ATOM 5668 O O . ASN A 1 713 ? 17.079 -1.045 -25.840 1.00 93.25 713 ASN A O 1
ATOM 5672 N N . PRO A 1 714 ? 15.047 -0.248 -25.273 1.00 95.56 714 PRO A N 1
ATOM 5673 C CA . PRO A 1 714 ? 14.536 -1.524 -24.786 1.00 95.56 714 PRO A CA 1
ATOM 5674 C C . PRO A 1 714 ? 14.324 -2.537 -25.916 1.00 95.56 714 PRO A C 1
ATOM 5676 O O . PRO A 1 714 ? 13.899 -2.202 -27.024 1.00 95.56 714 PRO A O 1
ATOM 5679 N N . LYS A 1 715 ? 14.486 -3.819 -25.586 1.00 93.31 715 LYS A N 1
ATOM 5680 C CA . LYS A 1 715 ? 13.826 -4.914 -26.295 1.00 93.31 715 LYS A CA 1
ATOM 5681 C C . LYS A 1 715 ? 12.355 -4.939 -25.876 1.00 93.31 715 LYS A C 1
ATOM 5683 O O . LYS A 1 715 ? 12.038 -5.202 -24.716 1.00 93.31 715 LYS A O 1
ATOM 5688 N N . LEU A 1 716 ? 11.462 -4.711 -26.835 1.00 93.62 716 LEU A N 1
ATOM 5689 C CA . LEU A 1 716 ? 10.025 -4.893 -26.652 1.00 93.62 716 LEU A CA 1
ATOM 5690 C C . LEU A 1 716 ? 9.707 -6.381 -26.437 1.00 93.62 716 LEU A C 1
ATOM 5692 O O . LEU A 1 716 ? 10.055 -7.212 -27.277 1.00 93.62 716 LEU A O 1
ATOM 5696 N N . LEU A 1 717 ? 9.028 -6.712 -25.336 1.00 91.50 717 LEU A N 1
ATOM 5697 C CA . LEU A 1 717 ? 8.463 -8.048 -25.107 1.00 91.50 717 LEU A CA 1
ATOM 5698 C C . LEU A 1 717 ? 6.942 -8.062 -25.314 1.00 91.50 717 LEU A C 1
ATOM 5700 O O . LEU A 1 717 ? 6.395 -9.070 -25.755 1.00 91.50 717 LEU A O 1
ATOM 5704 N N . LYS A 1 718 ? 6.260 -6.947 -25.020 1.00 91.06 718 LYS A N 1
ATOM 5705 C CA . LYS A 1 718 ? 4.807 -6.774 -25.177 1.00 91.06 718 LYS A CA 1
ATOM 5706 C C . LYS A 1 718 ? 4.450 -5.286 -25.218 1.00 91.06 718 LYS A C 1
ATOM 5708 O O . LYS A 1 718 ? 5.111 -4.494 -24.556 1.00 91.06 718 LYS A O 1
ATOM 5713 N N . GLY A 1 719 ? 3.387 -4.926 -25.937 1.00 91.25 719 GLY A N 1
ATOM 5714 C CA . GLY A 1 719 ? 2.939 -3.536 -26.083 1.00 91.25 719 GLY A CA 1
ATOM 5715 C C . GLY A 1 719 ? 3.449 -2.896 -27.374 1.00 91.25 719 GLY A C 1
ATOM 5716 O O . GLY A 1 719 ? 3.564 -3.583 -28.391 1.00 91.25 719 GLY A O 1
ATOM 5717 N N . THR A 1 720 ? 3.754 -1.601 -27.328 1.00 92.19 720 THR A N 1
ATOM 5718 C CA . THR A 1 720 ? 4.265 -0.824 -28.474 1.00 92.19 720 THR A CA 1
ATOM 5719 C C . THR A 1 720 ? 5.743 -0.483 -28.274 1.00 92.19 720 THR A C 1
ATOM 5721 O O . THR A 1 720 ? 6.196 -0.385 -27.143 1.00 92.19 720 THR A O 1
ATOM 5724 N N . ALA A 1 721 ? 6.522 -0.320 -29.347 1.00 89.56 721 ALA A N 1
ATOM 5725 C CA . ALA A 1 721 ? 7.918 0.118 -29.238 1.00 89.56 721 ALA A CA 1
ATOM 5726 C C . ALA A 1 721 ? 8.020 1.643 -29.003 1.00 89.56 721 ALA A C 1
ATOM 5728 O O . ALA A 1 721 ? 7.143 2.375 -29.473 1.00 89.56 721 ALA A O 1
ATOM 5729 N N . PRO A 1 722 ? 9.096 2.145 -28.364 1.00 90.56 722 PRO A N 1
ATOM 5730 C CA . PRO A 1 722 ? 9.330 3.582 -28.208 1.00 90.56 722 PRO A CA 1
ATOM 5731 C C . PRO A 1 722 ? 9.358 4.318 -29.553 1.00 90.56 722 PRO A C 1
ATOM 5733 O O . PRO A 1 722 ? 9.915 3.813 -30.531 1.00 90.56 722 PRO A O 1
ATOM 5736 N N . LYS A 1 723 ? 8.787 5.529 -29.602 1.00 89.12 723 LYS A N 1
ATOM 5737 C CA . LYS A 1 723 ? 8.786 6.368 -30.817 1.00 89.12 723 LYS A CA 1
ATOM 5738 C C . LYS A 1 723 ? 10.148 7.000 -31.117 1.00 89.12 723 LYS A C 1
ATOM 5740 O O . LYS A 1 723 ? 10.430 7.270 -32.284 1.00 89.12 723 LYS A O 1
ATOM 5745 N N . ALA A 1 724 ? 10.960 7.243 -30.089 1.00 90.44 724 ALA A N 1
ATOM 5746 C CA . ALA A 1 724 ? 12.223 7.969 -30.177 1.00 90.44 724 ALA A CA 1
ATOM 5747 C C . ALA A 1 724 ? 13.399 7.168 -29.571 1.00 90.44 724 ALA A C 1
ATOM 5749 O O . ALA A 1 724 ? 13.166 6.269 -28.750 1.00 90.44 724 ALA A O 1
ATOM 5750 N N . PRO A 1 725 ? 14.658 7.445 -29.969 1.00 92.00 725 PRO A N 1
ATOM 5751 C CA . PRO A 1 725 ? 15.840 6.832 -29.364 1.00 92.00 725 PRO A CA 1
ATOM 5752 C C . PRO A 1 725 ? 15.935 7.167 -27.875 1.00 92.00 725 PRO A C 1
ATOM 5754 O O . PRO A 1 725 ? 15.747 8.305 -27.492 1.00 92.00 725 PRO A O 1
ATOM 5757 N N . GLN A 1 726 ? 16.264 6.193 -27.037 1.00 94.12 726 GLN A N 1
ATOM 5758 C CA . GLN A 1 726 ? 16.425 6.393 -25.597 1.00 94.12 726 GLN A CA 1
ATOM 5759 C C . GLN A 1 726 ? 17.903 6.649 -25.303 1.00 94.12 726 GLN A C 1
ATOM 5761 O O . GLN A 1 726 ? 18.650 5.732 -24.953 1.00 94.12 726 GLN A O 1
ATOM 5766 N N . ASP A 1 727 ? 18.364 7.863 -25.597 1.00 94.94 727 ASP A N 1
ATOM 5767 C CA . ASP A 1 727 ? 19.783 8.243 -25.610 1.00 94.94 727 ASP A CA 1
ATOM 5768 C C . ASP A 1 727 ? 20.133 9.439 -24.702 1.00 94.94 727 ASP A C 1
ATOM 5770 O O . ASP A 1 727 ? 21.321 9.745 -24.526 1.00 94.94 727 ASP A O 1
ATOM 5774 N N . SER A 1 728 ? 19.125 10.029 -24.058 1.00 96.62 728 SER A N 1
ATOM 5775 C CA . SER A 1 728 ? 19.213 11.110 -23.078 1.00 96.62 728 SER A CA 1
ATOM 5776 C C . SER A 1 728 ? 18.779 10.615 -21.691 1.00 96.62 728 SER A C 1
ATOM 5778 O O . SER A 1 728 ? 17.939 9.724 -21.568 1.00 96.62 728 SER A O 1
ATOM 5780 N N . PHE A 1 729 ? 19.416 11.120 -20.628 1.00 97.75 729 PHE A N 1
ATOM 5781 C CA . PHE A 1 729 ? 19.123 10.682 -19.260 1.00 97.75 729 PHE A CA 1
ATOM 5782 C C . PHE A 1 729 ? 19.349 11.780 -18.214 1.00 97.75 729 PHE A C 1
ATOM 5784 O O . PHE A 1 729 ? 20.416 12.402 -18.162 1.00 97.75 729 PHE A O 1
ATOM 5791 N N . MET A 1 730 ? 18.386 11.919 -17.298 1.00 97.19 730 MET A N 1
ATOM 5792 C CA . MET A 1 730 ? 18.486 12.731 -16.086 1.00 97.19 730 MET A CA 1
ATOM 5793 C C . MET A 1 730 ? 18.074 11.953 -14.840 1.00 97.19 730 MET A C 1
ATOM 5795 O O . MET A 1 730 ? 17.060 11.260 -14.811 1.00 97.19 730 MET A O 1
ATOM 5799 N N . TYR A 1 731 ? 18.811 12.194 -13.758 1.00 97.94 731 TYR A N 1
ATOM 5800 C CA . TYR A 1 731 ? 18.375 11.885 -12.401 1.00 97.94 731 TYR A CA 1
ATOM 5801 C C . TYR A 1 731 ? 18.826 13.022 -11.480 1.00 97.94 731 TYR A C 1
ATOM 5803 O O . TYR A 1 731 ? 20.026 13.183 -11.235 1.00 97.94 731 TYR A O 1
ATOM 5811 N N . ARG A 1 732 ? 17.882 13.879 -11.069 1.00 96.38 732 ARG A N 1
ATOM 5812 C CA . ARG A 1 732 ? 18.153 15.147 -10.362 1.00 96.38 732 ARG A CA 1
ATOM 5813 C C . ARG A 1 732 ? 16.927 15.666 -9.610 1.00 96.38 732 ARG A C 1
ATOM 5815 O O . ARG A 1 732 ? 15.800 15.296 -9.926 1.00 96.38 732 ARG A O 1
ATOM 5822 N N . ALA A 1 733 ? 17.137 16.570 -8.654 1.00 94.44 733 ALA A N 1
ATOM 5823 C CA . ALA A 1 733 ? 16.049 17.282 -7.981 1.00 94.44 733 ALA A CA 1
ATOM 5824 C C . ALA A 1 733 ? 15.280 18.209 -8.946 1.00 94.44 733 ALA A C 1
ATOM 5826 O O . ALA A 1 733 ? 15.880 19.069 -9.594 1.00 94.44 733 ALA A O 1
ATOM 5827 N N . GLN A 1 734 ? 13.954 18.057 -8.990 1.00 90.44 734 GLN A N 1
ATOM 5828 C CA . GLN A 1 734 ? 13.005 18.938 -9.676 1.00 90.44 734 GLN A CA 1
ATOM 5829 C C . GLN A 1 734 ? 11.665 18.911 -8.916 1.00 90.44 734 GLN A C 1
ATOM 5831 O O . GLN A 1 734 ? 11.255 17.867 -8.420 1.00 90.44 734 GLN A O 1
ATOM 5836 N N . GLY A 1 735 ? 10.999 20.058 -8.744 1.00 85.44 735 GLY A N 1
ATOM 5837 C CA . GLY A 1 735 ? 9.708 20.109 -8.032 1.00 85.44 735 GLY A CA 1
ATOM 5838 C C . GLY A 1 735 ? 9.745 19.582 -6.585 1.00 85.44 735 GLY A C 1
ATOM 5839 O O . GLY A 1 735 ? 8.749 19.075 -6.095 1.00 85.44 735 GLY A O 1
ATOM 5840 N N . GLY A 1 736 ? 10.894 19.639 -5.901 1.00 89.38 736 GLY A N 1
ATOM 5841 C CA . GLY A 1 736 ? 11.056 19.091 -4.544 1.00 89.38 736 GLY A CA 1
ATOM 5842 C C . GLY A 1 736 ? 11.329 17.580 -4.464 1.00 89.38 736 GLY A C 1
ATOM 5843 O O . GLY A 1 736 ? 11.548 17.079 -3.364 1.00 89.38 736 GLY A O 1
ATOM 5844 N N . VAL A 1 737 ? 11.382 16.869 -5.597 1.00 94.00 737 VAL A N 1
ATOM 5845 C CA . VAL A 1 737 ? 11.645 15.421 -5.671 1.00 94.00 737 VAL A CA 1
ATOM 5846 C C . VAL A 1 737 ? 12.828 15.135 -6.603 1.00 94.00 737 VAL A C 1
ATOM 5848 O O . VAL A 1 737 ? 12.893 15.662 -7.716 1.00 94.00 737 VAL A O 1
ATOM 5851 N N . LYS A 1 738 ? 13.774 14.276 -6.205 1.00 96.75 738 LYS A N 1
ATOM 5852 C CA . LYS A 1 738 ? 14.747 13.712 -7.152 1.00 96.75 738 LYS A CA 1
ATOM 5853 C C . LYS A 1 738 ? 14.032 12.757 -8.088 1.00 96.75 738 LYS A C 1
ATOM 5855 O O . LYS A 1 738 ? 13.565 11.707 -7.661 1.00 96.75 738 LYS A O 1
ATOM 5860 N N . SER A 1 739 ? 13.932 13.167 -9.343 1.00 96.50 739 SER A N 1
ATOM 5861 C CA . SER A 1 739 ? 13.126 12.527 -10.377 1.00 96.50 739 SER A CA 1
ATOM 5862 C C . SER A 1 739 ? 14.039 11.917 -11.436 1.00 96.50 739 SER A C 1
ATOM 5864 O O . SER A 1 739 ? 15.182 12.351 -11.600 1.00 96.50 739 SER A O 1
ATOM 5866 N N . PHE A 1 740 ? 13.549 10.896 -12.130 1.00 97.31 740 PHE A N 1
ATOM 5867 C CA . PHE A 1 740 ? 14.291 10.080 -13.092 1.00 97.31 740 PHE A CA 1
ATOM 5868 C C . PHE A 1 740 ? 13.613 10.184 -14.460 1.00 97.31 740 PHE A C 1
ATOM 5870 O O . PHE A 1 740 ? 12.398 10.017 -14.539 1.00 97.31 740 PHE A O 1
ATOM 5877 N N . LEU A 1 741 ? 14.390 10.419 -15.520 1.00 96.50 741 LEU A N 1
ATOM 5878 C CA . LEU A 1 741 ? 13.907 10.481 -16.901 1.00 96.50 741 LEU A CA 1
ATOM 5879 C C . LEU A 1 741 ? 14.905 9.824 -17.861 1.00 96.50 741 LEU A C 1
ATOM 5881 O O . LEU A 1 741 ? 16.062 10.239 -17.907 1.00 96.50 741 LEU A O 1
ATOM 5885 N N . LEU A 1 742 ? 14.435 8.842 -18.631 1.00 96.62 742 LEU A N 1
ATOM 5886 C CA . LEU A 1 742 ? 15.086 8.262 -19.810 1.00 96.62 742 LEU A CA 1
ATOM 5887 C C . LEU A 1 742 ? 14.221 8.574 -21.041 1.00 96.62 742 LEU A C 1
ATOM 5889 O O . LEU A 1 742 ? 13.069 8.130 -21.111 1.00 96.62 742 LEU A O 1
ATOM 5893 N N . ASP A 1 743 ? 14.784 9.346 -21.968 1.00 94.00 743 ASP A N 1
ATOM 5894 C CA . ASP A 1 743 ? 14.112 9.919 -23.140 1.00 94.00 743 ASP A CA 1
ATOM 5895 C C . ASP A 1 743 ? 15.093 10.136 -24.318 1.00 94.00 743 ASP A C 1
ATOM 5897 O O . ASP A 1 743 ? 16.196 9.574 -24.337 1.00 94.00 743 ASP A O 1
ATOM 5901 N N . ASP A 1 744 ? 14.690 10.921 -25.324 1.00 92.50 744 ASP A N 1
ATOM 5902 C CA . ASP A 1 744 ? 15.518 11.274 -26.483 1.00 92.50 744 ASP A CA 1
ATOM 5903 C C . ASP A 1 744 ? 16.237 12.625 -26.353 1.00 92.50 744 ASP A C 1
ATOM 5905 O O . ASP A 1 744 ? 17.308 12.801 -26.938 1.00 92.50 744 ASP A O 1
ATOM 5909 N N . ASP A 1 745 ? 15.728 13.581 -25.568 1.00 91.94 745 ASP A N 1
ATOM 5910 C CA . ASP A 1 745 ? 16.306 14.931 -25.545 1.00 91.94 745 ASP A CA 1
ATOM 5911 C C . ASP A 1 745 ? 16.379 15.644 -24.171 1.00 91.94 745 ASP A C 1
ATOM 5913 O O . ASP A 1 745 ? 16.766 16.812 -24.099 1.00 91.94 745 ASP A O 1
ATOM 5917 N N . ASN A 1 746 ? 16.164 14.965 -23.044 1.00 93.12 746 ASN A N 1
ATOM 5918 C CA . ASN A 1 746 ? 16.023 15.571 -21.709 1.00 93.12 746 ASN A CA 1
ATOM 5919 C C . ASN A 1 746 ? 14.844 16.561 -21.595 1.00 93.12 746 ASN A C 1
ATOM 5921 O O . ASN A 1 746 ? 14.928 17.566 -20.870 1.00 93.12 746 ASN A O 1
ATOM 5925 N N . CYS A 1 747 ? 13.748 16.274 -22.290 1.00 91.00 747 CYS A N 1
ATOM 5926 C CA . CYS A 1 747 ? 12.431 16.839 -22.055 1.00 91.00 747 CYS A CA 1
ATOM 5927 C C . CYS A 1 747 ? 11.376 15.736 -22.111 1.00 91.00 747 CYS A C 1
ATOM 5929 O O . CYS A 1 747 ? 11.184 15.097 -23.133 1.00 91.00 747 CYS A O 1
ATOM 5931 N N . ASP A 1 748 ? 10.659 15.600 -20.996 1.00 84.38 748 ASP A N 1
ATOM 5932 C CA . ASP A 1 748 ? 9.660 14.583 -20.658 1.00 84.38 748 ASP A CA 1
ATOM 5933 C C . ASP A 1 748 ? 8.489 14.517 -21.662 1.00 84.38 748 ASP A C 1
ATOM 5935 O O . ASP A 1 748 ? 7.407 15.080 -21.468 1.00 84.38 748 ASP A O 1
ATOM 5939 N N . CYS A 1 749 ? 8.785 13.877 -22.791 1.00 85.50 749 CYS A N 1
ATOM 5940 C CA . CYS A 1 749 ? 7.953 13.592 -23.947 1.00 85.50 749 CYS A CA 1
ATOM 5941 C C . CYS A 1 749 ? 8.587 12.410 -24.695 1.00 85.50 749 CYS A C 1
ATOM 5943 O O . CYS A 1 749 ? 9.809 12.317 -24.755 1.00 85.50 749 CYS A O 1
ATOM 5945 N N . LEU A 1 750 ? 7.787 11.496 -25.257 1.00 88.00 750 LEU A N 1
ATOM 5946 C CA . LEU A 1 750 ? 8.295 10.278 -25.928 1.00 88.00 750 LEU A CA 1
ATOM 5947 C C . LEU A 1 750 ? 9.257 9.431 -25.058 1.00 88.00 750 LEU A C 1
ATOM 5949 O O . LEU A 1 750 ? 10.095 8.681 -25.580 1.00 88.00 750 LEU A O 1
ATOM 5953 N N . SER A 1 751 ? 9.131 9.560 -23.734 1.00 90.50 751 SER A N 1
ATOM 5954 C CA . SER A 1 751 ? 9.977 8.893 -22.746 1.00 90.50 751 SER A CA 1
ATOM 5955 C C . SER A 1 751 ? 9.692 7.389 -22.681 1.00 90.50 751 SER A C 1
ATOM 5957 O O . SER A 1 751 ? 8.682 6.900 -23.199 1.00 90.50 751 SER A O 1
ATOM 5959 N N . THR A 1 752 ? 10.585 6.635 -22.035 1.00 92.62 752 THR A N 1
ATOM 5960 C CA . THR A 1 752 ? 10.318 5.221 -21.699 1.00 92.62 752 THR A CA 1
ATOM 5961 C C . THR A 1 752 ? 10.399 4.901 -20.219 1.00 92.62 752 THR A C 1
ATOM 5963 O O . THR A 1 752 ? 9.851 3.887 -19.797 1.00 92.62 752 THR A O 1
ATOM 5966 N N . LEU A 1 753 ? 11.054 5.744 -19.421 1.00 95.69 753 LEU A N 1
ATOM 5967 C CA . LEU A 1 753 ? 11.016 5.681 -17.964 1.00 95.69 753 LEU A CA 1
ATOM 5968 C C . LEU A 1 753 ? 11.023 7.112 -17.428 1.00 95.69 753 LEU A C 1
ATOM 5970 O O . LEU A 1 753 ? 12.073 7.751 -17.403 1.00 95.69 753 LEU A O 1
ATOM 5974 N N . SER A 1 754 ? 9.863 7.589 -16.980 1.00 95.12 754 SER A N 1
ATOM 5975 C CA . SER A 1 754 ? 9.703 8.885 -16.317 1.00 95.12 754 SER A CA 1
ATOM 5976 C C . SER A 1 754 ? 9.031 8.675 -14.959 1.00 95.12 754 SER A C 1
ATOM 5978 O O . SER A 1 754 ? 7.938 8.105 -14.876 1.00 95.12 754 SER A O 1
ATOM 5980 N N . MET A 1 755 ? 9.725 9.041 -13.878 1.00 96.31 755 MET A N 1
ATOM 5981 C CA . MET A 1 755 ? 9.345 8.737 -12.492 1.00 96.31 755 MET A CA 1
ATOM 5982 C C . MET A 1 755 ? 9.615 9.941 -11.581 1.00 96.31 755 MET A C 1
ATOM 5984 O O . MET A 1 755 ? 10.734 10.460 -11.549 1.00 96.31 755 MET A O 1
ATOM 5988 N N . GLY A 1 756 ? 8.618 10.347 -10.790 1.00 94.75 756 GLY A N 1
ATOM 5989 C CA . GLY A 1 756 ? 8.705 11.498 -9.883 1.00 94.75 756 GLY A CA 1
ATOM 5990 C C . GLY A 1 756 ? 7.932 12.704 -10.406 1.00 94.75 756 GLY A C 1
ATOM 5991 O O . GLY A 1 756 ? 6.739 12.590 -10.681 1.00 94.75 756 GLY A O 1
ATOM 5992 N N . HIS A 1 757 ? 8.597 13.857 -10.502 1.00 93.62 757 HIS A N 1
ATOM 5993 C CA . HIS A 1 757 ? 8.099 15.091 -11.120 1.00 93.62 757 HIS A CA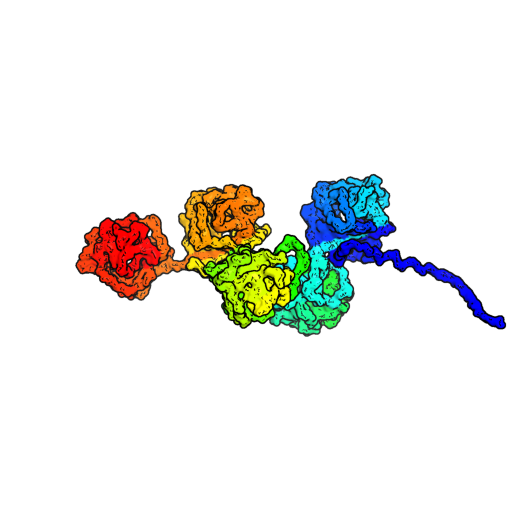 1
ATOM 5994 C C . HIS A 1 757 ? 8.641 15.235 -12.551 1.00 93.62 757 HIS A C 1
ATOM 5996 O O . HIS A 1 757 ? 9.753 14.797 -12.845 1.00 93.62 757 HIS A O 1
ATOM 6002 N N . GLY A 1 758 ? 7.871 15.866 -13.439 1.00 91.62 758 GLY A N 1
ATOM 6003 C CA . GLY A 1 758 ? 8.270 16.028 -14.839 1.00 91.62 758 GLY A CA 1
ATOM 6004 C C . GLY A 1 758 ? 9.443 16.986 -15.045 1.00 91.62 758 GLY A C 1
ATOM 6005 O O . GLY A 1 758 ? 9.533 18.033 -14.401 1.00 91.62 758 GLY A O 1
ATOM 6006 N N . MET A 1 759 ? 10.328 16.666 -15.990 1.00 92.69 759 MET A N 1
ATOM 6007 C CA . MET A 1 759 ? 11.559 17.427 -16.243 1.00 92.69 759 MET A CA 1
ATOM 6008 C C . MET A 1 759 ? 11.672 17.869 -17.703 1.00 92.69 759 MET A C 1
ATOM 6010 O O . MET A 1 759 ? 11.427 17.098 -18.621 1.00 92.69 759 MET A O 1
ATOM 6014 N N . CYS A 1 760 ? 12.098 19.106 -17.949 1.00 92.44 760 CYS A N 1
ATOM 6015 C CA . CYS A 1 760 ? 12.523 19.519 -19.284 1.00 92.44 760 CYS A CA 1
ATOM 6016 C C . CYS A 1 760 ? 13.613 20.578 -19.209 1.00 92.44 760 CYS A C 1
ATOM 6018 O O . CYS A 1 760 ? 13.473 21.596 -18.529 1.00 92.44 760 CYS A O 1
ATOM 6020 N N . SER A 1 761 ? 14.705 20.325 -19.930 1.00 90.31 761 SER A N 1
ATOM 6021 C CA . SER A 1 761 ? 15.933 21.111 -19.857 1.00 90.31 761 SER A CA 1
ATOM 6022 C C . SER A 1 761 ? 16.444 21.222 -18.410 1.00 90.31 761 SER A C 1
ATOM 6024 O O . SER A 1 761 ? 16.576 20.199 -17.736 1.00 90.31 761 SER A O 1
ATOM 6026 N N . ASP A 1 762 ? 16.728 22.424 -17.903 1.00 89.06 762 ASP A N 1
ATOM 6027 C CA . ASP A 1 762 ? 17.158 22.675 -16.522 1.00 89.06 762 ASP A CA 1
ATOM 6028 C C . ASP A 1 762 ? 15.998 22.786 -15.512 1.00 89.06 762 ASP A C 1
ATOM 6030 O O . ASP A 1 762 ? 16.237 22.753 -14.304 1.00 89.06 762 ASP A O 1
ATOM 6034 N N . GLY A 1 763 ? 14.742 22.800 -15.971 1.00 88.94 763 GLY A N 1
ATOM 6035 C CA . GLY A 1 763 ? 13.552 22.960 -15.131 1.00 88.94 763 GLY A CA 1
ATOM 6036 C C . GLY A 1 763 ? 12.412 22.004 -15.485 1.00 88.94 763 GLY A C 1
ATOM 6037 O O . GLY A 1 763 ? 12.613 20.798 -15.638 1.00 88.94 763 GLY A O 1
ATOM 6038 N N . PHE A 1 764 ? 11.207 22.564 -15.589 1.00 87.62 764 PHE A N 1
ATOM 6039 C CA . PHE A 1 764 ? 9.949 21.894 -15.926 1.00 87.62 764 PHE A CA 1
ATOM 6040 C C . PHE A 1 764 ? 9.187 22.738 -16.960 1.00 87.62 764 PHE A C 1
ATOM 6042 O O . PHE A 1 764 ? 9.299 23.965 -16.964 1.00 87.62 764 PHE A O 1
ATOM 6049 N N . SER A 1 765 ? 8.397 22.089 -17.820 1.00 85.81 765 SER A N 1
ATOM 6050 C CA . SER A 1 765 ? 7.593 22.748 -18.853 1.00 85.81 765 SER A CA 1
ATOM 6051 C C . SER A 1 765 ? 6.104 22.478 -18.650 1.00 85.81 765 SER A C 1
ATOM 6053 O O . SER A 1 765 ? 5.642 21.344 -18.781 1.00 85.81 765 SER A O 1
ATOM 6055 N N . THR A 1 766 ? 5.324 23.541 -18.431 1.00 84.06 766 THR A N 1
ATOM 6056 C CA . THR A 1 766 ? 3.854 23.461 -18.368 1.00 84.06 766 THR A CA 1
ATOM 6057 C C . THR A 1 766 ? 3.205 23.080 -19.703 1.00 84.06 766 THR A C 1
ATOM 6059 O O . THR A 1 766 ? 2.011 22.797 -19.746 1.00 84.06 766 THR A O 1
ATOM 6062 N N . SER A 1 767 ? 3.970 23.041 -20.802 1.00 81.88 767 SER A N 1
ATOM 6063 C CA . SER A 1 767 ? 3.495 22.536 -22.097 1.00 81.88 767 SER A CA 1
ATOM 6064 C C . SER A 1 767 ? 3.272 21.018 -22.116 1.00 81.88 767 SER A C 1
ATOM 6066 O O . SER A 1 767 ? 2.567 20.544 -23.001 1.00 81.88 767 SER A O 1
ATOM 6068 N N . TYR A 1 768 ? 3.845 20.273 -21.161 1.00 79.44 768 TYR A N 1
ATOM 6069 C CA . TYR A 1 768 ? 3.779 18.802 -21.092 1.00 79.44 768 TYR A CA 1
ATOM 6070 C C . TYR A 1 768 ? 2.975 18.287 -19.877 1.00 79.44 768 TYR A C 1
ATOM 6072 O O . TYR A 1 768 ? 2.708 17.093 -19.728 1.00 79.44 768 TYR A O 1
ATOM 6080 N N . GLY A 1 769 ? 2.555 19.180 -18.976 1.00 78.56 769 GLY A N 1
ATOM 6081 C CA . GLY A 1 769 ? 1.741 18.814 -17.820 1.00 78.56 769 GLY A CA 1
ATOM 6082 C C . GLY A 1 769 ? 1.505 19.965 -16.838 1.00 78.56 769 GLY A C 1
ATOM 6083 O O . GLY A 1 769 ? 2.048 21.054 -17.011 1.00 78.56 769 GLY A O 1
ATOM 6084 N N . PRO A 1 770 ? 0.690 19.750 -15.794 1.00 82.50 770 PRO A N 1
ATOM 6085 C CA . PRO A 1 770 ? 0.536 20.691 -14.692 1.00 82.50 770 PRO A CA 1
ATOM 6086 C C . PRO A 1 770 ? 1.718 20.615 -13.711 1.00 82.50 770 PRO A C 1
ATOM 6088 O O . PRO A 1 770 ? 2.315 19.558 -13.498 1.00 82.50 770 PRO A O 1
ATOM 6091 N N . GLU A 1 771 ? 2.050 21.751 -13.097 1.00 81.56 771 GLU A N 1
ATOM 6092 C CA . GLU A 1 771 ? 3.068 21.832 -12.043 1.00 81.56 771 GLU A CA 1
ATOM 6093 C C . GLU A 1 771 ? 2.629 21.047 -10.792 1.00 81.56 771 GLU A C 1
ATOM 6095 O O . GLU A 1 771 ? 1.435 20.884 -10.543 1.00 81.56 771 GLU A O 1
ATOM 6100 N N . ASN A 1 772 ? 3.587 20.559 -9.993 1.00 84.31 772 ASN A N 1
ATOM 6101 C CA . ASN A 1 772 ? 3.338 19.758 -8.784 1.00 84.31 772 ASN A CA 1
ATOM 6102 C C . ASN A 1 772 ? 2.507 18.469 -9.004 1.00 84.31 772 ASN A C 1
ATOM 6104 O O . ASN A 1 772 ? 1.889 17.966 -8.065 1.00 84.31 772 ASN A O 1
ATOM 6108 N N . ARG A 1 773 ? 2.494 17.912 -10.225 1.00 88.50 773 ARG A N 1
ATOM 6109 C CA . ARG A 1 773 ? 2.002 16.551 -10.499 1.00 88.50 773 ARG A CA 1
ATOM 6110 C C . ARG A 1 773 ? 3.146 15.547 -10.375 1.00 88.50 773 ARG A C 1
ATOM 6112 O O . ARG A 1 773 ? 4.186 15.733 -11.000 1.00 88.50 773 ARG A O 1
ATOM 6119 N N . TYR A 1 774 ? 2.918 14.491 -9.601 1.00 92.06 774 TYR A N 1
ATOM 6120 C CA . TYR A 1 774 ? 3.881 13.418 -9.363 1.00 92.06 774 TYR A CA 1
ATOM 6121 C C . TYR A 1 774 ? 3.278 12.054 -9.722 1.00 92.06 774 TYR A C 1
ATOM 6123 O O . TYR A 1 774 ? 2.052 11.898 -9.738 1.00 92.06 774 TYR A O 1
ATOM 6131 N N . GLY A 1 775 ? 4.134 11.068 -9.985 1.00 93.44 775 GLY A N 1
ATOM 6132 C CA . GLY A 1 775 ? 3.743 9.684 -10.252 1.00 93.44 775 GLY A CA 1
ATOM 6133 C C . GLY A 1 775 ? 4.734 9.005 -11.189 1.00 93.44 775 GLY A C 1
ATOM 6134 O O . GLY A 1 775 ? 5.947 9.124 -11.002 1.00 93.44 775 GLY A O 1
ATOM 6135 N N . VAL A 1 776 ? 4.211 8.345 -12.223 1.00 94.69 776 VAL A N 1
ATOM 6136 C CA . VAL A 1 776 ? 4.989 7.783 -13.340 1.00 94.69 776 VAL A CA 1
ATOM 6137 C C . VAL A 1 776 ? 4.309 8.076 -14.672 1.00 94.69 776 VAL A C 1
ATOM 6139 O O . VAL A 1 776 ? 3.133 8.446 -14.712 1.00 94.69 776 VAL A O 1
ATOM 6142 N N . ASP A 1 777 ? 5.041 7.905 -15.762 1.00 92.38 777 ASP A N 1
ATOM 6143 C CA . ASP A 1 777 ? 4.475 7.818 -17.107 1.00 92.38 777 ASP A CA 1
ATOM 6144 C C . ASP A 1 777 ? 4.363 6.349 -17.572 1.00 92.38 777 ASP A C 1
ATOM 6146 O O . ASP A 1 777 ? 4.881 5.432 -16.929 1.00 92.38 777 ASP A O 1
ATOM 6150 N N . ALA A 1 778 ? 3.650 6.110 -18.671 1.00 91.75 778 ALA A N 1
ATOM 6151 C CA . ALA A 1 778 ? 3.618 4.815 -19.340 1.00 91.75 778 ALA A CA 1
ATOM 6152 C C . ALA A 1 778 ? 4.950 4.557 -20.064 1.00 91.75 778 ALA A C 1
ATOM 6154 O O . ALA A 1 778 ? 5.594 5.483 -20.544 1.00 91.75 778 ALA A O 1
ATOM 6155 N N . LEU A 1 779 ? 5.335 3.286 -20.223 1.00 93.62 779 LEU A N 1
ATOM 6156 C CA . LEU A 1 779 ? 6.557 2.912 -20.954 1.00 93.62 779 LEU A CA 1
ATOM 6157 C C . LEU A 1 779 ? 6.488 3.304 -22.440 1.00 93.62 779 LEU A C 1
ATOM 6159 O O . LEU A 1 779 ? 7.504 3.434 -23.122 1.00 93.62 779 LEU A O 1
ATOM 6163 N N . TYR A 1 780 ? 5.273 3.455 -22.957 1.00 91.69 780 TYR A N 1
ATOM 6164 C CA . TYR A 1 780 ? 4.983 4.040 -24.255 1.00 91.69 780 TYR A CA 1
ATOM 6165 C C . TYR A 1 780 ? 4.182 5.327 -24.029 1.00 91.69 780 TYR A C 1
ATOM 6167 O O . TYR A 1 780 ? 2.951 5.290 -24.073 1.00 91.69 780 TYR A O 1
ATOM 6175 N N . ASP A 1 781 ? 4.864 6.452 -23.779 1.00 81.50 781 ASP A N 1
ATOM 6176 C CA . ASP A 1 781 ? 4.240 7.762 -23.980 1.00 81.50 781 ASP A CA 1
ATOM 6177 C C . ASP A 1 781 ? 4.341 8.144 -25.448 1.00 81.50 781 ASP A C 1
ATOM 6179 O O . ASP A 1 781 ? 5.406 8.204 -26.066 1.00 81.50 781 ASP A O 1
ATOM 6183 N N . ASP A 1 782 ? 3.174 8.347 -26.031 1.00 76.31 782 ASP A N 1
ATOM 6184 C CA . ASP A 1 782 ? 3.017 8.654 -27.438 1.00 76.31 782 ASP A CA 1
ATOM 6185 C C . ASP A 1 782 ? 2.560 10.101 -27.665 1.00 76.31 782 ASP A C 1
ATOM 6187 O O . ASP A 1 782 ? 2.391 10.519 -28.818 1.00 76.31 782 ASP A O 1
ATOM 6191 N N . HIS A 1 783 ? 2.448 10.837 -26.557 1.00 73.81 783 HIS A N 1
ATOM 6192 C CA . HIS A 1 783 ? 2.179 12.257 -26.402 1.00 73.81 783 HIS A CA 1
ATOM 6193 C C . HIS A 1 783 ? 3.394 12.913 -25.693 1.00 73.81 783 HIS A C 1
ATOM 6195 O O . HIS A 1 783 ? 4.504 12.391 -25.768 1.00 73.81 783 HIS A O 1
ATOM 6201 N N . CYS A 1 784 ? 3.202 14.080 -25.067 1.00 80.06 784 CYS A N 1
ATOM 6202 C CA . CYS A 1 784 ? 4.159 14.656 -24.118 1.00 80.06 784 CYS A CA 1
ATOM 6203 C C . CYS A 1 784 ? 3.456 14.821 -22.766 1.00 80.06 784 CYS A C 1
ATOM 6205 O O . CYS A 1 784 ? 2.917 15.896 -22.491 1.00 80.06 784 CYS A O 1
ATOM 6207 N N . ASN A 1 785 ? 3.361 13.753 -21.973 1.00 78.25 785 ASN A N 1
ATOM 6208 C CA . ASN A 1 785 ? 2.593 13.744 -20.731 1.00 78.25 785 ASN A CA 1
ATOM 6209 C C . ASN A 1 785 ? 3.477 13.439 -19.516 1.00 78.25 785 ASN A C 1
ATOM 6211 O O . ASN A 1 785 ? 3.672 12.277 -19.177 1.00 78.25 785 ASN A O 1
ATOM 6215 N N . THR A 1 786 ? 3.867 14.462 -18.754 1.00 85.44 786 THR A N 1
ATOM 6216 C CA . THR A 1 786 ? 4.694 14.252 -17.547 1.00 85.44 786 THR A CA 1
ATOM 6217 C C . THR A 1 786 ? 4.086 13.250 -16.539 1.00 85.44 786 THR A C 1
ATOM 6219 O O . THR A 1 786 ? 2.858 13.066 -16.536 1.00 85.44 786 THR A O 1
ATOM 6222 N N . PRO A 1 787 ? 4.886 12.651 -15.629 1.00 92.00 787 PRO A N 1
ATOM 6223 C CA . PRO A 1 787 ? 4.439 11.721 -14.600 1.00 92.00 787 PRO A CA 1
ATOM 6224 C C . PRO A 1 787 ? 3.105 12.068 -13.946 1.00 92.00 787 PRO A C 1
ATOM 6226 O O . PRO A 1 787 ? 2.815 13.225 -13.623 1.00 92.00 787 PRO A O 1
ATOM 6229 N N . ARG A 1 788 ? 2.268 11.043 -13.775 1.00 90.56 788 ARG A N 1
ATOM 6230 C CA . ARG A 1 788 ? 0.869 11.160 -13.360 1.00 90.56 788 ARG A CA 1
ATOM 6231 C C . ARG A 1 788 ? 0.457 9.995 -12.451 1.00 90.56 788 ARG A C 1
ATOM 6233 O O . ARG A 1 788 ? 1.022 8.909 -12.557 1.00 90.56 788 ARG A O 1
ATOM 6240 N N . PRO A 1 789 ? -0.531 10.187 -11.557 1.00 88.19 789 PRO A N 1
ATOM 6241 C CA . PRO A 1 789 ? -0.938 9.140 -10.621 1.00 88.19 789 PRO A CA 1
ATOM 6242 C C . PRO A 1 789 ? -1.690 7.988 -11.300 1.00 88.19 789 PRO A C 1
ATOM 6244 O O . PRO A 1 789 ? -1.600 6.858 -10.839 1.00 88.19 789 PRO A O 1
ATOM 6247 N N . ASN A 1 790 ? -2.391 8.230 -12.414 1.00 90.12 790 ASN A N 1
ATOM 6248 C CA . ASN A 1 790 ? -3.257 7.245 -13.080 1.00 90.12 790 ASN A CA 1
ATOM 6249 C C . ASN A 1 790 ? -2.522 6.232 -13.985 1.00 90.12 790 ASN A C 1
ATOM 6251 O O . ASN A 1 790 ? -3.137 5.618 -14.859 1.00 90.12 790 ASN A O 1
ATOM 6255 N N . VAL A 1 791 ? -1.218 6.050 -13.779 1.00 93.38 791 VAL A N 1
ATOM 6256 C CA . VAL A 1 791 ? -0.405 4.979 -14.367 1.00 93.38 791 VAL A CA 1
ATOM 6257 C C . VAL A 1 791 ? 0.358 4.307 -13.229 1.00 93.38 791 VAL A C 1
ATOM 6259 O O . VAL A 1 791 ? 0.799 4.975 -12.297 1.00 93.38 791 VAL A O 1
ATOM 6262 N N . GLY A 1 792 ? 0.484 2.983 -13.283 1.00 95.56 792 GLY A N 1
ATOM 6263 C CA . GLY A 1 792 ? 1.353 2.208 -12.404 1.00 95.56 792 GLY A CA 1
ATOM 6264 C C . GLY A 1 792 ? 2.507 1.590 -13.187 1.00 95.56 792 GLY A C 1
ATOM 6265 O O . GLY A 1 792 ? 2.371 1.302 -14.378 1.00 95.56 792 GLY A O 1
ATOM 6266 N N . LEU A 1 793 ? 3.628 1.375 -12.506 1.00 97.75 793 LEU A N 1
ATOM 6267 C CA . LEU A 1 793 ? 4.881 0.867 -13.062 1.00 97.75 793 LEU A CA 1
ATOM 6268 C C . LEU A 1 793 ? 5.580 -0.007 -12.018 1.00 97.75 793 LEU A C 1
ATOM 6270 O O . LEU A 1 793 ? 5.675 0.382 -10.857 1.00 97.75 793 LEU A O 1
ATOM 6274 N N . ALA A 1 794 ? 6.124 -1.148 -12.432 1.00 98.19 794 ALA A N 1
ATOM 6275 C CA . ALA A 1 794 ? 7.014 -1.965 -11.614 1.00 98.19 794 ALA A CA 1
ATOM 6276 C C . ALA A 1 794 ? 8.308 -2.282 -12.369 1.00 98.19 794 ALA A C 1
ATOM 6278 O O . ALA A 1 794 ? 8.275 -2.626 -13.555 1.00 98.19 794 ALA A O 1
ATOM 6279 N N . LEU A 1 795 ? 9.439 -2.175 -11.666 1.00 98.50 795 LEU A N 1
ATOM 6280 C CA . LEU A 1 795 ? 10.764 -2.509 -12.175 1.00 98.50 795 LEU A CA 1
ATOM 6281 C C . LEU A 1 795 ? 11.334 -3.720 -11.439 1.00 98.50 795 LEU A C 1
ATOM 6283 O O . LEU A 1 795 ? 11.307 -3.827 -10.206 1.00 98.50 795 LEU A O 1
ATOM 6287 N N . TYR A 1 796 ? 11.923 -4.606 -12.230 1.00 98.00 796 TYR A N 1
ATOM 6288 C CA . TYR A 1 796 ? 12.514 -5.851 -11.780 1.00 98.00 796 TYR A CA 1
ATOM 6289 C C . TYR A 1 796 ? 13.927 -5.969 -12.323 1.00 98.00 796 TYR A C 1
ATOM 6291 O O . TYR A 1 796 ? 14.212 -5.547 -13.446 1.00 98.00 796 TYR A O 1
ATOM 6299 N N . PHE A 1 797 ? 14.802 -6.603 -11.554 1.00 96.56 797 PHE A N 1
ATOM 6300 C CA . PHE A 1 797 ? 16.129 -6.966 -12.025 1.00 96.56 797 PHE A CA 1
ATOM 6301 C C . PHE A 1 797 ? 16.288 -8.481 -12.109 1.00 96.56 797 PHE A C 1
ATOM 6303 O O . PHE A 1 797 ? 15.628 -9.251 -11.403 1.00 96.56 797 PHE A O 1
ATOM 6310 N N . SER A 1 798 ? 17.191 -8.897 -12.987 1.00 92.31 798 SER A N 1
ATOM 6311 C CA . SER A 1 798 ? 17.749 -10.242 -13.010 1.00 92.31 798 SER A CA 1
ATOM 6312 C C . SER A 1 798 ? 19.251 -10.109 -13.222 1.00 92.31 798 SER A C 1
ATOM 6314 O O . SER A 1 798 ? 19.689 -9.392 -14.125 1.00 92.31 798 SER A O 1
ATOM 6316 N N . VAL A 1 799 ? 20.041 -10.754 -12.366 1.00 84.12 799 VAL A N 1
ATOM 6317 C CA . VAL A 1 799 ? 21.487 -10.888 -12.562 1.00 84.12 799 VAL A CA 1
ATOM 6318 C C . VAL A 1 799 ? 21.698 -12.215 -13.271 1.00 84.12 799 VAL A C 1
ATOM 6320 O O . VAL A 1 799 ? 21.234 -13.244 -12.786 1.00 84.12 799 VAL A O 1
ATOM 6323 N N . SER A 1 800 ? 22.380 -12.210 -14.417 1.00 65.62 800 SER A N 1
ATOM 6324 C CA . SER A 1 800 ? 22.759 -13.462 -15.068 1.00 65.62 800 SER A CA 1
ATOM 6325 C C . SER A 1 800 ? 23.661 -14.256 -14.124 1.00 65.62 800 SER A C 1
ATOM 6327 O O . SER A 1 800 ? 24.761 -13.786 -13.803 1.00 65.62 800 SER A O 1
ATOM 6329 N N . GLU A 1 801 ? 23.210 -15.439 -13.699 1.00 48.50 801 GLU A N 1
ATOM 6330 C CA . GLU A 1 801 ? 24.056 -16.375 -12.958 1.00 48.50 801 GLU A CA 1
ATOM 6331 C C . GLU A 1 801 ? 25.345 -16.644 -13.741 1.00 48.50 801 GLU A C 1
ATOM 6333 O O . GLU A 1 801 ? 25.385 -16.580 -14.975 1.00 48.50 801 GLU A O 1
ATOM 6338 N N . GLU A 1 802 ? 26.435 -16.857 -13.011 1.00 40.91 802 GLU A N 1
ATOM 6339 C CA . GLU A 1 802 ? 27.761 -16.849 -13.606 1.00 40.91 802 GLU A CA 1
ATOM 6340 C C . GLU A 1 802 ? 27.928 -17.978 -14.627 1.00 40.91 802 GLU A C 1
ATOM 6342 O O . GLU A 1 802 ? 28.012 -19.152 -14.264 1.00 40.91 802 GLU A O 1
ATOM 6347 N N . VAL A 1 803 ? 28.132 -17.627 -15.901 1.00 46.69 803 VAL A N 1
ATOM 6348 C CA . VAL A 1 803 ? 28.792 -18.543 -16.836 1.00 46.69 803 VAL A CA 1
ATOM 6349 C C . VAL A 1 803 ? 30.282 -18.574 -16.480 1.00 46.69 803 VAL A C 1
ATOM 6351 O O . VAL A 1 803 ? 31.124 -18.001 -17.172 1.00 46.69 803 VAL A O 1
ATOM 6354 N N . VAL A 1 804 ? 30.617 -19.233 -15.366 1.00 45.53 804 VAL A N 1
ATOM 6355 C CA . VAL A 1 804 ? 31.989 -19.657 -15.075 1.00 45.53 804 VAL A CA 1
ATOM 6356 C C . VAL A 1 804 ? 32.325 -20.733 -16.095 1.00 45.53 804 VAL A C 1
ATOM 6358 O O . VAL A 1 804 ? 32.033 -21.914 -15.899 1.00 45.53 804 VAL A O 1
ATOM 6361 N N . ARG A 1 805 ? 32.917 -20.333 -17.222 1.00 59.62 805 ARG A N 1
ATOM 6362 C CA . ARG A 1 805 ? 33.384 -21.306 -18.206 1.00 59.62 805 ARG A CA 1
ATOM 6363 C C . AR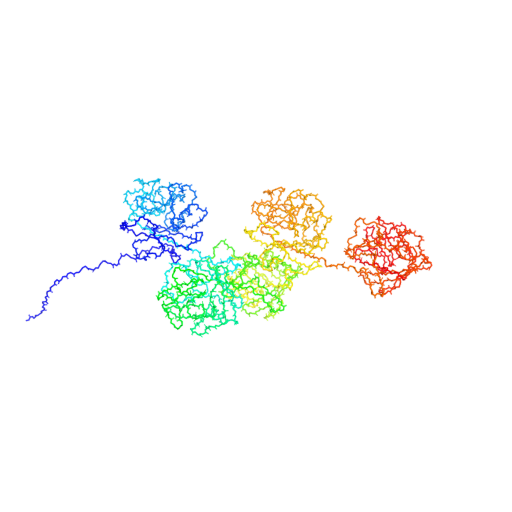G A 1 805 ? 34.535 -22.092 -17.584 1.00 59.62 805 ARG A C 1
ATOM 6365 O O . ARG A 1 805 ? 35.492 -21.464 -17.120 1.00 59.62 805 ARG A O 1
ATOM 6372 N N . PRO A 1 806 ? 34.482 -23.438 -17.558 1.00 57.28 806 PRO A N 1
ATOM 6373 C CA . PRO A 1 806 ? 35.575 -24.232 -17.021 1.00 57.28 806 PRO A CA 1
ATOM 6374 C C . PRO A 1 806 ? 36.837 -23.980 -17.850 1.00 57.28 806 PRO A C 1
ATOM 6376 O O . PRO A 1 806 ? 36.963 -24.473 -18.972 1.00 57.28 806 PRO A O 1
ATOM 6379 N N . THR A 1 807 ? 37.772 -23.201 -17.297 1.00 69.81 807 THR A N 1
ATOM 6380 C CA . THR A 1 807 ? 39.091 -22.946 -17.902 1.00 69.81 807 THR A CA 1
ATOM 6381 C C . THR A 1 807 ? 39.921 -24.218 -18.000 1.00 69.81 807 THR A C 1
ATOM 6383 O O . THR A 1 807 ? 40.849 -24.285 -18.804 1.00 69.81 807 THR A O 1
ATOM 6386 N N . SER A 1 808 ? 39.554 -25.242 -17.229 1.00 80.12 808 SER A N 1
ATOM 6387 C CA . SER A 1 808 ? 40.020 -26.607 -17.382 1.00 80.12 808 SER A CA 1
ATOM 6388 C C . SER A 1 808 ? 38.869 -27.612 -17.413 1.00 80.12 808 SER A C 1
ATOM 6390 O O . SER A 1 808 ? 37.791 -27.370 -16.871 1.00 80.12 808 SER A O 1
ATOM 6392 N N . SER A 1 809 ? 39.105 -28.762 -18.046 1.00 80.19 809 SER A N 1
ATOM 6393 C CA . SER A 1 809 ? 38.190 -29.908 -18.024 1.00 80.19 809 SER A CA 1
ATOM 6394 C C . SER A 1 809 ? 38.943 -31.183 -17.657 1.00 80.19 809 SER A C 1
ATOM 6396 O O . SER A 1 809 ? 40.035 -31.443 -18.158 1.00 80.19 809 SER A O 1
ATOM 6398 N N . CYS A 1 810 ? 38.335 -31.997 -16.795 1.00 81.31 810 CYS A N 1
ATOM 6399 C CA . CYS A 1 810 ? 38.860 -33.303 -16.390 1.00 81.31 810 CYS A CA 1
ATOM 6400 C C . CYS A 1 810 ? 37.996 -34.471 -16.905 1.00 81.31 810 CYS A C 1
ATOM 6402 O O . CYS A 1 810 ? 38.320 -35.624 -16.619 1.00 81.31 810 CYS A O 1
ATOM 6404 N N . LYS A 1 811 ? 36.906 -34.196 -17.650 1.00 82.12 811 LYS A N 1
ATOM 6405 C CA . LYS A 1 811 ? 35.882 -35.192 -18.048 1.00 82.12 811 LYS A CA 1
ATOM 6406 C C . LYS A 1 811 ? 36.490 -36.404 -18.765 1.00 82.12 811 LYS A C 1
ATOM 6408 O O . LYS A 1 811 ? 36.138 -37.537 -18.461 1.00 82.12 811 LYS A O 1
ATOM 6413 N N . HIS A 1 812 ? 37.455 -36.151 -19.651 1.00 82.75 812 HIS A N 1
ATOM 6414 C CA . HIS A 1 812 ? 38.147 -37.160 -20.468 1.00 82.75 812 HIS A CA 1
ATOM 6415 C C . HIS A 1 812 ? 39.566 -37.479 -19.967 1.00 82.75 812 HIS A C 1
ATOM 6417 O O . HIS A 1 812 ? 40.446 -37.869 -20.737 1.00 82.75 812 HIS A O 1
ATOM 6423 N N . GLY A 1 813 ? 39.802 -37.274 -18.666 1.00 74.62 813 GLY A N 1
ATOM 6424 C CA . GLY A 1 813 ? 41.099 -37.442 -18.010 1.00 74.62 813 GLY A CA 1
ATOM 6425 C C . GLY A 1 813 ? 42.141 -36.391 -18.412 1.00 74.62 813 GLY A C 1
ATOM 6426 O O . GLY A 1 813 ? 42.060 -35.769 -19.470 1.00 74.62 813 GLY A O 1
ATOM 6427 N N . GLY A 1 814 ? 43.162 -36.208 -17.570 1.00 70.00 814 GLY A N 1
ATOM 6428 C CA . GLY A 1 814 ? 44.229 -35.221 -17.781 1.00 70.00 814 GLY A CA 1
ATOM 6429 C C . GLY A 1 814 ? 43.769 -33.758 -17.688 1.00 70.00 814 GLY A C 1
ATOM 6430 O O . GLY A 1 814 ? 42.587 -33.468 -17.530 1.00 70.00 814 GLY A O 1
ATOM 6431 N N . ASN A 1 815 ? 44.727 -32.835 -17.788 1.00 83.31 815 ASN A N 1
ATOM 6432 C CA . ASN A 1 815 ? 44.489 -31.399 -17.631 1.00 83.31 815 ASN A CA 1
ATOM 6433 C C . ASN A 1 815 ? 44.204 -30.749 -18.994 1.00 83.31 815 ASN A C 1
ATOM 6435 O O . ASN A 1 815 ? 45.119 -30.229 -19.631 1.00 83.31 815 ASN A O 1
ATOM 6439 N N . TRP A 1 816 ? 42.953 -30.790 -19.451 1.00 91.94 816 TRP A N 1
ATOM 6440 C CA . TRP A 1 816 ? 42.525 -29.993 -20.605 1.00 91.94 816 TRP A CA 1
ATOM 6441 C C . TRP A 1 816 ? 42.417 -28.525 -20.214 1.00 91.94 816 TRP A C 1
ATOM 6443 O O . TRP A 1 816 ? 41.924 -28.238 -19.125 1.00 91.94 816 TRP A O 1
ATOM 6453 N N . LEU A 1 817 ? 42.829 -27.609 -21.090 1.00 92.06 817 LEU A N 1
ATOM 6454 C CA . LEU A 1 817 ? 42.750 -26.161 -20.877 1.00 92.06 817 LEU A CA 1
ATOM 6455 C C . LEU A 1 817 ? 41.961 -25.499 -22.010 1.00 92.06 817 LEU A C 1
ATOM 6457 O O . LEU A 1 817 ? 42.249 -25.747 -23.180 1.00 92.06 817 LEU A O 1
ATOM 6461 N N . ALA A 1 818 ? 40.971 -24.673 -21.673 1.00 92.56 818 ALA A N 1
ATOM 6462 C CA . ALA A 1 818 ? 40.171 -23.944 -22.655 1.00 92.56 818 ALA A CA 1
ATOM 6463 C C . ALA A 1 818 ? 41.012 -22.834 -23.297 1.00 92.56 818 ALA A C 1
ATOM 6465 O O . ALA A 1 818 ? 41.642 -22.052 -22.583 1.00 92.56 818 ALA A O 1
ATOM 6466 N N . PHE A 1 819 ? 41.006 -22.746 -24.628 1.00 93.50 819 PHE A N 1
ATOM 6467 C CA . PHE A 1 819 ? 41.696 -21.677 -25.365 1.00 93.50 819 PHE A CA 1
ATOM 6468 C C . PHE A 1 819 ? 40.771 -20.865 -26.277 1.00 93.50 819 PHE A C 1
ATOM 6470 O O . PHE A 1 819 ? 41.158 -19.778 -26.696 1.00 93.50 819 PHE A O 1
ATOM 6477 N N . TRP A 1 820 ? 39.567 -21.367 -26.564 1.00 94.88 820 TRP A N 1
ATOM 6478 C CA . TRP A 1 820 ? 38.595 -20.730 -27.452 1.00 94.88 820 TRP A CA 1
ATOM 6479 C C . TRP A 1 820 ? 37.165 -21.088 -27.027 1.00 94.88 820 TRP A C 1
ATOM 6481 O O . TRP A 1 820 ? 36.925 -22.226 -26.615 1.00 94.88 820 TRP A O 1
ATOM 6491 N N . TRP A 1 821 ? 36.208 -20.160 -27.127 1.00 93.19 821 TRP A N 1
ATOM 6492 C CA . TRP A 1 821 ? 34.780 -20.461 -26.932 1.00 93.19 821 TRP A CA 1
ATOM 6493 C C . TRP A 1 821 ? 33.825 -19.394 -27.480 1.00 93.19 821 TRP A C 1
ATOM 6495 O O . TRP A 1 821 ? 34.205 -18.247 -27.702 1.00 93.19 821 TRP A O 1
ATOM 6505 N N . TRP A 1 822 ? 32.545 -19.756 -27.581 1.00 91.25 822 TRP A N 1
ATOM 6506 C CA . TRP A 1 822 ? 31.411 -18.856 -27.807 1.00 91.25 822 TRP A CA 1
ATOM 6507 C C . TRP A 1 822 ? 30.131 -19.417 -27.158 1.00 91.25 822 TRP A C 1
ATOM 6509 O O . TRP A 1 822 ? 30.010 -20.633 -26.953 1.00 91.25 822 TRP A O 1
ATOM 6519 N N . THR A 1 823 ? 29.212 -18.555 -26.714 1.00 87.38 823 THR A N 1
ATOM 6520 C CA . THR A 1 823 ? 27.933 -18.956 -26.087 1.00 87.38 823 THR A CA 1
ATOM 6521 C C . THR A 1 823 ? 26.833 -18.997 -27.139 1.00 87.38 823 THR A C 1
ATOM 6523 O O . THR A 1 823 ? 26.759 -18.095 -27.967 1.00 87.38 823 THR A O 1
ATOM 6526 N N . ALA A 1 824 ? 25.950 -19.995 -27.055 1.00 83.88 824 ALA A N 1
ATOM 6527 C CA . ALA A 1 824 ? 24.691 -19.988 -27.794 1.00 83.88 824 ALA A CA 1
ATOM 6528 C C . ALA A 1 824 ? 23.924 -18.676 -27.545 1.00 83.88 824 ALA A C 1
ATOM 6530 O O . ALA A 1 824 ? 23.927 -18.153 -26.428 1.00 83.88 824 ALA A O 1
ATOM 6531 N N . ASP A 1 825 ? 23.301 -18.151 -28.594 1.00 78.94 825 ASP A N 1
ATOM 6532 C CA . ASP A 1 825 ? 22.542 -16.898 -28.640 1.00 78.94 825 ASP A CA 1
ATOM 6533 C C . ASP A 1 825 ? 23.337 -15.621 -28.289 1.00 78.94 825 ASP A C 1
ATOM 6535 O O . ASP A 1 825 ? 22.754 -14.534 -28.201 1.00 78.94 825 ASP A O 1
ATOM 6539 N N . ALA A 1 826 ? 24.665 -15.695 -28.118 1.00 78.31 826 ALA A N 1
ATOM 6540 C CA . ALA A 1 826 ? 25.481 -14.500 -27.922 1.00 78.31 826 ALA A CA 1
ATOM 6541 C C . ALA A 1 826 ? 25.640 -13.732 -29.249 1.00 78.31 826 ALA A C 1
ATOM 6543 O O . ALA A 1 826 ? 26.003 -14.326 -30.268 1.00 78.31 826 ALA A O 1
ATOM 6544 N N . PRO A 1 827 ? 25.414 -12.404 -29.267 1.00 81.50 827 PRO A N 1
ATOM 6545 C CA . PRO A 1 827 ? 25.557 -11.613 -30.484 1.00 81.50 827 PRO A CA 1
ATOM 6546 C C . PRO A 1 827 ? 27.002 -11.663 -30.991 1.00 81.50 827 PRO A C 1
ATOM 6548 O O . PRO A 1 827 ? 27.944 -11.575 -30.200 1.00 81.50 827 PRO A O 1
ATOM 6551 N N . TRP A 1 828 ? 27.185 -11.767 -32.312 1.00 83.44 828 TRP A N 1
ATOM 6552 C CA . TRP A 1 828 ? 28.527 -11.718 -32.892 1.00 83.44 828 TRP A CA 1
ATOM 6553 C C . TRP A 1 828 ? 29.191 -10.367 -32.568 1.00 83.44 828 TRP A C 1
ATOM 6555 O O . TRP A 1 828 ? 28.563 -9.325 -32.799 1.00 83.44 828 TRP A O 1
ATOM 6565 N N . PRO A 1 829 ? 30.428 -10.334 -32.043 1.00 83.88 829 PRO A N 1
ATOM 6566 C CA . PRO A 1 829 ? 31.038 -9.075 -31.635 1.00 83.88 829 PRO A CA 1
ATOM 6567 C C . PRO A 1 829 ? 31.384 -8.208 -32.856 1.00 83.88 829 PRO A C 1
ATOM 6569 O O . PRO A 1 829 ? 32.083 -8.646 -33.768 1.00 83.88 829 PRO A O 1
ATOM 6572 N N . VAL A 1 830 ? 30.908 -6.961 -32.873 1.00 76.56 830 VAL A N 1
ATOM 6573 C CA . VAL A 1 830 ? 30.956 -6.088 -34.067 1.00 76.56 830 VAL A CA 1
ATOM 6574 C C . VAL A 1 830 ? 32.365 -5.676 -34.511 1.00 76.56 830 VAL A C 1
ATOM 6576 O O . VAL A 1 830 ? 32.565 -5.360 -35.683 1.00 76.56 830 VAL A O 1
ATOM 6579 N N . ASP A 1 831 ? 33.332 -5.693 -33.594 1.00 81.25 831 ASP A N 1
ATOM 6580 C CA . ASP A 1 831 ? 34.723 -5.305 -33.853 1.00 81.25 831 ASP A CA 1
ATOM 6581 C C . ASP A 1 831 ? 35.647 -6.508 -34.139 1.00 81.25 831 ASP A C 1
ATOM 6583 O O . ASP A 1 831 ? 36.790 -6.320 -34.565 1.00 81.25 831 ASP A O 1
ATOM 6587 N N . GLU A 1 832 ? 35.164 -7.745 -33.956 1.00 87.19 832 GLU A N 1
ATOM 6588 C CA . GLU A 1 832 ? 35.960 -8.965 -34.130 1.00 87.19 832 GLU A CA 1
ATOM 6589 C C . GLU A 1 832 ? 36.002 -9.410 -35.593 1.00 87.19 832 GLU A C 1
ATOM 6591 O O . GLU A 1 832 ? 35.001 -9.821 -36.185 1.00 87.19 832 GLU A O 1
ATOM 6596 N N . LYS A 1 833 ? 37.204 -9.367 -36.172 1.00 92.19 833 LYS A N 1
ATOM 6597 C CA . LYS A 1 833 ? 37.471 -9.694 -37.586 1.00 92.19 833 LYS A CA 1
ATOM 6598 C C . LYS A 1 833 ? 38.258 -10.987 -37.772 1.00 92.19 833 LYS A C 1
ATOM 6600 O O . LYS A 1 833 ? 38.712 -11.286 -38.875 1.00 92.19 833 LYS A O 1
ATOM 6605 N N . ASP A 1 834 ? 38.487 -11.734 -36.700 1.00 95.50 834 ASP A N 1
ATOM 6606 C CA . ASP A 1 834 ? 39.396 -12.874 -36.694 1.00 95.50 834 ASP A CA 1
ATOM 6607 C C . ASP A 1 834 ? 39.035 -13.823 -35.547 1.00 95.50 834 ASP A C 1
ATOM 6609 O O . ASP A 1 834 ? 39.184 -13.472 -34.378 1.00 95.50 834 ASP A O 1
ATOM 6613 N N . VAL A 1 835 ? 38.567 -15.034 -35.866 1.00 95.56 835 VAL A N 1
ATOM 6614 C CA . VAL A 1 835 ? 38.160 -16.008 -34.837 1.00 95.56 835 VAL A CA 1
ATOM 6615 C C . VAL A 1 835 ? 39.339 -16.586 -34.044 1.00 95.56 835 VAL A C 1
ATOM 6617 O O . VAL A 1 835 ? 39.119 -17.330 -33.094 1.00 95.56 835 VAL A O 1
ATOM 6620 N N . LEU A 1 836 ? 40.580 -16.222 -34.385 1.00 96.12 836 LEU A N 1
ATOM 6621 C CA . LEU A 1 836 ? 41.817 -16.557 -33.675 1.00 96.12 836 LEU A CA 1
ATOM 6622 C C . LEU A 1 836 ? 42.631 -15.296 -33.317 1.00 96.12 836 LEU A C 1
ATOM 6624 O O . LEU A 1 836 ? 43.857 -15.360 -33.179 1.00 96.12 836 LEU A O 1
ATOM 6628 N N . ALA A 1 837 ? 41.973 -14.138 -33.172 1.00 92.00 837 ALA A N 1
ATOM 6629 C CA . ALA A 1 837 ? 42.610 -12.844 -32.920 1.00 92.00 837 ALA A CA 1
ATOM 6630 C C . ALA A 1 837 ? 43.660 -12.877 -31.794 1.00 92.00 837 ALA A C 1
ATOM 6632 O O . ALA A 1 837 ? 44.761 -12.329 -31.934 1.00 92.00 837 ALA A O 1
ATOM 6633 N N . TYR A 1 838 ? 43.365 -13.546 -30.680 1.00 91.38 838 TYR A N 1
ATOM 6634 C CA . TYR A 1 838 ? 44.107 -13.388 -29.431 1.00 91.38 838 TYR A CA 1
ATOM 6635 C C . TYR A 1 838 ? 45.080 -14.540 -29.138 1.00 91.38 838 TYR A C 1
ATOM 6637 O O . TYR A 1 838 ? 44.814 -15.689 -29.488 1.00 91.38 838 TYR A O 1
ATOM 6645 N N . PRO A 1 839 ? 46.228 -14.271 -28.489 1.00 88.25 839 PRO A N 1
ATOM 6646 C CA . PRO A 1 839 ? 47.083 -15.327 -27.964 1.00 88.25 839 PRO A CA 1
ATOM 6647 C C . PRO A 1 839 ? 46.445 -15.998 -26.735 1.00 88.25 839 PRO A C 1
ATOM 6649 O O . PRO A 1 839 ? 45.528 -15.466 -26.103 1.00 88.25 839 PRO A O 1
ATOM 6652 N N . PHE A 1 840 ? 46.955 -17.176 -26.372 1.00 87.38 840 PHE A N 1
ATOM 6653 C CA . PHE A 1 840 ? 46.496 -17.903 -25.189 1.00 87.38 840 PHE A CA 1
ATOM 6654 C C . PHE A 1 840 ? 46.571 -17.054 -23.908 1.00 87.38 840 PHE A C 1
ATOM 6656 O O . PHE A 1 840 ? 47.575 -16.389 -23.651 1.00 87.38 840 PHE A O 1
ATOM 6663 N N . GLY A 1 841 ? 45.529 -17.125 -23.076 1.00 76.25 841 GLY A N 1
ATOM 6664 C CA . GLY A 1 841 ? 45.459 -16.416 -21.794 1.00 76.25 841 GLY A CA 1
ATOM 6665 C C . GLY A 1 841 ? 45.013 -14.950 -21.873 1.00 76.25 841 GLY A C 1
ATOM 6666 O O . GLY A 1 841 ? 44.874 -14.320 -20.831 1.00 76.25 841 GLY A O 1
ATOM 6667 N N . SER A 1 842 ? 44.741 -14.403 -23.065 1.00 79.25 842 SER A N 1
ATOM 6668 C CA . SER A 1 842 ? 44.147 -13.061 -23.208 1.00 79.25 842 SER A CA 1
ATOM 6669 C C . SER A 1 842 ? 42.659 -12.990 -22.843 1.00 79.25 842 SER A C 1
ATOM 6671 O O . SER A 1 842 ? 42.146 -11.903 -22.594 1.00 79.25 842 SER A O 1
ATOM 6673 N N . CYS A 1 843 ? 41.959 -14.124 -22.820 1.00 77.94 843 CYS A N 1
ATOM 6674 C CA . CYS A 1 843 ? 40.523 -14.178 -22.566 1.00 77.94 843 CYS A CA 1
ATOM 6675 C C . CYS A 1 843 ? 40.192 -14.261 -21.070 1.00 77.94 843 CYS A C 1
ATOM 6677 O O . CYS A 1 843 ? 40.766 -15.062 -20.333 1.00 77.94 843 CYS A O 1
ATOM 6679 N N . SER A 1 844 ? 39.190 -13.493 -20.641 1.00 75.62 844 SER A N 1
ATOM 6680 C CA . SER A 1 844 ? 38.581 -13.622 -19.314 1.00 75.62 844 SER A CA 1
ATOM 6681 C C . SER A 1 844 ? 37.678 -14.853 -19.260 1.00 75.62 844 SER A C 1
ATOM 6683 O O . SER A 1 844 ? 36.779 -14.967 -20.085 1.00 75.62 844 SER A O 1
ATOM 6685 N N . SER A 1 845 ? 37.827 -15.721 -18.254 1.00 62.69 845 SER A N 1
ATOM 6686 C CA . SER A 1 845 ? 36.985 -16.919 -18.037 1.00 62.69 845 SER A CA 1
ATOM 6687 C C . SER A 1 845 ? 35.485 -16.642 -17.848 1.00 62.69 845 SER A C 1
ATOM 6689 O O . SER A 1 845 ? 34.690 -17.576 -17.778 1.00 62.69 845 SER A O 1
ATOM 6691 N N . TYR A 1 846 ? 35.114 -15.366 -17.742 1.00 58.31 846 TYR A N 1
ATOM 6692 C CA . TYR A 1 846 ? 33.748 -14.869 -17.590 1.00 58.31 846 TYR A CA 1
ATOM 6693 C C . TYR A 1 846 ? 33.177 -14.258 -18.885 1.00 58.31 846 TYR A C 1
ATOM 6695 O O . TYR A 1 846 ? 32.094 -13.678 -18.854 1.00 58.31 846 TYR A O 1
ATOM 6703 N N . GLY A 1 847 ? 33.914 -14.306 -20.001 1.00 68.94 847 GLY A N 1
ATOM 6704 C CA . GLY A 1 847 ? 33.469 -13.770 -21.289 1.00 68.94 847 GLY A CA 1
ATOM 6705 C C . GLY A 1 847 ? 32.466 -14.685 -21.997 1.00 68.94 847 GLY A C 1
ATOM 6706 O O . GLY A 1 847 ? 32.636 -15.905 -22.019 1.00 68.94 847 GLY A O 1
ATOM 6707 N N . GLU A 1 848 ? 31.460 -14.096 -22.653 1.00 76.31 848 GLU A N 1
ATOM 6708 C CA . GLU A 1 848 ? 30.527 -14.824 -23.533 1.00 76.31 848 GLU A CA 1
ATOM 6709 C C . GLU A 1 848 ? 31.268 -15.487 -24.722 1.00 76.31 848 GLU A C 1
ATOM 6711 O O . GLU A 1 848 ? 30.814 -16.497 -25.257 1.00 76.31 848 GLU A O 1
ATOM 6716 N N . TYR A 1 849 ? 32.456 -14.992 -25.084 1.00 88.00 849 TYR A N 1
ATOM 6717 C CA . TYR A 1 849 ? 33.323 -15.569 -26.111 1.00 88.00 849 TYR A CA 1
ATOM 6718 C C . TYR A 1 849 ? 34.817 -15.442 -25.767 1.00 88.00 849 TYR A C 1
ATOM 6720 O O . TYR A 1 849 ? 35.208 -14.701 -24.862 1.00 88.00 849 TYR A O 1
ATOM 6728 N N . CYS A 1 850 ? 35.643 -16.186 -26.499 1.00 90.94 850 CYS A N 1
ATOM 6729 C CA . CYS A 1 850 ? 37.095 -16.089 -26.537 1.00 90.94 850 CYS A CA 1
ATOM 6730 C C . CYS A 1 850 ? 37.589 -16.552 -27.904 1.00 90.94 850 CYS A C 1
ATOM 6732 O O . CYS A 1 850 ? 37.493 -17.734 -28.227 1.00 90.94 850 CYS A O 1
ATOM 6734 N N . PHE A 1 851 ? 38.166 -15.638 -28.678 1.00 94.50 851 PHE A N 1
ATOM 6735 C CA . PHE A 1 851 ? 38.782 -15.928 -29.975 1.00 94.50 851 PHE A CA 1
ATOM 6736 C C . PHE A 1 851 ? 40.295 -16.112 -29.811 1.00 94.50 851 PHE A C 1
ATOM 6738 O O . PHE A 1 851 ? 41.112 -15.363 -30.347 1.00 94.50 851 PHE A O 1
ATOM 6745 N N . GLY A 1 852 ? 40.655 -17.068 -28.951 1.00 93.12 852 GLY A N 1
ATOM 6746 C CA . GLY A 1 852 ? 42.028 -17.348 -28.548 1.00 93.12 852 GLY A CA 1
ATOM 6747 C C . GLY A 1 852 ? 42.704 -18.452 -29.362 1.00 93.12 852 GLY A C 1
ATOM 6748 O O . GLY A 1 852 ? 42.069 -19.220 -30.084 1.00 93.12 852 GLY A O 1
ATOM 6749 N N . ARG A 1 853 ? 44.027 -18.530 -29.217 1.00 95.06 853 ARG A N 1
ATOM 6750 C CA . ARG A 1 853 ? 44.917 -19.509 -29.860 1.00 95.06 853 ARG A CA 1
ATOM 6751 C C . ARG A 1 853 ? 45.516 -20.493 -28.860 1.00 95.06 853 ARG A C 1
ATOM 6753 O O . ARG A 1 853 ? 45.608 -20.204 -27.666 1.00 95.06 853 ARG A O 1
ATOM 6760 N N . ILE A 1 854 ? 45.982 -21.631 -29.367 1.00 95.44 854 ILE A N 1
ATOM 6761 C CA . ILE A 1 854 ? 46.836 -22.573 -28.633 1.00 95.44 854 ILE A CA 1
ATOM 6762 C C . ILE A 1 854 ? 48.134 -21.837 -28.234 1.00 95.44 854 ILE A C 1
ATOM 6764 O O . ILE A 1 854 ? 48.672 -21.065 -29.031 1.00 95.44 854 ILE A O 1
ATOM 6768 N N . PRO A 1 855 ? 48.653 -22.013 -27.005 1.00 92.94 855 PRO A N 1
ATOM 6769 C CA . PRO A 1 855 ? 49.833 -21.282 -26.553 1.00 92.94 855 PRO A CA 1
ATOM 6770 C C . PRO A 1 855 ? 51.095 -21.646 -27.335 1.00 92.94 855 PRO A C 1
ATOM 6772 O O . PRO A 1 855 ? 51.357 -22.814 -27.617 1.00 92.94 855 PRO A O 1
ATOM 6775 N N . SER A 1 856 ? 51.952 -20.647 -27.550 1.00 90.75 856 SER A N 1
ATOM 6776 C CA . SER A 1 856 ? 53.201 -20.759 -28.317 1.00 90.75 856 SER A CA 1
ATOM 6777 C C . SER A 1 856 ? 54.194 -21.811 -27.805 1.00 90.75 856 SER A C 1
ATOM 6779 O O . SER A 1 856 ? 55.056 -22.252 -28.560 1.00 90.75 856 SER A O 1
ATOM 6781 N N . TRP A 1 857 ? 54.091 -22.233 -26.540 1.00 91.31 857 TRP A N 1
ATOM 6782 C CA . TRP A 1 857 ? 54.932 -23.285 -25.959 1.00 91.31 857 TRP A CA 1
ATOM 6783 C C . TRP A 1 857 ? 54.475 -24.714 -26.293 1.00 91.31 857 TRP A C 1
ATOM 6785 O O . TRP A 1 857 ? 55.235 -25.657 -26.056 1.00 91.31 857 TRP A O 1
ATOM 6795 N N . ALA A 1 858 ? 53.256 -24.897 -26.809 1.00 93.44 858 ALA A N 1
ATOM 6796 C CA . ALA A 1 858 ? 52.763 -26.200 -27.238 1.00 93.44 858 ALA A CA 1
ATOM 6797 C C . ALA A 1 858 ? 53.511 -26.679 -28.496 1.00 93.44 858 ALA A C 1
ATOM 6799 O O . ALA A 1 858 ? 54.057 -25.878 -29.257 1.00 93.44 858 ALA A O 1
ATOM 6800 N N . ARG A 1 859 ? 53.553 -27.999 -28.704 1.00 95.62 859 ARG A N 1
ATOM 6801 C CA . ARG A 1 859 ? 54.222 -28.638 -29.848 1.00 95.62 859 ARG A CA 1
ATOM 6802 C C . ARG A 1 859 ? 53.247 -29.540 -30.582 1.00 95.62 859 ARG A C 1
ATOM 6804 O O . ARG A 1 859 ? 52.521 -30.289 -29.934 1.00 95.62 859 ARG A O 1
ATOM 6811 N N . GLU A 1 860 ? 53.293 -29.488 -31.904 1.00 96.19 860 GLU A N 1
ATOM 6812 C CA . GLU A 1 860 ? 52.326 -30.106 -32.810 1.00 96.19 860 GLU A CA 1
ATOM 6813 C C . GLU A 1 860 ? 52.072 -31.594 -32.517 1.00 96.19 860 GLU A C 1
ATOM 6815 O O . GLU A 1 860 ? 51.045 -31.934 -31.935 1.00 96.19 860 GLU A O 1
ATOM 6820 N N . ASP A 1 861 ? 53.038 -32.478 -32.795 1.00 95.81 861 ASP A N 1
ATOM 6821 C CA . ASP A 1 861 ? 52.864 -33.940 -32.686 1.00 95.81 861 ASP A CA 1
ATOM 6822 C C . ASP A 1 861 ? 52.542 -34.456 -31.265 1.00 95.81 861 ASP A C 1
ATOM 6824 O O . ASP A 1 861 ? 52.209 -35.637 -31.088 1.00 95.81 861 ASP A O 1
ATOM 6828 N N . SER A 1 862 ? 52.673 -33.595 -30.248 1.00 93.62 862 SER A N 1
ATOM 6829 C CA . SER A 1 862 ? 52.396 -33.873 -28.836 1.00 93.62 862 SER A CA 1
ATOM 6830 C C . SER A 1 862 ? 51.224 -33.062 -28.271 1.00 93.62 862 SER A C 1
ATOM 6832 O O . SER A 1 862 ? 51.104 -32.969 -27.051 1.00 93.62 862 SER A O 1
ATOM 6834 N N . THR A 1 863 ? 50.367 -32.469 -29.108 1.00 95.81 863 THR A N 1
ATOM 6835 C CA . THR A 1 863 ? 49.171 -31.739 -28.658 1.00 95.81 863 THR A CA 1
ATOM 6836 C C . THR A 1 863 ? 47.890 -32.386 -29.179 1.00 95.81 863 THR A C 1
ATOM 6838 O O . THR A 1 863 ? 47.806 -32.862 -30.311 1.00 95.81 863 THR A O 1
ATOM 6841 N N . GLU A 1 864 ? 46.868 -32.396 -28.330 1.00 96.12 864 GLU A N 1
ATOM 6842 C CA . GLU A 1 864 ? 45.511 -32.832 -28.658 1.00 96.12 864 GLU A CA 1
ATOM 6843 C C . GLU A 1 864 ? 44.528 -31.671 -28.492 1.00 96.12 864 GLU A C 1
ATOM 6845 O O . GLU A 1 864 ? 44.740 -30.796 -27.646 1.00 96.12 864 GLU A O 1
ATOM 6850 N N . MET A 1 865 ? 43.448 -31.688 -29.273 1.00 96.25 865 MET A N 1
ATOM 6851 C CA . MET A 1 865 ? 42.353 -30.719 -29.223 1.00 96.25 865 MET A CA 1
ATOM 6852 C C . MET A 1 865 ? 41.034 -31.439 -28.938 1.00 96.25 865 MET A C 1
ATOM 6854 O O . MET A 1 865 ? 40.710 -32.424 -29.595 1.00 96.25 865 MET A O 1
ATOM 6858 N N . LEU A 1 866 ? 40.273 -30.936 -27.971 1.00 95.81 866 LEU A N 1
ATOM 6859 C CA . LEU A 1 866 ? 38.952 -31.429 -27.585 1.00 95.81 866 LEU A CA 1
ATOM 6860 C C . LEU A 1 866 ? 37.928 -30.319 -27.836 1.00 95.81 866 LEU A C 1
ATOM 6862 O O . LEU A 1 866 ? 38.073 -29.227 -27.291 1.00 95.81 866 LEU A O 1
ATOM 6866 N N . ALA A 1 867 ? 36.887 -30.602 -28.612 1.00 95.50 867 ALA A N 1
ATOM 6867 C CA . ALA A 1 867 ? 35.762 -29.696 -28.823 1.00 95.50 867 ALA A CA 1
ATOM 6868 C C . ALA A 1 867 ? 34.495 -30.224 -28.148 1.00 95.50 867 ALA A C 1
ATOM 6870 O O . ALA A 1 867 ? 34.253 -31.432 -28.140 1.00 95.50 867 ALA A O 1
ATOM 6871 N N . ILE A 1 868 ? 33.692 -29.311 -27.601 1.00 93.94 868 ILE A N 1
ATOM 6872 C CA . ILE A 1 868 ? 32.393 -29.588 -26.974 1.00 93.94 868 ILE A CA 1
ATOM 6873 C C . ILE A 1 868 ? 31.394 -28.542 -27.470 1.00 93.94 868 ILE A C 1
ATOM 6875 O O . ILE A 1 868 ? 31.630 -27.344 -27.278 1.00 93.94 868 ILE A O 1
ATOM 6879 N N . ASP A 1 869 ? 30.288 -28.976 -28.077 1.00 93.50 869 ASP A N 1
ATOM 6880 C CA . ASP A 1 869 ? 29.201 -28.086 -28.501 1.00 93.50 869 ASP A CA 1
ATOM 6881 C C . ASP A 1 869 ? 27.982 -28.109 -27.561 1.00 93.50 869 ASP A C 1
ATOM 6883 O O . ASP A 1 869 ? 27.795 -28.993 -26.723 1.00 93.50 869 ASP A O 1
ATOM 6887 N N . SER A 1 870 ? 27.134 -27.095 -27.713 1.00 89.94 870 SER A N 1
ATOM 6888 C CA . SER A 1 870 ? 25.861 -26.937 -26.994 1.00 89.94 870 SER A CA 1
ATOM 6889 C C . SER A 1 870 ? 24.793 -27.983 -27.342 1.00 89.94 870 SER A C 1
ATOM 6891 O O . SER A 1 870 ? 23.808 -28.100 -26.617 1.00 89.94 870 SER A O 1
ATOM 6893 N N . GLN A 1 871 ? 24.978 -28.752 -28.421 1.00 88.75 871 GLN A N 1
ATOM 6894 C CA . GLN A 1 871 ? 24.097 -29.859 -28.808 1.00 88.75 871 GLN A CA 1
ATOM 6895 C C . GLN A 1 871 ? 24.505 -31.180 -28.124 1.00 88.75 871 GLN A C 1
ATOM 6897 O O . GLN A 1 871 ? 23.788 -32.177 -28.217 1.00 88.75 871 GLN A O 1
ATOM 6902 N N . GLY A 1 872 ? 25.630 -31.190 -27.399 1.00 88.31 872 GLY A N 1
ATOM 6903 C CA . GLY A 1 872 ? 26.125 -32.333 -26.638 1.00 88.31 872 GLY A CA 1
ATOM 6904 C C . GLY A 1 872 ? 27.031 -33.279 -27.429 1.00 88.31 872 GLY A C 1
ATOM 6905 O O . GLY A 1 872 ? 27.199 -34.428 -27.009 1.00 88.31 872 GLY A O 1
ATOM 6906 N N . ASN A 1 873 ? 27.610 -32.837 -28.549 1.00 93.19 873 ASN A N 1
ATOM 6907 C CA . ASN A 1 873 ? 28.678 -33.568 -29.233 1.00 93.19 873 ASN A CA 1
ATOM 6908 C C . ASN A 1 873 ? 30.039 -33.241 -28.598 1.00 93.19 873 ASN A C 1
ATOM 6910 O O . ASN A 1 873 ? 30.293 -32.109 -28.184 1.00 93.19 873 ASN A O 1
ATOM 6914 N N . GLU A 1 874 ? 30.930 -34.232 -28.544 1.00 95.38 874 GLU A N 1
ATOM 6915 C CA . GLU A 1 874 ? 32.280 -34.096 -27.991 1.00 95.38 874 GLU A CA 1
ATOM 6916 C C . GLU A 1 874 ? 33.288 -34.855 -28.854 1.00 95.38 874 GLU A C 1
ATOM 6918 O O . GLU A 1 874 ? 33.255 -36.089 -28.930 1.00 95.38 874 GLU A O 1
ATOM 6923 N N . TYR A 1 875 ? 34.183 -34.118 -29.509 1.00 96.50 875 TYR A N 1
ATOM 6924 C CA . TYR A 1 875 ? 35.143 -34.639 -30.485 1.00 96.50 875 TYR A CA 1
ATOM 6925 C C . TYR A 1 875 ? 36.583 -34.387 -30.041 1.00 96.50 875 TYR A C 1
ATOM 6927 O O . TYR A 1 875 ? 36.900 -33.338 -29.481 1.00 96.50 875 TYR A O 1
ATOM 6935 N N . LEU A 1 876 ? 37.460 -35.345 -30.330 1.00 95.44 876 LEU A N 1
ATOM 6936 C CA . LEU A 1 876 ? 38.874 -35.322 -29.979 1.00 95.44 876 LEU A CA 1
ATOM 6937 C C . LEU A 1 876 ? 39.743 -35.507 -31.225 1.00 95.44 876 LEU A C 1
ATOM 6939 O O . LEU A 1 876 ? 39.656 -36.529 -31.903 1.00 95.44 876 LEU A O 1
ATOM 6943 N N . TRP A 1 877 ? 40.654 -34.569 -31.458 1.00 95.81 877 TRP A N 1
ATOM 6944 C CA . TRP A 1 877 ? 41.703 -34.669 -32.467 1.00 95.81 877 TRP A CA 1
ATOM 6945 C C . TRP A 1 877 ? 43.089 -34.709 -31.829 1.00 95.81 877 TRP A C 1
ATOM 6947 O O . TRP A 1 877 ? 43.325 -34.173 -30.743 1.00 95.81 877 TRP A O 1
ATOM 6957 N N . LYS A 1 878 ? 44.041 -35.289 -32.558 1.00 95.25 878 LYS A N 1
ATOM 6958 C CA . LYS A 1 878 ? 45.472 -35.207 -32.266 1.00 95.25 878 LYS A CA 1
ATOM 6959 C C . LYS A 1 878 ? 46.165 -34.513 -33.434 1.00 95.25 878 LYS A C 1
ATOM 6961 O O . LYS A 1 878 ? 45.948 -34.923 -34.572 1.00 95.25 878 LYS A O 1
ATOM 6966 N N . PHE A 1 879 ? 46.982 -33.498 -33.174 1.00 96.94 879 PHE A N 1
ATOM 6967 C CA . PHE A 1 879 ? 47.790 -32.878 -34.224 1.00 96.94 879 PHE A CA 1
ATOM 6968 C C . PHE A 1 879 ? 48.934 -33.819 -34.662 1.00 96.94 879 PHE A C 1
ATOM 6970 O O . PHE A 1 879 ? 49.439 -34.632 -33.873 1.00 96.94 879 PHE A O 1
ATOM 6977 N N . ASP A 1 880 ? 49.296 -33.746 -35.944 1.00 95.19 880 ASP A N 1
ATOM 6978 C CA . ASP A 1 880 ? 50.342 -34.555 -36.579 1.00 95.19 880 ASP A CA 1
ATOM 6979 C C . ASP A 1 880 ? 50.906 -33.806 -37.793 1.00 95.19 880 ASP A C 1
ATOM 6981 O O . ASP A 1 880 ? 50.200 -33.596 -38.781 1.00 95.19 880 ASP A O 1
ATOM 6985 N N . SER A 1 881 ? 52.186 -33.452 -37.725 1.00 95.38 881 SER A N 1
ATOM 6986 C CA . SER A 1 881 ? 52.922 -32.730 -38.770 1.00 95.38 881 SER A CA 1
ATOM 6987 C C . SER A 1 881 ? 53.047 -33.488 -40.099 1.00 95.38 881 SER A C 1
ATOM 6989 O O . SER A 1 881 ? 53.390 -32.891 -41.122 1.00 95.38 881 SER A O 1
ATOM 6991 N N . HIS A 1 882 ? 52.747 -34.791 -40.123 1.00 94.94 882 HIS A N 1
ATOM 6992 C CA . HIS A 1 882 ? 52.736 -35.610 -41.340 1.00 94.94 882 HIS A CA 1
ATOM 6993 C C . HIS A 1 882 ? 51.361 -35.640 -42.025 1.00 94.94 882 HIS A C 1
ATOM 6995 O O . HIS A 1 882 ? 51.275 -36.031 -43.189 1.00 94.94 882 HIS A O 1
ATOM 7001 N N . ASN A 1 883 ? 50.292 -35.221 -41.340 1.00 96.75 883 ASN A N 1
ATOM 7002 C CA . ASN A 1 883 ? 48.955 -35.107 -41.912 1.00 96.75 883 ASN A CA 1
ATOM 7003 C C . ASN A 1 883 ? 48.723 -33.662 -42.380 1.00 96.75 883 ASN A C 1
ATOM 7005 O O . ASN A 1 883 ? 48.708 -32.730 -41.580 1.00 96.75 883 ASN A O 1
ATOM 7009 N N . ALA A 1 884 ? 48.519 -33.462 -43.684 1.00 95.62 884 ALA A N 1
ATOM 7010 C CA . ALA A 1 884 ? 48.434 -32.125 -44.280 1.00 95.62 884 ALA A CA 1
ATOM 7011 C C . ALA A 1 884 ? 47.282 -31.258 -43.730 1.00 95.62 884 ALA A C 1
ATOM 7013 O O . ALA A 1 884 ? 47.387 -30.030 -43.720 1.00 95.62 884 ALA A O 1
ATOM 7014 N N . VAL A 1 885 ? 46.199 -31.888 -43.268 1.00 96.56 885 VAL A N 1
ATOM 7015 C CA . VAL A 1 885 ? 45.004 -31.224 -42.730 1.00 96.56 885 VAL A CA 1
ATOM 7016 C C . VAL A 1 885 ? 45.231 -30.846 -41.270 1.00 96.56 885 VAL A C 1
ATOM 7018 O O . VAL A 1 885 ? 45.070 -29.681 -40.908 1.00 96.56 885 VAL A O 1
ATOM 7021 N N . ALA A 1 886 ? 45.726 -31.790 -40.462 1.00 96.94 886 ALA A N 1
ATOM 7022 C CA . ALA A 1 886 ? 46.127 -31.544 -39.079 1.00 96.94 886 ALA A CA 1
ATOM 7023 C C . ALA A 1 886 ? 47.203 -30.451 -38.983 1.00 96.94 886 ALA A C 1
ATOM 7025 O O . ALA A 1 886 ? 47.098 -29.558 -38.145 1.00 96.94 886 ALA A O 1
ATOM 7026 N N . HIS A 1 887 ? 48.192 -30.475 -39.881 1.00 97.19 887 HIS A N 1
ATOM 7027 C CA . HIS A 1 887 ? 49.258 -29.478 -39.937 1.00 97.19 887 HIS A CA 1
ATOM 7028 C C . HIS A 1 887 ? 48.743 -28.087 -40.321 1.00 97.19 887 HIS A C 1
ATOM 7030 O O . HIS A 1 887 ? 49.128 -27.081 -39.728 1.00 97.19 887 HIS A O 1
ATOM 7036 N N . ALA A 1 888 ? 47.809 -27.999 -41.271 1.00 97.25 888 ALA A N 1
ATOM 7037 C CA . ALA A 1 888 ? 47.188 -26.727 -41.628 1.00 97.25 888 ALA A CA 1
ATOM 7038 C C . ALA A 1 888 ? 46.298 -26.162 -40.510 1.00 97.25 888 ALA A C 1
ATOM 7040 O O . ALA A 1 888 ? 46.283 -24.945 -40.307 1.00 97.25 888 ALA A O 1
ATOM 7041 N N . ALA A 1 889 ? 45.613 -27.030 -39.761 1.00 97.38 889 ALA A N 1
ATOM 7042 C CA . ALA A 1 889 ? 44.870 -26.648 -38.569 1.00 97.38 889 ALA A CA 1
ATOM 7043 C C . ALA A 1 889 ? 45.803 -26.197 -37.435 1.00 97.38 889 ALA A C 1
ATOM 7045 O O . ALA A 1 889 ? 45.541 -25.167 -36.818 1.00 97.38 889 ALA A O 1
ATOM 7046 N N . TRP A 1 890 ? 46.920 -26.894 -37.195 1.00 97.75 890 TRP A N 1
ATOM 7047 C CA . TRP A 1 890 ? 47.944 -26.471 -36.234 1.00 97.75 890 TRP A CA 1
ATOM 7048 C C . TRP A 1 890 ? 48.472 -25.071 -36.563 1.00 97.75 890 TRP A C 1
ATOM 7050 O O . TRP A 1 890 ? 48.409 -24.167 -35.729 1.00 97.75 890 TRP A O 1
ATOM 7060 N N . LEU A 1 891 ? 48.910 -24.868 -37.809 1.00 97.75 891 LEU A N 1
ATOM 7061 C CA . LEU A 1 891 ? 49.410 -23.586 -38.303 1.00 97.75 891 LEU A CA 1
ATOM 7062 C C . LEU A 1 891 ? 48.389 -22.445 -38.145 1.00 97.75 891 LEU A C 1
ATOM 7064 O O . LEU A 1 891 ? 48.788 -21.306 -37.910 1.00 97.75 891 LEU A O 1
ATOM 7068 N N . ALA A 1 892 ? 47.086 -22.730 -38.228 1.00 97.69 892 ALA A N 1
ATOM 7069 C CA . ALA A 1 892 ? 46.038 -21.762 -37.919 1.00 97.69 892 ALA A CA 1
ATOM 7070 C C . ALA A 1 892 ? 45.913 -21.514 -36.402 1.00 97.69 892 ALA A C 1
ATOM 7072 O O . ALA A 1 892 ? 46.106 -20.385 -35.947 1.00 97.69 892 ALA A O 1
ATOM 7073 N N . PHE A 1 893 ? 45.619 -22.559 -35.618 1.00 97.38 893 PHE A N 1
ATOM 7074 C CA . PHE A 1 893 ? 45.295 -22.472 -34.187 1.00 97.38 893 PHE A CA 1
ATOM 7075 C C . PHE A 1 893 ? 46.462 -22.051 -33.285 1.00 97.38 893 PHE A C 1
ATOM 7077 O O . PHE A 1 893 ? 46.211 -21.537 -32.195 1.00 97.38 893 PHE A O 1
ATOM 7084 N N . HIS A 1 894 ? 47.712 -22.265 -33.698 1.00 97.12 894 HIS A N 1
ATOM 7085 C CA . HIS A 1 894 ? 48.923 -21.933 -32.936 1.00 97.12 894 HIS A CA 1
ATOM 7086 C C . HIS A 1 894 ? 49.691 -20.771 -33.588 1.00 97.12 894 HIS A C 1
ATOM 7088 O O . HIS A 1 894 ? 49.758 -19.683 -33.010 1.00 97.12 894 HIS A O 1
ATOM 7094 N N . ASP A 1 895 ? 50.178 -20.950 -34.821 1.00 94.69 895 ASP A N 1
ATOM 7095 C CA . ASP A 1 895 ? 51.036 -19.969 -35.512 1.00 94.69 895 ASP A CA 1
ATOM 7096 C C . ASP A 1 895 ? 50.268 -18.809 -36.193 1.00 94.69 895 ASP A C 1
ATOM 7098 O O . ASP A 1 895 ? 50.884 -17.863 -36.689 1.00 94.69 895 ASP A O 1
ATOM 7102 N N . HIS A 1 896 ? 48.926 -18.829 -36.193 1.00 96.06 896 HIS A N 1
ATOM 7103 C CA . HIS A 1 896 ? 48.044 -17.808 -36.799 1.00 96.06 896 HIS A CA 1
ATOM 7104 C C . HIS A 1 896 ? 48.197 -17.645 -38.327 1.00 96.06 896 HIS A C 1
ATOM 7106 O O . HIS A 1 896 ? 47.865 -16.605 -38.904 1.00 96.06 896 HIS A O 1
ATOM 7112 N N . VAL A 1 897 ? 48.677 -18.688 -39.008 1.00 96.94 897 VAL A N 1
ATOM 7113 C CA . VAL A 1 897 ? 48.955 -18.711 -40.451 1.00 96.94 897 VAL A CA 1
ATOM 7114 C C . VAL A 1 897 ? 47.704 -19.087 -41.242 1.00 96.94 897 VAL A C 1
ATOM 7116 O O . VAL A 1 897 ? 47.091 -20.125 -41.014 1.00 96.94 897 VAL A O 1
ATOM 7119 N N . THR A 1 898 ? 47.351 -18.267 -42.233 1.00 96.50 898 THR A N 1
ATOM 7120 C CA . THR A 1 898 ? 46.179 -18.515 -43.088 1.00 96.50 898 THR A CA 1
ATOM 7121 C C . THR A 1 898 ? 46.386 -19.667 -44.080 1.00 96.50 898 THR A C 1
ATOM 7123 O O . THR A 1 898 ? 47.451 -19.841 -44.684 1.00 96.50 898 THR A O 1
ATOM 7126 N N . THR A 1 899 ? 45.315 -20.429 -44.296 1.00 96.50 899 THR A N 1
ATOM 7127 C CA . THR A 1 899 ? 45.215 -21.493 -45.299 1.00 96.50 899 THR A CA 1
ATOM 7128 C C . THR A 1 899 ? 44.127 -21.104 -46.306 1.00 96.50 899 THR A C 1
ATOM 7130 O O . THR A 1 899 ? 42.940 -21.191 -45.980 1.00 96.50 899 THR A O 1
ATOM 7133 N N . PRO A 1 900 ? 44.501 -20.615 -47.508 1.00 93.81 900 PRO A N 1
ATOM 7134 C CA . PRO A 1 900 ? 43.546 -20.248 -48.548 1.00 93.81 900 PRO A CA 1
ATOM 7135 C C . PRO A 1 900 ? 42.866 -21.475 -49.166 1.00 93.81 900 PRO A C 1
ATOM 7137 O O . PRO A 1 900 ? 43.404 -22.584 -49.150 1.00 93.81 900 PRO A O 1
ATOM 7140 N N . ALA A 1 901 ? 41.702 -21.239 -49.769 1.00 91.12 901 ALA A N 1
ATOM 7141 C CA . ALA A 1 901 ? 40.899 -22.258 -50.432 1.00 91.12 901 ALA A CA 1
ATOM 7142 C C . ALA A 1 901 ? 41.696 -23.071 -51.460 1.00 91.12 901 ALA A C 1
ATOM 7144 O O . ALA A 1 901 ? 42.463 -22.514 -52.247 1.00 91.12 901 ALA A O 1
ATOM 7145 N N . GLY A 1 902 ? 41.499 -24.391 -51.461 1.00 90.00 902 GLY A N 1
ATOM 7146 C CA . GLY A 1 902 ? 42.158 -25.300 -52.400 1.00 90.00 902 GLY A CA 1
ATOM 7147 C C . GLY A 1 902 ? 43.639 -25.586 -52.114 1.00 90.00 902 GLY A C 1
ATOM 7148 O O . GLY A 1 902 ? 44.231 -26.390 -52.828 1.00 90.00 902 GLY A O 1
ATOM 7149 N N . LYS A 1 903 ? 44.253 -24.979 -51.083 1.00 93.25 903 LYS A N 1
ATOM 7150 C CA . LYS A 1 903 ? 45.621 -25.327 -50.643 1.00 93.25 903 LYS A CA 1
ATOM 7151 C C . LYS A 1 903 ? 45.660 -26.683 -49.932 1.00 93.25 903 LYS A C 1
ATOM 7153 O O . LYS A 1 903 ? 46.619 -27.429 -50.097 1.00 93.25 903 LYS A O 1
ATOM 7158 N N . VAL A 1 904 ? 44.634 -26.969 -49.133 1.00 95.12 904 VAL A N 1
ATOM 7159 C CA . VAL A 1 904 ? 44.449 -28.215 -48.382 1.00 95.12 904 VAL A CA 1
ATOM 7160 C C . VAL A 1 904 ? 43.033 -28.679 -48.682 1.00 95.12 904 VAL A C 1
ATOM 7162 O O . VAL A 1 904 ? 42.069 -28.106 -48.180 1.00 95.12 904 VAL A O 1
ATOM 7165 N N . VAL A 1 905 ? 42.913 -29.616 -49.620 1.00 94.19 905 VAL A N 1
ATOM 7166 C CA . VAL A 1 905 ? 41.631 -30.045 -50.185 1.00 94.19 905 VAL A CA 1
ATOM 7167 C C . VAL A 1 905 ? 41.728 -31.494 -50.657 1.00 94.19 905 VAL A C 1
ATOM 7169 O O . VAL A 1 905 ? 42.717 -31.830 -51.310 1.00 94.19 905 VAL A O 1
ATOM 7172 N N . ASN A 1 906 ? 40.723 -32.326 -50.366 1.00 91.81 906 ASN A N 1
ATOM 7173 C CA . ASN A 1 906 ? 40.652 -33.728 -50.808 1.00 91.81 906 ASN A CA 1
ATOM 7174 C C . ASN A 1 906 ? 41.961 -34.515 -50.545 1.00 91.81 906 ASN A C 1
ATOM 7176 O O . ASN A 1 906 ? 42.484 -35.199 -51.434 1.00 91.81 906 ASN A O 1
ATOM 7180 N N . ASN A 1 907 ? 42.557 -34.369 -49.355 1.00 92.06 907 ASN A N 1
ATOM 7181 C CA . ASN A 1 907 ? 43.805 -35.066 -49.034 1.00 92.06 907 ASN A CA 1
ATOM 7182 C C . ASN A 1 907 ? 43.593 -36.584 -48.922 1.00 92.06 907 ASN A C 1
ATOM 7184 O O . ASN A 1 907 ? 42.528 -37.067 -48.548 1.00 92.06 907 ASN A O 1
ATOM 7188 N N . ALA A 1 908 ? 44.634 -37.367 -49.222 1.00 86.62 908 ALA A N 1
ATOM 7189 C CA . ALA A 1 908 ? 44.550 -38.827 -49.130 1.00 86.62 908 ALA A CA 1
ATOM 7190 C C . ALA A 1 908 ? 44.201 -39.294 -47.700 1.00 86.62 908 ALA A C 1
ATOM 7192 O O . ALA A 1 908 ? 43.335 -40.161 -47.516 1.00 86.62 908 ALA A O 1
ATOM 7193 N N . ASP A 1 909 ? 44.830 -38.653 -46.713 1.00 87.81 909 ASP A N 1
ATOM 7194 C CA . ASP A 1 909 ? 44.642 -38.872 -45.283 1.00 87.81 909 ASP A CA 1
ATOM 7195 C C . ASP A 1 909 ? 43.881 -37.681 -44.677 1.00 87.81 909 ASP A C 1
ATOM 7197 O O . ASP A 1 909 ? 44.373 -36.551 -44.687 1.00 87.81 909 ASP A O 1
ATOM 7201 N N . GLY A 1 910 ? 42.675 -37.936 -44.163 1.00 89.38 910 GLY A N 1
ATOM 7202 C CA . GLY A 1 910 ? 41.863 -36.935 -43.465 1.00 89.38 910 GLY A CA 1
ATOM 7203 C C . GLY A 1 910 ? 42.280 -36.752 -42.006 1.00 89.38 910 GLY A C 1
ATOM 7204 O O . GLY A 1 910 ? 43.040 -37.553 -41.459 1.00 89.38 910 GLY A O 1
ATOM 7205 N N . TRP A 1 911 ? 41.772 -35.704 -41.365 1.00 94.88 911 TRP A N 1
ATOM 7206 C CA . TRP A 1 911 ? 41.935 -35.436 -39.934 1.00 94.88 911 TRP A CA 1
ATOM 7207 C C . TRP A 1 911 ? 40.617 -35.687 -39.189 1.00 94.88 911 TRP A C 1
ATOM 7209 O O . TRP A 1 911 ? 40.041 -34.810 -38.545 1.00 94.88 911 TRP A O 1
ATOM 7219 N N . ASP A 1 912 ? 40.117 -36.916 -39.318 1.00 94.12 912 ASP A N 1
ATOM 7220 C CA . ASP A 1 912 ? 38.837 -37.323 -38.742 1.00 94.12 912 ASP A CA 1
ATOM 7221 C C . ASP A 1 912 ? 38.888 -37.345 -37.193 1.00 94.12 912 ASP A C 1
ATOM 7223 O O . ASP A 1 912 ? 39.838 -37.887 -36.614 1.00 94.12 912 ASP A O 1
ATOM 7227 N N . PRO A 1 913 ? 37.872 -36.800 -36.493 1.00 95.00 913 PRO A N 1
ATOM 7228 C CA . PRO A 1 913 ? 37.797 -36.825 -35.035 1.00 95.00 913 PRO A CA 1
ATOM 7229 C C . PRO A 1 913 ? 37.586 -38.229 -34.464 1.00 95.00 913 PRO A C 1
ATOM 7231 O O . PRO A 1 913 ? 36.773 -39.021 -34.946 1.00 95.00 913 PRO A O 1
ATOM 7234 N N . VAL A 1 914 ? 38.201 -38.481 -33.309 1.00 95.44 914 VAL A N 1
ATOM 7235 C CA . VAL A 1 914 ? 37.735 -39.506 -32.374 1.00 95.44 914 VAL A CA 1
ATOM 7236 C C . VAL A 1 914 ? 36.493 -38.966 -31.664 1.00 95.44 914 VAL A C 1
ATOM 7238 O O . VAL A 1 914 ? 36.573 -38.038 -30.859 1.00 95.44 914 VAL A O 1
ATOM 7241 N N . VAL A 1 915 ? 35.333 -39.551 -31.954 1.00 95.88 915 VAL A N 1
ATOM 7242 C CA . VAL A 1 915 ? 34.065 -39.184 -31.309 1.00 95.88 915 VAL A CA 1
ATOM 7243 C C . VAL A 1 915 ? 34.025 -39.742 -29.890 1.00 95.88 915 VAL A C 1
ATOM 7245 O O . VAL A 1 915 ? 34.056 -40.958 -29.696 1.00 95.88 915 VAL A O 1
ATOM 7248 N N . LEU A 1 916 ? 33.925 -38.858 -28.898 1.00 94.25 916 LEU A N 1
ATOM 7249 C CA . LEU A 1 916 ? 33.740 -39.220 -27.490 1.00 94.25 916 LEU A CA 1
ATOM 7250 C C . LEU A 1 916 ? 32.255 -39.197 -27.099 1.00 94.25 916 LEU A C 1
ATOM 7252 O O . LEU A 1 916 ? 31.810 -40.022 -26.303 1.00 94.25 916 LEU A O 1
ATOM 7256 N N . GLN A 1 917 ? 31.483 -38.281 -27.690 1.00 92.69 917 GLN A N 1
ATOM 7257 C CA . GLN A 1 917 ? 30.031 -38.171 -27.543 1.00 92.69 917 GLN A CA 1
ATOM 7258 C C . GLN A 1 917 ? 29.431 -37.613 -28.847 1.00 92.69 917 GLN A C 1
ATOM 7260 O O . GLN A 1 917 ? 30.049 -36.767 -29.489 1.00 92.69 917 GLN A O 1
ATOM 7265 N N . GLY A 1 918 ? 28.242 -38.070 -29.250 1.00 92.00 918 GLY A N 1
ATOM 7266 C CA . GLY A 1 918 ? 27.594 -37.646 -30.501 1.00 92.00 918 GLY A CA 1
ATOM 7267 C C . GLY A 1 918 ? 27.648 -38.704 -31.609 1.00 92.00 918 GLY A C 1
ATOM 7268 O O . GLY A 1 918 ? 27.607 -39.906 -31.336 1.00 92.00 918 GLY A O 1
ATOM 7269 N N . LYS A 1 919 ? 27.691 -38.261 -32.870 1.00 91.56 919 LYS A N 1
ATOM 7270 C CA . LYS A 1 919 ? 27.748 -39.117 -34.071 1.00 91.56 919 LYS A CA 1
ATOM 7271 C C . LYS A 1 919 ? 29.097 -38.987 -34.780 1.00 91.56 919 LYS A C 1
ATOM 7273 O O . LYS A 1 919 ? 29.808 -38.015 -34.580 1.00 91.56 919 LYS A O 1
ATOM 7278 N N . ALA A 1 920 ? 29.439 -39.969 -35.613 1.00 89.81 920 ALA A N 1
ATOM 7279 C CA . ALA A 1 920 ? 30.601 -39.874 -36.495 1.00 89.81 920 ALA A CA 1
ATOM 7280 C C . ALA A 1 920 ? 30.310 -38.983 -37.714 1.00 89.81 920 ALA A C 1
ATOM 7282 O O . ALA A 1 920 ? 29.173 -39.008 -38.201 1.00 89.81 920 ALA A O 1
ATOM 7283 N N . PRO A 1 921 ? 31.312 -38.246 -38.231 1.00 89.00 921 PRO A N 1
ATOM 7284 C CA . PRO A 1 921 ? 31.178 -37.476 -39.464 1.00 89.00 921 PRO A CA 1
ATOM 7285 C C . PRO A 1 921 ? 30.737 -38.369 -40.625 1.00 89.00 921 PRO A C 1
ATOM 7287 O O . PRO A 1 921 ? 31.127 -39.534 -40.721 1.00 89.00 921 PRO A O 1
ATOM 7290 N N . VAL A 1 922 ? 29.892 -37.833 -41.506 1.00 85.88 922 VAL A N 1
ATOM 7291 C CA . VAL A 1 922 ? 29.305 -38.607 -42.618 1.00 85.88 922 VAL A CA 1
ATOM 7292 C C . VAL A 1 922 ? 30.284 -38.742 -43.796 1.00 85.88 922 VAL A C 1
ATOM 7294 O O . VAL A 1 922 ? 30.112 -39.599 -44.662 1.00 85.88 922 VAL A O 1
ATOM 7297 N N . VAL A 1 923 ? 31.318 -37.901 -43.816 1.00 88.81 923 VAL A N 1
ATOM 7298 C CA . VAL A 1 923 ? 32.371 -37.803 -44.833 1.00 88.81 923 VAL A CA 1
ATOM 7299 C C . VAL A 1 923 ? 33.720 -37.559 -44.162 1.00 88.81 923 VAL A C 1
ATOM 7301 O O . VAL A 1 923 ? 33.768 -37.091 -43.020 1.00 88.81 923 VAL A O 1
ATOM 7304 N N . LYS A 1 924 ? 34.804 -37.875 -44.877 1.00 90.75 924 LYS A N 1
ATOM 7305 C CA . LYS A 1 924 ? 36.168 -37.576 -44.434 1.00 90.75 924 LYS A CA 1
ATOM 7306 C C . LYS A 1 924 ? 36.345 -36.080 -44.204 1.00 90.75 924 LYS A C 1
ATOM 7308 O O . LYS A 1 924 ? 35.857 -35.278 -44.987 1.00 90.75 924 LYS A O 1
ATOM 7313 N N . GLN A 1 925 ? 37.101 -35.729 -43.179 1.00 93.25 925 GLN A N 1
ATOM 7314 C CA . GLN A 1 925 ? 37.523 -34.363 -42.899 1.00 93.25 925 GLN A CA 1
ATOM 7315 C C . GLN A 1 925 ? 38.918 -34.152 -43.501 1.00 93.25 925 GLN A C 1
ATOM 7317 O O . GLN A 1 925 ? 39.920 -34.128 -42.786 1.00 93.25 925 GLN A O 1
ATOM 7322 N N . ASP A 1 926 ? 39.007 -34.140 -44.835 1.00 94.12 926 ASP A N 1
ATOM 7323 C CA . ASP A 1 926 ? 40.276 -34.115 -45.584 1.00 94.12 926 ASP A CA 1
ATOM 7324 C C . ASP A 1 926 ? 40.592 -32.768 -46.283 1.00 94.12 926 ASP A C 1
ATOM 7326 O O . ASP A 1 926 ? 41.601 -32.626 -46.997 1.00 94.12 926 ASP A O 1
ATOM 7330 N N . SER A 1 927 ? 39.782 -31.752 -45.973 1.00 95.44 927 SER A N 1
ATOM 7331 C CA . SER A 1 927 ? 39.884 -30.363 -46.421 1.00 95.44 927 SER A CA 1
ATOM 7332 C C . SER A 1 927 ? 39.891 -29.388 -45.224 1.00 95.44 927 SER A C 1
ATOM 7334 O O . SER A 1 927 ? 39.287 -29.650 -44.183 1.00 95.44 927 SER A O 1
ATOM 7336 N N . PHE A 1 928 ? 40.634 -28.277 -45.335 1.00 96.31 928 PHE A N 1
ATOM 7337 C CA . PHE A 1 928 ? 40.715 -27.252 -44.280 1.00 96.31 928 PHE A CA 1
ATOM 7338 C C . PHE A 1 928 ? 40.998 -25.852 -44.838 1.00 96.31 928 PHE A C 1
ATOM 7340 O O . PHE A 1 928 ? 41.907 -25.655 -45.652 1.00 96.31 928 PHE A O 1
ATOM 7347 N N . MET A 1 929 ? 40.300 -24.851 -44.297 1.00 95.38 929 MET A N 1
ATOM 7348 C CA . MET A 1 929 ? 40.547 -23.430 -44.535 1.00 95.38 929 MET A CA 1
ATOM 7349 C C . MET A 1 929 ? 40.634 -22.638 -43.235 1.00 95.38 929 MET A C 1
ATOM 7351 O O . MET A 1 929 ? 39.843 -22.814 -42.314 1.00 95.38 929 MET A O 1
ATOM 7355 N N . TYR A 1 930 ? 41.530 -21.652 -43.241 1.00 97.12 930 TYR A N 1
ATOM 7356 C CA . TYR A 1 930 ? 41.503 -20.536 -42.302 1.00 97.12 930 TYR A CA 1
ATOM 7357 C C . TYR A 1 930 ? 41.851 -19.258 -43.069 1.00 97.12 930 TYR A C 1
ATOM 7359 O O . TYR A 1 930 ? 43.011 -19.034 -43.431 1.00 97.12 930 TYR A O 1
ATOM 7367 N N . ARG A 1 931 ? 40.838 -18.457 -43.410 1.00 95.44 931 ARG A N 1
ATOM 7368 C CA . ARG A 1 931 ? 40.978 -17.293 -44.303 1.00 95.44 931 ARG A CA 1
ATOM 7369 C C . ARG A 1 931 ? 39.897 -16.251 -44.054 1.00 95.44 931 ARG A C 1
ATOM 7371 O O . ARG A 1 931 ? 38.861 -16.551 -43.475 1.00 95.44 931 ARG A O 1
ATOM 7378 N N . GLU A 1 932 ? 40.124 -15.035 -44.542 1.00 93.44 932 GLU A N 1
ATOM 7379 C CA . GLU A 1 932 ? 39.104 -13.985 -44.543 1.00 93.44 932 GLU A CA 1
ATOM 7380 C C . GLU A 1 932 ? 37.970 -14.316 -45.527 1.00 93.44 932 GLU A C 1
ATOM 7382 O O . GLU A 1 932 ? 38.213 -14.671 -46.687 1.00 93.44 932 GLU A O 1
ATOM 7387 N N . GLN A 1 933 ? 36.733 -14.192 -45.050 1.00 89.12 933 GLN A N 1
ATOM 7388 C CA . GLN A 1 933 ? 35.506 -14.206 -45.837 1.00 89.12 933 GLN A CA 1
ATOM 7389 C C . GLN A 1 933 ? 34.519 -13.219 -45.194 1.00 89.12 933 GLN A C 1
ATOM 7391 O O . GLN A 1 933 ? 34.378 -13.175 -43.977 1.00 89.12 933 GLN A O 1
ATOM 7396 N N . ASN A 1 934 ? 33.878 -12.375 -46.008 1.00 88.25 934 ASN A N 1
ATOM 7397 C CA . ASN A 1 934 ? 32.945 -11.333 -45.548 1.00 88.25 934 ASN A CA 1
ATOM 7398 C C . ASN A 1 934 ? 33.460 -10.456 -44.375 1.00 88.25 934 ASN A C 1
ATOM 7400 O O . ASN A 1 934 ? 32.706 -10.099 -43.474 1.00 88.25 934 ASN A O 1
ATOM 7404 N N . GLY A 1 935 ? 34.755 -10.116 -44.377 1.00 88.62 935 GLY A N 1
ATOM 7405 C CA . GLY A 1 935 ? 35.386 -9.262 -43.361 1.00 88.62 935 GLY A CA 1
ATOM 7406 C C . GLY A 1 935 ? 35.782 -9.955 -42.050 1.00 88.62 935 GLY A C 1
ATOM 7407 O O . GLY A 1 935 ? 36.300 -9.279 -41.161 1.00 88.62 935 GLY A O 1
ATOM 7408 N N . VAL A 1 936 ? 35.579 -11.274 -41.928 1.00 92.38 936 VAL A N 1
ATOM 7409 C CA . VAL A 1 936 ? 35.982 -12.079 -40.763 1.00 92.38 936 VAL A CA 1
ATOM 7410 C C . VAL A 1 936 ? 36.866 -13.244 -41.213 1.00 92.38 936 VAL A C 1
ATOM 7412 O O . VAL A 1 936 ? 36.499 -14.012 -42.107 1.00 92.38 936 VAL A O 1
ATOM 7415 N N . LYS A 1 937 ? 38.041 -13.423 -40.595 1.00 95.81 937 LYS A N 1
ATOM 7416 C CA . LYS A 1 937 ? 38.809 -14.663 -40.760 1.00 95.81 937 LYS A CA 1
ATOM 7417 C C . LYS A 1 937 ? 38.114 -15.795 -40.027 1.00 95.81 937 LYS A C 1
ATOM 7419 O O . LYS A 1 937 ? 37.975 -15.735 -38.810 1.00 95.81 937 LYS A O 1
ATOM 7424 N N . SER A 1 938 ? 37.717 -16.800 -40.793 1.00 94.75 938 SER A N 1
ATOM 7425 C CA . SER A 1 938 ? 36.857 -17.905 -40.376 1.00 94.75 938 SER A CA 1
ATOM 7426 C C . SER A 1 938 ? 37.574 -19.237 -40.600 1.00 94.75 938 SER A C 1
ATOM 7428 O O . SER A 1 938 ? 38.517 -19.301 -41.397 1.00 94.75 938 SER A O 1
ATOM 7430 N N . ILE A 1 939 ? 37.150 -20.282 -39.894 1.00 95.56 939 ILE A N 1
ATOM 7431 C CA . ILE A 1 939 ? 37.697 -21.644 -39.972 1.00 95.56 939 ILE A CA 1
ATOM 7432 C C . ILE A 1 939 ? 36.635 -22.567 -40.557 1.00 95.56 939 ILE A C 1
ATOM 7434 O O . ILE A 1 939 ? 35.488 -22.507 -40.126 1.00 95.56 939 ILE A O 1
ATOM 7438 N N . LEU A 1 940 ? 37.035 -23.438 -41.483 1.00 94.00 940 LEU A N 1
ATOM 7439 C CA . LEU A 1 940 ? 36.206 -24.529 -41.994 1.00 94.00 940 LEU A CA 1
ATOM 7440 C C . LEU A 1 940 ? 37.029 -25.817 -42.094 1.00 94.00 940 LEU A C 1
ATOM 7442 O O . LEU A 1 940 ? 38.166 -25.789 -42.569 1.00 94.00 940 LEU A O 1
ATOM 7446 N N . MET A 1 941 ? 36.432 -26.926 -41.662 1.00 93.56 941 MET A N 1
ATOM 7447 C CA . MET A 1 941 ? 36.946 -28.287 -41.784 1.00 93.56 941 MET A CA 1
ATOM 7448 C C . MET A 1 941 ? 35.822 -29.217 -42.254 1.00 93.56 941 MET A C 1
ATOM 7450 O O . MET A 1 941 ? 34.791 -29.329 -41.581 1.00 93.56 941 MET A O 1
ATOM 7454 N N . ASP A 1 942 ? 36.026 -29.823 -43.425 1.00 91.69 942 ASP A N 1
ATOM 7455 C CA . ASP A 1 942 ? 35.012 -30.504 -44.240 1.00 91.69 942 ASP A CA 1
ATOM 7456 C C . ASP A 1 942 ? 35.645 -31.521 -45.229 1.00 91.69 942 ASP A C 1
ATOM 7458 O O . ASP A 1 942 ? 36.823 -31.879 -45.095 1.00 91.69 942 ASP A O 1
ATOM 7462 N N . ASP A 1 943 ? 34.867 -32.010 -46.212 1.00 90.12 943 ASP A N 1
ATOM 7463 C CA . ASP A 1 943 ? 35.343 -32.888 -47.292 1.00 90.12 943 ASP A CA 1
ATOM 7464 C C . ASP A 1 943 ? 35.897 -32.141 -48.523 1.00 90.12 943 ASP A C 1
ATOM 7466 O O . ASP A 1 943 ? 36.874 -32.600 -49.116 1.00 90.12 943 ASP A O 1
ATOM 7470 N N . ASP A 1 944 ? 35.360 -30.985 -48.931 1.00 90.19 944 ASP A N 1
ATOM 7471 C CA . ASP A 1 944 ? 35.733 -30.364 -50.220 1.00 90.19 944 ASP A CA 1
ATOM 7472 C C . ASP A 1 944 ? 36.028 -28.847 -50.222 1.00 90.19 944 ASP A C 1
ATOM 7474 O O . ASP A 1 944 ? 36.209 -28.260 -51.296 1.00 90.19 944 ASP A O 1
ATOM 7478 N N . ASN A 1 945 ? 36.203 -28.223 -49.050 1.00 91.25 945 ASN A N 1
ATOM 7479 C CA . ASN A 1 945 ? 36.252 -26.769 -48.846 1.00 91.25 945 ASN A CA 1
ATOM 7480 C C . ASN A 1 945 ? 34.945 -26.038 -49.230 1.00 91.25 945 ASN A C 1
ATOM 7482 O O . ASN A 1 945 ? 35.001 -24.872 -49.651 1.00 91.25 945 ASN A O 1
ATOM 7486 N N . CYS A 1 946 ? 33.785 -26.680 -49.092 1.00 88.88 946 CYS A N 1
ATOM 7487 C CA . CYS A 1 946 ? 32.471 -26.046 -49.079 1.00 88.88 946 CYS A CA 1
ATOM 7488 C C . CYS A 1 946 ? 31.634 -26.475 -47.871 1.00 88.88 946 CYS A C 1
ATOM 7490 O O . CYS A 1 946 ? 31.395 -27.654 -47.650 1.00 88.88 946 CYS A O 1
ATOM 7492 N N . ASP A 1 947 ? 31.124 -25.464 -47.162 1.00 75.06 947 ASP A N 1
ATOM 7493 C CA . ASP A 1 947 ? 30.376 -25.521 -45.902 1.00 75.06 947 ASP A CA 1
ATOM 7494 C C . ASP A 1 947 ? 29.149 -26.457 -45.916 1.00 75.06 947 ASP A C 1
ATOM 7496 O O . ASP A 1 947 ? 27.997 -26.053 -46.085 1.00 75.06 947 ASP A O 1
ATOM 7500 N N . CYS A 1 948 ? 29.418 -27.752 -45.796 1.00 80.62 948 CYS A N 1
ATOM 7501 C CA . CYS A 1 948 ? 28.440 -28.814 -45.703 1.00 80.62 948 CYS A CA 1
ATOM 7502 C C . CYS A 1 948 ? 29.094 -30.047 -45.076 1.00 80.62 948 CYS A C 1
ATOM 7504 O O . CYS A 1 948 ? 30.240 -30.363 -45.378 1.00 80.62 948 CYS A O 1
ATOM 7506 N N . LYS A 1 949 ? 28.366 -30.780 -44.227 1.00 85.94 949 LYS A N 1
ATOM 7507 C CA . LYS A 1 949 ? 28.884 -31.972 -43.522 1.00 85.94 949 LYS A CA 1
ATOM 7508 C C . LYS A 1 949 ? 30.162 -31.706 -42.706 1.00 85.94 949 LYS A C 1
ATOM 7510 O O . LYS A 1 949 ? 31.039 -32.572 -42.600 1.00 85.94 949 LYS A O 1
ATOM 7515 N N . THR A 1 950 ? 30.262 -30.495 -42.165 1.00 87.81 950 THR A N 1
ATOM 7516 C CA . THR A 1 950 ? 31.445 -30.002 -41.457 1.00 87.81 950 THR A CA 1
ATOM 7517 C C . THR A 1 950 ? 31.591 -30.679 -40.094 1.00 87.81 950 THR A C 1
ATOM 7519 O O . THR A 1 950 ? 30.633 -31.225 -39.538 1.00 87.81 950 THR A O 1
ATOM 7522 N N . THR A 1 951 ? 32.801 -30.641 -39.538 1.00 90.62 951 THR A N 1
ATOM 7523 C CA . THR A 1 951 ? 33.035 -31.004 -38.125 1.00 90.62 951 THR A CA 1
ATOM 7524 C C . THR A 1 951 ? 33.632 -29.882 -37.296 1.00 90.62 951 THR A C 1
ATOM 7526 O O . THR A 1 951 ? 33.709 -29.994 -36.072 1.00 90.62 951 THR A O 1
ATOM 7529 N N . LEU A 1 952 ? 34.049 -28.797 -37.950 1.00 92.50 952 LEU A N 1
ATOM 7530 C CA . LEU A 1 952 ? 34.437 -27.562 -37.295 1.00 92.50 952 LEU A CA 1
ATOM 7531 C C . LEU A 1 952 ? 34.247 -26.390 -38.259 1.00 92.50 952 LEU A C 1
ATOM 7533 O O . LEU A 1 952 ? 35.009 -26.233 -39.213 1.00 92.50 952 LEU A O 1
ATOM 7537 N N . ASN A 1 953 ? 33.247 -25.558 -37.986 1.00 92.00 953 ASN A N 1
ATOM 7538 C CA . ASN A 1 953 ? 32.989 -24.334 -38.730 1.00 92.00 953 ASN A CA 1
ATOM 7539 C C . ASN A 1 953 ? 32.759 -23.175 -37.751 1.00 92.00 953 ASN A C 1
ATOM 7541 O O . ASN A 1 953 ? 31.919 -23.269 -36.852 1.00 92.00 953 ASN A O 1
ATOM 7545 N N . ILE A 1 954 ? 33.571 -22.123 -37.873 1.00 94.31 954 ILE A N 1
ATOM 7546 C CA . ILE A 1 954 ? 33.672 -21.018 -36.911 1.00 94.31 954 ILE A CA 1
ATOM 7547 C C . ILE A 1 954 ? 33.854 -19.702 -37.671 1.00 94.31 954 ILE A C 1
ATOM 7549 O O . ILE A 1 954 ? 34.823 -19.537 -38.413 1.00 94.31 954 ILE A O 1
ATOM 7553 N N . GLY A 1 955 ? 32.977 -18.732 -37.418 1.00 93.00 955 GLY A N 1
ATOM 7554 C CA . GLY A 1 955 ? 32.951 -17.438 -38.092 1.00 93.00 955 GLY A CA 1
ATOM 7555 C C . GLY A 1 955 ? 31.839 -17.374 -39.130 1.00 93.00 955 GLY A C 1
ATOM 7556 O O . GLY A 1 955 ? 30.664 -17.476 -38.790 1.00 93.00 955 GLY A O 1
ATOM 7557 N N . HIS A 1 956 ? 32.217 -17.151 -40.384 1.00 90.69 956 HIS A N 1
ATOM 7558 C CA . HIS A 1 956 ? 31.342 -17.024 -41.547 1.00 90.69 956 HIS A CA 1
ATOM 7559 C C . HIS A 1 956 ? 31.474 -18.243 -42.467 1.00 90.69 956 HIS A C 1
ATOM 7561 O O . HIS A 1 956 ? 32.582 -18.743 -42.663 1.00 90.69 956 HIS A O 1
ATOM 7567 N N . GLY A 1 957 ? 30.366 -18.688 -43.066 1.00 88.19 957 GLY A N 1
ATOM 7568 C CA . GLY A 1 957 ? 30.359 -19.849 -43.959 1.00 88.19 957 GLY A CA 1
ATOM 7569 C C . GLY A 1 957 ? 31.185 -19.651 -45.238 1.00 88.19 957 GLY A C 1
ATOM 7570 O O . GLY A 1 957 ? 31.142 -18.601 -45.885 1.00 88.19 957 GLY A O 1
ATOM 7571 N N . MET A 1 958 ? 31.943 -20.671 -45.645 1.00 89.69 958 MET A N 1
ATOM 7572 C CA . MET A 1 958 ? 32.894 -20.586 -46.763 1.00 89.69 958 MET A CA 1
ATOM 7573 C C . MET A 1 958 ? 32.645 -21.667 -47.817 1.00 89.69 958 MET A C 1
ATOM 7575 O O . MET A 1 958 ? 32.337 -22.806 -47.497 1.00 89.69 958 MET A O 1
ATOM 7579 N N . CYS A 1 959 ? 32.814 -21.333 -49.098 1.00 90.25 959 CYS A N 1
ATOM 7580 C CA . CYS A 1 959 ? 32.820 -22.339 -50.162 1.00 90.25 959 CYS A CA 1
ATOM 7581 C C . CYS A 1 959 ? 33.767 -21.942 -51.294 1.00 90.25 959 CYS A C 1
ATOM 7583 O O . CYS A 1 959 ? 33.648 -20.864 -51.891 1.00 90.25 959 CYS A O 1
ATOM 7585 N N . LEU A 1 960 ? 34.751 -22.808 -51.548 1.00 88.06 960 LEU A N 1
ATOM 7586 C CA . LEU A 1 960 ? 35.921 -22.553 -52.383 1.00 88.06 960 LEU A CA 1
ATOM 7587 C C . LEU A 1 960 ? 36.532 -21.180 -52.042 1.00 88.06 960 LEU A C 1
ATOM 7589 O O . LEU A 1 960 ? 36.698 -20.838 -50.872 1.00 88.06 960 LEU A O 1
ATOM 7593 N N . ALA A 1 961 ? 36.859 -20.367 -53.048 1.00 85.88 961 ALA A N 1
ATOM 7594 C CA . ALA A 1 961 ? 37.439 -19.034 -52.878 1.00 85.88 961 ALA A CA 1
ATOM 7595 C C . ALA A 1 961 ? 36.435 -17.939 -52.443 1.00 85.88 961 ALA A C 1
ATOM 7597 O O . ALA A 1 961 ? 36.802 -16.766 -52.423 1.00 85.88 961 ALA A O 1
ATOM 7598 N N . GLY A 1 962 ? 35.180 -18.282 -52.127 1.00 84.38 962 GLY A N 1
ATOM 7599 C CA . GLY A 1 962 ? 34.140 -17.311 -51.786 1.00 84.38 962 GLY A CA 1
ATOM 7600 C C . GLY A 1 962 ? 33.134 -17.829 -50.757 1.00 84.38 962 GLY A C 1
ATOM 7601 O O . GLY A 1 962 ? 33.493 -18.521 -49.806 1.00 84.38 962 GLY A O 1
ATOM 7602 N N . HIS A 1 963 ? 31.872 -17.463 -50.963 1.00 82.50 963 HIS A N 1
ATOM 7603 C CA . HIS A 1 963 ? 30.699 -17.912 -50.215 1.00 82.50 963 HIS A CA 1
ATOM 7604 C C . HIS A 1 963 ? 29.605 -18.262 -51.232 1.00 82.50 963 HIS A C 1
ATOM 7606 O O . HIS A 1 963 ? 29.491 -17.594 -52.264 1.00 82.50 963 HIS A O 1
ATOM 7612 N N . SER A 1 964 ? 28.776 -19.264 -50.940 1.00 82.69 964 SER A N 1
ATOM 7613 C CA . SER A 1 964 ? 27.612 -19.611 -51.757 1.00 82.69 964 SER A CA 1
ATOM 7614 C C . SER A 1 964 ? 26.365 -19.682 -50.883 1.00 82.69 964 SER A C 1
ATOM 7616 O O . SER A 1 964 ? 26.351 -20.350 -49.854 1.00 82.69 964 SER A O 1
ATOM 7618 N N . THR A 1 965 ? 25.287 -19.035 -51.334 1.00 80.56 965 THR A N 1
ATOM 7619 C CA . THR A 1 965 ? 24.001 -19.001 -50.620 1.00 80.56 965 THR A CA 1
ATOM 7620 C C . THR A 1 965 ? 23.286 -20.350 -50.551 1.00 80.56 965 THR A C 1
ATOM 7622 O O . THR A 1 965 ? 22.264 -20.462 -49.885 1.00 80.56 965 THR A O 1
ATOM 7625 N N . SER A 1 966 ? 23.813 -21.379 -51.224 1.00 75.81 966 SER A N 1
ATOM 7626 C CA . SER A 1 966 ? 23.362 -22.769 -51.071 1.00 75.81 966 SER A CA 1
ATOM 7627 C C . SER A 1 966 ? 23.798 -23.401 -49.744 1.00 75.81 966 SER A C 1
ATOM 7629 O O . SER A 1 966 ? 23.263 -24.443 -49.387 1.00 75.81 966 SER A O 1
ATOM 7631 N N . TYR A 1 967 ? 24.746 -22.770 -49.043 1.00 72.12 967 TYR A N 1
ATOM 7632 C CA . TYR A 1 967 ? 25.354 -23.258 -47.804 1.00 72.12 967 TYR A CA 1
ATOM 7633 C C . TYR A 1 967 ? 25.171 -22.278 -46.627 1.00 72.12 967 TYR A C 1
ATOM 7635 O O . TYR A 1 967 ? 25.498 -22.609 -45.498 1.00 72.12 967 TYR A O 1
ATOM 7643 N N . GLY A 1 968 ? 24.628 -21.070 -46.855 1.00 72.50 968 GLY A N 1
ATOM 7644 C CA . GLY A 1 968 ? 24.403 -20.094 -45.782 1.00 72.50 968 GLY A CA 1
ATOM 7645 C C . GLY A 1 968 ? 23.938 -18.698 -46.213 1.00 72.50 968 GLY A C 1
ATOM 7646 O O . GLY A 1 968 ? 24.039 -18.336 -47.387 1.00 72.50 968 GLY A O 1
ATOM 7647 N N . PRO A 1 969 ? 23.439 -17.856 -45.289 1.00 78.50 969 PRO A N 1
ATOM 7648 C CA . PRO A 1 969 ? 23.231 -16.437 -45.558 1.00 78.50 969 PRO A CA 1
ATOM 7649 C C . PRO A 1 969 ? 24.544 -15.650 -45.479 1.00 78.50 969 PRO A C 1
ATOM 7651 O O . PRO A 1 969 ? 25.294 -15.741 -44.511 1.00 78.50 969 PRO A O 1
ATOM 7654 N N . ALA A 1 970 ? 24.774 -14.766 -46.452 1.00 73.94 970 ALA A N 1
ATOM 7655 C CA . ALA A 1 970 ? 26.043 -14.052 -46.603 1.00 73.94 970 ALA A CA 1
ATOM 7656 C C . ALA A 1 970 ? 26.403 -13.066 -45.470 1.00 73.94 970 ALA A C 1
ATOM 7658 O O . ALA A 1 970 ? 27.496 -12.524 -45.515 1.00 73.94 970 ALA A O 1
ATOM 7659 N N . ASN A 1 971 ? 25.545 -12.845 -44.468 1.00 80.44 971 ASN A N 1
ATOM 7660 C CA . ASN A 1 971 ? 25.803 -11.987 -43.299 1.00 80.44 971 ASN A CA 1
ATOM 7661 C C . ASN A 1 971 ? 25.505 -12.702 -41.965 1.00 80.44 971 ASN A C 1
ATOM 7663 O O . ASN A 1 971 ? 25.217 -12.045 -40.966 1.00 80.44 971 ASN A O 1
ATOM 7667 N N . GLN A 1 972 ? 25.520 -14.036 -41.956 1.00 85.31 972 GLN A N 1
ATOM 7668 C CA . GLN A 1 972 ? 25.371 -14.833 -40.742 1.00 85.31 972 GLN A CA 1
ATOM 7669 C C . GLN A 1 972 ? 26.754 -15.220 -40.206 1.00 85.31 972 GLN A C 1
ATOM 7671 O O . GLN A 1 972 ? 27.632 -15.610 -40.976 1.00 85.31 972 GLN A O 1
ATOM 7676 N N . PHE A 1 973 ? 26.940 -15.085 -38.895 1.00 89.56 973 PHE A N 1
ATOM 7677 C CA . PHE A 1 973 ? 28.182 -15.412 -38.203 1.00 89.56 973 PHE A CA 1
ATOM 7678 C C . PHE A 1 973 ? 27.873 -16.238 -36.955 1.00 89.56 973 PHE A C 1
ATOM 7680 O O . PHE A 1 973 ? 26.851 -16.007 -36.304 1.00 89.56 973 PHE A O 1
ATOM 7687 N N . GLY A 1 974 ? 28.760 -17.166 -36.607 1.00 90.81 974 GLY A N 1
ATOM 7688 C CA . GLY A 1 974 ? 28.614 -17.986 -35.412 1.00 90.81 974 GLY A CA 1
ATOM 7689 C C . GLY A 1 974 ? 29.576 -19.163 -35.353 1.00 90.81 974 GLY A C 1
ATOM 7690 O O . GLY A 1 974 ? 30.731 -19.060 -35.762 1.00 90.81 974 GLY A O 1
ATOM 7691 N N . VAL A 1 975 ? 29.070 -20.304 -34.896 1.00 91.50 975 VAL A N 1
ATOM 7692 C CA . VAL A 1 975 ? 29.666 -21.633 -35.077 1.00 91.50 975 VAL A CA 1
ATOM 7693 C C . VAL A 1 975 ? 28.583 -22.593 -35.535 1.00 91.50 975 VAL A C 1
ATOM 7695 O O . VAL A 1 975 ? 27.395 -22.334 -35.339 1.00 91.50 975 VAL A O 1
ATOM 7698 N N . ASP A 1 976 ? 28.984 -23.700 -36.135 1.00 89.31 976 ASP A N 1
ATOM 7699 C CA . ASP A 1 976 ? 28.075 -24.812 -36.386 1.00 89.31 976 ASP A CA 1
ATOM 7700 C C . ASP A 1 976 ? 28.216 -25.912 -35.315 1.00 89.31 976 ASP A C 1
ATOM 7702 O O . ASP A 1 976 ? 29.125 -25.884 -34.477 1.00 89.31 976 ASP A O 1
ATOM 7706 N N . ALA A 1 977 ? 27.292 -26.872 -35.302 1.00 88.50 977 ALA A N 1
ATOM 7707 C CA . ALA A 1 977 ? 27.419 -28.067 -34.475 1.00 88.50 977 ALA A CA 1
ATOM 7708 C C . ALA A 1 977 ? 28.577 -28.943 -34.983 1.00 88.50 977 ALA A C 1
ATOM 7710 O O . ALA A 1 977 ? 28.800 -29.058 -36.183 1.00 88.50 977 ALA A O 1
ATOM 7711 N N . LEU A 1 978 ? 29.273 -29.644 -34.082 1.00 92.12 978 LEU A N 1
ATOM 7712 C CA . LEU A 1 978 ? 30.352 -30.573 -34.456 1.00 92.12 978 LEU A CA 1
ATOM 7713 C C . LEU A 1 978 ? 29.831 -31.741 -35.311 1.00 92.12 978 LEU A C 1
ATOM 7715 O O . LEU A 1 978 ? 30.581 -32.381 -36.046 1.00 92.12 978 LEU A O 1
ATOM 7719 N N . TYR A 1 979 ? 28.534 -32.033 -35.216 1.00 90.25 979 TYR A N 1
ATOM 7720 C CA . TYR A 1 979 ? 27.828 -32.890 -36.156 1.00 90.25 979 TYR A CA 1
ATOM 7721 C C . TYR A 1 979 ? 26.735 -32.095 -36.875 1.00 90.25 979 TYR A C 1
ATOM 7723 O O . TYR A 1 979 ? 25.591 -32.070 -36.407 1.00 90.25 979 TYR A O 1
ATOM 7731 N N . ASP A 1 980 ? 27.055 -31.515 -38.033 1.00 81.94 980 ASP A N 1
ATOM 7732 C CA . ASP A 1 980 ? 26.032 -31.136 -39.008 1.00 81.94 980 ASP A CA 1
ATOM 7733 C C . ASP A 1 980 ? 25.937 -32.179 -40.133 1.00 81.94 980 ASP A C 1
ATOM 7735 O O . ASP A 1 980 ? 26.890 -32.378 -40.882 1.00 81.94 980 ASP A O 1
ATOM 7739 N N . PRO A 1 981 ? 24.803 -32.887 -40.288 1.00 76.19 981 PRO A N 1
ATOM 7740 C CA . PRO A 1 981 ? 24.547 -33.719 -41.461 1.00 76.19 981 PRO A CA 1
ATOM 7741 C C . PRO A 1 981 ? 24.034 -32.913 -42.669 1.00 76.19 981 PRO A C 1
ATOM 7743 O O . PRO A 1 981 ? 23.814 -33.503 -43.730 1.00 76.19 981 PRO A O 1
ATOM 7746 N N . GLY A 1 982 ? 23.753 -31.619 -42.496 1.00 74.94 982 GLY A N 1
ATOM 7747 C CA . GLY A 1 982 ? 23.262 -30.710 -43.524 1.00 74.94 982 GLY A CA 1
ATOM 7748 C C . GLY A 1 982 ? 24.354 -29.835 -44.140 1.00 74.94 982 GLY A C 1
ATOM 7749 O O . GLY A 1 982 ? 25.538 -30.169 -44.124 1.00 74.94 982 GLY A O 1
ATOM 7750 N N . CYS A 1 983 ? 23.895 -28.726 -44.720 1.00 79.75 983 CYS A N 1
ATOM 7751 C CA . CYS A 1 983 ? 24.719 -27.604 -45.154 1.00 79.75 983 CYS A CA 1
ATOM 7752 C C . CYS A 1 983 ? 24.263 -26.341 -44.401 1.00 79.75 983 CYS A C 1
ATOM 7754 O O . CYS A 1 983 ? 23.708 -25.415 -45.000 1.00 79.75 983 CYS A O 1
ATOM 7756 N N . ASN A 1 984 ? 24.350 -26.367 -43.071 1.00 72.56 984 ASN A N 1
ATOM 7757 C CA . ASN A 1 984 ? 23.932 -25.259 -42.224 1.00 72.56 984 ASN A CA 1
ATOM 7758 C C . ASN A 1 984 ? 25.138 -24.363 -41.920 1.00 72.56 984 ASN A C 1
ATOM 7760 O O . ASN A 1 984 ? 25.984 -24.725 -41.113 1.00 72.56 984 ASN A O 1
ATOM 7764 N N . ALA A 1 985 ? 25.186 -23.159 -42.497 1.00 75.19 985 ALA A N 1
ATOM 7765 C CA . ALA A 1 985 ? 26.185 -22.166 -42.098 1.00 75.19 985 ALA A CA 1
ATOM 7766 C C . ALA A 1 985 ? 26.196 -21.905 -40.577 1.00 75.19 985 ALA A C 1
ATOM 7768 O O . ALA A 1 985 ? 25.170 -22.099 -39.918 1.00 75.19 985 ALA A O 1
ATOM 7769 N N . PRO A 1 986 ? 27.301 -21.361 -40.028 1.00 84.12 986 PRO A N 1
ATOM 7770 C CA . PRO A 1 986 ? 27.442 -21.056 -38.607 1.00 84.12 986 PRO A CA 1
ATOM 7771 C C . PRO A 1 986 ? 26.253 -20.262 -38.056 1.00 84.12 986 PRO A C 1
ATOM 7773 O O . PRO A 1 986 ? 25.830 -19.271 -38.655 1.00 84.12 986 PRO A O 1
ATOM 7776 N N . ARG A 1 987 ? 25.691 -20.697 -36.926 1.00 85.62 987 ARG A N 1
ATOM 7777 C CA . ARG A 1 987 ? 24.392 -20.250 -36.394 1.00 85.62 987 ARG A CA 1
ATOM 7778 C C . ARG A 1 987 ? 24.534 -19.499 -35.069 1.00 85.62 987 ARG A C 1
ATOM 7780 O O . ARG A 1 987 ? 25.249 -20.007 -34.207 1.00 85.62 987 ARG A O 1
ATOM 7787 N N . PRO A 1 988 ? 23.821 -18.369 -34.849 1.00 83.00 988 PRO A N 1
ATOM 7788 C CA . PRO A 1 988 ? 23.737 -17.710 -33.538 1.00 83.00 988 PRO A CA 1
ATOM 7789 C C . PRO A 1 988 ? 23.317 -18.661 -32.410 1.00 83.00 988 PRO A C 1
ATOM 7791 O O . PRO A 1 988 ? 23.802 -18.522 -31.294 1.00 83.00 988 PRO A O 1
ATOM 7794 N N . GLU A 1 989 ? 22.476 -19.658 -32.690 1.00 83.81 989 GLU A N 1
ATOM 7795 C CA . GLU A 1 989 ? 21.894 -20.535 -31.659 1.00 83.81 989 GLU A CA 1
ATOM 7796 C C . GLU A 1 989 ? 22.842 -21.620 -31.090 1.00 83.81 989 GLU A C 1
ATOM 7798 O O . GLU A 1 989 ? 22.442 -22.374 -30.201 1.00 83.81 989 GLU A O 1
ATOM 7803 N N . ILE A 1 990 ? 24.077 -21.766 -31.594 1.00 88.50 990 ILE A N 1
ATOM 7804 C CA . ILE A 1 990 ? 24.975 -22.878 -31.225 1.00 88.50 990 ILE A CA 1
ATOM 7805 C C . ILE A 1 990 ? 26.170 -22.374 -30.409 1.00 88.50 990 ILE A C 1
ATOM 7807 O O . ILE A 1 990 ? 26.974 -21.590 -30.876 1.00 88.50 990 ILE A O 1
ATOM 7811 N N . GLY A 1 991 ? 26.355 -22.870 -29.187 1.00 90.81 991 GLY A N 1
ATOM 7812 C CA . GLY A 1 991 ? 27.590 -22.667 -28.417 1.00 90.81 991 GLY A CA 1
ATOM 7813 C C . GLY A 1 991 ? 28.660 -23.719 -28.731 1.00 90.81 991 GLY A C 1
ATOM 7814 O O . GLY A 1 991 ? 28.324 -24.877 -28.981 1.00 90.81 991 GLY A O 1
ATOM 7815 N N . LEU A 1 992 ? 29.938 -23.339 -28.633 1.00 94.50 992 LEU A N 1
ATOM 7816 C CA . LEU A 1 992 ? 31.110 -24.213 -28.818 1.00 94.50 992 LEU A CA 1
ATOM 7817 C C . LEU A 1 992 ? 32.230 -23.818 -27.842 1.00 94.50 992 LEU A C 1
ATOM 7819 O O . LEU A 1 992 ? 32.412 -22.640 -27.534 1.00 94.50 992 LEU A O 1
ATOM 7823 N N . THR A 1 993 ? 32.997 -24.793 -27.352 1.00 94.31 993 THR A N 1
ATOM 7824 C CA . THR A 1 993 ? 34.222 -24.578 -26.559 1.00 94.31 993 THR A CA 1
ATOM 7825 C C . THR A 1 993 ? 35.329 -25.505 -27.054 1.00 94.31 993 THR A C 1
ATOM 7827 O O . THR A 1 993 ? 35.098 -26.707 -27.190 1.00 94.31 993 THR A O 1
ATOM 7830 N N . LEU A 1 994 ? 36.528 -24.961 -27.286 1.00 96.06 994 LEU A N 1
ATOM 7831 C CA . LEU A 1 994 ? 37.722 -25.726 -27.645 1.00 96.06 994 LEU A CA 1
ATOM 7832 C C . LEU A 1 994 ? 38.734 -25.723 -26.497 1.00 96.06 994 LEU A C 1
ATOM 7834 O O . LEU A 1 994 ? 39.113 -24.685 -25.940 1.00 96.06 994 LEU A O 1
ATOM 7838 N N . TYR A 1 995 ? 39.205 -26.922 -26.192 1.00 95.06 995 TYR A N 1
ATOM 7839 C CA . TYR A 1 995 ? 40.247 -27.216 -25.229 1.00 95.06 995 TYR A CA 1
ATOM 7840 C C . TYR A 1 995 ? 41.467 -27.789 -25.944 1.00 95.06 995 TYR A C 1
ATOM 7842 O O . TYR A 1 995 ? 41.338 -28.486 -26.948 1.00 95.06 995 TYR A O 1
ATOM 7850 N N . PHE A 1 996 ? 42.651 -27.573 -25.383 1.00 94.88 996 PHE A N 1
ATOM 7851 C CA . PHE A 1 996 ? 43.872 -28.257 -25.801 1.00 94.88 996 PHE A CA 1
ATOM 7852 C C . PHE A 1 996 ? 44.526 -28.969 -24.613 1.00 94.88 996 PHE A C 1
ATOM 7854 O O . PHE A 1 996 ? 44.262 -28.646 -23.448 1.00 94.88 996 PHE A O 1
ATOM 7861 N N . ARG A 1 997 ? 45.394 -29.938 -24.907 1.00 93.56 997 ARG A N 1
ATOM 7862 C CA . ARG A 1 997 ? 46.242 -30.600 -23.910 1.00 93.56 997 ARG A CA 1
ATOM 7863 C C . ARG A 1 997 ? 47.589 -31.002 -24.526 1.00 93.56 997 ARG A C 1
ATOM 7865 O O . ARG A 1 997 ? 47.585 -31.743 -25.511 1.00 93.56 997 ARG A O 1
ATOM 7872 N N . PRO A 1 998 ? 48.731 -30.572 -23.959 1.00 85.25 998 PRO A N 1
ATOM 7873 C CA . PRO A 1 998 ? 50.033 -31.152 -24.277 1.00 85.25 998 PRO A CA 1
ATOM 7874 C C . PRO A 1 998 ? 50.175 -32.536 -23.616 1.00 85.25 998 PRO A C 1
ATOM 7876 O O . PRO A 1 998 ? 49.691 -32.745 -22.500 1.00 85.25 998 PRO A O 1
ATOM 7879 N N . LYS A 1 999 ? 50.855 -33.463 -24.289 1.00 72.25 999 LYS A N 1
ATOM 7880 C CA . LYS A 1 999 ? 51.282 -34.768 -23.759 1.00 72.25 999 LYS A CA 1
ATOM 7881 C C . LYS A 1 999 ? 52.725 -34.747 -23.259 1.00 72.25 999 LYS A C 1
ATOM 7883 O O . LYS A 1 999 ? 53.553 -34.061 -23.898 1.00 72.25 999 LYS A O 1
#

Organism: Stylophora pistillata (NCBI:txid50429)

pLDDT: mean 87.49, std 13.69, range [24.5, 98.5]

Radius of gyration: 41.62 Å; chains: 1; bounding box: 139×95×119 Å

Foldseek 3Di:
DDDDDDDDDDDDDDDDPDDDDDDPPDDDPDDPCVLKAWFWKAAAPDDDDPPAQELQPAAGLPDDPPDNTHRHADHQPFDFQQKKKWKAKPVGWIWIFHGDCPFPLSVVVNCCRHVVDWDAFPNFAQGDFGFTDTPDDDGQPATFRGWGFQGAPRHGWTWTAHGQFQASTQWTAFAGTHGRYDDVCQENPPAGAIDHSGDNPRHGGHSRMMMIMIMFGFAPQFDPPPPGAWGFFWKADFPDDDDPPAQELAPADGPPDGRRDNTHRHAAHQPDDQQQKKKWKAKPVGWIWIFHADCVFPASVVVNCCRHVVDWDAFPSWAQGRFRWTDTPDDDTQPAGQRGWGFQGAPRHGWIWGAHGQFQASTQWTAFFGTHGRYDDPLQENPPAGAIDDNGPNGRHGGHRRMIMIMIMFGAQAFDPPPPFRKTFQWKAAAPDDPDPPPPPPAFAELAPAAFQNHTNSDNTHSHADHQLDDQQQKKKWKAKPVGWIWIFHADPPQVQSVVVCLVRALVHFDDFPNFAQGPFRFTDTPDDDGQPDGQRGWGFQDALSYRKIWGAHGQFQPSTQWTAFAGPDDDPDDSPQTAIDHSDDNPSDTHHSNMIMTMIMGADPPGQWDDDPPAIKHFFWKAGALDDDDPPAAELAPAEGPPDDSSDSTHSHADHQPFDFQQKKKWKAKSVGWIWIFGADPVQPLSVQVNCCRHVVDWDAFPNWAQGRFGFTDTPDDDGQPAGQRGWGQQGALSHRWTWGAHGFFQASTQWTAFWGTHGRYHDCVQHDRPAGAIDHSGHPGRHHHHNRMMMIMIMDGHDFPQPPQFDCPVHDTWGFFWKAAFLDDDDPPAAELQPAEGPPDDSRDNIHSHADHQPFDFQQKKKWKAKPVGWIWIFGGDCVQPASVQVNCCRHVVDWDAFPNFAQDPDARFTDTPDDDGQPDGQRGWGQQGALRHGWIWTDHGQFQASTQWTAFWGTHGRYHDVLQHDRPAGAIDHSGDNGSHIHHSRMIMIMIMDGD

Sequence (999 aa):
MLAESWSLKEPSSLLCINAVVLALVVSSCAINMSSWQRFWWWIPGQTWPADVKDVLKDAFGSCKPDDPYCFQRLPSWAEEDATELLAVDSDGTVYQWKFDSKNPTAHSVWQALHDHQETPHGKILNKQLWDPLVVEGYKAKATQDSFMYREQNGVKSFLLDDDNCDCLSTLSMGHGMCNAGHSTSYSKSNVFGVDRLYDPGCRGPSPSYGLSLYFRTAKKLALEDFGGGWRAFWWWKKDLTWPEHVIDVLGSPYGSCGEFHVYCFQRLPSWLKENDTELLAVDSLGTVYKWSFNPKNSVAHAAWLAFHDHEQVQHKDVLDSSPWNPVALKGNAPSAAQDSLMYREQNGVKSLLLDDDNCDCYSSLSLGHGMCLADHSISYSKPNVYGVDALYDNGCHGPLSNIGLTLYFRAKRPDLYDFGGRWRAFWWWNAGVEWSACAPKKQEVDVLEDPYGTCSGGDPFCFQRLPAWLEKDSTEILAEDSKRNVYTWSFNASNPTAKAAWGAFHNHKETAAGAVLDQSPWNPNVLQGKSPVADQDSFTYRSTNGVKSLLLDDDNCDCLSTIQLGATVCGSQLDPNGRGVDLLYDPTCGLPSPHKGLTLFFRVPQQKLTFEGYGQKWTAFWWWPKDGSWPKDVTDVLEKPHGECKDTDIYCFGRLPTDAKEDRTKLLAIDTEGNVYLWKFSSVNPTAHAVWSALHDHQETPFNKLKNNKAWNPKLLKGTAPKAPQDSFMYRAQGGVKSFLLDDDNCDCLSTLSMGHGMCSDGFSTSYGPENRYGVDALYDDHCNTPRPNVGLALYFSVSEEVVRPTSSCKHGGNWLAFWWWTADAPWPVDEKDVLAYPFGSCSSYGEYCFGRIPSWAREDSTEMLAIDSQGNEYLWKFDSHNAVAHAAWLAFHDHVTTPAGKVVNNADGWDPVVLQGKAPVVKQDSFMYREQNGVKSILMDDDNCDCKTTLNIGHGMCLAGHSTSYGPANQFGVDALYDPGCNAPRPEIGLTLYFRPK

Secondary structure (DSSP, 8-state):
------------------S-SS-----SS---GGG-EEEEEE-TTPPPPTT--BTT-BPTT-S-TT-SEEEBPPPTT--GGGEEEEEEETT--EEEEE--TTSHHHHHHHHHHTT---EEEEEESS-S--PPEEEES---SS---EEEEEEETTEEEEEEESSSBSTT-SEEEEE--BTTB--TTTS-TT-EEE--S--TT----BTT--EEEEEEE----EE-TTTS-EEEEEEE-TTPPPPTT--BTT-BPTT---TT-SEE-BPPPTT--GGGEEEEEEETT--EEEEE--TTSHHHHHHHIIIII---EEEEEE-S-S----EEEESPPPSS---EEEEEEETTEEEEEEESSSBSTT-SEEEES--BTTB--TTTS-TT--EE--SS--SS--SBTT--EEEEEEE---EE--TTS-EEEEEEE-TT----TTS-TTS-EETT-BPTT-S-TT-SEEEB---TT--STT-EEEEEETT--EEEEE--TT-HHHHHHHHHHTT---B-TTSS-S-S--PPEEEES---SS---EEEEEEETTEEEEEEESSSSSSS-SEEEEE--S-TTS-TT-EEE--S--TT----BTT--EEEEEEPPSSTTEEEETTEEEEEEEEE-TTPPPPTT--BTT-BPTT---TT-S-EEBPPPTT--GGGEEEEEEETTS-EEEEE--TTSHHHHHHHHHHTT---EEEEEESS-S--PPEEEES---SS---EEEEEEETTEEEEEEESSSBSSS-SEEEEE--BTTB--TTSS-TT-EEE--SS--S----BTT--EEEEEEEPP-----SEE-TTSS-EEEEEEE-TTPPPPTT--BTT-BPTT-S-TT-SEE-B---TT--GGGEEEEEEETTS-EEEEE--TTSHHHHHHHHHHTT---B-TTSS-S-SS----EEEES---SS---EEEEEEETTEEEEEEESSSBSSS-SEEEES--BTTB--TTT--TT--EE--S--SS----BTT--EEEEEEE-